Protein AF-0000000085142322 (afdb_homodimer)

Organism: Micrococcus luteus (strain ATCC 4698 / DSM 20030 / JCM 1464 / CCM 169 / CCUG 5858 / IAM 1056 / NBRC 3333 / NCIMB 9278 / NCTC 2665 / VKM Ac-2230) (NCBI:txid465515)

Sequence (1016 aa):
MSEKTAPTETVPVIPHFVHGERREGASGRHSDVYHPATGSVAGRVPLASAEEIDAALASAEEGFAAWSALNPQRRGRILLRWVDLINENMDELATVLAQEHGKTFPDAKGDIQRGIEVVEFAAGAPHLLKGEFTADAGTGIDVHSIRQPLGVAVGITPFNFPAMIPLWKAGIALAAGNAFVLKPSERDPSVPVRLAELALEAGMPAGALNVVHGDKAAVDALIEDPRVKAVGFVGSTPIAQSIYAHAGRMGKRAQCFGGAKNHAVIMPDADLEMTADALVGAAFGSAGERCMAISVAVPVGAETADRLIALLRERVKDLRVGPSLEASSDFGPVVSKDAKERIEGYIAAGVEAGAELVEDGRGVVVEGHEDGFYVGATLFDRVTPEMSIYREEIFGPVLSVVRAKDYEEALTLVNEHEFGNGVAIFTRDGDAARDFSTRVDTGMVGVNVPIPVPIAYYTFGGWKASGFGDLNQHGTDGLKFYTKTKTVTTRWPSGVREGASFVMPAGSMSEKTAPTETVPVIPHFVHGERREGASGRHSDVYHPATGSVAGRVPLASAEEIDAALASAEEGFAAWSALNPQRRGRILLRWVDLINENMDELATVLAQEHGKTFPDAKGDIQRGIEVVEFAAGAPHLLKGEFTADAGTGIDVHSIRQPLGVAVGITPFNFPAMIPLWKAGIALAAGNAFVLKPSERDPSVPVRLAELALEAGMPAGALNVVHGDKAAVDALIEDPRVKAVGFVGSTPIAQSIYAHAGRMGKRAQCFGGAKNHAVIMPDADLEMTADALVGAAFGSAGERCMAISVAVPVGAETADRLIALLRERVKDLRVGPSLEASSDFGPVVSKDAKERIEGYIAAGVEAGAELVEDGRGVVVEGHEDGFYVGATLFDRVTPEMSIYREEIFGPVLSVVRAKDYEEALTLVNEHEFGNGVAIFTRDGDAARDFSTRVDTGMVGVNVPIPVPIAYYTFGGWKASGFGDLNQHGTDGLKFYTKTKTVTTRWPSGVREGASFVMPAGS

Secondary structure (DSSP, 8-state):
----------PPB--EEETTEEE---SS-EEEEEETTTTEEEEEEE---HHHHHHHHHHHHHHHHHHHTS-HHHHHHHHHHHHHHHHHTHHHHHHHHHHHH---HHHHHHHHHHHHHHHHHHTTHHHHT---EEEEEETTEEEEEEEEE-SEEEEE--SS-TTHHHHHHHHHHHHTT-EEEEE--TTS-HHHHHHHHHHHHTTPPTTSEEE---SHHHHHHHHH-TTEEEEEEES-HHHHHHHHHHHHHTT-EEEEE----EEEEE-TTS-HHHHHHHHHHHHHGGGG--TT-EEEEEEBSHHHHHHHHHHHHHHHHT--B--TT-TT-SB---S-HHHHHHHHHHHHHHHHHT-EEEE--TT---TT-TTS-----EEEES--TTSHHHHS---SSEEEE--BSSHHHHHHHHHHSSEESEEEEE-S-HHHHHHHHHH---SEEEES-S--PPPTTS-B--EETTEESSS-BSHHHHHHHTEEEEEEEEE---S-------SPPP--/----------PPB--EEETTEEE---SS-EEEEEETTTTEEEEEEE---HHHHHHHHHHHHHHHHHHHTS-HHHHHHHHHHHHHHHHHTHHHHHHHHHHHH---HHHHHHHHHHHHHHHHHHTTHHHHT---EEEEEETTEEEEEEEEE-SEEEEE--SS-TTHHHHHHHHHHHHTT-EEEEE--TTS-HHHHHHHHHHHHTTPPTTSEEE---SHHHHHHHHH-TTEEEEEEES-HHHHHHHHHHHHHTT-EEEEE----EEEEE-TTS-HHHHHHHHHHHHHGGGG--TT-EEEEEEBSHHHHHHHHHHHHHHHHT--B--TT-TT-SB---S-HHHHHHHHHHHHHHHHHT-EEEE--TT---TT-TTS-----EEEES--TTSHHHHS---SSEEEE--BSSHHHHHHHHHHSSEESEEEEE-S-HHHHHHHHHH---SEEEES-S--PPPTTS-B--EETTEESSS-BSHHHHHHHTEEEEEEEEE---S-------SPPP--

Radius of gyration: 31.16 Å; Cα contacts (8 Å, |Δi|>4): 2697; chains: 2; bounding box: 78×98×85 Å

pLDDT: mean 95.18, std 11.39, range [26.36, 98.94]

Structure (mmCIF, N/CA/C/O backbone):
data_AF-0000000085142322-model_v1
#
loop_
_entity.id
_entity.type
_entity.pdbx_description
1 polymer 'methylmalonate-semialdehyde dehydrogenase (CoA acylating)'
#
loop_
_atom_site.group_PDB
_atom_site.id
_atom_site.type_symbol
_atom_site.label_atom_id
_atom_site.label_alt_id
_atom_site.label_comp_id
_atom_site.label_asym_id
_atom_site.label_entity_id
_atom_site.label_seq_id
_atom_site.pdbx_PDB_ins_code
_atom_site.Cartn_x
_atom_site.Cartn_y
_atom_site.Cartn_z
_atom_site.occupancy
_atom_site.B_iso_or_equiv
_atom_site.auth_seq_id
_atom_site.auth_comp_id
_atom_site.auth_asym_id
_atom_site.auth_atom_id
_atom_site.pdbx_PDB_model_num
ATOM 1 N N . MET A 1 1 ? -35.094 34.594 52.062 1 31.2 1 MET A N 1
ATOM 2 C CA . MET A 1 1 ? -34.406 34.906 50.812 1 31.2 1 MET A CA 1
ATOM 3 C C . MET A 1 1 ? -33.812 33.656 50.188 1 31.2 1 MET A C 1
ATOM 5 O O . MET A 1 1 ? -32.844 33.094 50.75 1 31.2 1 MET A O 1
ATOM 9 N N . SER A 1 2 ? -34.656 32.781 49.594 1 32.38 2 SER A N 1
ATOM 10 C CA . SER A 1 2 ? -34.344 31.438 49.094 1 32.38 2 SER A CA 1
ATOM 11 C C . SER A 1 2 ? -33.312 31.453 48 1 32.38 2 SER A C 1
ATOM 13 O O . SER A 1 2 ? -33.438 32.188 47.031 1 32.38 2 SER A O 1
ATOM 15 N N . GLU A 1 3 ? -32.031 31.328 48.281 1 26.36 3 GLU A N 1
ATOM 16 C CA . GLU A 1 3 ? -30.938 31.219 47.312 1 26.36 3 GLU A CA 1
ATOM 17 C C . GLU A 1 3 ? -31.297 30.234 46.219 1 26.36 3 GLU A C 1
ATOM 19 O O . GLU A 1 3 ? -31.438 29.031 46.469 1 26.36 3 GLU A O 1
ATOM 24 N N . LYS A 1 4 ? -32.125 30.641 45.312 1 39.31 4 LYS A N 1
ATOM 25 C CA . LYS A 1 4 ? -32.344 29.859 44.094 1 39.31 4 LYS A CA 1
ATOM 26 C C . LYS A 1 4 ? -31.047 29.312 43.531 1 39.31 4 LYS A C 1
ATOM 28 O O . LYS A 1 4 ? -30.141 30.094 43.188 1 39.31 4 LYS A O 1
ATOM 33 N N . THR A 1 5 ? -30.562 28.172 43.969 1 36.09 5 THR A N 1
ATOM 34 C CA . THR A 1 5 ? -29.422 27.453 43.406 1 36.09 5 THR A CA 1
ATOM 35 C C . THR A 1 5 ? -29.469 27.5 41.875 1 36.09 5 THR A C 1
ATOM 37 O O . THR A 1 5 ? -30.5 27.219 41.281 1 36.09 5 THR A O 1
ATOM 40 N N . ALA A 1 6 ? -28.641 28.266 41.219 1 42.69 6 ALA A N 1
ATOM 41 C CA . ALA A 1 6 ? -28.5 28.391 39.781 1 42.69 6 ALA A CA 1
ATOM 42 C C . ALA A 1 6 ? -28.547 27.031 39.094 1 42.69 6 ALA A C 1
ATOM 44 O O . ALA A 1 6 ? -27.859 26.094 39.531 1 42.69 6 ALA A O 1
ATOM 45 N N . PRO A 1 7 ? -29.484 26.609 38.312 1 40.47 7 PRO A N 1
ATOM 46 C CA . PRO A 1 7 ? -29.547 25.328 37.594 1 40.47 7 PRO A CA 1
ATOM 47 C C . PRO A 1 7 ? -28.219 24.953 36.938 1 40.47 7 PRO A C 1
ATOM 49 O O . PRO A 1 7 ? -27.547 25.812 36.375 1 40.47 7 PRO A O 1
ATOM 52 N N . THR A 1 8 ? -27.297 24.094 37.438 1 42.53 8 THR A N 1
ATOM 53 C CA . THR A 1 8 ? -26.141 23.484 36.812 1 42.53 8 THR A CA 1
ATOM 54 C C . THR A 1 8 ? -26.438 23.188 35.344 1 42.53 8 THR A C 1
ATOM 56 O O . THR A 1 8 ? -27.297 22.359 35.031 1 42.53 8 THR A O 1
ATOM 59 N N . GLU A 1 9 ? -26.531 24.109 34.469 1 51.41 9 GLU A N 1
ATOM 60 C CA . GLU A 1 9 ? -26.719 23.953 33.031 1 51.41 9 GLU A CA 1
ATOM 61 C C . GLU A 1 9 ? -26 22.719 32.5 1 51.41 9 GLU A C 1
ATOM 63 O O . GLU A 1 9 ? -24.797 22.562 32.688 1 51.41 9 GLU A O 1
ATOM 68 N N . THR A 1 10 ? -26.625 21.547 32.344 1 72.5 10 THR A N 1
ATOM 69 C CA . THR A 1 10 ? -26.156 20.234 31.938 1 72.5 10 THR A CA 1
ATOM 70 C C . THR A 1 10 ? -25.406 20.312 30.609 1 72.5 10 THR A C 1
ATOM 72 O O . THR A 1 10 ? -25.891 20.922 29.656 1 72.5 10 THR A O 1
ATOM 75 N N . VAL A 1 11 ? -24.109 20.188 30.531 1 86.88 11 VAL A N 1
ATOM 76 C CA . VAL A 1 11 ? -23.234 20.172 29.375 1 86.88 11 VAL A CA 1
ATOM 77 C C . VAL A 1 11 ? -23.734 19.188 28.344 1 86.88 11 VAL A C 1
ATOM 79 O O . VAL A 1 11 ? -24.078 18.047 28.688 1 86.88 11 VAL A O 1
ATOM 82 N N . PRO A 1 12 ? -24.031 19.672 27.156 1 93.81 12 PRO A N 1
ATOM 83 C CA . PRO A 1 12 ? -24.562 18.797 26.125 1 93.81 12 PRO A CA 1
ATOM 84 C C . PRO A 1 12 ? -23.625 17.625 25.812 1 93.81 12 PRO A C 1
ATOM 86 O O . PRO A 1 12 ? -22.406 17.75 25.922 1 93.81 12 PRO A O 1
ATOM 89 N N . VAL A 1 13 ? -24.25 16.5 25.469 1 96.62 13 VAL A N 1
ATOM 90 C CA . VAL A 1 13 ? -23.484 15.336 25.047 1 96.62 13 VAL A CA 1
ATOM 91 C C . VAL A 1 13 ? -23.484 15.258 23.516 1 96.62 13 VAL A C 1
ATOM 93 O O . VAL A 1 13 ? -24.531 15.336 22.875 1 96.62 13 VAL A O 1
ATOM 96 N N . ILE A 1 14 ? -22.359 15.203 22.922 1 98.06 14 ILE A N 1
ATOM 97 C CA . ILE A 1 14 ? -22.203 15.008 21.484 1 98.06 14 ILE A CA 1
ATOM 98 C C . ILE A 1 14 ? -22.391 13.531 21.141 1 98.06 14 ILE A C 1
ATOM 100 O O . ILE A 1 14 ? -21.578 12.688 21.516 1 98.06 14 ILE A O 1
ATOM 104 N N . PRO A 1 15 ? -23.422 13.18 20.469 1 98.06 15 PRO A N 1
ATOM 105 C CA . PRO A 1 15 ? -23.766 11.773 20.25 1 98.06 15 PRO A CA 1
ATOM 106 C C . PRO A 1 15 ? -22.906 11.109 19.172 1 98.06 15 PRO A C 1
ATOM 108 O O . PRO A 1 15 ? -22.234 11.797 18.406 1 98.06 15 PRO A O 1
ATOM 111 N N . HIS A 1 16 ? -22.875 9.711 19.219 1 98.62 16 HIS A N 1
ATOM 112 C CA . HIS A 1 16 ? -22.5 9.008 17.984 1 98.62 16 HIS A CA 1
ATOM 113 C C . HIS A 1 16 ? -23.484 9.289 16.875 1 98.62 16 HIS A C 1
ATOM 115 O O . HIS A 1 16 ? -24.562 9.844 17.109 1 98.62 16 HIS A O 1
ATOM 121 N N . PHE A 1 17 ? -23.141 9.055 15.664 1 98.81 17 PHE A N 1
ATOM 122 C CA . PHE A 1 17 ? -24.031 9.039 14.516 1 98.81 17 PHE A CA 1
ATOM 123 C C . PHE A 1 17 ? -23.953 7.703 13.781 1 98.81 17 PHE A C 1
ATOM 125 O O . PHE A 1 17 ? -23 7.449 13.055 1 98.81 17 PHE A O 1
ATOM 132 N N . VAL A 1 18 ? -24.969 6.828 14.008 1 98.75 18 VAL A N 1
ATOM 133 C CA . VAL A 1 18 ? -24.938 5.461 13.5 1 98.75 18 VAL A CA 1
ATOM 134 C C . VAL A 1 18 ? -26.25 5.145 12.797 1 98.75 18 VAL A C 1
ATOM 136 O O . VAL A 1 18 ? -27.328 5.398 13.336 1 98.75 18 VAL A O 1
ATOM 139 N N . HIS A 1 19 ? -26.141 4.641 11.625 1 98.38 19 HIS A N 1
ATOM 140 C CA . HIS A 1 19 ? -27.297 4.25 10.805 1 98.38 19 HIS A CA 1
ATOM 141 C C . HIS A 1 19 ? -28.25 5.422 10.602 1 98.38 19 HIS A C 1
ATOM 143 O O . HIS A 1 19 ? -29.469 5.254 10.688 1 98.38 19 HIS A O 1
ATOM 149 N N . GLY A 1 20 ? -27.672 6.57 10.484 1 98.25 20 GLY A N 1
ATOM 150 C CA . GLY A 1 20 ? -28.438 7.754 10.133 1 98.25 20 GLY A CA 1
ATOM 151 C C . GLY A 1 20 ? -29.125 8.391 11.32 1 98.25 20 GLY A C 1
ATOM 152 O O . GLY A 1 20 ? -30.031 9.203 11.156 1 98.25 20 GLY A O 1
ATOM 153 N N . GLU A 1 21 ? -28.672 7.98 12.531 1 98.25 21 GLU A N 1
ATOM 154 C CA . GLU A 1 21 ? -29.312 8.508 13.727 1 98.25 21 GLU A CA 1
ATOM 155 C C . GLU A 1 21 ? -28.281 8.906 14.781 1 98.25 21 GLU A C 1
ATOM 157 O O . GLU A 1 21 ? -27.266 8.234 14.945 1 98.25 21 GLU A O 1
ATOM 162 N N . ARG A 1 22 ? -28.641 9.984 15.43 1 98.19 22 ARG A N 1
ATOM 163 C CA . ARG A 1 22 ? -27.891 10.312 16.641 1 98.19 22 ARG A CA 1
ATOM 164 C C . ARG A 1 22 ? -28.125 9.258 17.719 1 98.19 22 ARG A C 1
ATOM 166 O O . ARG A 1 22 ? -29.266 8.867 17.984 1 98.19 22 ARG A O 1
ATOM 173 N N . ARG A 1 23 ? -27.047 8.75 18.219 1 97.12 23 ARG A N 1
ATOM 174 C CA . ARG A 1 23 ? -27.125 7.734 19.281 1 97.12 23 ARG A CA 1
ATOM 175 C C . ARG A 1 23 ? -26.375 8.172 20.531 1 97.12 23 ARG A C 1
ATOM 177 O O . ARG A 1 23 ? -25.203 8.555 20.453 1 97.12 23 ARG A O 1
ATOM 184 N N . GLU A 1 24 ? -27.141 7.973 21.562 1 93.81 24 GLU A N 1
ATOM 185 C CA . GLU A 1 24 ? -26.5 8.281 22.844 1 93.81 24 GLU A CA 1
ATOM 186 C C . GLU A 1 24 ? -25.516 7.188 23.25 1 93.81 24 GLU A C 1
ATOM 188 O O . GLU A 1 24 ? -25.781 6.004 23.031 1 93.81 24 GLU A O 1
ATOM 193 N N . GLY A 1 25 ? -24.438 7.484 23.641 1 94.25 25 GLY A N 1
ATOM 194 C CA . GLY A 1 25 ? -23.484 6.508 24.141 1 94.25 25 GLY A CA 1
ATOM 195 C C . GLY A 1 25 ? -24.047 5.629 25.234 1 94.25 25 GLY A C 1
ATOM 196 O O . GLY A 1 25 ? -24.828 6.094 26.062 1 94.25 25 GLY A O 1
ATOM 197 N N . ALA A 1 26 ? -23.688 4.289 25.172 1 94.25 26 ALA A N 1
ATOM 198 C CA . ALA A 1 26 ? -24.234 3.35 26.141 1 94.25 26 ALA A CA 1
ATOM 199 C C . ALA A 1 26 ? -23.156 2.812 27.062 1 94.25 26 ALA A C 1
ATOM 201 O O . ALA A 1 26 ? -23.438 2.051 28 1 94.25 26 ALA A O 1
ATOM 202 N N . SER A 1 27 ? -21.938 3.244 26.875 1 95 27 SER A N 1
ATOM 203 C CA . SER A 1 27 ? -20.828 2.684 27.625 1 95 27 SER A CA 1
ATOM 204 C C . SER A 1 27 ? -20.797 3.229 29.047 1 95 27 SER A C 1
ATOM 206 O O . SER A 1 27 ? -20.172 2.629 29.938 1 95 27 SER A O 1
ATOM 208 N N . GLY A 1 28 ? -21.328 4.41 29.266 1 95.25 28 GLY A N 1
ATOM 209 C CA . GLY A 1 28 ? -21.234 5.109 30.531 1 95.25 28 GLY A CA 1
ATOM 210 C C . GLY A 1 28 ? -19.969 5.926 30.672 1 95.25 28 GLY A C 1
ATOM 211 O O . GLY A 1 28 ? -19.828 6.703 31.625 1 95.25 28 GLY A O 1
ATOM 212 N N . ARG A 1 29 ? -19.047 5.754 29.781 1 97.25 29 ARG A N 1
ATOM 213 C CA . ARG A 1 29 ? -17.797 6.508 29.797 1 97.25 29 ARG A CA 1
ATOM 214 C C . ARG A 1 29 ? -17.891 7.742 28.906 1 97.25 29 ARG A C 1
ATOM 216 O O . ARG A 1 29 ? -18.484 7.691 27.828 1 97.25 29 ARG A O 1
ATOM 223 N N . HIS A 1 30 ? -17.375 8.906 29.391 1 97.31 30 HIS A N 1
ATOM 224 C CA . HIS A 1 30 ? -17.359 10.156 28.641 1 97.31 30 HIS A CA 1
ATOM 225 C C . HIS A 1 30 ? -16.031 10.891 28.812 1 97.31 30 HIS A C 1
ATOM 227 O O . HIS A 1 30 ? -15.281 10.609 29.766 1 97.31 30 HIS A O 1
ATOM 233 N N . SER A 1 31 ? -15.742 11.672 27.922 1 97.19 31 SER A N 1
ATOM 234 C CA . SER A 1 31 ? -14.656 12.641 28.031 1 97.19 31 SER A CA 1
ATOM 235 C C . SER A 1 31 ? -15.172 14.062 27.844 1 97.19 31 SER A C 1
ATOM 237 O O . SER A 1 31 ? -16.219 14.281 27.219 1 97.19 31 SER A O 1
ATOM 239 N N . ASP A 1 32 ? -14.492 14.984 28.422 1 97.56 32 ASP A N 1
ATOM 240 C CA . ASP A 1 32 ? -14.875 16.391 28.312 1 97.56 32 ASP A CA 1
ATOM 241 C C . ASP A 1 32 ? -14.43 16.969 26.969 1 97.56 32 ASP A C 1
ATOM 243 O O . ASP A 1 32 ? -13.359 16.625 26.469 1 97.56 32 ASP A O 1
ATOM 247 N N . VAL A 1 33 ? -15.273 17.812 26.438 1 98 33 VAL A N 1
ATOM 248 C CA . VAL A 1 33 ? -14.938 18.672 25.297 1 98 33 VAL A CA 1
ATOM 249 C C . VAL A 1 33 ? -14.859 20.125 25.75 1 98 33 VAL A C 1
ATOM 251 O O . VAL A 1 33 ? -15.836 20.672 26.266 1 98 33 VAL A O 1
ATOM 254 N N . TYR A 1 34 ? -13.727 20.719 25.547 1 98 34 TYR A N 1
ATOM 255 C CA . TYR A 1 34 ? -13.477 22.047 26.094 1 98 34 TYR A CA 1
ATOM 256 C C . TYR A 1 34 ? -13.734 23.125 25.047 1 98 34 TYR A C 1
ATOM 258 O O . TYR A 1 34 ? -13.695 22.844 23.844 1 98 34 TYR A O 1
ATOM 266 N N . HIS A 1 35 ? -14.117 24.266 25.516 1 98 35 HIS A N 1
ATOM 267 C CA . HIS A 1 35 ? -13.945 25.516 24.766 1 98 35 HIS A CA 1
ATOM 268 C C . HIS A 1 35 ? -12.586 26.141 25.062 1 98 35 HIS A C 1
ATOM 270 O O . HIS A 1 35 ? -12.438 26.875 26.047 1 98 35 HIS A O 1
ATOM 276 N N . PRO A 1 36 ? -11.602 26.016 24.188 1 98.38 36 PRO A N 1
ATOM 277 C CA . PRO A 1 36 ? -10.219 26.391 24.5 1 98.38 36 PRO A CA 1
ATOM 278 C C . PRO A 1 36 ? -10.07 27.875 24.797 1 98.38 36 PRO A C 1
ATOM 280 O O . PRO A 1 36 ? -9.203 28.266 25.594 1 98.38 36 PRO A O 1
ATOM 283 N N . ALA A 1 37 ? -10.883 28.75 24.219 1 97.81 37 ALA A N 1
ATOM 284 C CA . ALA A 1 37 ? -10.766 30.188 24.422 1 97.81 37 ALA A CA 1
ATOM 285 C C . ALA A 1 37 ? -11.133 30.562 25.859 1 97.81 37 ALA A C 1
ATOM 287 O O . ALA A 1 37 ? -10.625 31.562 26.391 1 97.81 37 ALA A O 1
ATOM 288 N N . THR A 1 38 ? -11.984 29.75 26.516 1 97.19 38 THR A N 1
ATOM 289 C CA . THR A 1 38 ? -12.438 30.094 27.859 1 97.19 38 THR A CA 1
ATOM 290 C C . THR A 1 38 ? -11.898 29.094 28.875 1 97.19 38 THR A C 1
ATOM 292 O O . THR A 1 38 ? -11.906 29.359 30.078 1 97.19 38 THR A O 1
ATOM 295 N N . GLY A 1 39 ? -11.555 27.906 28.391 1 97.25 39 GLY A N 1
ATOM 296 C CA . GLY A 1 39 ? -11.094 26.859 29.266 1 97.25 39 GLY A CA 1
ATOM 297 C C . GLY A 1 39 ? -12.227 26.094 29.938 1 97.25 39 GLY A C 1
ATOM 298 O O . GLY A 1 39 ? -11.984 25.188 30.75 1 97.25 39 GLY A O 1
ATOM 299 N N . SER A 1 40 ? -13.43 26.328 29.578 1 97 40 SER A N 1
ATOM 300 C CA . SER A 1 40 ? -14.594 25.703 30.188 1 97 40 SER A CA 1
ATOM 301 C C . SER A 1 40 ? -14.984 24.422 29.438 1 97 40 SER A C 1
ATOM 303 O O . SER A 1 40 ? -14.648 24.25 28.266 1 97 40 SER A O 1
ATOM 305 N N . VAL A 1 41 ? -15.617 23.516 30.141 1 97.12 41 VAL A N 1
ATOM 306 C CA . VAL A 1 41 ? -16.188 22.328 29.516 1 97.12 41 VAL A CA 1
ATOM 307 C C . VAL A 1 41 ? -17.453 22.703 28.75 1 97.12 41 VAL A C 1
ATOM 309 O O . VAL A 1 41 ? -18.438 23.156 29.344 1 97.12 41 VAL A O 1
ATOM 312 N N . ALA A 1 42 ? -17.391 22.578 27.438 1 95.88 42 ALA A N 1
ATOM 313 C CA . ALA A 1 42 ? -18.516 22.984 26.594 1 95.88 42 ALA A CA 1
ATOM 314 C C . ALA A 1 42 ? -19.406 21.797 26.25 1 95.88 42 ALA A C 1
ATOM 316 O O . ALA A 1 42 ? -20.547 21.984 25.828 1 95.88 42 ALA A O 1
ATOM 317 N N . GLY A 1 43 ? -18.922 20.625 26.406 1 96.5 43 GLY A N 1
ATOM 318 C CA . GLY A 1 43 ? -19.672 19.406 26.125 1 96.5 43 GLY A CA 1
ATOM 319 C C . GLY A 1 43 ? -18.969 18.156 26.625 1 96.5 43 GLY A C 1
ATOM 320 O O . GLY A 1 43 ? -17.922 18.234 27.266 1 96.5 43 GLY A O 1
ATOM 321 N N . ARG A 1 44 ? -19.688 17.016 26.406 1 97.38 44 ARG A N 1
ATOM 322 C CA . ARG A 1 44 ? -19.109 15.703 26.688 1 97.38 44 ARG A CA 1
ATOM 323 C C . ARG A 1 44 ? -19.266 14.773 25.484 1 97.38 44 ARG A C 1
ATOM 325 O O . ARG A 1 44 ? -20.188 14.938 24.688 1 97.38 44 ARG A O 1
ATOM 332 N N . VAL A 1 45 ? -18.391 13.883 25.344 1 97.94 45 VAL A N 1
ATOM 333 C CA . VAL A 1 45 ? -18.438 12.945 24.219 1 97.94 45 VAL A CA 1
ATOM 334 C C . VAL A 1 45 ? -18.328 11.516 24.75 1 97.94 45 VAL A C 1
ATOM 336 O O . VAL A 1 45 ? -17.484 11.211 25.594 1 97.94 45 VAL A O 1
ATOM 339 N N . PRO A 1 46 ? -19.266 10.656 24.375 1 98.25 46 PRO A N 1
ATOM 340 C CA . PRO A 1 46 ? -19.188 9.266 24.828 1 98.25 46 PRO A CA 1
ATOM 341 C C . PRO A 1 46 ? -17.969 8.516 24.281 1 98.25 46 PRO A C 1
ATOM 343 O O . PRO A 1 46 ? -17.516 8.805 23.172 1 98.25 46 PRO A O 1
ATOM 346 N N . LEU A 1 47 ? -17.438 7.613 25.062 1 98.56 47 LEU A N 1
ATOM 347 C CA . LEU A 1 47 ? -16.375 6.699 24.641 1 98.56 47 LEU A CA 1
ATOM 348 C C . LEU A 1 47 ? -16.938 5.309 24.359 1 98.56 47 LEU A C 1
ATOM 350 O O . LEU A 1 47 ? -17.312 4.586 25.297 1 98.56 47 LEU A O 1
ATOM 354 N N . ALA A 1 48 ? -16.969 4.934 23.141 1 98.56 48 ALA A N 1
ATOM 355 C CA . ALA A 1 48 ? -17.719 3.777 22.656 1 98.56 48 ALA A CA 1
ATOM 356 C C . ALA A 1 48 ? -17.172 2.48 23.25 1 98.56 48 ALA A C 1
ATOM 358 O O . ALA A 1 48 ? -15.953 2.312 23.375 1 98.56 48 ALA A O 1
ATOM 359 N N . SER A 1 49 ? -18.047 1.585 23.578 1 97.81 49 SER A N 1
ATOM 360 C CA . SER A 1 49 ? -17.703 0.207 23.922 1 97.81 49 SER A CA 1
ATOM 361 C C . SER A 1 49 ? -17.531 -0.643 22.656 1 97.81 49 SER A C 1
ATOM 363 O O . SER A 1 49 ? -17.844 -0.197 21.547 1 97.81 49 SER A O 1
ATOM 365 N N . ALA A 1 50 ? -17.062 -1.893 22.875 1 97.75 50 ALA A N 1
ATOM 366 C CA . ALA A 1 50 ? -16.922 -2.832 21.766 1 97.75 50 ALA A CA 1
ATOM 367 C C . ALA A 1 50 ? -18.281 -3.148 21.141 1 97.75 50 ALA A C 1
ATOM 369 O O . ALA A 1 50 ? -18.375 -3.355 19.922 1 97.75 50 ALA A O 1
ATOM 370 N N . GLU A 1 51 ? -19.297 -3.164 21.969 1 97.56 51 GLU A N 1
ATOM 371 C CA . GLU A 1 51 ? -20.641 -3.445 21.484 1 97.56 51 GLU A CA 1
ATOM 372 C C . GLU A 1 51 ? -21.156 -2.318 20.594 1 97.56 51 GLU A C 1
ATOM 374 O O . GLU A 1 51 ? -21.812 -2.57 19.578 1 97.56 51 GLU A O 1
ATOM 379 N N . GLU A 1 52 ? -20.875 -1.118 21 1 98.19 52 GLU A N 1
ATOM 380 C CA . GLU A 1 52 ? -21.281 0.03 20.188 1 98.19 52 GLU A CA 1
ATOM 381 C C . GLU A 1 52 ? -20.516 0.072 18.859 1 98.19 52 GLU A C 1
ATOM 383 O O . GLU A 1 52 ? -21.078 0.445 17.828 1 98.19 52 GLU A O 1
ATOM 388 N N . ILE A 1 53 ? -19.266 -0.352 18.938 1 98.75 53 ILE A N 1
ATOM 389 C CA . ILE A 1 53 ? -18.484 -0.452 17.719 1 98.75 53 ILE A CA 1
ATOM 390 C C . ILE A 1 53 ? -19.062 -1.528 16.797 1 98.75 53 ILE A C 1
ATOM 392 O O . ILE A 1 53 ? -19.188 -1.325 15.594 1 98.75 53 ILE A O 1
ATOM 396 N N . ASP A 1 54 ? -19.453 -2.646 17.375 1 98.56 54 ASP A N 1
ATOM 397 C CA . ASP A 1 54 ? -20.062 -3.727 16.609 1 98.56 54 ASP A CA 1
ATOM 398 C C . ASP A 1 54 ? -21.328 -3.242 15.898 1 98.56 54 ASP A C 1
ATOM 400 O O . ASP A 1 54 ? -21.562 -3.586 14.734 1 98.56 54 ASP A O 1
ATOM 404 N N . ALA A 1 55 ? -22.109 -2.43 16.578 1 98.38 55 ALA A N 1
ATOM 405 C CA . ALA A 1 55 ? -23.328 -1.896 16 1 98.38 55 ALA A CA 1
ATOM 406 C C . ALA A 1 55 ? -23.031 -0.965 14.828 1 98.38 55 ALA A C 1
ATOM 408 O O . ALA A 1 55 ? -23.734 -0.985 13.812 1 98.38 55 ALA A O 1
ATOM 409 N N . ALA A 1 56 ? -22.062 -0.117 15 1 98.81 56 ALA A N 1
ATOM 410 C CA . ALA A 1 56 ? -21.672 0.793 13.93 1 98.81 56 ALA A CA 1
ATOM 411 C C . ALA A 1 56 ? -21.172 0.021 12.703 1 98.81 56 ALA A C 1
ATOM 413 O O . ALA A 1 56 ? -21.484 0.394 11.57 1 98.81 56 ALA A O 1
ATOM 414 N N . LEU A 1 57 ? -20.438 -1.073 12.945 1 98.88 57 LEU A N 1
ATOM 415 C CA . LEU A 1 57 ? -19.906 -1.87 11.844 1 98.88 57 LEU A CA 1
ATOM 416 C C . LEU A 1 57 ? -21.016 -2.662 11.156 1 98.88 57 LEU A C 1
ATOM 418 O O . LEU A 1 57 ? -20.984 -2.848 9.938 1 98.88 57 LEU A O 1
ATOM 422 N N . ALA A 1 58 ? -21.984 -3.15 11.93 1 98.81 58 ALA A N 1
ATOM 423 C CA . ALA A 1 58 ? -23.156 -3.775 11.32 1 98.81 58 ALA A CA 1
ATOM 424 C C . ALA A 1 58 ? -23.891 -2.791 10.422 1 98.81 58 ALA A C 1
ATOM 426 O O . ALA A 1 58 ? -24.328 -3.146 9.32 1 98.81 58 ALA A O 1
ATOM 427 N N . SER A 1 59 ? -24.047 -1.62 10.945 1 98.81 59 SER A N 1
ATOM 428 C CA . SER A 1 59 ? -24.656 -0.553 10.164 1 98.81 59 SER A CA 1
ATOM 429 C C . SER A 1 59 ? -23.859 -0.287 8.883 1 98.81 59 SER A C 1
ATOM 431 O O . SER A 1 59 ? -24.438 -0.121 7.812 1 98.81 59 SER A O 1
ATOM 433 N N . ALA A 1 60 ? -22.562 -0.211 8.961 1 98.94 60 ALA A N 1
ATOM 434 C CA . ALA A 1 60 ? -21.703 0.052 7.812 1 98.94 60 ALA A CA 1
ATOM 435 C C . ALA A 1 60 ? -21.828 -1.047 6.762 1 98.94 60 ALA A C 1
ATOM 437 O O . ALA A 1 60 ? -21.812 -0.771 5.559 1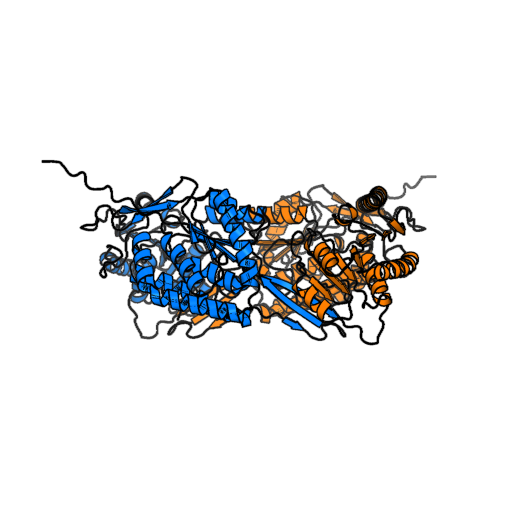 98.94 60 ALA A O 1
ATOM 438 N N . GLU A 1 61 ? -21.922 -2.303 7.184 1 98.69 61 GLU A N 1
ATOM 439 C CA . GLU A 1 61 ? -22.109 -3.404 6.242 1 98.69 61 GLU A CA 1
ATOM 440 C C . GLU A 1 61 ? -23.406 -3.23 5.453 1 98.69 61 GLU A C 1
ATOM 442 O O . GLU A 1 61 ? -23.438 -3.443 4.238 1 98.69 61 GLU A O 1
ATOM 447 N N . GLU A 1 62 ? -24.484 -2.859 6.203 1 98.5 62 GLU A N 1
ATOM 448 C CA . GLU A 1 62 ? -25.75 -2.596 5.539 1 98.5 62 GLU A CA 1
ATOM 449 C C . GLU A 1 62 ? -25.641 -1.412 4.582 1 98.5 62 GLU A C 1
ATOM 451 O O . GLU A 1 62 ? -26.141 -1.464 3.463 1 98.5 62 GLU A O 1
ATOM 456 N N . GLY A 1 63 ? -25.047 -0.381 5.07 1 98.69 63 GLY A N 1
ATOM 457 C CA . GLY A 1 63 ? -24.812 0.782 4.23 1 98.69 63 GLY A CA 1
ATOM 458 C C . GLY A 1 63 ? -24 0.469 2.992 1 98.69 63 GLY A C 1
ATOM 459 O O . GLY A 1 63 ? -24.25 1.011 1.916 1 98.69 63 GLY A O 1
ATOM 460 N N . PHE A 1 64 ? -23.016 -0.406 3.148 1 98.75 64 PHE A N 1
ATOM 461 C CA . PHE A 1 64 ? -22.172 -0.797 2.025 1 98.75 64 PHE A CA 1
ATOM 462 C C . PHE A 1 64 ? -23 -1.45 0.927 1 98.75 64 PHE A C 1
ATOM 464 O O . PHE A 1 64 ? -22.812 -1.146 -0.255 1 98.75 64 PHE A O 1
ATOM 471 N N . ALA A 1 65 ? -23.812 -2.369 1.321 1 97.94 65 ALA A N 1
ATOM 472 C CA . ALA A 1 65 ? -24.641 -3.084 0.354 1 97.94 65 ALA A CA 1
ATOM 473 C C . ALA A 1 65 ? -25.469 -2.113 -0.479 1 97.94 65 ALA A C 1
ATOM 475 O O . ALA A 1 65 ? -25.578 -2.258 -1.699 1 97.94 65 ALA A O 1
ATOM 476 N N . ALA A 1 66 ? -26 -1.114 0.174 1 98.19 66 ALA A N 1
ATOM 477 C CA . ALA A 1 66 ? -26.844 -0.135 -0.505 1 98.19 66 ALA A CA 1
ATOM 478 C C . ALA A 1 66 ? -26 0.845 -1.318 1 98.19 66 ALA A C 1
ATOM 480 O O . ALA A 1 66 ? -26.328 1.145 -2.471 1 98.19 66 ALA A O 1
ATOM 481 N N . TRP A 1 67 ? -24.953 1.327 -0.797 1 98.69 67 TRP A N 1
ATOM 482 C CA . TRP A 1 67 ? -24.125 2.383 -1.382 1 98.69 67 TRP A CA 1
ATOM 483 C C . TRP A 1 67 ? -23.344 1.862 -2.58 1 98.69 67 TRP A C 1
ATOM 485 O O . TRP A 1 67 ? -23.297 2.514 -3.627 1 98.69 67 TRP A O 1
ATOM 495 N N . SER A 1 68 ? -22.75 0.68 -2.439 1 98 68 SER A N 1
ATOM 496 C CA . SER A 1 68 ? -21.922 0.108 -3.49 1 98 68 SER A CA 1
ATOM 497 C C . SER A 1 68 ? -22.75 -0.291 -4.703 1 98 68 SER A C 1
ATOM 499 O O . SER A 1 68 ? -22.219 -0.478 -5.797 1 98 68 SER A O 1
ATOM 501 N N . ALA A 1 69 ? -24.062 -0.434 -4.492 1 96.44 69 ALA A N 1
ATOM 502 C CA . ALA A 1 69 ? -24.953 -0.834 -5.578 1 96.44 69 ALA A CA 1
ATOM 503 C C . ALA A 1 69 ? -25.219 0.33 -6.523 1 96.44 69 ALA A C 1
ATOM 505 O O . ALA A 1 69 ? -25.672 0.127 -7.656 1 96.44 69 ALA A O 1
ATOM 506 N N . LEU A 1 70 ? -24.922 1.536 -6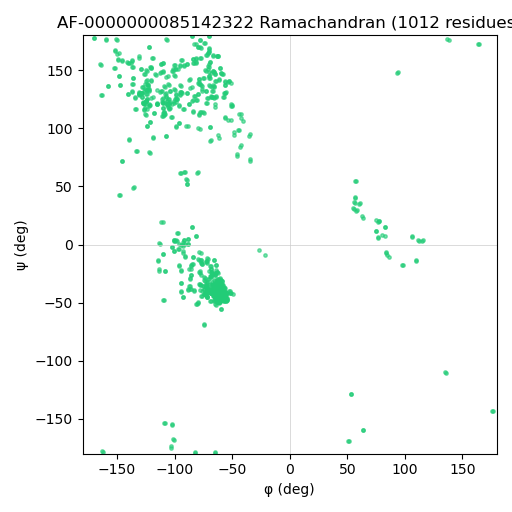.047 1 97.44 70 LEU A N 1
ATOM 507 C CA . LEU A 1 70 ? -25.062 2.705 -6.91 1 97.44 70 LEU A CA 1
ATOM 508 C C . LEU A 1 70 ? -23.891 2.82 -7.867 1 97.44 70 LEU A C 1
ATOM 510 O O . LEU A 1 70 ? -22.734 2.564 -7.48 1 97.44 70 LEU A O 1
ATOM 514 N N . ASN A 1 71 ? -24.156 3.18 -9.094 1 95.94 71 ASN A N 1
ATOM 515 C CA . ASN A 1 71 ? -23.016 3.387 -9.984 1 95.94 71 ASN A CA 1
ATOM 516 C C . ASN A 1 71 ? -22.234 4.641 -9.609 1 95.94 71 ASN A C 1
ATOM 518 O O . ASN A 1 71 ? -22.75 5.52 -8.914 1 95.94 71 ASN A O 1
ATOM 522 N N . PRO A 1 72 ? -21.062 4.785 -10.102 1 97.38 72 PRO A N 1
ATOM 523 C CA . PRO A 1 72 ? -20.188 5.871 -9.664 1 97.38 72 PRO A CA 1
ATOM 524 C C . PRO A 1 72 ? -20.75 7.25 -9.984 1 97.38 72 PRO A C 1
ATOM 526 O O . PRO A 1 72 ? -20.531 8.203 -9.234 1 97.38 72 PRO A O 1
ATOM 529 N N . GLN A 1 73 ? -21.438 7.352 -11.07 1 97.94 73 GLN A N 1
ATOM 530 C CA . GLN A 1 73 ? -22 8.648 -11.438 1 97.94 73 GLN A CA 1
ATOM 531 C C . GLN A 1 73 ? -23.047 9.102 -10.438 1 97.94 73 GLN A C 1
ATOM 533 O O . GLN A 1 73 ? -23.094 10.273 -10.062 1 97.94 73 GLN A O 1
ATOM 538 N N . ARG A 1 74 ? -23.922 8.195 -9.984 1 98.31 74 ARG A N 1
ATOM 539 C CA . ARG A 1 74 ? -24.938 8.508 -8.984 1 98.31 74 ARG A CA 1
ATOM 540 C C . ARG A 1 74 ? -24.281 8.852 -7.645 1 98.31 74 ARG A C 1
ATOM 542 O O . ARG A 1 74 ? -24.703 9.797 -6.969 1 98.31 74 ARG A O 1
ATOM 549 N N . ARG A 1 75 ? -23.297 8.102 -7.266 1 98.69 75 ARG A N 1
ATOM 550 C CA . ARG A 1 75 ? -22.562 8.43 -6.051 1 98.69 75 ARG A CA 1
ATOM 551 C C . ARG A 1 75 ? -21.953 9.828 -6.145 1 98.69 75 ARG A C 1
ATOM 553 O O . ARG A 1 75 ? -22.031 10.609 -5.188 1 98.69 75 ARG A O 1
ATOM 560 N N . GLY A 1 76 ? -21.391 10.156 -7.371 1 98.69 76 GLY A N 1
ATOM 561 C CA . GLY A 1 76 ? -20.812 11.477 -7.586 1 98.69 76 GLY A CA 1
ATOM 562 C C . GLY A 1 76 ? -21.812 12.602 -7.387 1 98.69 76 GLY A C 1
ATOM 563 O O . GLY A 1 76 ? -21.5 13.625 -6.789 1 98.69 76 GLY A O 1
ATOM 564 N N . ARG A 1 77 ? -23.047 12.414 -7.855 1 98.69 77 ARG A N 1
ATOM 565 C CA . ARG A 1 77 ? -24.094 13.422 -7.711 1 98.69 77 ARG A CA 1
ATOM 566 C C . ARG A 1 77 ? -24.453 13.633 -6.246 1 98.69 77 ARG A C 1
ATOM 568 O O . ARG A 1 77 ? -24.656 14.773 -5.809 1 98.69 77 ARG A O 1
ATOM 575 N N . ILE A 1 78 ? -24.5 12.531 -5.492 1 98.81 78 ILE A N 1
ATOM 576 C CA . ILE A 1 78 ? -24.781 12.625 -4.066 1 98.81 78 ILE A CA 1
ATOM 577 C C . ILE A 1 78 ? -23.641 13.344 -3.35 1 98.81 78 ILE A C 1
ATOM 579 O O . ILE A 1 78 ? -23.875 14.172 -2.467 1 98.81 78 ILE A O 1
ATOM 583 N N . LEU A 1 79 ? -22.422 13.078 -3.717 1 98.88 79 LEU A N 1
ATOM 584 C CA . LEU A 1 79 ? -21.266 13.75 -3.139 1 98.88 79 LEU A CA 1
ATOM 585 C C . LEU A 1 79 ? -21.297 15.25 -3.424 1 98.88 79 LEU A C 1
ATOM 587 O O . LEU A 1 79 ? -21 16.062 -2.551 1 98.88 79 LEU A O 1
ATOM 591 N N . LEU A 1 80 ? -21.656 15.633 -4.652 1 98.88 80 LEU A N 1
ATOM 592 C CA . LEU A 1 80 ? -21.734 17.047 -4.996 1 98.88 80 LEU A CA 1
ATOM 593 C C . LEU A 1 80 ? -22.844 17.734 -4.219 1 98.88 80 LEU A C 1
ATOM 595 O O . LEU A 1 80 ? -22.703 18.891 -3.826 1 98.88 80 LEU A O 1
ATOM 599 N N . ARG A 1 81 ? -23.953 17.031 -3.969 1 98.88 81 ARG A N 1
ATOM 600 C CA . ARG A 1 81 ? -25 17.562 -3.104 1 98.88 81 ARG A CA 1
ATOM 601 C C . ARG A 1 81 ? -24.5 17.734 -1.675 1 98.88 81 ARG A C 1
ATOM 603 O O . ARG A 1 81 ? -24.844 18.703 -0.999 1 98.88 81 ARG A O 1
ATOM 610 N N . TRP A 1 82 ? -23.734 16.734 -1.197 1 98.88 82 TRP A N 1
ATOM 611 C CA . TRP A 1 82 ? -23.078 16.859 0.1 1 98.88 82 TRP A CA 1
ATOM 612 C C . TRP A 1 82 ? -22.219 18.109 0.165 1 98.88 82 TRP A C 1
ATOM 614 O O . TRP A 1 82 ? -22.281 18.875 1.139 1 98.88 82 TRP A O 1
ATOM 624 N N . VAL A 1 83 ? -21.453 18.406 -0.899 1 98.88 83 VAL A N 1
ATOM 625 C CA . VAL A 1 83 ? -20.625 19.594 -1.01 1 98.88 83 VAL A CA 1
ATOM 626 C C . VAL A 1 83 ? -21.5 20.844 -0.887 1 98.88 83 VAL A C 1
ATOM 628 O O . VAL A 1 83 ? -21.172 21.766 -0.128 1 98.88 83 VAL A O 1
ATOM 631 N N . ASP A 1 84 ? -22.578 20.891 -1.564 1 98.88 84 ASP A N 1
ATOM 632 C CA . ASP A 1 84 ? -23.5 22.031 -1.529 1 98.88 84 ASP A CA 1
ATOM 633 C C . ASP A 1 84 ? -24.031 22.266 -0.117 1 98.88 84 ASP A C 1
ATOM 635 O O . ASP A 1 84 ? -24.062 23.391 0.36 1 98.88 84 ASP A O 1
ATOM 639 N N . LEU A 1 85 ? -24.438 21.188 0.494 1 98.94 85 LEU A N 1
ATOM 640 C CA . LEU A 1 85 ? -25.016 21.297 1.833 1 98.94 85 LEU A CA 1
ATOM 641 C C . LEU A 1 85 ? -23.969 21.781 2.832 1 98.94 85 LEU A C 1
ATOM 643 O O . LEU A 1 85 ? -24.281 22.562 3.736 1 98.94 85 LEU A O 1
ATOM 647 N N . ILE A 1 86 ? -22.75 21.328 2.709 1 98.94 86 ILE A N 1
ATOM 648 C CA . ILE A 1 86 ? -21.672 21.797 3.588 1 98.94 86 ILE A CA 1
ATOM 649 C C . ILE A 1 86 ? -21.453 23.281 3.381 1 98.94 86 ILE A C 1
ATOM 651 O O . ILE A 1 86 ? -21.328 24.047 4.348 1 98.94 86 ILE A O 1
ATOM 655 N N . ASN A 1 87 ? -21.422 23.703 2.121 1 98.81 87 ASN A N 1
ATOM 656 C CA . ASN A 1 87 ? -21.266 25.125 1.814 1 98.81 87 ASN A CA 1
ATOM 657 C C . ASN A 1 87 ? -22.406 25.953 2.406 1 98.81 87 ASN A C 1
ATOM 659 O O . ASN A 1 87 ? -22.172 27.031 2.957 1 98.81 87 ASN A O 1
ATOM 663 N N . GLU A 1 88 ? -23.578 25.453 2.322 1 98.75 88 GLU A N 1
ATOM 664 C CA . GLU A 1 88 ? -24.766 26.156 2.842 1 98.75 88 GLU A CA 1
ATOM 665 C C . GLU A 1 88 ? -24.688 26.297 4.359 1 98.75 88 GLU A C 1
ATOM 667 O O . GLU A 1 88 ? -25.312 27.188 4.934 1 98.75 88 GLU A O 1
ATOM 672 N N . ASN A 1 89 ? -23.969 25.422 4.973 1 98.81 89 ASN A N 1
ATOM 673 C CA . ASN A 1 89 ? -23.875 25.422 6.43 1 98.81 89 ASN A CA 1
ATOM 674 C C . ASN A 1 89 ? -22.484 25.844 6.902 1 98.81 89 ASN A C 1
ATOM 676 O O . ASN A 1 89 ? -22.094 25.562 8.031 1 98.81 89 ASN A O 1
ATOM 680 N N . MET A 1 90 ? -21.719 26.5 6.086 1 98.75 90 MET A N 1
ATOM 681 C CA . MET A 1 90 ? -20.297 26.828 6.293 1 98.75 90 MET A CA 1
ATOM 682 C C . MET A 1 90 ? -20.109 27.609 7.59 1 98.75 90 MET A C 1
ATOM 684 O O . MET A 1 90 ? -19.266 27.234 8.422 1 98.75 90 MET A O 1
ATOM 688 N N . ASP A 1 91 ? -20.859 28.625 7.84 1 98.69 91 ASP A N 1
ATOM 689 C CA . ASP A 1 91 ? -20.656 29.5 8.992 1 98.69 91 ASP A CA 1
ATOM 690 C C . ASP A 1 91 ? -20.969 28.766 10.297 1 98.69 91 ASP A C 1
ATOM 692 O O . ASP A 1 91 ? -20.25 28.938 11.289 1 98.69 91 ASP A O 1
ATOM 696 N N . GLU A 1 92 ? -22 27.984 10.281 1 98.62 92 GLU A N 1
ATOM 697 C CA . GLU A 1 92 ? -22.328 27.172 11.445 1 98.62 92 GLU A CA 1
ATOM 698 C C . GLU A 1 92 ? -21.219 26.188 11.773 1 98.62 92 GLU A C 1
ATOM 700 O O . GLU A 1 92 ? -20.797 26.078 12.93 1 98.62 92 GLU A O 1
ATOM 705 N N . LEU A 1 93 ? -20.781 25.469 10.75 1 98.81 93 LEU A N 1
ATOM 706 C CA . LEU A 1 93 ? -19.734 24.484 10.922 1 98.81 93 LEU A CA 1
ATOM 707 C C . LEU A 1 93 ? -18.438 25.141 11.414 1 98.81 93 LEU A C 1
ATOM 709 O O . LEU A 1 93 ? -17.812 24.656 12.344 1 98.81 93 LEU A O 1
ATOM 713 N N . ALA A 1 94 ? -18.078 26.281 10.812 1 98.81 94 ALA A N 1
ATOM 714 C CA . ALA A 1 94 ? -16.844 26.969 11.148 1 98.81 94 ALA A CA 1
ATOM 715 C C . ALA A 1 94 ? -16.891 27.5 12.578 1 98.81 94 ALA A C 1
ATOM 717 O O . ALA A 1 94 ? -15.867 27.516 13.273 1 98.81 94 ALA A O 1
ATOM 718 N N . THR A 1 95 ? -18.062 27.984 12.984 1 98.69 95 THR A N 1
ATOM 719 C CA . THR A 1 95 ? -18.219 28.484 14.336 1 98.69 95 THR A CA 1
ATOM 720 C C . THR A 1 95 ? -17.969 27.391 15.359 1 98.69 95 THR A C 1
ATOM 722 O O . THR A 1 95 ? -17.188 27.562 16.297 1 98.69 95 THR A O 1
ATOM 725 N N . VAL A 1 96 ? -18.625 26.25 15.156 1 98.31 96 VAL A N 1
ATOM 726 C CA . VAL A 1 96 ? -18.469 25.109 16.062 1 98.31 96 VAL A CA 1
ATOM 727 C C . VAL A 1 96 ? -17.031 24.625 16.047 1 98.31 96 VAL A C 1
ATOM 729 O O . VAL A 1 96 ? -16.453 24.359 17.109 1 98.31 96 VAL A O 1
ATOM 732 N N . LEU A 1 97 ? -16.438 24.547 14.867 1 98.62 97 LEU A N 1
ATOM 733 C CA . LEU A 1 97 ? -15.055 24.109 14.711 1 98.62 97 LEU A CA 1
ATOM 734 C C . LEU A 1 97 ? -14.102 25.031 15.469 1 98.62 97 LEU A C 1
ATOM 736 O O . LEU A 1 97 ? -13.258 24.562 16.234 1 98.62 97 LEU A O 1
ATOM 740 N N . ALA A 1 98 ? -14.258 26.328 15.312 1 98.5 98 ALA A N 1
ATOM 741 C CA . ALA A 1 98 ? -13.398 27.328 15.961 1 98.5 98 ALA A CA 1
ATOM 742 C C . ALA A 1 98 ? -13.523 27.234 17.484 1 98.5 98 ALA A C 1
ATOM 744 O O . ALA A 1 98 ? -12.531 27.344 18.203 1 98.5 98 ALA A O 1
ATOM 745 N N . GLN A 1 99 ? -14.68 26.969 17.953 1 97.94 99 GLN A N 1
ATOM 746 C CA . GLN A 1 99 ? -14.953 26.969 19.391 1 97.94 99 GLN A CA 1
ATOM 747 C C . GLN A 1 99 ? -14.375 25.719 20.047 1 97.94 99 GLN A C 1
ATOM 749 O O . GLN A 1 99 ? -13.93 25.781 21.203 1 97.94 99 GLN A O 1
ATOM 754 N N . GLU A 1 100 ? -14.414 24.609 19.328 1 98 100 GLU A N 1
ATOM 755 C CA . GLU A 1 100 ? -13.914 23.375 19.922 1 98 100 GLU A CA 1
ATOM 756 C C . GLU A 1 100 ? -12.406 23.234 19.703 1 98 100 GLU A C 1
ATOM 758 O O . GLU A 1 100 ? -11.727 22.594 20.516 1 98 100 GLU A O 1
ATOM 763 N N . HIS A 1 101 ? -11.867 23.781 18.656 1 98.19 101 HIS A N 1
ATOM 764 C CA . HIS A 1 101 ? -10.453 23.656 18.312 1 98.19 101 HIS A CA 1
ATOM 765 C C . HIS A 1 101 ? -9.648 24.812 18.875 1 98.19 101 HIS A C 1
ATOM 767 O O . HIS A 1 101 ? -8.516 24.625 19.344 1 98.19 101 HIS A O 1
ATOM 773 N N . GLY A 1 102 ? -10.102 26 18.75 1 98 102 GLY A N 1
ATOM 774 C CA . GLY A 1 102 ? -9.398 27.203 19.172 1 98 102 GLY A CA 1
ATOM 775 C C . GLY A 1 102 ? -8.914 28.047 18 1 98 102 GLY A C 1
ATOM 776 O O . GLY A 1 102 ? -8.609 29.234 18.172 1 98 102 GLY A O 1
ATOM 777 N N . LYS A 1 103 ? -8.891 27.531 16.75 1 98.19 103 LYS A N 1
ATOM 778 C CA . LYS A 1 103 ? -8.406 28.328 15.617 1 98.19 103 LYS A CA 1
ATOM 779 C C . LYS A 1 103 ? -9.398 29.422 15.25 1 98.19 103 LYS A C 1
ATOM 781 O O . LYS A 1 103 ? -10.57 29.359 15.609 1 98.19 103 LYS A O 1
ATOM 786 N N . THR A 1 104 ? -8.961 30.406 14.492 1 97.94 104 THR A N 1
ATOM 787 C CA . THR A 1 104 ? -9.789 31.547 14.133 1 97.94 104 THR A CA 1
ATOM 788 C C . THR A 1 104 ? -10.906 31.141 13.18 1 97.94 104 THR A C 1
ATOM 790 O O . THR A 1 104 ? -10.805 30.109 12.516 1 97.94 104 THR A O 1
ATOM 793 N N . PHE A 1 105 ? -11.938 31.891 13.133 1 97.88 105 PHE A N 1
ATOM 794 C CA . PHE A 1 105 ? -13.094 31.625 12.289 1 97.88 105 PHE A CA 1
ATOM 795 C C . PHE A 1 105 ? -12.68 31.5 10.828 1 97.88 105 PHE A C 1
ATOM 797 O O . PHE A 1 105 ? -13.055 30.547 10.141 1 97.88 105 PHE A O 1
ATOM 804 N N . PRO A 1 106 ? -11.805 32.406 10.273 1 97.5 106 PRO A N 1
ATOM 805 C CA . PRO A 1 106 ? -11.367 32.219 8.883 1 97.5 106 PRO A CA 1
ATOM 806 C C . PRO A 1 106 ? -10.57 30.953 8.672 1 97.5 106 PRO A C 1
ATOM 808 O O . PRO A 1 106 ? -10.703 30.297 7.633 1 97.5 106 PRO A O 1
ATOM 811 N N . ASP A 1 107 ? -9.734 30.625 9.633 1 97.44 107 ASP A N 1
ATOM 812 C CA . ASP A 1 107 ? -8.961 29.391 9.531 1 97.44 107 ASP A CA 1
ATOM 813 C C . ASP A 1 107 ? -9.875 28.156 9.562 1 97.44 107 ASP A C 1
ATOM 815 O O . ASP A 1 107 ? -9.609 27.172 8.891 1 97.44 107 ASP A O 1
ATOM 819 N N . ALA A 1 108 ? -10.898 28.203 10.398 1 98.44 108 ALA A N 1
ATOM 820 C CA . ALA A 1 108 ? -11.891 27.125 10.438 1 98.44 108 ALA A CA 1
ATOM 821 C C . ALA A 1 108 ? -12.586 26.969 9.094 1 98.44 108 ALA A C 1
ATOM 823 O O . ALA A 1 108 ? -12.805 25.844 8.633 1 98.44 108 ALA A O 1
ATOM 824 N N . LYS A 1 109 ? -12.945 28.078 8.484 1 98.31 109 LYS A N 1
ATOM 825 C CA . LYS A 1 109 ? -13.539 28.016 7.148 1 98.31 109 LYS A CA 1
ATOM 826 C C . LYS A 1 109 ? -12.578 27.375 6.148 1 98.31 109 LYS A C 1
ATOM 828 O O . LYS A 1 109 ? -12.992 26.609 5.289 1 98.31 109 LYS A O 1
ATOM 833 N N . GLY A 1 110 ? -11.273 27.75 6.297 1 97.44 110 GLY A N 1
ATOM 834 C CA . GLY A 1 110 ? -10.258 27.141 5.445 1 97.44 110 GLY A CA 1
ATOM 835 C C . GLY A 1 110 ? -10.172 25.641 5.613 1 97.44 110 GLY A C 1
ATOM 836 O O . GLY A 1 110 ? -10.016 24.906 4.629 1 97.44 110 GLY A O 1
ATOM 837 N N . ASP A 1 111 ? -10.273 25.172 6.84 1 98.06 111 ASP A N 1
ATOM 838 C CA . ASP A 1 111 ? -10.289 23.75 7.164 1 98.06 111 ASP A CA 1
ATOM 839 C C . ASP A 1 111 ? -11.406 23.016 6.414 1 98.06 111 ASP A C 1
ATOM 841 O O . ASP A 1 111 ? -11.156 22.016 5.75 1 98.06 111 ASP A O 1
ATOM 845 N N . ILE A 1 112 ? -12.578 23.578 6.449 1 98.69 112 ILE A N 1
ATOM 846 C CA . ILE A 1 112 ? -13.75 23 5.805 1 98.69 112 ILE A CA 1
ATOM 847 C C . ILE A 1 112 ? -13.586 23.062 4.289 1 98.69 112 ILE A C 1
ATOM 849 O O . ILE A 1 112 ? -13.82 22.062 3.592 1 98.69 112 ILE A O 1
ATOM 853 N N . GLN A 1 113 ? -13.086 24.156 3.787 1 98 113 GLN A N 1
ATOM 854 C CA . GLN A 1 113 ? -12.945 24.359 2.35 1 98 113 GLN A CA 1
ATOM 855 C C . GLN A 1 113 ? -11.969 23.359 1.739 1 98 113 GLN A C 1
ATOM 857 O O . GLN A 1 113 ? -12.234 22.781 0.684 1 98 113 GLN A O 1
ATOM 862 N N . ARG A 1 114 ? -10.852 23.172 2.412 1 96.94 114 ARG A N 1
ATOM 863 C CA . ARG A 1 114 ? -9.852 22.234 1.901 1 96.94 114 ARG A CA 1
ATOM 864 C C . ARG A 1 114 ? -10.383 20.812 1.895 1 96.94 114 ARG A C 1
ATOM 866 O O . ARG A 1 114 ? -10.008 20 1.04 1 96.94 114 ARG A O 1
ATOM 873 N N . GLY A 1 115 ? -11.258 20.5 2.836 1 98.25 115 GLY A N 1
ATOM 874 C CA . GLY A 1 115 ? -11.922 19.203 2.834 1 98.25 115 GLY A CA 1
ATOM 875 C C . GLY A 1 115 ? -12.898 19.031 1.681 1 98.25 115 GLY A C 1
ATOM 876 O O . GLY A 1 115 ? -12.906 17.984 1.017 1 98.25 115 GLY A O 1
ATOM 877 N N . ILE A 1 116 ? -13.633 20.078 1.416 1 98.06 116 ILE A N 1
ATOM 878 C CA . ILE A 1 116 ? -14.664 20.078 0.382 1 98.06 116 ILE A CA 1
ATOM 879 C C . ILE A 1 116 ? -14.016 19.891 -0.988 1 98.06 116 ILE A C 1
ATOM 881 O O . ILE A 1 116 ? -14.578 19.219 -1.855 1 98.06 116 ILE A O 1
ATOM 885 N N . GLU A 1 117 ? -12.898 20.422 -1.201 1 98 117 GLU A N 1
ATOM 886 C CA . GLU A 1 117 ? -12.195 20.312 -2.477 1 98 117 GLU A CA 1
ATOM 887 C C . GLU A 1 117 ? -11.883 18.844 -2.809 1 98 117 GLU A C 1
ATOM 889 O O . GLU A 1 117 ? -11.945 18.453 -3.973 1 98 117 GLU A O 1
ATOM 894 N N . VAL A 1 118 ? -11.57 18.094 -1.803 1 98.5 118 VAL A N 1
ATOM 895 C CA . VAL A 1 118 ? -11.273 16.672 -2.023 1 98.5 118 VAL A CA 1
ATOM 896 C C . VAL A 1 118 ? -12.555 15.93 -2.381 1 98.5 118 VAL A C 1
ATOM 898 O O . VAL A 1 118 ? -12.539 15.031 -3.229 1 98.5 118 VAL A O 1
ATOM 901 N N . VAL A 1 119 ? -13.688 16.281 -1.754 1 98.81 119 VAL A N 1
ATOM 902 C CA . VAL A 1 119 ? -14.961 15.656 -2.086 1 98.81 119 VAL A CA 1
ATOM 903 C C . VAL A 1 119 ? -15.352 16.016 -3.518 1 98.81 119 VAL A C 1
ATOM 905 O O . VAL A 1 119 ? -15.875 15.18 -4.254 1 98.81 119 VAL A O 1
ATOM 908 N N . GLU A 1 120 ? -15.07 17.266 -3.938 1 98.62 120 GLU A N 1
ATOM 909 C CA . GLU A 1 120 ? -15.312 17.688 -5.312 1 98.62 120 GLU A CA 1
ATOM 910 C C . GLU A 1 120 ? -14.508 16.844 -6.297 1 98.62 120 GLU A C 1
ATOM 912 O O . GLU A 1 120 ? -15.039 16.375 -7.305 1 98.62 120 GLU A O 1
ATOM 917 N N . PHE A 1 121 ? -13.242 16.688 -6.008 1 98.44 121 PHE A N 1
ATOM 918 C CA . PHE A 1 121 ? -12.406 15.82 -6.828 1 98.44 121 PHE A CA 1
ATOM 919 C C . PHE A 1 121 ? -12.977 14.406 -6.883 1 98.44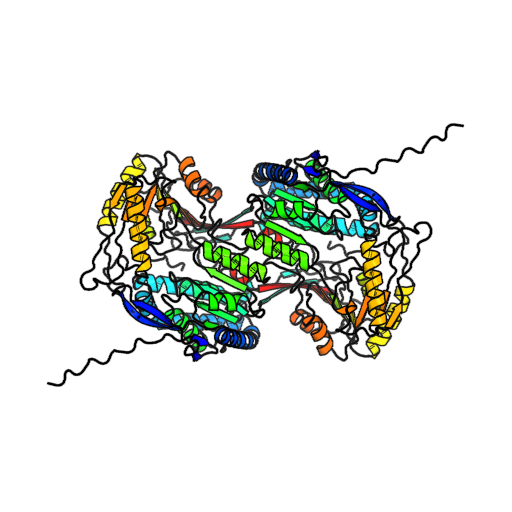 121 PHE A C 1
ATOM 921 O O . PHE A 1 121 ? -13.062 13.812 -7.957 1 98.44 121 PHE A O 1
ATOM 928 N N . ALA A 1 122 ? -13.344 13.898 -5.734 1 98.38 122 ALA A N 1
ATOM 929 C CA . ALA A 1 122 ? -13.828 12.523 -5.602 1 98.38 122 ALA A CA 1
ATOM 930 C C . ALA A 1 122 ? -15.086 12.297 -6.434 1 98.38 122 ALA A C 1
ATOM 932 O O . ALA A 1 122 ? -15.328 11.188 -6.91 1 98.38 122 ALA A O 1
ATOM 933 N N . ALA A 1 123 ? -15.828 13.328 -6.613 1 98.25 123 ALA A N 1
ATOM 934 C CA . ALA A 1 123 ? -17.047 13.227 -7.418 1 98.25 123 ALA A CA 1
ATOM 935 C C . ALA A 1 123 ? -16.719 12.883 -8.867 1 98.25 123 ALA A C 1
ATOM 937 O O . ALA A 1 123 ? -17.578 12.43 -9.617 1 98.25 123 ALA A O 1
ATOM 938 N N . GLY A 1 124 ? -15.453 13.078 -9.281 1 98 124 GLY A N 1
ATOM 939 C CA . GLY A 1 124 ? -14.992 12.688 -10.602 1 98 124 GLY A CA 1
ATOM 940 C C . GLY A 1 124 ? -14.562 11.234 -10.68 1 98 124 GLY A C 1
ATOM 941 O O . GLY A 1 124 ? -14 10.797 -11.688 1 98 124 GLY A O 1
ATOM 942 N N . ALA A 1 125 ? -14.898 10.438 -9.742 1 96.81 125 ALA A N 1
ATOM 943 C CA . ALA A 1 125 ? -14.477 9.047 -9.594 1 96.81 125 ALA A CA 1
ATOM 944 C C . ALA A 1 125 ? -14.891 8.211 -10.805 1 96.81 125 ALA A C 1
ATOM 946 O O . ALA A 1 125 ? -14.18 7.285 -11.195 1 96.81 125 ALA A O 1
ATOM 947 N N . PRO A 1 126 ? -16.078 8.477 -11.469 1 96.31 126 PRO A N 1
ATOM 948 C CA . PRO A 1 126 ? -16.469 7.637 -12.594 1 96.31 126 PRO A CA 1
ATOM 949 C C . PRO A 1 126 ? -15.367 7.5 -13.641 1 96.31 126 PRO A C 1
ATOM 951 O O . PRO A 1 126 ? -15.102 6.398 -14.133 1 96.31 126 PRO A O 1
ATOM 954 N N . HIS A 1 127 ? -14.711 8.586 -13.922 1 96.94 127 HIS A N 1
ATOM 955 C CA . HIS A 1 127 ? -13.609 8.539 -14.875 1 96.94 127 HIS A CA 1
ATOM 956 C C . HIS A 1 127 ? -12.391 7.844 -14.281 1 96.94 127 HIS A C 1
ATOM 958 O O . HIS A 1 127 ? -11.734 7.043 -14.945 1 96.94 127 HIS A O 1
ATOM 964 N N . LEU A 1 128 ? -12.094 8.125 -13.062 1 96.44 128 LEU A N 1
ATOM 965 C CA . LEU A 1 128 ? -10.859 7.695 -12.422 1 96.44 128 LEU A CA 1
ATOM 966 C C . LEU A 1 128 ? -10.93 6.223 -12.023 1 96.44 128 LEU A C 1
ATOM 968 O O . LEU A 1 128 ? -9.898 5.594 -11.758 1 96.44 128 LEU A O 1
ATOM 972 N N . LEU A 1 129 ? -12.117 5.629 -12.008 1 97.19 129 LEU A N 1
ATOM 973 C CA . LEU A 1 129 ? -12.305 4.242 -11.602 1 97.19 129 LEU A CA 1
ATOM 974 C C . LEU A 1 129 ? -12.352 3.32 -12.82 1 97.19 129 LEU A C 1
ATOM 976 O O . LEU A 1 129 ? -12.469 2.102 -12.672 1 97.19 129 LEU A O 1
ATOM 980 N N . LYS A 1 130 ? -12.297 3.881 -14.07 1 96.56 130 LYS A N 1
ATOM 981 C CA . LYS A 1 130 ? -12.266 3.039 -15.266 1 96.56 130 LYS A CA 1
ATOM 982 C C . LYS A 1 130 ? -11.102 2.057 -15.203 1 96.56 130 LYS A C 1
ATOM 984 O O . LYS A 1 130 ? -10.008 2.402 -14.742 1 96.56 130 LYS A O 1
ATOM 989 N N . GLY A 1 131 ? -11.383 0.785 -15.609 1 96.25 131 GLY A N 1
ATOM 990 C CA . GLY A 1 131 ? -10.312 -0.182 -15.789 1 96.25 131 GLY A CA 1
ATOM 991 C C . GLY A 1 131 ? -9.617 -0.058 -17.141 1 96.25 131 GLY A C 1
ATOM 992 O O . GLY A 1 131 ? -9.805 0.934 -17.844 1 96.25 131 GLY A O 1
ATOM 993 N N . GLU A 1 132 ? -8.688 -0.858 -17.391 1 96.81 132 GLU A N 1
ATOM 994 C CA . GLU A 1 132 ? -7.949 -0.938 -18.641 1 96.81 132 GLU A CA 1
ATOM 995 C C . GLU A 1 132 ? -8.461 -2.08 -19.516 1 96.81 132 GLU A C 1
ATOM 997 O O . GLU A 1 132 ? -9.062 -3.033 -19 1 96.81 132 GLU A O 1
ATOM 1002 N N . PHE A 1 133 ? -8.344 -1.932 -20.812 1 97.5 133 PHE A N 1
ATOM 1003 C CA . PHE A 1 133 ? -8.75 -2.977 -21.734 1 97.5 133 PHE A CA 1
ATOM 1004 C C . PHE A 1 133 ? -7.715 -3.146 -22.844 1 97.5 133 PHE A C 1
ATOM 1006 O O . PHE A 1 133 ? -7.195 -2.162 -23.375 1 97.5 133 PHE A O 1
ATOM 1013 N N . THR A 1 134 ? -7.32 -4.336 -23.109 1 96.88 134 THR A N 1
ATOM 1014 C CA . THR A 1 134 ? -6.484 -4.703 -24.25 1 96.88 134 THR A CA 1
ATOM 1015 C C . THR A 1 134 ? -7.164 -5.781 -25.094 1 96.88 134 THR A C 1
ATOM 1017 O O . THR A 1 134 ? -7.402 -6.891 -24.609 1 96.88 134 THR A O 1
ATOM 1020 N N . ALA A 1 135 ? -7.438 -5.395 -26.281 1 95.38 135 ALA A N 1
ATOM 1021 C CA . ALA A 1 135 ? -7.879 -6.395 -27.25 1 95.38 135 ALA A CA 1
ATOM 1022 C C . ALA A 1 135 ? -6.695 -7.195 -27.797 1 95.38 135 ALA A C 1
ATOM 1024 O O . ALA A 1 135 ? -5.621 -6.641 -28.031 1 95.38 135 ALA A O 1
ATOM 1025 N N . ASP A 1 136 ? -6.945 -8.547 -27.922 1 93.81 136 ASP A N 1
ATOM 1026 C CA . ASP A 1 136 ? -5.965 -9.438 -28.531 1 93.81 136 ASP A CA 1
ATOM 1027 C C . ASP A 1 136 ? -4.625 -9.359 -27.797 1 93.81 136 ASP A C 1
ATOM 1029 O O . ASP A 1 136 ? -3.578 -9.172 -28.438 1 93.81 136 ASP A O 1
ATOM 1033 N N . ALA A 1 137 ? -4.785 -9.305 -26.422 1 92.81 137 ALA A N 1
ATOM 1034 C CA . ALA A 1 137 ? -3.561 -9.461 -25.641 1 92.81 137 ALA A CA 1
ATOM 1035 C C . ALA A 1 137 ? -2.807 -10.727 -26.062 1 92.81 137 ALA A C 1
ATOM 1037 O O . ALA A 1 137 ? -1.577 -10.773 -25.969 1 92.81 137 ALA A O 1
ATOM 1038 N N . GLY A 1 138 ? -3.465 -11.805 -26.328 1 90.19 138 GLY A N 1
ATOM 1039 C CA . GLY A 1 138 ? -3.117 -12.984 -27.094 1 90.19 138 GLY A CA 1
ATOM 1040 C C . GLY A 1 138 ? -4.086 -13.258 -28.234 1 90.19 138 GLY A C 1
ATOM 1041 O O . GLY A 1 138 ? -5.121 -12.594 -28.344 1 90.19 138 GLY A O 1
ATOM 1042 N N . THR A 1 139 ? -3.725 -14.148 -29.047 1 89.5 139 THR A N 1
ATOM 1043 C CA . THR A 1 139 ? -4.602 -14.43 -30.172 1 89.5 139 THR A CA 1
ATOM 1044 C C . THR A 1 139 ? -6 -14.812 -29.688 1 89.5 139 THR A C 1
ATOM 1046 O O . THR A 1 139 ? -6.188 -15.875 -29.094 1 89.5 139 THR A O 1
ATOM 1049 N N . GLY A 1 140 ? -6.957 -13.945 -29.906 1 91.69 140 GLY A N 1
ATOM 1050 C CA . GLY A 1 140 ? -8.344 -14.18 -29.547 1 91.69 140 GLY A CA 1
ATOM 1051 C C . GLY A 1 140 ? -8.594 -14.055 -28.047 1 91.69 140 GLY A C 1
ATOM 1052 O O . GLY A 1 140 ? -9.641 -14.477 -27.547 1 91.69 140 GLY A O 1
ATOM 1053 N N . ILE A 1 141 ? -7.617 -13.523 -27.328 1 95.25 141 ILE A N 1
ATOM 1054 C CA . ILE A 1 141 ? -7.73 -13.391 -25.875 1 95.25 141 ILE A CA 1
ATOM 1055 C C . ILE A 1 141 ? -7.738 -11.914 -25.5 1 95.25 141 ILE A C 1
ATOM 1057 O O . ILE A 1 141 ? -6.805 -11.18 -25.812 1 95.25 141 ILE A O 1
ATOM 1061 N N . ASP A 1 142 ? -8.789 -11.453 -24.828 1 96.62 142 ASP A N 1
ATOM 1062 C CA . ASP A 1 142 ? -8.883 -10.094 -24.312 1 96.62 142 ASP A CA 1
ATOM 1063 C C . ASP A 1 142 ? -8.602 -10.055 -22.812 1 96.62 142 ASP A C 1
ATOM 1065 O O . ASP A 1 142 ? -8.82 -11.039 -22.109 1 96.62 142 ASP A O 1
ATOM 1069 N N . VAL A 1 143 ? -8.055 -8.945 -22.375 1 97.94 143 VAL A N 1
ATOM 1070 C CA . VAL A 1 143 ? -7.82 -8.75 -20.938 1 97.94 143 VAL A CA 1
ATOM 1071 C C . VAL A 1 143 ? -8.359 -7.387 -20.516 1 97.94 143 VAL A C 1
ATOM 1073 O O . VAL A 1 143 ? -8.18 -6.387 -21.219 1 97.94 143 VAL A O 1
ATOM 1076 N N . HIS A 1 144 ? -9.125 -7.355 -19.453 1 97.94 144 HIS A N 1
ATOM 1077 C CA . HIS A 1 144 ? -9.5 -6.066 -18.891 1 97.94 144 HIS A CA 1
ATOM 1078 C C . HIS A 1 144 ? -9.406 -6.094 -17.359 1 97.94 144 HIS A C 1
ATOM 1080 O O . HIS A 1 144 ? -9.352 -7.168 -16.766 1 97.94 144 HIS A O 1
ATOM 1086 N N . SER A 1 145 ? -9.281 -4.969 -16.766 1 97.88 145 SER A N 1
ATOM 1087 C CA . SER A 1 145 ? -9.258 -4.836 -15.312 1 97.88 145 SER A CA 1
ATOM 1088 C C . SER A 1 145 ? -10.508 -4.117 -14.805 1 97.88 145 SER A C 1
ATOM 1090 O O . SER A 1 145 ? -11.125 -3.34 -15.531 1 97.88 145 SER A O 1
ATOM 1092 N N . ILE A 1 146 ? -10.938 -4.469 -13.625 1 97.25 146 ILE A N 1
ATOM 1093 C CA . ILE A 1 146 ? -12.039 -3.844 -12.898 1 97.25 146 ILE A CA 1
ATOM 1094 C C . ILE A 1 146 ? -11.547 -3.355 -11.539 1 97.25 146 ILE A C 1
ATOM 1096 O O . ILE A 1 146 ? -10.789 -4.051 -10.859 1 97.25 146 ILE A O 1
ATOM 1100 N N . ARG A 1 147 ? -11.93 -2.158 -11.188 1 96.81 147 ARG A N 1
ATOM 1101 C CA . ARG A 1 147 ? -11.688 -1.654 -9.836 1 96.81 147 ARG A CA 1
ATOM 1102 C C . ARG A 1 147 ? -12.938 -1.792 -8.969 1 96.81 147 ARG A C 1
ATOM 1104 O O . ARG A 1 147 ? -14.016 -1.333 -9.352 1 96.81 147 ARG A O 1
ATOM 1111 N N . GLN A 1 148 ? -12.789 -2.416 -7.852 1 97.81 148 GLN A N 1
ATOM 1112 C CA . GLN A 1 148 ? -13.93 -2.645 -6.973 1 97.81 148 GLN A CA 1
ATOM 1113 C C . GLN A 1 148 ? -13.656 -2.129 -5.562 1 97.81 148 GLN A C 1
ATOM 1115 O O . GLN A 1 148 ? -12.5 -2.109 -5.121 1 97.81 148 GLN A O 1
ATOM 1120 N N . PRO A 1 149 ? -14.719 -1.625 -4.852 1 98.38 149 PRO A N 1
ATOM 1121 C CA . PRO A 1 149 ? -14.516 -1.189 -3.469 1 98.38 149 PRO A CA 1
ATOM 1122 C C . PRO A 1 149 ? -14.094 -2.332 -2.547 1 98.38 149 PRO A C 1
ATOM 1124 O O . PRO A 1 149 ? -14.297 -3.504 -2.879 1 98.38 149 PRO A O 1
ATOM 1127 N N . LEU A 1 150 ? -13.547 -1.995 -1.415 1 98.31 150 LEU A N 1
ATOM 1128 C CA . LEU A 1 150 ? -13.055 -2.969 -0.448 1 98.31 150 LEU A CA 1
ATOM 1129 C C . LEU A 1 150 ? -14.188 -3.492 0.426 1 98.31 150 LEU A C 1
ATOM 1131 O O . LEU A 1 150 ? -14.195 -4.664 0.807 1 98.31 150 LEU A O 1
ATOM 1135 N N . GLY A 1 151 ? -15.109 -2.717 0.846 1 98.44 151 GLY A N 1
ATOM 1136 C CA . GLY A 1 151 ? -16.156 -3.006 1.816 1 98.44 151 GLY A CA 1
ATOM 1137 C C . GLY A 1 151 ? -16.344 -1.9 2.84 1 98.44 151 GLY A C 1
ATOM 1138 O O . GLY A 1 151 ? -16.75 -0.789 2.494 1 98.44 151 GLY A O 1
ATOM 1139 N N . VAL A 1 152 ? -15.938 -2.215 4.105 1 98.88 152 VAL A N 1
ATOM 1140 C CA . VAL A 1 152 ? -16 -1.236 5.188 1 98.88 152 VAL A CA 1
ATOM 1141 C C . VAL A 1 152 ? -14.594 -0.71 5.492 1 98.88 152 VAL A C 1
ATOM 1143 O O . VAL A 1 152 ? -13.68 -1.489 5.754 1 98.88 152 VAL A O 1
ATOM 1146 N N . ALA A 1 153 ? -14.414 0.572 5.383 1 98.88 153 ALA A N 1
ATOM 1147 C CA . ALA A 1 153 ? -13.164 1.235 5.746 1 98.88 153 ALA A CA 1
ATOM 1148 C C . ALA A 1 153 ? -13.352 2.111 6.984 1 98.88 153 ALA A C 1
ATOM 1150 O O . ALA A 1 153 ? -14.469 2.539 7.289 1 98.88 153 ALA A O 1
ATOM 1151 N N . VAL A 1 154 ? -12.25 2.332 7.664 1 98.88 154 VAL A N 1
ATOM 1152 C CA . VAL A 1 154 ? -12.273 3.119 8.891 1 98.88 154 VAL A CA 1
ATOM 1153 C C . VAL A 1 154 ? -11.281 4.277 8.781 1 98.88 154 VAL A C 1
ATOM 1155 O O . VAL A 1 154 ? -10.211 4.133 8.195 1 98.88 154 VAL A O 1
ATOM 1158 N N . GLY A 1 155 ? -11.695 5.398 9.305 1 98.81 155 GLY A N 1
ATOM 1159 C CA . GLY A 1 155 ? -10.812 6.547 9.438 1 98.81 155 GLY A CA 1
ATOM 1160 C C . GLY A 1 155 ? -10.703 7.051 10.867 1 98.81 155 GLY A C 1
ATOM 1161 O O . GLY A 1 155 ? -11.711 7.305 11.523 1 98.81 155 GLY A O 1
ATOM 1162 N N . ILE A 1 156 ? -9.484 7.137 11.352 1 98.88 156 ILE A N 1
ATOM 1163 C CA . ILE A 1 156 ? -9.164 7.715 12.648 1 98.88 156 ILE A CA 1
ATOM 1164 C C . ILE A 1 156 ? -8.438 9.047 12.453 1 98.88 156 ILE A C 1
ATOM 1166 O O . ILE A 1 156 ? -7.32 9.078 11.93 1 98.88 156 ILE A O 1
ATOM 1170 N N . THR A 1 157 ? -9.094 10.133 12.867 1 98.75 157 THR A N 1
ATOM 1171 C CA . THR A 1 157 ? -8.617 11.438 12.422 1 98.75 157 THR A CA 1
ATOM 1172 C C . THR A 1 157 ? -8.242 12.312 13.617 1 98.75 157 THR A C 1
ATOM 1174 O O . THR A 1 157 ? -8.789 12.148 14.711 1 98.75 157 THR A O 1
ATOM 1177 N N . PRO A 1 158 ? -7.328 13.242 13.484 1 98.38 158 PRO A N 1
ATOM 1178 C CA . PRO A 1 158 ? -6.797 14.078 14.562 1 98.38 158 PRO A CA 1
ATOM 1179 C C . PRO A 1 158 ? -7.656 15.312 14.828 1 98.38 158 PRO A C 1
ATOM 1181 O O . PRO A 1 158 ? -8.617 15.57 14.102 1 98.38 158 PRO A O 1
ATOM 1184 N N . PHE A 1 159 ? -7.234 16.094 15.781 1 98.44 159 PHE A N 1
ATOM 1185 C CA . PHE A 1 159 ? -8.047 17.219 16.219 1 98.44 159 PHE A CA 1
ATOM 1186 C C . PHE A 1 159 ? -7.762 18.453 15.375 1 98.44 159 PHE A C 1
ATOM 1188 O O . PHE A 1 159 ? -8.578 19.375 15.312 1 98.44 159 PHE A O 1
ATOM 1195 N N . ASN A 1 160 ? -6.602 18.469 14.742 1 98 160 ASN A N 1
ATOM 1196 C CA . ASN A 1 160 ? -6.148 19.766 14.258 1 98 160 ASN A CA 1
ATOM 1197 C C . ASN A 1 160 ? -6.867 20.172 12.977 1 98 160 ASN A C 1
ATOM 1199 O O . ASN A 1 160 ? -6.922 21.359 12.641 1 98 160 ASN A O 1
ATOM 1203 N N . PHE A 1 161 ? -7.383 19.188 12.258 1 98.44 161 PHE A N 1
ATOM 1204 C CA . PHE A 1 161 ? -8.258 19.469 11.125 1 98.44 161 PHE A CA 1
ATOM 1205 C C . PHE A 1 161 ? -9.5 18.578 11.164 1 98.44 161 PHE A C 1
ATOM 1207 O O . PHE A 1 161 ? -9.617 17.641 10.375 1 98.44 161 PHE A O 1
ATOM 1214 N N . PRO A 1 162 ? -10.477 18.938 11.969 1 98.62 162 PRO A N 1
ATOM 1215 C CA . PRO A 1 162 ? -11.609 18.062 12.266 1 98.62 162 PRO A CA 1
ATOM 1216 C C . PRO A 1 162 ? -12.641 18.016 11.133 1 98.62 162 PRO A C 1
ATOM 1218 O O . PRO A 1 162 ? -13.57 17.219 11.172 1 98.62 162 PRO A O 1
ATOM 1221 N N . ALA A 1 163 ? -12.469 18.859 10.125 1 98.81 163 ALA A N 1
ATOM 1222 C CA . ALA A 1 163 ? -13.312 18.766 8.93 1 98.81 163 ALA A CA 1
ATOM 1223 C C . ALA A 1 163 ? -12.516 18.25 7.734 1 98.81 163 ALA A C 1
ATOM 1225 O O . ALA A 1 163 ? -12.93 17.297 7.078 1 98.81 163 ALA A O 1
ATOM 1226 N N . MET A 1 164 ? -11.344 18.812 7.512 1 98.62 164 MET A N 1
ATOM 1227 C CA . MET A 1 164 ? -10.531 18.531 6.332 1 98.62 164 MET A CA 1
ATOM 1228 C C . MET A 1 164 ? -10.18 17.047 6.25 1 98.62 164 MET A C 1
ATOM 1230 O O . MET A 1 164 ? -10.5 16.391 5.266 1 98.62 164 MET A O 1
ATOM 1234 N N . ILE A 1 165 ? -9.586 16.5 7.285 1 98.69 165 ILE A N 1
ATOM 1235 C CA . ILE A 1 165 ? -9.031 15.148 7.223 1 98.69 165 ILE A CA 1
ATOM 1236 C C . ILE A 1 165 ? -10.164 14.125 7.195 1 98.69 165 ILE A C 1
ATOM 1238 O O . ILE A 1 165 ? -10.117 13.156 6.426 1 98.69 165 ILE A O 1
ATOM 1242 N N . PRO A 1 166 ? -11.273 14.305 7.973 1 98.88 166 PRO A N 1
ATOM 1243 C CA . PRO A 1 166 ? -12.445 13.438 7.801 1 98.88 166 PRO A CA 1
ATOM 1244 C C . PRO A 1 166 ? -12.969 13.438 6.367 1 98.88 166 PRO A C 1
ATOM 1246 O O . PRO A 1 166 ? -13.281 12.375 5.824 1 98.88 166 PRO A O 1
ATOM 1249 N N . LEU A 1 167 ? -13.016 14.578 5.789 1 98.88 167 LEU A N 1
ATOM 1250 C CA . LEU A 1 167 ? -13.539 14.68 4.43 1 98.88 167 LEU A CA 1
ATOM 1251 C C . LEU A 1 167 ? -12.555 14.094 3.424 1 98.88 167 LEU A C 1
ATOM 1253 O O . LEU A 1 167 ? -12.961 13.516 2.41 1 98.88 167 LEU A O 1
ATOM 1257 N N . TRP A 1 168 ? -11.211 14.281 3.701 1 98.69 168 TRP A N 1
ATOM 1258 C CA . TRP A 1 168 ? -10.195 13.664 2.855 1 98.69 168 TRP A CA 1
ATOM 1259 C C . TRP A 1 168 ? -10.406 12.156 2.756 1 98.69 168 TRP A C 1
ATOM 1261 O O . TRP A 1 168 ? -10.398 11.594 1.658 1 98.69 168 TRP A O 1
ATOM 1271 N N . LYS A 1 169 ? -10.648 11.555 3.93 1 98.75 169 LYS A N 1
ATOM 1272 C CA . LYS A 1 169 ? -10.734 10.102 3.992 1 98.75 169 LYS A CA 1
ATOM 1273 C C . LYS A 1 169 ? -12.109 9.609 3.553 1 98.75 169 LYS A C 1
ATOM 1275 O O . LYS A 1 169 ? -12.219 8.789 2.639 1 98.75 169 LYS A O 1
ATOM 1280 N N . ALA A 1 170 ? -13.18 10.156 4.125 1 98.88 170 ALA A N 1
ATOM 1281 C CA . ALA A 1 170 ? -14.539 9.711 3.846 1 98.88 170 ALA A CA 1
ATOM 1282 C C . ALA A 1 170 ? -14.93 9.992 2.396 1 98.88 170 ALA A C 1
ATOM 1284 O O . ALA A 1 170 ? -15.516 9.141 1.725 1 98.88 170 ALA A O 1
ATOM 1285 N N . GLY A 1 171 ? -14.586 11.219 1.941 1 98.81 171 GLY A N 1
ATOM 1286 C CA . GLY A 1 171 ? -14.938 11.586 0.58 1 98.81 171 GLY A CA 1
ATOM 1287 C C . GLY A 1 171 ? -14.43 10.602 -0.456 1 98.81 171 GLY A C 1
ATOM 1288 O O . GLY A 1 171 ? -15.18 10.156 -1.319 1 98.81 171 GLY A O 1
ATOM 1289 N N . ILE A 1 172 ? -13.164 10.234 -0.347 1 98.81 172 ILE A N 1
ATOM 1290 C CA . ILE A 1 172 ? -12.516 9.352 -1.313 1 98.81 172 ILE A CA 1
ATOM 1291 C C . ILE A 1 172 ? -13.055 7.93 -1.156 1 98.81 172 ILE A C 1
ATOM 1293 O O . ILE A 1 172 ? -13.367 7.266 -2.146 1 98.81 172 ILE A O 1
ATOM 1297 N N . ALA A 1 173 ? -13.164 7.449 0.115 1 98.88 173 ALA A N 1
ATOM 1298 C CA . ALA A 1 173 ? -13.648 6.098 0.385 1 98.88 173 ALA A CA 1
ATOM 1299 C C . ALA A 1 173 ? -15.062 5.902 -0.152 1 98.88 173 ALA A C 1
ATOM 1301 O O . ALA A 1 173 ? -15.359 4.891 -0.792 1 98.88 173 ALA A O 1
ATOM 1302 N N . LEU A 1 174 ? -15.898 6.879 0.091 1 98.94 174 LEU A N 1
ATOM 1303 C CA . LEU A 1 174 ? -17.281 6.809 -0.347 1 98.94 174 LEU A CA 1
ATOM 1304 C C . LEU A 1 174 ? -17.375 6.879 -1.867 1 98.94 174 LEU A C 1
ATOM 1306 O O . LEU A 1 174 ? -18.156 6.141 -2.48 1 98.94 174 LEU A O 1
ATOM 1310 N N . ALA A 1 175 ? -16.594 7.738 -2.471 1 98.88 175 ALA A N 1
ATOM 1311 C CA . ALA A 1 175 ? -16.594 7.844 -3.928 1 98.88 175 ALA A CA 1
ATOM 1312 C C . ALA A 1 175 ? -16.219 6.512 -4.574 1 98.88 175 ALA A C 1
ATOM 1314 O O . ALA A 1 175 ? -16.734 6.168 -5.641 1 98.88 175 ALA A O 1
ATOM 1315 N N . ALA A 1 176 ? -15.344 5.762 -3.926 1 98.69 176 ALA A N 1
ATOM 1316 C CA . ALA A 1 176 ? -14.875 4.473 -4.434 1 98.69 176 ALA A CA 1
ATOM 1317 C C . ALA A 1 176 ? -15.93 3.389 -4.223 1 98.69 176 ALA A C 1
ATOM 1319 O O . ALA A 1 176 ? -15.797 2.273 -4.73 1 98.69 176 ALA A O 1
ATOM 1320 N N . GLY A 1 177 ? -16.953 3.697 -3.381 1 98.69 177 GLY A N 1
ATOM 1321 C CA . GLY A 1 177 ? -18.062 2.771 -3.203 1 98.69 177 GLY A CA 1
ATOM 1322 C C . GLY A 1 177 ? -18.031 2.053 -1.867 1 98.69 177 GLY A C 1
ATOM 1323 O O . GLY A 1 177 ? -18.812 1.122 -1.638 1 98.69 177 GLY A O 1
ATOM 1324 N N . ASN A 1 178 ? -17.141 2.414 -0.965 1 98.94 178 ASN A N 1
ATOM 1325 C CA . ASN A 1 178 ? -17.047 1.806 0.358 1 98.94 178 ASN A CA 1
ATOM 1326 C C . ASN A 1 178 ? -18.031 2.451 1.337 1 98.94 178 ASN A C 1
ATOM 1328 O O . ASN A 1 178 ? -18.484 3.578 1.118 1 98.94 178 ASN A O 1
ATOM 1332 N N . ALA A 1 179 ? -18.391 1.723 2.355 1 98.94 179 ALA A N 1
ATOM 1333 C CA . ALA A 1 179 ? -18.906 2.371 3.561 1 98.94 179 ALA A CA 1
ATOM 1334 C C . ALA A 1 179 ? -17.766 2.824 4.465 1 98.94 179 ALA A C 1
ATOM 1336 O O . ALA A 1 179 ? -16.641 2.342 4.336 1 98.94 179 ALA A O 1
ATOM 1337 N N . PHE A 1 180 ? -18.078 3.76 5.348 1 98.94 180 PHE A N 1
ATOM 1338 C CA . PHE A 1 180 ? -17 4.395 6.105 1 98.94 180 PHE A CA 1
ATOM 1339 C C . PHE A 1 180 ? -17.422 4.625 7.551 1 98.94 180 PHE A C 1
ATOM 1341 O O . PHE A 1 180 ? -18.516 5.137 7.812 1 98.94 180 PHE A O 1
ATOM 1348 N N . VAL A 1 181 ? -16.594 4.207 8.484 1 98.94 181 VAL A N 1
ATOM 1349 C CA . VAL A 1 181 ? -16.766 4.516 9.906 1 98.94 181 VAL A CA 1
ATOM 1350 C C . VAL A 1 181 ? -15.672 5.48 10.359 1 98.94 181 VAL A C 1
ATOM 1352 O O . VAL A 1 181 ? -14.492 5.145 10.336 1 98.94 181 VAL A O 1
ATOM 1355 N N . LEU A 1 182 ? -16.094 6.637 10.773 1 98.94 182 LEU A N 1
ATOM 1356 C CA . LEU A 1 182 ? -15.188 7.688 11.219 1 98.94 182 LEU A CA 1
ATOM 1357 C C . LEU A 1 182 ? -15.094 7.727 12.734 1 98.94 182 LEU A C 1
ATOM 1359 O O . LEU A 1 182 ? -16.125 7.75 13.422 1 98.94 182 LEU A O 1
ATOM 1363 N N . LYS A 1 183 ? -13.938 7.602 13.266 1 98.88 183 LYS A N 1
ATOM 1364 C CA . LYS A 1 183 ? -13.633 7.895 14.664 1 98.88 183 LYS A CA 1
ATOM 1365 C C . LYS A 1 183 ? -12.812 9.18 14.789 1 98.88 183 LYS A C 1
ATOM 1367 O O . LYS A 1 183 ? -11.578 9.133 14.797 1 98.88 183 LYS A O 1
ATOM 1372 N N . PRO A 1 184 ? -13.43 10.32 14.992 1 98.75 184 PRO A N 1
ATOM 1373 C CA . PRO A 1 184 ? -12.711 11.594 15.109 1 98.75 184 PRO A CA 1
ATOM 1374 C C . PRO A 1 184 ? -12.094 11.797 16.5 1 98.75 184 PRO A C 1
ATOM 1376 O O . PRO A 1 184 ? -12.297 10.977 17.391 1 98.75 184 PRO A O 1
ATOM 1379 N N . SER A 1 185 ? -11.273 12.805 16.609 1 98.56 185 SER A N 1
ATOM 1380 C CA . SER A 1 185 ? -10.695 13.141 17.906 1 98.56 185 SER A CA 1
ATOM 1381 C C . SER A 1 185 ? -11.781 13.516 18.906 1 98.56 185 SER A C 1
ATOM 1383 O O . SER A 1 185 ? -12.742 14.203 18.562 1 98.56 185 SER A O 1
ATOM 1385 N N . GLU A 1 186 ? -11.594 13.125 20.109 1 97.81 186 GLU A N 1
ATOM 1386 C CA . GLU A 1 186 ? -12.516 13.438 21.203 1 97.81 186 GLU A CA 1
ATOM 1387 C C . GLU A 1 186 ? -12.43 14.914 21.594 1 97.81 186 GLU A C 1
ATOM 1389 O O . GLU A 1 186 ? -13.305 15.422 22.297 1 97.81 186 GLU A O 1
ATOM 1394 N N . ARG A 1 187 ? -11.438 15.602 21.109 1 9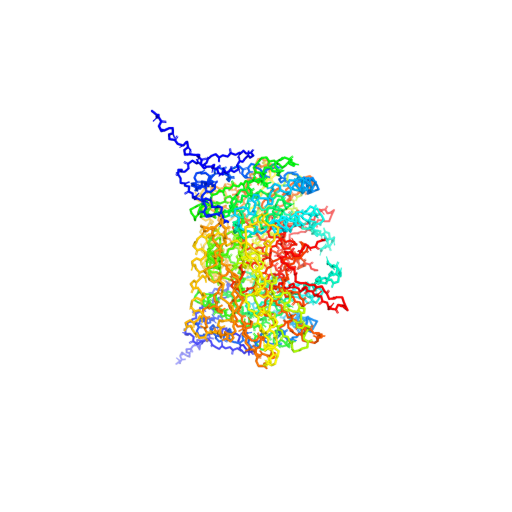7.69 187 ARG A N 1
ATOM 1395 C CA . ARG A 1 187 ? -11.219 16.984 21.516 1 97.69 187 ARG A CA 1
ATOM 1396 C C . ARG A 1 187 ? -12.188 17.922 20.797 1 97.69 187 ARG A C 1
ATOM 1398 O O . ARG A 1 187 ? -12.555 18.969 21.328 1 97.69 187 ARG A O 1
ATOM 1405 N N . ASP A 1 188 ? -12.492 17.562 19.594 1 98.31 188 ASP A N 1
ATOM 1406 C CA . ASP A 1 188 ? -13.375 18.406 18.797 1 98.31 188 ASP A CA 1
ATOM 1407 C C . ASP A 1 188 ? -14.258 17.547 17.875 1 98.31 188 ASP A C 1
ATOM 1409 O O . ASP A 1 188 ? -14.203 17.688 16.656 1 98.31 188 ASP A O 1
ATOM 1413 N N . PRO A 1 189 ? -15.25 16.828 18.391 1 98.38 189 PRO A N 1
ATOM 1414 C CA . PRO A 1 189 ? -15.992 15.773 17.703 1 98.38 189 PRO A CA 1
ATOM 1415 C C . PRO A 1 189 ? -17.25 16.297 17.016 1 98.38 189 PRO A C 1
ATOM 1417 O O . PRO A 1 189 ? -17.891 15.562 16.25 1 98.38 189 PRO A O 1
ATOM 1420 N N . SER A 1 190 ? -17.672 17.5 17.172 1 98.62 190 SER A N 1
ATOM 1421 C CA . SER A 1 190 ? -19 17.953 16.766 1 98.62 190 SER A CA 1
ATOM 1422 C C . SER A 1 190 ? -19.109 18.062 15.258 1 98.62 190 SER A C 1
ATOM 1424 O O . SER A 1 190 ? -20.109 17.625 14.68 1 98.62 190 SER A O 1
ATOM 1426 N N . VAL A 1 191 ? -18.109 18.609 14.625 1 98.81 191 VAL A N 1
ATOM 1427 C CA . VAL A 1 191 ? -18.188 18.875 13.188 1 98.81 191 VAL A CA 1
ATOM 1428 C C . VAL A 1 191 ? -18.281 17.562 12.422 1 98.81 191 VAL A C 1
ATOM 1430 O O . VAL A 1 191 ? -19.094 17.422 11.508 1 98.81 191 VAL A O 1
ATOM 1433 N N . PRO A 1 192 ? -17.531 16.5 12.766 1 98.81 192 PRO A N 1
ATOM 1434 C CA . PRO A 1 192 ? -17.672 15.211 12.07 1 98.81 192 PRO A CA 1
ATOM 1435 C C . PRO A 1 192 ? -19.094 14.656 12.125 1 98.81 192 PRO A C 1
ATOM 1437 O O . PRO A 1 192 ? -19.578 14.109 11.141 1 98.81 192 PRO A O 1
ATOM 1440 N N . VAL A 1 193 ? -19.766 14.828 13.227 1 98.88 193 VAL A N 1
ATOM 1441 C CA . VAL A 1 193 ? -21.141 14.359 13.352 1 98.88 193 VAL A CA 1
ATOM 1442 C C . VAL A 1 193 ? -22.031 15.141 12.391 1 98.88 193 VAL A C 1
ATOM 1444 O O . VAL A 1 193 ? -22.844 14.555 11.664 1 98.88 193 VAL A O 1
ATOM 1447 N N . ARG A 1 194 ? -21.875 16.453 12.422 1 98.81 194 ARG A N 1
ATOM 1448 C CA . ARG A 1 194 ? -22.688 17.312 11.562 1 98.81 194 ARG A CA 1
ATOM 1449 C C . ARG A 1 194 ? -22.438 16.984 10.086 1 98.81 194 ARG A C 1
ATOM 1451 O O . ARG A 1 194 ? -23.375 17.031 9.281 1 98.81 194 ARG A O 1
ATOM 1458 N N . LEU A 1 195 ? -21.188 16.719 9.719 1 98.94 195 LEU A N 1
ATOM 1459 C CA . LEU A 1 195 ? -20.859 16.328 8.352 1 98.94 195 LEU A CA 1
ATOM 1460 C C . LEU A 1 195 ? -21.594 15.055 7.953 1 98.94 195 LEU A C 1
ATOM 1462 O O . LEU A 1 195 ? -22.094 14.945 6.832 1 98.94 195 LEU A O 1
ATOM 1466 N N . ALA A 1 196 ? -21.672 14.102 8.852 1 98.94 196 ALA A N 1
ATOM 1467 C CA . ALA A 1 196 ? -22.375 12.852 8.57 1 98.94 196 ALA A CA 1
ATOM 1468 C C . ALA A 1 196 ? -23.875 13.086 8.406 1 98.94 196 ALA A C 1
ATOM 1470 O O . ALA A 1 196 ? -24.516 12.477 7.547 1 98.94 196 ALA A O 1
ATOM 1471 N N . GLU A 1 197 ? -24.438 13.984 9.227 1 98.88 197 GLU A N 1
ATOM 1472 C CA . GLU A 1 197 ? -25.844 14.352 9.094 1 98.88 197 GLU A CA 1
ATOM 1473 C C . GLU A 1 197 ? -26.125 14.953 7.719 1 98.88 197 GLU A C 1
ATOM 1475 O O . GLU A 1 197 ? -27.141 14.633 7.086 1 98.88 197 GLU A O 1
ATOM 1480 N N . LEU A 1 198 ? -25.234 15.82 7.312 1 98.94 198 LEU A N 1
ATOM 1481 C CA . LEU A 1 198 ? -25.391 16.469 6.016 1 98.94 198 LEU A CA 1
ATOM 1482 C C . LEU A 1 198 ? -25.234 15.461 4.883 1 98.94 198 LEU A C 1
ATOM 1484 O O . LEU A 1 198 ? -25.891 15.594 3.842 1 98.94 198 LEU A O 1
ATOM 1488 N N . ALA A 1 199 ? -24.391 14.43 5.055 1 98.94 199 ALA A N 1
ATOM 1489 C CA . ALA A 1 199 ? -24.266 13.367 4.059 1 98.94 199 ALA A CA 1
ATOM 1490 C C . ALA A 1 199 ? -25.594 12.625 3.887 1 98.94 199 ALA A C 1
ATOM 1492 O O . ALA A 1 199 ? -26 12.328 2.762 1 98.94 199 ALA A O 1
ATOM 1493 N N . LEU A 1 200 ? -26.219 12.305 4.996 1 98.75 200 LEU A N 1
ATOM 1494 C CA . LEU A 1 200 ? -27.516 11.664 4.949 1 98.75 200 LEU A CA 1
ATOM 1495 C C . LEU A 1 200 ? -28.531 12.547 4.227 1 98.75 200 LEU A C 1
ATOM 1497 O O . LEU A 1 200 ? -29.297 12.062 3.391 1 98.75 200 LEU A O 1
ATOM 1501 N N . GLU A 1 201 ? -28.547 13.836 4.586 1 98.75 201 GLU A N 1
ATOM 1502 C CA . GLU A 1 201 ? -29.453 14.789 3.947 1 98.75 201 GLU A CA 1
ATOM 1503 C C . GLU A 1 201 ? -29.203 14.859 2.443 1 98.75 201 GLU A C 1
ATOM 1505 O O . GLU A 1 201 ? -30.125 15.086 1.665 1 98.75 201 GLU A O 1
ATOM 1510 N N . ALA A 1 202 ? -27.969 14.656 2.041 1 98.81 202 ALA A N 1
ATOM 1511 C CA . ALA A 1 202 ? -27.578 14.711 0.635 1 98.81 202 ALA A CA 1
ATOM 1512 C C . ALA A 1 202 ? -28.109 13.508 -0.129 1 98.81 202 ALA A C 1
ATOM 1514 O O . ALA A 1 202 ? -28.094 13.484 -1.361 1 98.81 202 ALA A O 1
ATOM 1515 N N . GLY A 1 203 ? -28.531 12.484 0.593 1 98.62 203 GLY A N 1
ATOM 1516 C CA . GLY A 1 203 ? -29.094 11.312 -0.055 1 98.62 203 GLY A CA 1
ATOM 1517 C C . GLY A 1 203 ? -28.266 10.062 0.146 1 98.62 203 GLY A C 1
ATOM 1518 O O . GLY A 1 203 ? -28.578 9.008 -0.401 1 98.62 203 GLY A O 1
ATOM 1519 N N . MET A 1 204 ? -27.219 10.133 0.886 1 98.62 204 MET A N 1
ATOM 1520 C CA . MET A 1 204 ? -26.422 8.938 1.188 1 98.62 204 MET A CA 1
ATOM 1521 C C . MET A 1 204 ? -27.219 7.957 2.039 1 98.62 204 MET A C 1
ATOM 1523 O O . MET A 1 204 ? -27.922 8.359 2.967 1 98.62 204 MET A O 1
ATOM 1527 N N . PRO A 1 205 ? -27.188 6.68 1.732 1 98.62 205 PRO A N 1
ATOM 1528 C CA . PRO A 1 205 ? -27.922 5.707 2.547 1 98.62 205 PRO A CA 1
ATOM 1529 C C . PRO A 1 205 ? -27.469 5.699 4.004 1 98.62 205 PRO A C 1
ATOM 1531 O O . PRO A 1 205 ? -26.281 5.895 4.285 1 98.62 205 PRO A O 1
ATOM 1534 N N . ALA A 1 206 ? -28.453 5.41 4.895 1 98.62 206 ALA A N 1
ATOM 1535 C CA . ALA A 1 206 ? -28.094 5.223 6.297 1 98.62 206 ALA A CA 1
ATOM 1536 C C . ALA A 1 206 ? -27.047 4.129 6.449 1 98.62 206 ALA A C 1
ATOM 1538 O O . ALA A 1 206 ? -27.109 3.092 5.789 1 98.62 206 ALA A O 1
ATOM 1539 N N . GLY A 1 207 ? -26.062 4.434 7.148 1 98.69 207 GLY A N 1
ATOM 1540 C CA . GLY A 1 207 ? -25.016 3.447 7.426 1 98.69 207 GLY A CA 1
ATOM 1541 C C . GLY A 1 207 ? -23.812 3.572 6.516 1 98.69 207 GLY A C 1
ATOM 1542 O O . GLY A 1 207 ? -22.75 3.01 6.797 1 98.69 207 GLY A O 1
ATOM 1543 N N . ALA A 1 208 ? -23.938 4.277 5.348 1 98.88 208 ALA A N 1
ATOM 1544 C CA . ALA A 1 208 ? -22.781 4.465 4.461 1 98.88 208 ALA A CA 1
ATOM 1545 C C . ALA A 1 208 ? -21.688 5.266 5.152 1 98.88 208 ALA A C 1
ATOM 1547 O O . ALA A 1 208 ? -20.5 5.008 4.938 1 98.88 208 ALA A O 1
ATOM 1548 N N . LEU A 1 209 ? -22.062 6.23 5.934 1 98.94 209 LEU A N 1
ATOM 1549 C CA . LEU A 1 209 ? -21.141 6.996 6.773 1 98.94 209 LEU A CA 1
ATOM 1550 C C . LEU A 1 209 ? -21.609 6.98 8.227 1 98.94 209 LEU A C 1
ATOM 1552 O O . LEU A 1 209 ? -22.719 7.422 8.539 1 98.94 209 LEU A O 1
ATOM 1556 N N . ASN A 1 210 ? -20.797 6.398 9.102 1 98.94 210 ASN A N 1
ATOM 1557 C CA . ASN A 1 210 ? -21.031 6.371 10.547 1 98.94 210 ASN A CA 1
ATOM 1558 C C . ASN A 1 210 ? -19.922 7.113 11.297 1 98.94 210 ASN A C 1
ATOM 1560 O O . ASN A 1 210 ? -18.781 7.137 10.859 1 98.94 210 ASN A O 1
ATOM 1564 N N . VAL A 1 211 ? -20.281 7.754 12.398 1 98.94 211 VAL A N 1
ATOM 1565 C CA . VAL A 1 211 ? -19.328 8.414 13.273 1 98.94 211 VAL A CA 1
ATOM 1566 C C . VAL A 1 211 ? -19.422 7.84 14.688 1 98.94 211 VAL A C 1
ATOM 1568 O O . VAL A 1 211 ? -20.5 7.855 15.289 1 98.94 211 VAL A O 1
ATOM 1571 N N . VAL A 1 212 ? -18.359 7.297 15.18 1 98.88 212 VAL A N 1
ATOM 1572 C CA . VAL A 1 212 ? -18.297 6.789 16.547 1 98.88 212 VAL A CA 1
ATOM 1573 C C . VAL A 1 212 ? -17.156 7.477 17.297 1 98.88 212 VAL A C 1
ATOM 1575 O O . VAL A 1 212 ? -16.094 7.738 16.734 1 98.88 212 VAL A O 1
ATOM 1578 N N . HIS A 1 213 ? -17.453 7.844 18.531 1 98.75 213 HIS A N 1
ATOM 1579 C CA . HIS A 1 213 ? -16.438 8.445 19.406 1 98.75 213 HIS A CA 1
ATOM 1580 C C . HIS A 1 213 ? -15.797 7.395 20.297 1 98.75 213 HIS A C 1
ATOM 1582 O O . HIS A 1 213 ? -16.406 6.355 20.578 1 98.75 213 HIS A O 1
ATOM 1588 N N . GLY A 1 214 ? -14.586 7.676 20.703 1 97.94 214 GLY A N 1
ATOM 1589 C CA . GLY A 1 214 ? -13.984 6.723 21.625 1 97.94 214 GLY A CA 1
ATOM 1590 C C . GLY A 1 214 ? -12.477 6.883 21.75 1 97.94 214 GLY A C 1
ATOM 1591 O O . GLY A 1 214 ? -11.883 7.719 21.062 1 97.94 214 GLY A O 1
ATOM 1592 N N . ASP A 1 215 ? -11.938 6.148 22.672 1 97.5 215 ASP A N 1
ATOM 1593 C CA . ASP A 1 215 ? -10.5 6.137 22.953 1 97.5 215 ASP A CA 1
ATOM 1594 C C . ASP A 1 215 ? -9.836 4.898 22.359 1 97.5 215 ASP A C 1
ATOM 1596 O O . ASP A 1 215 ? -10.258 4.402 21.312 1 97.5 215 ASP A O 1
ATOM 1600 N N . LYS A 1 216 ? -8.727 4.477 22.906 1 97.31 216 LYS A N 1
ATOM 1601 C CA . LYS A 1 216 ? -7.941 3.363 22.391 1 97.31 216 LYS A CA 1
ATOM 1602 C C . LYS A 1 216 ? -8.789 2.098 22.281 1 97.31 216 LYS A C 1
ATOM 1604 O O . LYS A 1 216 ? -8.617 1.312 21.344 1 97.31 216 LYS A O 1
ATOM 1609 N N . ALA A 1 217 ? -9.664 1.887 23.203 1 97.5 217 ALA A N 1
ATOM 1610 C CA . ALA A 1 217 ? -10.516 0.697 23.172 1 97.5 217 ALA A CA 1
ATOM 1611 C C . ALA A 1 217 ? -11.383 0.664 21.922 1 97.5 217 ALA A C 1
ATOM 1613 O O . ALA A 1 217 ? -11.539 -0.386 21.297 1 97.5 217 ALA A O 1
ATOM 1614 N N . ALA A 1 218 ? -11.984 1.773 21.609 1 98.31 218 ALA A N 1
ATOM 1615 C CA . ALA A 1 218 ? -12.789 1.877 20.391 1 98.31 218 ALA A CA 1
ATOM 1616 C C . ALA A 1 218 ? -11.938 1.631 19.156 1 98.31 218 ALA A C 1
ATOM 1618 O O . ALA A 1 218 ? -12.352 0.911 18.234 1 98.31 218 ALA A O 1
ATOM 1619 N N . VAL A 1 219 ? -10.734 2.203 19.125 1 98.56 219 VAL A N 1
ATOM 1620 C CA . VAL A 1 219 ? -9.828 2.076 17.984 1 98.56 219 VAL A CA 1
ATOM 1621 C C . VAL A 1 219 ? -9.43 0.614 17.812 1 98.56 219 VAL A C 1
ATOM 1623 O O . VAL A 1 219 ? -9.469 0.086 16.688 1 98.56 219 VAL A O 1
ATOM 1626 N N . ASP A 1 220 ? -9.07 -0.069 18.891 1 98.44 220 ASP A N 1
ATOM 1627 C CA . ASP A 1 220 ? -8.672 -1.474 18.828 1 98.44 220 ASP A CA 1
ATOM 1628 C C . ASP A 1 220 ? -9.82 -2.344 18.312 1 98.44 220 ASP A C 1
ATOM 1630 O O . ASP A 1 220 ? -9.602 -3.23 17.484 1 98.44 220 ASP A O 1
ATOM 1634 N N . ALA A 1 221 ? -11.047 -2.051 18.812 1 98.69 221 ALA A N 1
ATOM 1635 C CA . ALA A 1 221 ? -12.211 -2.814 18.375 1 98.69 221 ALA A CA 1
ATOM 1636 C C . ALA A 1 221 ? -12.453 -2.65 16.875 1 98.69 221 ALA A C 1
ATOM 1638 O O . ALA A 1 221 ? -12.812 -3.607 16.188 1 98.69 221 ALA A O 1
ATOM 1639 N N . LEU A 1 222 ? -12.281 -1.439 16.391 1 98.81 222 LEU A N 1
ATOM 1640 C CA . LEU A 1 222 ? -12.422 -1.179 14.961 1 98.81 222 LEU A CA 1
ATOM 1641 C C . LEU A 1 222 ? -11.383 -1.956 14.156 1 98.81 222 LEU A C 1
ATOM 1643 O O . LEU A 1 222 ? -11.727 -2.633 13.188 1 98.81 222 LEU A O 1
ATOM 1647 N N . ILE A 1 223 ? -10.086 -1.908 14.547 1 98.62 223 ILE A N 1
ATOM 1648 C CA . ILE A 1 223 ? -8.984 -2.492 13.789 1 98.62 223 ILE A CA 1
ATOM 1649 C C . ILE A 1 223 ? -9.094 -4.016 13.812 1 98.62 223 ILE A C 1
ATOM 1651 O O . ILE A 1 223 ? -8.805 -4.68 12.812 1 98.62 223 ILE A O 1
ATOM 1655 N N . GLU A 1 224 ? -9.547 -4.578 14.891 1 98.31 224 GLU A N 1
ATOM 1656 C CA . GLU A 1 224 ? -9.5 -6.023 15.086 1 98.31 224 GLU A CA 1
ATOM 1657 C C . GLU A 1 224 ? -10.695 -6.711 14.43 1 98.31 224 GLU A C 1
ATOM 1659 O O . GLU A 1 224 ? -10.688 -7.93 14.242 1 98.31 224 GLU A O 1
ATOM 1664 N N . ASP A 1 225 ? -11.742 -5.965 14.102 1 98.69 225 ASP A N 1
ATOM 1665 C CA . ASP A 1 225 ? -12.945 -6.559 13.539 1 98.69 225 ASP A CA 1
ATOM 1666 C C . ASP A 1 225 ? -12.711 -7.004 12.094 1 98.69 225 ASP A C 1
ATOM 1668 O O . ASP A 1 225 ? -12.227 -6.227 11.273 1 98.69 225 ASP A O 1
ATOM 1672 N N . PRO A 1 226 ? -13.109 -8.266 11.703 1 97.06 226 PRO A N 1
ATOM 1673 C CA . PRO A 1 226 ? -12.828 -8.797 10.359 1 97.06 226 PRO A CA 1
ATOM 1674 C C . PRO A 1 226 ? -13.617 -8.078 9.266 1 97.06 226 PRO A C 1
ATOM 1676 O O . PRO A 1 226 ? -13.281 -8.18 8.086 1 97.06 226 PRO A O 1
ATOM 1679 N N . ARG A 1 227 ? -14.703 -7.418 9.555 1 97.81 227 ARG A N 1
ATOM 1680 C CA . ARG A 1 227 ? -15.492 -6.695 8.562 1 97.81 227 ARG A CA 1
ATOM 1681 C C . ARG A 1 227 ? -14.727 -5.492 8.023 1 97.81 227 ARG A C 1
ATOM 1683 O O . ARG A 1 227 ? -15 -5.012 6.926 1 97.81 227 ARG A O 1
ATOM 1690 N N . VAL A 1 228 ? -13.734 -4.902 8.82 1 98.75 228 VAL A N 1
ATOM 1691 C CA . VAL A 1 228 ? -12.953 -3.744 8.406 1 98.75 228 VAL A CA 1
ATOM 1692 C C . VAL A 1 228 ? -11.836 -4.184 7.461 1 98.75 228 VAL A C 1
ATOM 1694 O O . VAL A 1 228 ? -11.047 -5.07 7.789 1 98.75 228 VAL A O 1
ATOM 1697 N N . LYS A 1 229 ? -11.781 -3.465 6.332 1 98.31 229 LYS A N 1
ATOM 1698 C CA . LYS A 1 229 ? -10.836 -3.891 5.305 1 98.31 229 LYS A CA 1
ATOM 1699 C C . LYS A 1 229 ? -9.664 -2.918 5.199 1 98.31 229 LYS A C 1
ATOM 1701 O O . LYS A 1 229 ? -8.594 -3.279 4.707 1 98.31 229 LYS A O 1
ATOM 1706 N N . ALA A 1 230 ? -9.836 -1.704 5.613 1 98.62 230 ALA A N 1
ATOM 1707 C CA . ALA A 1 230 ? -8.797 -0.678 5.508 1 98.62 230 ALA A CA 1
ATOM 1708 C C . ALA A 1 230 ? -8.898 0.32 6.66 1 98.62 230 ALA A C 1
ATOM 1710 O O . ALA A 1 230 ? -9.992 0.652 7.109 1 98.62 230 ALA A O 1
ATOM 1711 N N . VAL A 1 231 ? -7.715 0.774 7.082 1 98.75 231 VAL A N 1
ATOM 1712 C CA . VAL A 1 231 ? -7.641 1.734 8.18 1 98.75 231 VAL A CA 1
ATOM 1713 C C . VAL A 1 231 ? -6.816 2.947 7.75 1 98.75 231 VAL A C 1
ATOM 1715 O O . VAL A 1 231 ? -5.676 2.803 7.305 1 98.75 231 VAL A O 1
ATOM 1718 N N . GLY A 1 232 ? -7.387 4.129 7.785 1 98.62 232 GLY A N 1
ATOM 1719 C CA . GLY A 1 232 ? -6.668 5.387 7.645 1 98.62 232 GLY A CA 1
ATOM 1720 C C . GLY A 1 232 ? -6.477 6.117 8.961 1 98.62 232 GLY A C 1
ATOM 1721 O O . GLY A 1 232 ? -7.414 6.246 9.75 1 98.62 232 GLY A O 1
ATOM 1722 N N . PHE A 1 233 ? -5.215 6.578 9.211 1 98.69 233 PHE A N 1
ATOM 1723 C CA . PHE A 1 233 ? -4.914 7.238 10.477 1 98.69 233 PHE A CA 1
ATOM 1724 C C . PHE A 1 233 ? -4.059 8.477 10.242 1 98.69 233 PHE A C 1
ATOM 1726 O O . PHE A 1 233 ? -3.172 8.484 9.391 1 98.69 233 PHE A O 1
ATOM 1733 N N . VAL A 1 234 ? -4.371 9.508 10.922 1 98.44 234 VAL A N 1
ATOM 1734 C CA . VAL A 1 234 ? -3.5 10.672 11.062 1 98.44 234 VAL A CA 1
ATOM 1735 C C . VAL A 1 234 ? -3.381 11.047 12.539 1 98.44 234 VAL A C 1
ATOM 1737 O O . VAL A 1 234 ? -4.391 11.18 13.234 1 98.44 234 VAL A O 1
ATOM 1740 N N . GLY A 1 235 ? -2.168 11.211 13.062 1 97.5 235 GLY A N 1
ATOM 1741 C CA . GLY A 1 235 ? -1.881 11.594 14.438 1 97.5 235 GLY A CA 1
ATOM 1742 C C . GLY A 1 235 ? -0.397 11.617 14.75 1 97.5 235 GLY A C 1
ATOM 1743 O O . GLY A 1 235 ? 0.407 12.07 13.938 1 97.5 235 GLY A O 1
ATOM 1744 N N . SER A 1 236 ? -0.028 11.211 15.977 1 97.06 236 SER A N 1
ATOM 1745 C CA . SER A 1 236 ? 1.379 11.211 16.359 1 97.06 236 SER A CA 1
ATOM 1746 C C . SER A 1 236 ? 2.098 9.977 15.836 1 97.06 236 SER A C 1
ATOM 1748 O O . SER A 1 236 ? 1.471 8.945 15.586 1 97.06 236 SER A O 1
ATOM 1750 N N . THR A 1 237 ? 3.404 10.055 15.688 1 97.56 237 THR A N 1
ATOM 1751 C CA . THR A 1 237 ? 4.199 9 15.086 1 97.56 237 THR A CA 1
ATOM 1752 C C . THR A 1 237 ? 4.098 7.711 15.898 1 97.56 237 THR A C 1
ATOM 1754 O O . THR A 1 237 ? 3.881 6.633 15.344 1 97.56 237 THR A O 1
ATOM 1757 N N . PRO A 1 238 ? 4.199 7.77 17.219 1 97.5 238 PRO A N 1
ATOM 1758 C CA . PRO A 1 238 ? 4.109 6.5 17.953 1 97.5 238 PRO A CA 1
ATOM 1759 C C . PRO A 1 238 ? 2.77 5.797 17.75 1 97.5 238 PRO A C 1
ATOM 1761 O O . PRO A 1 238 ? 2.727 4.574 17.594 1 97.5 238 PRO A O 1
ATOM 1764 N N . ILE A 1 239 ? 1.714 6.555 17.688 1 97.81 239 ILE A N 1
ATOM 1765 C CA . ILE A 1 239 ? 0.396 5.961 17.484 1 97.81 239 ILE A CA 1
ATOM 1766 C C . ILE A 1 239 ? 0.261 5.484 16.031 1 97.81 239 ILE A C 1
ATOM 1768 O O . ILE A 1 239 ? -0.272 4.402 15.781 1 97.81 239 ILE A O 1
ATOM 1772 N N . ALA A 1 240 ? 0.738 6.32 15.094 1 98.12 240 ALA A N 1
ATOM 1773 C CA . ALA A 1 240 ? 0.71 5.941 13.68 1 98.12 240 ALA A CA 1
ATOM 1774 C C . ALA A 1 240 ? 1.411 4.605 13.461 1 98.12 240 ALA A C 1
ATOM 1776 O O . ALA A 1 240 ? 0.881 3.725 12.781 1 98.12 240 ALA A O 1
ATOM 1777 N N . GLN A 1 241 ? 2.594 4.488 14.023 1 97.62 241 GLN A N 1
ATOM 1778 C CA . GLN A 1 241 ? 3.361 3.252 13.906 1 97.62 241 GLN A CA 1
ATOM 1779 C C . GLN A 1 241 ? 2.619 2.08 14.539 1 97.62 241 GLN A C 1
ATOM 1781 O O . GLN A 1 241 ? 2.6 0.979 13.984 1 97.62 241 GLN A O 1
ATOM 1786 N N . SER A 1 242 ? 2.053 2.332 15.688 1 97.94 242 SER A N 1
ATOM 1787 C CA . SER A 1 242 ? 1.324 1.288 16.406 1 97.94 242 SER A CA 1
ATOM 1788 C C . SER A 1 242 ? 0.121 0.806 15.602 1 97.94 242 SER A C 1
ATOM 1790 O O . SER A 1 242 ? -0.127 -0.398 15.5 1 97.94 242 SER A O 1
ATOM 1792 N N . ILE A 1 243 ? -0.644 1.705 15.078 1 98.38 243 ILE A N 1
ATOM 1793 C CA . ILE A 1 243 ? -1.833 1.365 14.305 1 98.38 243 ILE A CA 1
ATOM 1794 C C . ILE A 1 243 ? -1.427 0.634 13.031 1 98.38 243 ILE A C 1
ATOM 1796 O O . ILE A 1 243 ? -2.053 -0.359 12.648 1 98.38 243 ILE A O 1
ATOM 1800 N N . TYR A 1 244 ? -0.364 1.083 12.352 1 98.31 244 TYR A N 1
ATOM 1801 C CA . TYR A 1 244 ? 0.139 0.43 11.148 1 98.31 244 TYR A CA 1
ATOM 1802 C C . TYR A 1 244 ? 0.524 -1.017 11.43 1 98.31 244 TYR A C 1
ATOM 1804 O O . TYR A 1 244 ? 0.135 -1.927 10.695 1 98.31 244 TYR A O 1
ATOM 1812 N N . ALA A 1 245 ? 1.275 -1.192 12.508 1 98 245 ALA A N 1
ATOM 1813 C CA . ALA A 1 245 ? 1.702 -2.529 12.914 1 98 245 ALA A CA 1
ATOM 1814 C C . ALA A 1 245 ? 0.503 -3.404 13.266 1 98 245 ALA A C 1
ATOM 1816 O O . ALA A 1 245 ? 0.449 -4.574 12.891 1 98 245 ALA A O 1
ATOM 1817 N N . HIS A 1 246 ? -0.459 -2.811 14.008 1 98.06 246 HIS A N 1
ATOM 1818 C CA . HIS A 1 246 ? -1.657 -3.527 14.43 1 98.06 246 HIS A CA 1
ATOM 1819 C C . HIS A 1 246 ? -2.5 -3.949 13.234 1 98.06 246 HIS A C 1
ATOM 1821 O O . HIS A 1 246 ? -2.928 -5.102 13.148 1 98.06 246 HIS A O 1
ATOM 1827 N N . ALA A 1 247 ? -2.748 -3.023 12.336 1 97.75 247 ALA A N 1
ATOM 1828 C CA . ALA A 1 247 ? -3.488 -3.334 11.117 1 97.75 247 ALA A CA 1
ATOM 1829 C C . ALA A 1 247 ? -2.783 -4.422 10.312 1 97.75 247 ALA A C 1
ATOM 1831 O O . ALA A 1 247 ? -3.43 -5.336 9.797 1 97.75 247 ALA A O 1
ATOM 1832 N N . GLY A 1 248 ? -1.436 -4.293 10.172 1 96.38 248 GLY A N 1
ATOM 1833 C CA . GLY A 1 248 ? -0.659 -5.316 9.484 1 96.38 248 GLY A CA 1
ATOM 1834 C C . GLY A 1 248 ? -0.835 -6.699 10.086 1 96.38 248 GLY A C 1
ATOM 1835 O O . GLY A 1 248 ? -0.979 -7.684 9.359 1 96.38 248 GLY A O 1
ATOM 1836 N N . ARG A 1 249 ? -0.864 -6.777 11.391 1 96.81 249 ARG A N 1
ATOM 1837 C CA . ARG A 1 249 ? -1.045 -8.047 12.086 1 96.81 249 ARG A CA 1
ATOM 1838 C C . ARG A 1 249 ? -2.404 -8.656 11.766 1 96.81 249 ARG A C 1
ATOM 1840 O O . ARG A 1 249 ? -2.551 -9.883 11.734 1 96.81 249 ARG A O 1
ATOM 1847 N N . MET A 1 250 ? -3.375 -7.777 11.539 1 96.88 250 MET A N 1
ATOM 1848 C CA . MET A 1 250 ? -4.73 -8.242 11.242 1 96.88 250 MET A CA 1
ATOM 1849 C C . MET A 1 250 ? -4.91 -8.477 9.75 1 96.88 250 MET A C 1
ATOM 1851 O O . MET A 1 250 ? -6 -8.844 9.297 1 96.88 250 MET A O 1
ATOM 1855 N N . GLY A 1 251 ? -3.893 -8.258 8.938 1 94.94 251 GLY A N 1
ATOM 1856 C CA . GLY A 1 251 ? -3.951 -8.492 7.5 1 94.94 251 GLY A CA 1
ATOM 1857 C C . GLY A 1 251 ? -4.68 -7.398 6.746 1 94.94 251 GLY A C 1
ATOM 1858 O O . GLY A 1 251 ? -5.176 -7.621 5.641 1 94.94 251 GLY A O 1
ATOM 1859 N N . LYS A 1 252 ? -4.793 -6.203 7.359 1 95.75 252 LYS A N 1
ATOM 1860 C CA . LYS A 1 252 ? -5.547 -5.105 6.762 1 95.75 252 LYS A CA 1
ATOM 1861 C C . LYS A 1 252 ? -4.617 -4.098 6.09 1 95.75 252 LYS A C 1
ATOM 1863 O O . LYS A 1 252 ? -3.443 -3.996 6.445 1 95.75 252 LYS A O 1
ATOM 1868 N N . ARG A 1 253 ? -5.156 -3.387 5.105 1 96.31 253 ARG A N 1
ATOM 1869 C CA . ARG A 1 253 ? -4.477 -2.217 4.562 1 96.31 253 ARG A CA 1
ATOM 1870 C C . ARG A 1 253 ? -4.469 -1.069 5.566 1 96.31 253 ARG A C 1
ATOM 1872 O O . ARG A 1 253 ? -5.422 -0.901 6.328 1 96.31 253 ARG A O 1
ATOM 1879 N N . ALA A 1 254 ? -3.373 -0.363 5.512 1 97.75 254 ALA A N 1
ATOM 1880 C CA . ALA A 1 254 ? -3.318 0.783 6.414 1 97.75 254 ALA A CA 1
ATOM 1881 C C . ALA A 1 254 ? -2.52 1.928 5.797 1 97.75 254 ALA A C 1
ATOM 1883 O O . ALA A 1 254 ? -1.501 1.699 5.141 1 97.75 254 ALA A O 1
ATOM 1884 N N . GLN A 1 255 ? -2.971 3.074 5.91 1 96.94 255 GLN A N 1
ATOM 1885 C CA . GLN A 1 255 ? -2.334 4.352 5.602 1 96.94 255 GLN A CA 1
ATOM 1886 C C . GLN A 1 255 ? -2.281 5.254 6.832 1 96.94 255 GLN A C 1
ATOM 1888 O O . GLN A 1 255 ? -3.305 5.801 7.25 1 96.94 255 GLN A O 1
ATOM 1893 N N . CYS A 1 256 ? -1.068 5.398 7.438 1 98.31 256 CYS A N 1
ATOM 1894 C CA . CYS A 1 256 ? -0.949 6.074 8.727 1 98.31 256 CYS A CA 1
ATOM 1895 C C . CYS A 1 256 ? 0.054 7.219 8.648 1 98.31 256 CYS A C 1
ATOM 1897 O O . CYS A 1 256 ? 1.227 7.004 8.336 1 98.31 256 CYS A O 1
ATOM 1899 N N . PHE A 1 257 ? -0.363 8.391 8.969 1 98.12 257 PHE A N 1
ATOM 1900 C CA . PHE A 1 257 ? 0.501 9.562 8.922 1 98.12 257 PHE A CA 1
ATOM 1901 C C . PHE A 1 257 ? 0.791 10.086 10.32 1 98.12 257 PHE A C 1
ATOM 1903 O O . PHE A 1 257 ? -0.118 10.195 11.148 1 98.12 257 PHE A O 1
ATOM 1910 N N . GLY A 1 258 ? 2.09 10.336 10.562 1 97.75 258 GLY A N 1
ATOM 1911 C CA . GLY A 1 258 ? 2.566 10.68 11.898 1 97.75 258 GLY A CA 1
ATOM 1912 C C . GLY A 1 258 ? 2.979 12.133 12.023 1 97.75 258 GLY A C 1
ATOM 1913 O O . GLY A 1 258 ? 2.408 13.008 11.375 1 97.75 258 GLY A O 1
ATOM 1914 N N . GLY A 1 259 ? 3.889 12.352 12.961 1 97.44 259 GLY A N 1
ATOM 1915 C CA . GLY A 1 259 ? 4.332 13.695 13.305 1 97.44 259 GLY A CA 1
ATOM 1916 C C . GLY A 1 259 ? 5.176 14.336 12.219 1 97.44 259 GLY A C 1
ATOM 1917 O O . GLY A 1 259 ? 5.367 13.758 11.148 1 97.44 259 GLY A O 1
ATOM 1918 N N . ALA A 1 260 ? 5.562 15.547 12.539 1 97.94 260 ALA A N 1
ATOM 1919 C CA . ALA A 1 260 ? 6.297 16.344 11.562 1 97.94 260 ALA A CA 1
ATOM 1920 C C . ALA A 1 260 ? 7.207 17.359 12.25 1 97.94 260 ALA A C 1
ATOM 1922 O O . ALA A 1 260 ? 6.977 17.719 13.406 1 97.94 260 ALA A O 1
ATOM 1923 N N . LYS A 1 261 ? 8.242 17.75 11.688 1 98.19 261 LYS A N 1
ATOM 1924 C CA . LYS A 1 261 ? 9.133 18.875 11.93 1 98.19 261 LYS A CA 1
ATOM 1925 C C . LYS A 1 261 ? 9.586 19.516 10.625 1 98.19 261 LYS A C 1
ATOM 1927 O O . LYS A 1 261 ? 10.641 19.156 10.086 1 98.19 261 LYS A O 1
ATOM 1932 N N . ASN A 1 262 ? 8.828 20.469 10.172 1 98.69 262 ASN A N 1
ATOM 1933 C CA . ASN A 1 262 ? 9.031 20.984 8.828 1 98.69 262 ASN A CA 1
ATOM 1934 C C . ASN A 1 262 ? 10.039 22.141 8.82 1 98.69 262 ASN A C 1
ATOM 1936 O O . ASN A 1 262 ? 9.922 23.078 9.609 1 98.69 262 ASN A O 1
ATOM 1940 N N . HIS A 1 263 ? 11.016 22.047 7.93 1 98.88 263 HIS A N 1
ATOM 1941 C CA . HIS A 1 263 ? 12.078 23.031 7.777 1 98.88 263 HIS A CA 1
ATOM 1942 C C . HIS A 1 263 ? 11.789 23.969 6.617 1 98.88 263 HIS A C 1
ATOM 1944 O O . HIS A 1 263 ? 11.188 23.578 5.617 1 98.88 263 HIS A O 1
ATOM 1950 N N . ALA A 1 264 ? 12.172 25.188 6.781 1 98.94 264 ALA A N 1
ATOM 1951 C CA . ALA A 1 264 ? 12.305 26.125 5.664 1 98.94 264 ALA A CA 1
ATOM 1952 C C . ALA A 1 264 ? 13.75 26.594 5.512 1 98.94 264 ALA A C 1
ATOM 1954 O O . ALA A 1 264 ? 14.289 27.266 6.387 1 98.94 264 ALA A O 1
ATOM 1955 N N . VAL A 1 265 ? 14.328 26.188 4.414 1 98.94 265 VAL A N 1
ATOM 1956 C CA . VAL A 1 265 ? 15.68 26.641 4.105 1 98.94 265 VAL A CA 1
ATOM 1957 C C . VAL A 1 265 ? 15.625 28 3.412 1 98.94 265 VAL A C 1
ATOM 1959 O O . VAL A 1 265 ? 14.922 28.156 2.41 1 98.94 265 VAL A O 1
ATOM 1962 N N . ILE A 1 266 ? 16.312 29 3.967 1 98.94 266 ILE A N 1
ATOM 1963 C CA . ILE A 1 266 ? 16.312 30.359 3.422 1 98.94 266 ILE A CA 1
ATOM 1964 C C . ILE A 1 266 ? 17.672 30.688 2.836 1 98.94 266 ILE A C 1
ATOM 1966 O O . ILE A 1 266 ? 18.641 30.891 3.578 1 98.94 266 ILE A O 1
ATOM 1970 N N . MET A 1 267 ? 17.719 30.797 1.543 1 98.69 267 MET A N 1
ATOM 1971 C CA . MET A 1 267 ? 18.969 31.062 0.838 1 98.69 267 MET A CA 1
ATOM 1972 C C . MET A 1 267 ? 19.297 32.562 0.868 1 98.69 267 MET A C 1
ATOM 1974 O O . MET A 1 267 ? 18.391 33.375 1.028 1 98.69 267 MET A O 1
ATOM 1978 N N . PRO A 1 268 ? 20.594 32.906 0.634 1 97.94 268 PRO A N 1
ATOM 1979 C CA . PRO A 1 268 ? 21 34.312 0.693 1 97.94 268 PRO A CA 1
ATOM 1980 C C . PRO A 1 268 ? 20.312 35.188 -0.363 1 97.94 268 PRO A C 1
ATOM 1982 O O . PRO A 1 268 ? 20.156 36.375 -0.176 1 97.94 268 PRO A O 1
ATOM 1985 N N . ASP A 1 269 ? 19.875 34.562 -1.409 1 96.75 269 ASP A N 1
ATOM 1986 C CA . ASP A 1 269 ? 19.281 35.312 -2.504 1 96.75 269 ASP A CA 1
ATOM 1987 C C . ASP A 1 269 ? 17.766 35.438 -2.328 1 96.75 269 ASP A C 1
ATOM 1989 O O . ASP A 1 269 ? 17.078 36.031 -3.17 1 96.75 269 ASP A O 1
ATOM 1993 N N . ALA A 1 270 ? 17.203 34.938 -1.198 1 97.12 270 ALA A N 1
ATOM 1994 C CA . ALA A 1 270 ? 15.773 34.969 -0.951 1 97.12 270 ALA A CA 1
ATOM 1995 C C . ALA A 1 270 ? 15.289 36.406 -0.697 1 97.12 270 ALA A C 1
ATOM 1997 O O . ALA A 1 270 ? 16.062 37.25 -0.225 1 97.12 270 ALA A O 1
ATOM 1998 N N . ASP A 1 271 ? 14.055 36.688 -1.097 1 95.56 271 ASP A N 1
ATOM 1999 C CA . ASP A 1 271 ? 13.391 37.875 -0.605 1 95.56 271 ASP A CA 1
ATOM 2000 C C . ASP A 1 271 ? 13.062 37.75 0.88 1 95.56 271 ASP A C 1
ATOM 2002 O O . ASP A 1 271 ? 12.016 37.219 1.247 1 95.56 271 ASP A O 1
ATOM 2006 N N . LEU A 1 272 ? 13.82 38.344 1.68 1 97 272 LEU A N 1
ATOM 2007 C CA . LEU A 1 272 ? 13.75 38.094 3.113 1 97 272 LEU A CA 1
ATOM 2008 C C . LEU A 1 272 ? 12.484 38.688 3.713 1 97 272 LEU A C 1
ATOM 2010 O O . LEU A 1 272 ? 11.93 38.156 4.68 1 97 272 LEU A O 1
ATOM 2014 N N . GLU A 1 273 ? 12.07 39.875 3.172 1 95.88 273 GLU A N 1
ATOM 2015 C CA . GLU A 1 273 ? 10.828 40.469 3.662 1 95.88 273 GLU A CA 1
ATOM 2016 C C . GLU A 1 273 ? 9.641 39.531 3.416 1 95.88 273 GLU A C 1
ATOM 2018 O O . GLU A 1 273 ? 8.867 39.25 4.336 1 95.88 273 GLU A O 1
ATOM 2023 N N . MET A 1 274 ? 9.562 39.094 2.27 1 95.38 274 MET A N 1
ATOM 2024 C CA . MET A 1 274 ? 8.492 38.156 1.912 1 95.38 274 MET A CA 1
ATOM 2025 C C . MET A 1 274 ? 8.617 36.844 2.699 1 95.38 274 MET A C 1
ATOM 2027 O O . MET A 1 274 ? 7.609 36.281 3.145 1 95.38 274 MET A O 1
ATOM 2031 N N . THR A 1 275 ? 9.828 36.406 2.799 1 97.44 275 THR A N 1
ATOM 2032 C CA . THR A 1 275 ? 10.094 35.156 3.529 1 97.44 275 THR A CA 1
ATOM 2033 C C . THR A 1 275 ? 9.656 35.281 4.984 1 97.44 275 THR A C 1
ATOM 2035 O O . THR A 1 275 ? 9.016 34.375 5.527 1 97.44 275 THR A O 1
ATOM 2038 N N . ALA A 1 276 ? 9.977 36.375 5.59 1 97.88 276 ALA A N 1
ATOM 2039 C CA . ALA A 1 276 ? 9.609 36.594 6.984 1 97.88 276 ALA A CA 1
ATOM 2040 C C . ALA A 1 276 ? 8.094 36.594 7.156 1 97.88 276 ALA A C 1
ATOM 2042 O O . ALA A 1 276 ? 7.566 36 8.094 1 97.88 276 ALA A O 1
ATOM 2043 N N . ASP A 1 277 ? 7.434 37.312 6.254 1 96.12 277 ASP A N 1
ATOM 2044 C CA . ASP A 1 277 ? 5.977 37.312 6.293 1 96.12 277 ASP A CA 1
ATOM 2045 C C . ASP A 1 277 ? 5.414 35.906 6.16 1 96.12 277 ASP A C 1
ATOM 2047 O O . ASP A 1 277 ? 4.52 35.5 6.914 1 96.12 277 ASP A O 1
ATOM 2051 N N . ALA A 1 278 ? 5.941 35.125 5.23 1 96.62 278 ALA A N 1
ATOM 2052 C CA . ALA A 1 278 ? 5.492 33.781 4.988 1 96.62 278 ALA A CA 1
ATOM 2053 C C . ALA A 1 278 ? 5.734 32.875 6.211 1 96.62 278 ALA A C 1
ATOM 2055 O O . ALA A 1 278 ? 4.883 32.062 6.578 1 96.62 278 ALA A O 1
ATOM 2056 N N . LEU A 1 279 ? 6.855 33.031 6.82 1 98.06 279 LEU A N 1
ATOM 2057 C CA . LEU A 1 279 ? 7.234 32.188 7.957 1 98.06 279 LEU A CA 1
ATOM 2058 C C . LEU A 1 279 ? 6.324 32.469 9.156 1 98.06 279 LEU A C 1
ATOM 2060 O O . LEU A 1 279 ? 5.957 31.531 9.883 1 98.06 279 LEU A O 1
ATOM 2064 N N . VAL A 1 280 ? 5.992 33.719 9.344 1 97.69 280 VAL A N 1
ATOM 2065 C CA . VAL A 1 280 ? 5.141 34.094 10.477 1 97.69 280 VAL A CA 1
ATOM 2066 C C . VAL A 1 280 ? 3.783 33.406 10.344 1 97.69 280 VAL A C 1
ATOM 2068 O O . VAL A 1 280 ? 3.291 32.812 11.297 1 97.69 280 VAL A O 1
ATOM 2071 N N . GLY A 1 281 ? 3.248 33.469 9.188 1 95.81 281 GLY A N 1
ATOM 2072 C CA . GLY A 1 281 ? 1.985 32.781 8.953 1 95.81 281 GLY A CA 1
ATOM 2073 C C . GLY A 1 281 ? 2.088 31.281 9.094 1 95.81 281 GLY A C 1
ATOM 2074 O O . GLY A 1 281 ? 1.216 30.641 9.688 1 95.81 281 GLY A O 1
ATOM 2075 N N . ALA A 1 282 ? 3.174 30.75 8.578 1 97.88 282 ALA A N 1
ATOM 2076 C CA . ALA A 1 282 ? 3.35 29.297 8.523 1 97.88 282 ALA A CA 1
ATOM 2077 C C . ALA A 1 282 ? 3.656 28.734 9.906 1 97.88 282 ALA A C 1
ATOM 2079 O O . ALA A 1 282 ? 3.289 27.594 10.211 1 97.88 282 ALA A O 1
ATOM 2080 N N . ALA A 1 283 ? 4.285 29.453 10.727 1 98.25 283 ALA A N 1
ATOM 2081 C CA . ALA A 1 283 ? 4.727 28.969 12.031 1 98.25 283 ALA A CA 1
ATOM 2082 C C . ALA A 1 283 ? 3.631 29.141 13.078 1 98.25 283 ALA A C 1
ATOM 2084 O O . ALA A 1 283 ? 3.459 28.281 13.953 1 98.25 283 ALA A O 1
ATOM 2085 N N . PHE A 1 284 ? 2.873 30.219 12.977 1 98.12 284 PHE A N 1
ATOM 2086 C CA . PHE A 1 284 ? 2.055 30.594 14.125 1 98.12 284 PHE A CA 1
ATOM 2087 C C . PHE A 1 284 ? 0.572 30.469 13.797 1 98.12 284 PHE A C 1
ATOM 2089 O O . PHE A 1 284 ? -0.273 30.484 14.695 1 98.12 284 PHE A O 1
ATOM 2096 N N . GLY A 1 285 ? 0.275 30.344 12.445 1 95.81 285 GLY A N 1
ATOM 2097 C CA . GLY A 1 285 ? -1.114 30.062 12.109 1 95.81 285 GLY A CA 1
ATOM 2098 C C . GLY A 1 285 ? -1.675 28.859 12.852 1 95.81 285 GLY A C 1
ATOM 2099 O O . GLY A 1 285 ? -0.976 27.859 13.039 1 95.81 285 GLY A O 1
ATOM 2100 N N . SER A 1 286 ? -2.959 28.984 13.281 1 97.06 286 SER A N 1
ATOM 2101 C CA . SER A 1 286 ? -3.627 27.938 14.055 1 97.06 286 SER A CA 1
ATOM 2102 C C . SER A 1 286 ? -2.834 27.594 15.312 1 97.06 286 SER A C 1
ATOM 2104 O O . SER A 1 286 ? -2.756 26.422 15.703 1 97.06 286 SER A O 1
ATOM 2106 N N . ALA A 1 287 ? -2.15 28.562 15.812 1 97.69 287 ALA A N 1
ATOM 2107 C CA . ALA A 1 287 ? -1.316 28.438 17.016 1 97.69 287 ALA A CA 1
ATOM 2108 C C . ALA A 1 287 ? -0.258 27.344 16.812 1 97.69 287 ALA A C 1
ATOM 2110 O O . ALA A 1 287 ? 0.09 26.641 17.766 1 97.69 287 ALA A O 1
ATOM 2111 N N . GLY A 1 288 ? 0.162 27.125 15.602 1 97.88 288 GLY A N 1
ATOM 2112 C CA . GLY A 1 288 ? 1.208 26.156 15.305 1 97.88 288 GLY A CA 1
ATOM 2113 C C . GLY A 1 288 ? 0.719 24.719 15.336 1 97.88 288 GLY A C 1
ATOM 2114 O O . GLY A 1 288 ? 1.508 23.797 15.172 1 97.88 288 GLY A O 1
ATOM 2115 N N . GLU A 1 289 ? -0.595 24.5 15.5 1 98 289 GLU A N 1
ATOM 2116 C CA . GLU A 1 289 ? -1.143 23.141 15.578 1 98 289 GLU A CA 1
ATOM 2117 C C . GLU A 1 289 ? -1.503 22.609 14.188 1 98 289 GLU A C 1
ATOM 2119 O O . GLU A 1 289 ? -2.619 22.141 13.969 1 98 289 GLU A O 1
ATOM 2124 N N . ARG A 1 290 ? -0.532 22.688 13.297 1 96.75 290 ARG A N 1
ATOM 2125 C CA . ARG A 1 290 ? -0.588 22.141 11.938 1 96.75 290 ARG A CA 1
ATOM 2126 C C . ARG A 1 290 ? 0.569 21.172 11.688 1 96.75 290 ARG A C 1
ATOM 2128 O O . ARG A 1 290 ? 1.724 21.5 11.984 1 96.75 290 ARG A O 1
ATOM 2135 N N . CYS A 1 291 ? 0.241 20.078 11.141 1 95.81 291 CYS A N 1
ATOM 2136 C CA . CYS A 1 291 ? 1.313 19.141 10.836 1 95.81 291 CYS A CA 1
ATOM 2137 C C . CYS A 1 291 ? 2.266 19.719 9.797 1 95.81 291 CYS A C 1
ATOM 2139 O O . CYS A 1 291 ? 3.439 19.344 9.75 1 95.81 291 CYS A O 1
ATOM 2141 N N . MET A 1 292 ? 1.755 20.703 9.039 1 96.5 292 MET A N 1
ATOM 2142 C CA . MET A 1 292 ? 2.572 21.297 7.98 1 96.5 292 MET A CA 1
ATOM 2143 C C . MET A 1 292 ? 3.17 22.625 8.422 1 96.5 292 MET A C 1
ATOM 2145 O O . MET A 1 292 ? 3.818 23.312 7.633 1 96.5 292 MET A O 1
ATOM 2149 N N . ALA A 1 293 ? 2.99 23.047 9.609 1 97.56 293 ALA A N 1
ATOM 2150 C CA . ALA A 1 293 ? 3.578 24.281 10.109 1 97.56 293 ALA A CA 1
ATOM 2151 C C . ALA A 1 293 ? 5.098 24.281 9.953 1 97.56 293 ALA A C 1
ATOM 2153 O O . ALA A 1 293 ? 5.738 23.234 10.156 1 97.56 293 ALA A O 1
ATOM 2154 N N . ILE A 1 294 ? 5.664 25.422 9.57 1 98.5 294 ILE A N 1
ATOM 2155 C CA . ILE A 1 294 ? 7.113 25.562 9.641 1 98.5 294 ILE A CA 1
ATOM 2156 C C . ILE A 1 294 ? 7.539 25.812 11.086 1 98.5 294 ILE A C 1
ATOM 2158 O O . ILE A 1 294 ? 7.223 26.859 11.656 1 98.5 294 ILE A O 1
ATOM 2162 N N . SER A 1 295 ? 8.242 24.875 11.625 1 98.56 295 SER A N 1
ATOM 2163 C CA . SER A 1 295 ? 8.688 25.031 13.008 1 98.56 295 SER A CA 1
ATOM 2164 C C . SER A 1 295 ? 10.188 25.25 13.086 1 98.56 295 SER A C 1
ATOM 2166 O O . SER A 1 295 ? 10.719 25.578 14.148 1 98.56 295 SER A O 1
ATOM 2168 N N . VAL A 1 296 ? 10.859 25.094 11.93 1 98.88 296 VAL A N 1
ATOM 2169 C CA . VAL A 1 296 ? 12.305 25.328 11.898 1 98.88 296 VAL A CA 1
ATOM 2170 C C . VAL A 1 296 ? 12.664 26.172 10.672 1 98.88 296 VAL A C 1
ATOM 2172 O O . VAL A 1 296 ? 12.43 25.766 9.539 1 98.88 296 VAL A O 1
ATOM 2175 N N . ALA A 1 297 ? 13.188 27.359 10.891 1 98.94 297 ALA A N 1
ATOM 2176 C CA . ALA A 1 297 ? 13.797 28.156 9.836 1 98.94 297 ALA A CA 1
ATOM 2177 C C . ALA A 1 297 ? 15.305 27.953 9.789 1 98.94 297 ALA A C 1
ATOM 2179 O O . ALA A 1 297 ? 15.977 27.984 10.82 1 98.94 297 ALA A O 1
ATOM 2180 N N . VAL A 1 298 ? 15.836 27.703 8.594 1 98.94 298 VAL A N 1
ATOM 2181 C CA . VAL A 1 298 ? 17.266 27.438 8.422 1 98.94 298 VAL A CA 1
ATOM 2182 C C . VAL A 1 298 ? 17.875 28.453 7.465 1 98.94 298 VAL A C 1
ATOM 2184 O O . VAL A 1 298 ? 18.125 28.141 6.297 1 98.94 298 VAL A O 1
ATOM 2187 N N . PRO A 1 299 ? 18.156 29.656 7.91 1 98.88 299 PRO A N 1
ATOM 2188 C CA . PRO A 1 299 ? 18.875 30.609 7.07 1 98.88 299 PRO A CA 1
ATOM 2189 C C . PRO A 1 299 ? 20.312 30.188 6.762 1 98.88 299 PRO A C 1
ATOM 2191 O O . PRO A 1 299 ? 21.016 29.703 7.648 1 98.88 299 PRO A O 1
ATOM 2194 N N . VAL A 1 300 ? 20.672 30.359 5.535 1 98.81 300 VAL A N 1
ATOM 2195 C CA . VAL A 1 300 ? 22.016 29.984 5.086 1 98.81 300 VAL A CA 1
ATOM 2196 C C . VAL A 1 300 ? 22.922 31.219 5.102 1 98.81 300 VAL A C 1
ATOM 2198 O O . VAL A 1 300 ? 22.672 32.188 4.398 1 98.81 300 VAL A O 1
ATOM 2201 N N . GLY A 1 301 ? 23.984 31.172 5.875 1 98.19 301 GLY A N 1
ATOM 2202 C CA . GLY A 1 301 ? 24.906 32.281 6.027 1 98.19 301 GLY A CA 1
ATOM 2203 C C . GLY A 1 301 ? 24.562 33.188 7.211 1 98.19 301 GLY A C 1
ATOM 2204 O O . GLY A 1 301 ? 23.391 33.406 7.516 1 98.19 301 GLY A O 1
ATOM 2205 N N . ALA A 1 302 ? 25.531 33.781 7.859 1 97.62 302 ALA A N 1
ATOM 2206 C CA . ALA A 1 302 ? 25.375 34.594 9.078 1 97.62 302 ALA A CA 1
ATOM 2207 C C . ALA A 1 302 ? 24.562 35.844 8.805 1 97.62 302 ALA A C 1
ATOM 2209 O O . ALA A 1 302 ? 23.719 36.25 9.617 1 97.62 302 ALA A O 1
ATOM 2210 N N . GLU A 1 303 ? 24.844 36.469 7.742 1 98.06 303 GLU A N 1
ATOM 2211 C CA . GLU A 1 303 ? 24.141 37.688 7.41 1 98.06 303 GLU A CA 1
ATOM 2212 C C . GLU A 1 303 ? 22.656 37.438 7.176 1 98.06 303 GLU A C 1
ATOM 2214 O O . GLU A 1 303 ? 21.812 38.188 7.66 1 98.06 303 GLU A O 1
ATOM 2219 N N . THR A 1 304 ? 22.375 36.406 6.41 1 98.38 304 THR A N 1
ATOM 2220 C CA . THR A 1 304 ? 20.984 36.031 6.16 1 98.38 304 THR A CA 1
ATOM 2221 C C . THR A 1 304 ? 20.25 35.75 7.473 1 98.38 304 THR A C 1
ATOM 2223 O O . THR A 1 304 ? 19.109 36.156 7.652 1 98.38 304 THR A O 1
ATOM 2226 N N . ALA A 1 305 ? 20.922 35.062 8.383 1 98.69 305 ALA A N 1
ATOM 2227 C CA . ALA A 1 305 ? 20.344 34.688 9.672 1 98.69 305 ALA A CA 1
ATOM 2228 C C . ALA A 1 305 ? 20.016 35.938 10.5 1 98.69 305 ALA A C 1
ATOM 2230 O O . ALA A 1 305 ? 18.922 36.062 11.047 1 98.69 305 ALA A O 1
ATOM 2231 N N . ASP A 1 306 ? 21.016 36.844 10.531 1 98.56 306 ASP A N 1
ATOM 2232 C CA . ASP A 1 306 ? 20.844 38.062 11.336 1 98.56 306 ASP A CA 1
ATOM 2233 C C . ASP A 1 306 ? 19.688 38.906 10.797 1 98.56 306 ASP A C 1
ATOM 2235 O O . ASP A 1 306 ? 18.859 39.375 11.57 1 98.56 306 ASP A O 1
ATOM 2239 N N . ARG A 1 307 ? 19.672 39.031 9.539 1 98.62 307 ARG A N 1
ATOM 2240 C CA . ARG A 1 307 ? 18.625 39.844 8.914 1 98.62 307 ARG A CA 1
ATOM 2241 C C . ARG A 1 307 ? 17.25 39.188 9.094 1 98.62 307 ARG A C 1
ATOM 2243 O O . ARG A 1 307 ? 16.266 39.875 9.367 1 98.62 307 ARG A O 1
ATOM 2250 N N . LEU A 1 308 ? 17.203 37.875 8.945 1 98.69 308 LEU A N 1
ATOM 2251 C CA . LEU A 1 308 ? 15.93 37.188 9.094 1 98.69 308 LEU A CA 1
ATOM 2252 C C . LEU A 1 308 ? 15.406 37.312 10.523 1 98.69 308 LEU A C 1
ATOM 2254 O O . LEU A 1 308 ? 14.219 37.562 10.734 1 98.69 308 LEU A O 1
ATOM 2258 N N . ILE A 1 309 ? 16.266 37.125 11.5 1 98.62 309 ILE A N 1
ATOM 2259 C CA . ILE A 1 309 ? 15.875 37.188 12.906 1 98.62 309 ILE A CA 1
ATOM 2260 C C . ILE A 1 309 ? 15.305 38.562 13.211 1 98.62 309 ILE A C 1
ATOM 2262 O O . ILE A 1 309 ? 14.305 38.688 13.922 1 98.62 309 ILE A O 1
ATOM 2266 N N . ALA A 1 310 ? 15.969 39.594 12.695 1 98.5 310 ALA A N 1
ATOM 2267 C CA . ALA A 1 310 ? 15.492 40.969 12.914 1 98.5 310 ALA A CA 1
ATOM 2268 C C . ALA A 1 310 ? 14.086 41.156 12.344 1 98.5 310 ALA A C 1
ATOM 2270 O O . ALA A 1 310 ? 13.219 41.719 13 1 98.5 310 ALA A O 1
ATOM 2271 N N . LEU A 1 311 ? 13.922 40.688 11.148 1 98.44 311 LEU A N 1
ATOM 2272 C CA . LEU A 1 311 ? 12.633 40.812 10.477 1 98.44 311 LEU A CA 1
ATOM 2273 C C . LEU A 1 311 ? 11.562 40.031 11.211 1 98.44 311 LEU A C 1
ATOM 2275 O O . LEU A 1 311 ? 10.438 40.5 11.383 1 98.44 311 LEU A O 1
ATOM 2279 N N . LEU A 1 312 ? 11.883 38.812 11.68 1 98.62 312 LEU A N 1
ATOM 2280 C CA . LEU A 1 312 ? 10.938 37.969 12.391 1 98.62 312 LEU A CA 1
ATOM 2281 C C . LEU A 1 312 ? 10.555 38.562 13.734 1 98.62 312 LEU A C 1
ATOM 2283 O O . LEU A 1 312 ? 9.383 38.531 14.125 1 98.62 312 LEU A O 1
ATOM 2287 N N . ARG A 1 313 ? 11.555 39.031 14.406 1 98 313 ARG A N 1
ATOM 2288 C CA . ARG A 1 313 ? 11.305 39.656 15.703 1 98 313 ARG A CA 1
ATOM 2289 C C . ARG A 1 313 ? 10.273 40.781 15.602 1 98 313 ARG A C 1
ATOM 2291 O O . ARG A 1 313 ? 9.352 40.844 16.422 1 98 313 ARG A O 1
ATOM 2298 N N . GLU A 1 314 ? 10.445 41.594 14.625 1 97.19 314 GLU A N 1
ATOM 2299 C CA . GLU A 1 314 ? 9.539 42.719 14.383 1 97.19 314 GLU A CA 1
ATOM 2300 C C . GLU A 1 314 ? 8.109 42.219 14.156 1 97.19 314 GLU A C 1
ATOM 2302 O O . GLU A 1 314 ? 7.16 42.781 14.711 1 97.19 314 GLU A O 1
ATOM 2307 N N . ARG A 1 315 ? 7.969 41.219 13.406 1 96.69 315 ARG A N 1
ATOM 2308 C CA . ARG A 1 315 ? 6.66 40.719 13.016 1 96.69 315 ARG A CA 1
ATOM 2309 C C . ARG A 1 315 ? 6.016 39.906 14.148 1 96.69 315 ARG A C 1
ATOM 2311 O O . ARG A 1 315 ? 4.809 40.031 14.375 1 96.69 315 ARG A O 1
ATOM 2318 N N . VAL A 1 316 ? 6.781 39.125 14.844 1 97 316 VAL A N 1
ATOM 2319 C CA . VAL A 1 316 ? 6.277 38.25 15.898 1 97 316 VAL A CA 1
ATOM 2320 C C . VAL A 1 316 ? 5.734 39.094 17.047 1 97 316 VAL A C 1
ATOM 2322 O O . VAL A 1 316 ? 4.715 38.75 17.656 1 97 316 VAL A O 1
ATOM 2325 N N . LYS A 1 317 ? 6.336 40.219 17.297 1 92.56 317 LYS A N 1
ATOM 2326 C CA . LYS A 1 317 ? 5.945 41.094 18.375 1 92.56 317 LYS A CA 1
ATOM 2327 C C . LYS A 1 317 ? 4.551 41.656 18.141 1 92.56 317 LYS A C 1
ATOM 2329 O O . LYS A 1 317 ? 3.83 41.969 19.094 1 92.56 317 LYS A O 1
ATOM 2334 N N . ASP A 1 318 ? 4.16 41.75 16.938 1 92.31 318 ASP A N 1
ATOM 2335 C CA . ASP A 1 318 ? 2.914 42.406 16.562 1 92.31 318 ASP A CA 1
ATOM 2336 C C . ASP A 1 318 ? 1.761 41.406 16.484 1 92.31 318 ASP A C 1
ATOM 2338 O O . ASP A 1 318 ? 0.612 41.812 16.266 1 92.31 318 ASP A O 1
ATOM 2342 N N . LEU A 1 319 ? 2.035 40.156 16.734 1 96.12 319 LEU A N 1
ATOM 2343 C CA . LEU A 1 319 ? 0.989 39.156 16.609 1 96.12 319 LEU A CA 1
ATOM 2344 C C . LEU A 1 319 ? 0.025 39.219 17.797 1 96.12 319 LEU A C 1
ATOM 2346 O O . LEU A 1 319 ? 0.451 39.375 18.938 1 96.12 319 LEU A O 1
ATOM 2350 N N . ARG A 1 320 ? -1.243 39.125 17.5 1 95.62 320 ARG A N 1
ATOM 2351 C CA . ARG A 1 320 ? -2.283 39.156 18.516 1 95.62 320 ARG A CA 1
ATOM 2352 C C . ARG A 1 320 ? -2.873 37.781 18.766 1 95.62 320 ARG A C 1
ATOM 2354 O O . ARG A 1 320 ? -3.457 37.188 17.859 1 95.62 320 ARG A O 1
ATOM 2361 N N . VAL A 1 321 ? -2.771 37.344 19.984 1 96.62 321 VAL A N 1
ATOM 2362 C CA . VAL A 1 321 ? -3.426 36.125 20.422 1 96.62 321 VAL A CA 1
ATOM 2363 C C . VAL A 1 321 ? -4.766 36.469 21.078 1 96.62 321 VAL A C 1
ATOM 2365 O O . VAL A 1 321 ? -4.848 37.375 21.906 1 96.62 321 VAL A O 1
ATOM 2368 N N . GLY A 1 322 ? -5.805 35.781 20.609 1 97.38 322 GLY A N 1
ATOM 2369 C CA . GLY A 1 322 ? -7.117 36.094 21.172 1 97.38 322 GLY A CA 1
ATOM 2370 C C . GLY A 1 322 ? -8.141 35 20.891 1 97.38 322 GLY A C 1
ATOM 2371 O O . GLY A 1 322 ? -7.801 33.938 20.344 1 97.38 322 GLY A O 1
ATOM 2372 N N . PRO A 1 323 ? -9.352 35.281 21.344 1 97.25 323 PRO A N 1
ATOM 2373 C CA . PRO A 1 323 ? -10.398 34.281 21.141 1 97.25 323 PRO A CA 1
ATOM 2374 C C . PRO A 1 323 ? -10.656 33.969 19.672 1 97.25 323 PRO A C 1
ATOM 2376 O O . PRO A 1 323 ? -10.562 34.875 18.828 1 97.25 323 PRO A O 1
ATOM 2379 N N . SER A 1 324 ? -11.078 32.844 19.438 1 95.38 324 SER A N 1
ATOM 2380 C CA . SER A 1 324 ? -11.188 32.281 18.094 1 95.38 324 SER A CA 1
ATOM 2381 C C . SER A 1 324 ? -12.172 33.094 17.234 1 95.38 324 SER A C 1
ATOM 2383 O O . SER A 1 324 ? -11.977 33.219 16.031 1 95.38 324 SER A O 1
ATOM 2385 N N . LEU A 1 325 ? -13.227 33.594 17.844 1 96.56 325 LEU A N 1
ATOM 2386 C CA . LEU A 1 325 ? -14.273 34.25 17.062 1 96.56 325 LEU A CA 1
ATOM 2387 C C . LEU A 1 325 ? -14.055 35.75 17 1 96.56 325 LEU A C 1
ATOM 2389 O O . LEU A 1 325 ? -14.844 36.5 16.391 1 96.56 325 LEU A O 1
ATOM 2393 N N . GLU A 1 326 ? -12.977 36.219 17.656 1 96.44 326 GLU A N 1
ATOM 2394 C CA . GLU A 1 326 ? -12.633 37.656 17.562 1 96.44 326 GLU A CA 1
ATOM 2395 C C . GLU A 1 326 ? -11.859 37.938 16.281 1 96.44 326 GLU A C 1
ATOM 2397 O O . GLU A 1 326 ? -10.797 37.375 16.047 1 96.44 326 GLU A O 1
ATOM 2402 N N . ALA A 1 327 ? -12.281 38.875 15.516 1 94.5 327 ALA A N 1
ATOM 2403 C CA . ALA A 1 327 ? -11.75 39.156 14.188 1 94.5 327 ALA A CA 1
ATOM 2404 C C . ALA A 1 327 ? -10.32 39.688 14.266 1 94.5 327 ALA A C 1
ATOM 2406 O O . ALA A 1 327 ? -9.539 39.5 13.328 1 94.5 327 ALA A O 1
ATOM 2407 N N . SER A 1 328 ? -9.945 40.25 15.352 1 94.12 328 SER A N 1
ATOM 2408 C CA . SER A 1 328 ? -8.625 40.875 15.477 1 94.12 328 SER A CA 1
ATOM 2409 C C . SER A 1 328 ? -7.562 39.844 15.828 1 94.12 328 SER A C 1
ATOM 2411 O O . SER A 1 328 ? -6.367 40.125 15.781 1 94.12 328 SER A O 1
ATOM 2413 N N . SER A 1 329 ? -8.016 38.625 16.188 1 96.12 329 SER A N 1
ATOM 2414 C CA . SER A 1 329 ? -7.07 37.594 16.578 1 96.12 329 SER A CA 1
ATOM 2415 C C . SER A 1 329 ? -6.285 37.062 15.383 1 96.12 329 SER A C 1
ATOM 2417 O O . SER A 1 329 ? -6.875 36.656 14.383 1 96.12 329 SER A O 1
ATOM 2419 N N . ASP A 1 330 ? -4.949 37.062 15.43 1 96.12 330 ASP A N 1
ATOM 2420 C CA . ASP A 1 330 ? -4.121 36.406 14.422 1 96.12 330 ASP A CA 1
ATOM 2421 C C . ASP A 1 330 ? -4.164 34.906 14.57 1 96.12 330 ASP A C 1
ATOM 2423 O O . ASP A 1 330 ? -4.16 34.188 13.57 1 96.12 330 ASP A O 1
ATOM 2427 N N . PHE A 1 331 ? -4.09 34.406 15.758 1 96.69 331 PHE A N 1
ATOM 2428 C CA . PHE A 1 331 ? -4.328 33 16.047 1 96.69 331 PHE A CA 1
ATOM 2429 C C . PHE A 1 331 ? -4.91 32.844 17.453 1 96.69 331 PHE A C 1
ATOM 2431 O O . PHE A 1 331 ? -4.918 33.781 18.25 1 96.69 331 PHE A O 1
ATOM 2438 N N . GLY A 1 332 ? -5.555 31.703 17.688 1 97.81 332 GLY A N 1
ATOM 2439 C CA . GLY A 1 332 ? -6.297 31.453 18.906 1 97.81 332 GLY A CA 1
ATOM 2440 C C . GLY A 1 332 ? -5.543 30.594 19.906 1 97.81 332 GLY A C 1
ATOM 2441 O O . GLY A 1 332 ? -4.312 30.516 19.859 1 97.81 332 GLY A O 1
ATOM 2442 N N . PRO A 1 333 ? -6.246 30.141 20.906 1 98.5 333 PRO A N 1
ATOM 2443 C CA . PRO A 1 333 ? -5.633 29.25 21.906 1 98.5 333 PRO A CA 1
ATOM 2444 C C . PRO A 1 333 ? -5.258 27.891 21.312 1 98.5 333 PRO A C 1
ATOM 2446 O O . PRO A 1 333 ? -5.676 27.547 20.203 1 98.5 333 PRO A O 1
ATOM 2449 N N . VAL A 1 334 ? -4.379 27.172 22.047 1 98.44 334 VAL A N 1
ATOM 2450 C CA . VAL A 1 334 ? -4.137 25.766 21.719 1 98.44 334 VAL A CA 1
ATOM 2451 C C . VAL A 1 334 ? -5.289 24.906 22.219 1 98.44 334 VAL A C 1
ATOM 2453 O O . VAL A 1 334 ? -6.129 25.375 22.984 1 98.44 334 VAL A O 1
ATOM 2456 N N . VAL A 1 335 ? -5.348 23.703 21.844 1 98 335 VAL A N 1
ATOM 2457 C CA . VAL A 1 335 ? -6.555 22.875 21.859 1 98 335 VAL A CA 1
ATOM 2458 C C . VAL A 1 335 ? -6.891 22.484 23.297 1 98 335 VAL A C 1
ATOM 2460 O O . VAL A 1 335 ? -8.062 22.266 23.625 1 98 335 VAL A O 1
ATOM 2463 N N . SER A 1 336 ? -5.898 22.375 24.188 1 97.81 336 SER A N 1
ATOM 2464 C CA . SER A 1 336 ? -6.156 21.859 25.531 1 97.81 336 SER A CA 1
ATOM 2465 C C . SER A 1 336 ? -5.164 22.438 26.547 1 97.81 336 SER A C 1
ATOM 2467 O O . SER A 1 336 ? -4.141 23 26.156 1 97.81 336 SER A O 1
ATOM 2469 N N . LYS A 1 337 ? -5.52 22.219 27.812 1 97.75 337 LYS A N 1
ATOM 2470 C CA . LYS A 1 337 ? -4.625 22.625 28.891 1 97.75 337 LYS A CA 1
ATOM 2471 C C . LYS A 1 337 ? -3.324 21.828 28.859 1 97.75 337 LYS A C 1
ATOM 2473 O O . LYS A 1 337 ? -2.242 22.375 29.062 1 97.75 337 LYS A O 1
ATOM 2478 N N . ASP A 1 338 ? -3.48 20.562 28.578 1 97.62 338 ASP A N 1
ATOM 2479 C CA . ASP A 1 338 ? -2.309 19.703 28.484 1 97.62 338 ASP A CA 1
ATOM 2480 C C . ASP A 1 338 ? -1.366 20.172 27.391 1 97.62 338 ASP A C 1
ATOM 2482 O O . ASP A 1 338 ? -0.144 20.125 27.547 1 97.62 338 ASP A O 1
ATOM 2486 N N . ALA A 1 339 ? -1.924 20.547 26.266 1 98.12 339 ALA A N 1
ATOM 2487 C CA . ALA A 1 339 ? -1.113 21.062 25.172 1 98.12 339 ALA A CA 1
ATOM 2488 C C . ALA A 1 339 ? -0.365 22.328 25.578 1 98.12 339 ALA A C 1
ATOM 2490 O O . ALA A 1 339 ? 0.825 22.469 25.281 1 98.12 339 ALA A O 1
ATOM 2491 N N . LYS A 1 340 ? -1.068 23.219 26.266 1 98.56 340 LYS A N 1
ATOM 2492 C CA . LYS A 1 340 ? -0.446 24.453 26.734 1 98.56 340 LYS A CA 1
ATOM 2493 C C . LYS A 1 340 ? 0.75 24.156 27.641 1 98.56 340 LYS A C 1
ATOM 2495 O O . LYS A 1 340 ? 1.835 24.703 27.438 1 98.56 340 LYS A O 1
ATOM 2500 N N . GLU A 1 341 ? 0.526 23.25 28.562 1 98.38 341 GLU A N 1
ATOM 2501 C CA . GLU A 1 341 ? 1.578 22.906 29.5 1 98.38 341 GLU A CA 1
ATOM 2502 C C . GLU A 1 341 ? 2.762 22.25 28.797 1 98.38 341 GLU A C 1
ATOM 2504 O O . GLU A 1 341 ? 3.918 22.547 29.094 1 98.38 341 GLU A O 1
ATOM 2509 N N . ARG A 1 342 ? 2.469 21.391 27.906 1 98.44 342 ARG A N 1
ATOM 2510 C CA . ARG A 1 342 ? 3.508 20.703 27.141 1 98.44 342 ARG A CA 1
ATOM 2511 C C . ARG A 1 342 ? 4.336 21.703 26.328 1 98.44 342 ARG A C 1
ATOM 2513 O O . ARG A 1 342 ? 5.566 21.641 26.328 1 98.44 342 ARG A O 1
ATOM 2520 N N . ILE A 1 343 ? 3.705 22.609 25.641 1 98.75 343 ILE A N 1
ATOM 2521 C CA . ILE A 1 343 ? 4.371 23.578 24.781 1 98.75 343 ILE A CA 1
ATOM 2522 C C . ILE A 1 343 ? 5.242 24.5 25.641 1 98.75 343 ILE A C 1
ATOM 2524 O O . ILE A 1 343 ? 6.402 24.75 25.312 1 98.75 343 ILE A O 1
ATOM 2528 N N . GLU A 1 344 ? 4.695 24.969 26.734 1 98.69 344 GLU A N 1
ATOM 2529 C CA . GLU A 1 344 ? 5.469 25.812 27.625 1 98.69 344 GLU A CA 1
ATOM 2530 C C . GLU A 1 344 ? 6.66 25.047 28.219 1 98.69 344 GLU A C 1
ATOM 2532 O O . GLU A 1 344 ? 7.719 25.641 28.453 1 98.69 344 GLU A O 1
ATOM 2537 N N . GLY A 1 345 ? 6.438 23.781 28.422 1 98.81 345 GLY A N 1
ATOM 2538 C CA . GLY A 1 345 ? 7.543 22.922 28.844 1 98.81 345 GLY A CA 1
ATOM 2539 C C . GLY A 1 345 ? 8.664 22.859 27.812 1 98.81 345 GLY A C 1
ATOM 2540 O O . GLY A 1 345 ? 9.836 22.891 28.172 1 98.81 345 GLY A O 1
ATOM 2541 N N . TYR A 1 346 ? 8.352 22.766 26.578 1 98.81 346 TYR A N 1
ATOM 2542 C CA . TYR A 1 346 ? 9.344 22.75 25.516 1 98.81 346 TYR A CA 1
ATOM 2543 C C . TYR A 1 346 ? 10.086 24.078 25.453 1 98.81 346 TYR A C 1
ATOM 2545 O O . TYR A 1 346 ? 11.305 24.109 25.234 1 98.81 346 TYR A O 1
ATOM 2553 N N . ILE A 1 347 ? 9.352 25.172 25.594 1 98.81 347 ILE A N 1
ATOM 2554 C CA . ILE A 1 347 ? 9.984 26.5 25.578 1 98.81 347 ILE A CA 1
ATOM 2555 C C . ILE A 1 347 ? 11.008 26.594 26.703 1 98.81 347 ILE A C 1
ATOM 2557 O O . ILE A 1 347 ? 12.148 27.016 26.484 1 98.81 347 ILE A O 1
ATOM 2561 N N . ALA A 1 348 ? 10.617 26.141 27.859 1 98.75 348 ALA A N 1
ATOM 2562 C CA . ALA A 1 348 ? 11.539 26.125 29 1 98.75 348 ALA A CA 1
ATOM 2563 C C . ALA A 1 348 ? 12.758 25.266 28.703 1 98.75 348 ALA A C 1
ATOM 2565 O O . ALA A 1 348 ? 13.883 25.641 29.031 1 98.75 348 ALA A O 1
ATOM 2566 N N . ALA A 1 349 ? 12.539 24.141 28.125 1 98.75 349 ALA A N 1
ATOM 2567 C CA . ALA A 1 349 ? 13.617 23.219 27.781 1 98.75 349 ALA A CA 1
ATOM 2568 C C . ALA A 1 349 ? 14.594 23.859 26.797 1 98.75 349 ALA A C 1
ATOM 2570 O O . ALA A 1 349 ? 15.805 23.625 26.859 1 98.75 349 ALA A O 1
ATOM 2571 N N . GLY A 1 350 ? 14.047 24.609 25.781 1 98.69 350 GLY A N 1
ATOM 2572 C CA . GLY A 1 350 ? 14.906 25.297 24.844 1 98.69 350 GLY A CA 1
ATOM 2573 C C . GLY A 1 350 ? 15.828 26.312 25.5 1 98.69 350 GLY A C 1
ATOM 2574 O O . GLY A 1 350 ? 17.016 26.375 25.188 1 98.69 350 GLY A O 1
ATOM 2575 N N . VAL A 1 351 ? 15.297 27.047 26.438 1 98.62 351 VAL A N 1
ATOM 2576 C CA . VAL A 1 351 ? 16.078 28.031 27.188 1 98.62 351 VAL A CA 1
ATOM 2577 C C . VAL A 1 351 ? 17.156 27.312 28 1 98.62 351 VAL A C 1
ATOM 2579 O O . VAL A 1 351 ? 18.328 27.719 27.984 1 98.62 351 VAL A O 1
ATOM 2582 N N . GLU A 1 352 ? 16.75 26.281 28.672 1 98.56 352 GLU A N 1
ATOM 2583 C CA . GLU A 1 352 ? 17.688 25.516 29.516 1 98.56 352 GLU A CA 1
ATOM 2584 C C . GLU A 1 352 ? 18.812 24.922 28.672 1 98.56 352 GLU A C 1
ATOM 2586 O O . GLU A 1 352 ? 19.953 24.844 29.141 1 98.56 352 GLU A O 1
ATOM 2591 N N . ALA A 1 353 ? 18.484 24.562 27.484 1 98.62 353 ALA A N 1
ATOM 2592 C CA . ALA A 1 353 ? 19.453 23.906 26.609 1 98.62 353 ALA A CA 1
ATOM 2593 C C . ALA A 1 353 ? 20.406 24.922 25.984 1 98.62 353 ALA A C 1
ATOM 2595 O O . ALA A 1 353 ? 21.391 24.562 25.344 1 98.62 353 ALA A O 1
ATOM 2596 N N . GLY A 1 354 ? 20.109 26.188 26.062 1 98.5 354 GLY A N 1
ATOM 2597 C CA . GLY A 1 354 ? 21.047 27.203 25.641 1 98.5 354 GLY A CA 1
ATOM 2598 C C . GLY A 1 354 ? 20.609 27.953 24.391 1 98.5 354 GLY A C 1
ATOM 2599 O O . GLY A 1 354 ? 21.328 28.797 23.875 1 98.5 354 GLY A O 1
ATOM 2600 N N . ALA A 1 355 ? 19.422 27.688 23.844 1 98.69 355 ALA A N 1
ATOM 2601 C CA . ALA A 1 355 ? 18.891 28.469 22.719 1 98.69 355 ALA A CA 1
ATOM 2602 C C . ALA A 1 355 ? 18.609 29.906 23.125 1 98.69 355 ALA A C 1
ATOM 2604 O O . ALA A 1 355 ? 18.281 30.172 24.281 1 98.69 355 ALA A O 1
ATOM 2605 N N . GLU A 1 356 ? 18.75 30.781 22.203 1 98.69 356 GLU A N 1
ATOM 2606 C CA . GLU A 1 356 ? 18.453 32.188 22.484 1 98.69 356 GLU A CA 1
ATOM 2607 C C . GLU A 1 356 ? 16.953 32.469 22.328 1 98.69 356 GLU A C 1
ATOM 2609 O O . GLU A 1 356 ? 16.406 32.344 21.219 1 98.69 356 GLU A O 1
ATOM 2614 N N . LEU A 1 357 ? 16.344 32.781 23.406 1 98.69 357 LEU A N 1
ATOM 2615 C CA . LEU A 1 357 ? 14.93 33.156 23.406 1 98.69 357 LEU A CA 1
ATOM 2616 C C . LEU A 1 357 ? 14.727 34.594 22.922 1 98.69 357 LEU A C 1
ATOM 2618 O O . LEU A 1 357 ? 14.945 35.531 23.688 1 98.69 357 LEU A O 1
ATOM 2622 N N . VAL A 1 358 ? 14.352 34.812 21.688 1 98.5 358 VAL A N 1
ATOM 2623 C CA . VAL A 1 358 ? 14.195 36.094 21.062 1 98.5 358 VAL A CA 1
ATOM 2624 C C . VAL A 1 358 ? 12.859 36.719 21.469 1 98.5 358 VAL A C 1
ATOM 2626 O O . VAL A 1 358 ? 12.781 37.906 21.797 1 98.5 358 VAL A O 1
ATOM 2629 N N . GLU A 1 359 ? 11.812 36 21.359 1 98.06 359 GLU A N 1
ATOM 2630 C CA . GLU A 1 359 ? 10.469 36.344 21.812 1 98.06 359 GLU A CA 1
ATOM 2631 C C . GLU A 1 359 ? 9.883 35.219 22.672 1 98.06 359 GLU A C 1
ATOM 2633 O O . GLU A 1 359 ? 10.023 34.031 22.328 1 98.06 359 GLU A O 1
ATOM 2638 N N . ASP A 1 360 ? 9.273 35.531 23.75 1 98.12 360 ASP A N 1
ATOM 2639 C CA . ASP A 1 360 ? 8.719 34.562 24.703 1 98.12 360 ASP A CA 1
ATOM 2640 C C . ASP A 1 360 ? 7.195 34.594 24.672 1 98.12 360 ASP A C 1
ATOM 2642 O O . ASP A 1 360 ? 6.578 35.562 25.078 1 98.12 360 ASP A O 1
ATOM 2646 N N . GLY A 1 361 ? 6.637 33.469 24.203 1 97.5 361 GLY A N 1
ATOM 2647 C CA . GLY A 1 361 ? 5.188 33.406 24.094 1 97.5 361 GLY A CA 1
ATOM 2648 C C . GLY A 1 361 ? 4.531 32.812 25.328 1 97.5 361 GLY A C 1
ATOM 2649 O O . GLY A 1 361 ? 3.314 32.625 25.359 1 97.5 361 GLY A O 1
ATOM 2650 N N . ARG A 1 362 ? 5.246 32.438 26.422 1 96.5 362 ARG A N 1
ATOM 2651 C CA . ARG A 1 362 ? 4.695 31.844 27.641 1 96.5 362 ARG A CA 1
ATOM 2652 C C . ARG A 1 362 ? 3.951 32.906 28.469 1 96.5 362 ARG A C 1
ATOM 2654 O O . ARG A 1 362 ? 4.262 34.094 28.391 1 96.5 362 ARG A O 1
ATOM 2661 N N . GLY A 1 363 ? 3.031 32.438 29.125 1 93.62 363 GLY A N 1
ATOM 2662 C CA . GLY A 1 363 ? 2.375 33.219 30.141 1 93.62 363 GLY A CA 1
ATOM 2663 C C . GLY A 1 363 ? 1.428 34.281 29.578 1 93.62 363 GLY A C 1
ATOM 2664 O O . GLY A 1 363 ? 1.069 35.25 30.25 1 93.62 363 GLY A O 1
ATOM 2665 N N . VAL A 1 364 ? 0.992 34.125 28.391 1 94.38 364 VAL A N 1
ATOM 2666 C CA . VAL A 1 364 ? 0.058 35.062 27.766 1 94.38 364 VAL A CA 1
ATOM 2667 C C . VAL A 1 364 ? -1.297 35 28.469 1 94.38 364 VAL A C 1
ATOM 2669 O O . VAL A 1 364 ? -1.764 33.906 28.812 1 94.38 364 VAL A O 1
ATOM 2672 N N . VAL A 1 365 ? -1.802 36.094 28.781 1 94 365 VAL A N 1
ATOM 2673 C CA . VAL A 1 365 ? -3.143 36.188 29.359 1 94 365 VAL A CA 1
ATOM 2674 C C . VAL A 1 365 ? -4.027 37.062 28.453 1 94 365 VAL A C 1
ATOM 2676 O O . VAL A 1 365 ? -3.65 38.156 28.078 1 94 365 VAL A O 1
ATOM 2679 N N . VAL A 1 366 ? -5.09 36.562 28.078 1 96.31 366 VAL A N 1
ATOM 2680 C CA . VAL A 1 366 ? -6.047 37.281 27.25 1 96.31 366 VAL A CA 1
ATOM 2681 C C . VAL A 1 366 ? -7.188 37.812 28.125 1 96.31 366 VAL A C 1
ATOM 2683 O O . VAL A 1 366 ? -7.875 37.062 28.797 1 96.31 366 VAL A O 1
ATOM 2686 N N . GLU A 1 367 ? -7.375 39.094 28.094 1 94.94 367 GLU A N 1
ATOM 2687 C CA . GLU A 1 367 ? -8.375 39.75 28.953 1 94.94 367 GLU A CA 1
ATOM 2688 C C . GLU A 1 367 ? -9.758 39.156 28.719 1 94.94 367 GLU A C 1
ATOM 2690 O O . GLU A 1 367 ? -10.203 39.031 27.578 1 94.94 367 GLU A O 1
ATOM 2695 N N . GLY A 1 368 ? -10.406 38.812 29.75 1 95.5 368 GLY A N 1
ATOM 2696 C CA . GLY A 1 368 ? -11.742 38.25 29.672 1 95.5 368 GLY A CA 1
ATOM 2697 C C . GLY A 1 368 ? -11.742 36.75 29.406 1 95.5 368 GLY A C 1
ATOM 2698 O O . GLY A 1 368 ? -12.797 36.094 29.422 1 95.5 368 GLY A O 1
ATOM 2699 N N . HIS A 1 369 ? -10.586 36.25 29.156 1 97.06 369 HIS A N 1
ATOM 2700 C CA . HIS A 1 369 ? -10.414 34.812 28.859 1 97.06 369 HIS A CA 1
ATOM 2701 C C . HIS A 1 369 ? -9.219 34.25 29.625 1 97.06 369 HIS A C 1
ATOM 2703 O O . HIS A 1 369 ? -8.398 33.531 29.031 1 97.06 369 HIS A O 1
ATOM 2709 N N . GLU A 1 370 ? -9.164 34.5 30.859 1 96.31 370 GLU A N 1
ATOM 2710 C CA . GLU A 1 370 ? -7.973 34.25 31.656 1 96.31 370 GLU A CA 1
ATOM 2711 C C . GLU A 1 370 ? -7.75 32.75 31.828 1 96.31 370 GLU A C 1
ATOM 2713 O O . GLU A 1 370 ? -6.621 32.312 32.062 1 96.31 370 GLU A O 1
ATOM 2718 N N . ASP A 1 371 ? -8.797 31.953 31.688 1 96.62 371 ASP A N 1
ATOM 2719 C CA . ASP A 1 371 ? -8.688 30.516 31.906 1 96.62 371 ASP A CA 1
ATOM 2720 C C . ASP A 1 371 ? -8.539 29.766 30.578 1 96.62 371 ASP A C 1
ATOM 2722 O O . ASP A 1 371 ? -8.539 28.531 30.547 1 96.62 371 ASP A O 1
ATOM 2726 N N . GLY A 1 372 ? -8.461 30.562 29.5 1 98.12 372 GLY A N 1
ATOM 2727 C CA . GLY A 1 372 ? -8.266 29.938 28.203 1 98.12 372 GLY A CA 1
ATOM 2728 C C . GLY A 1 372 ? -6.883 29.344 28.031 1 98.12 372 GLY A C 1
ATOM 2729 O O . GLY A 1 372 ? -5.98 29.625 28.812 1 98.12 372 GLY A O 1
ATOM 2730 N N . PHE A 1 373 ? -6.68 28.516 27.016 1 98.56 373 PHE A N 1
ATOM 2731 C CA . PHE A 1 373 ? -5.438 27.781 26.812 1 98.56 373 PHE A CA 1
ATOM 2732 C C . PHE A 1 373 ? -4.523 28.531 25.844 1 98.56 373 PHE A C 1
ATOM 2734 O O . PHE A 1 373 ? -4.164 28 24.797 1 98.56 373 PHE A O 1
ATOM 2741 N N . TYR A 1 374 ? -4.121 29.734 26.203 1 98.56 374 TYR A N 1
ATOM 2742 C CA . TYR A 1 374 ? -3.381 30.609 25.312 1 98.56 374 TYR A CA 1
ATOM 2743 C C . TYR A 1 374 ? -1.878 30.453 25.5 1 98.56 374 TYR A C 1
ATOM 2745 O O . TYR A 1 374 ? -1.396 30.375 26.625 1 98.56 374 TYR A O 1
ATOM 2753 N N . VAL A 1 375 ? -1.149 30.266 24.422 1 98.44 375 VAL A N 1
ATOM 2754 C CA . VAL A 1 375 ? 0.303 30.359 24.328 1 98.44 375 VAL A CA 1
ATOM 2755 C C . VAL A 1 375 ? 0.682 31.359 23.234 1 98.44 375 VAL A C 1
ATOM 2757 O O . VAL A 1 375 ? 0.183 31.281 22.109 1 98.44 375 VAL A O 1
ATOM 2760 N N . GLY A 1 376 ? 1.437 32.375 23.516 1 98 376 GLY A N 1
ATOM 2761 C CA . GLY A 1 376 ? 1.869 33.344 22.531 1 98 376 GLY A CA 1
ATOM 2762 C C . GLY A 1 376 ? 2.943 32.812 21.594 1 98 376 GLY A C 1
ATOM 2763 O O . GLY A 1 376 ? 3.441 31.688 21.781 1 98 376 GLY A O 1
ATOM 2764 N N . ALA A 1 377 ? 3.291 33.625 20.562 1 98.5 377 ALA A N 1
ATOM 2765 C CA . ALA A 1 377 ? 4.332 33.281 19.609 1 98.5 377 ALA A CA 1
ATOM 2766 C C . ALA A 1 377 ? 5.707 33.281 20.266 1 98.5 377 ALA A C 1
ATOM 2768 O O . ALA A 1 377 ? 6.062 34.219 20.969 1 98.5 377 ALA A O 1
ATOM 2769 N N . THR A 1 378 ? 6.398 32.188 20.094 1 98.69 378 THR A N 1
ATOM 2770 C CA . THR A 1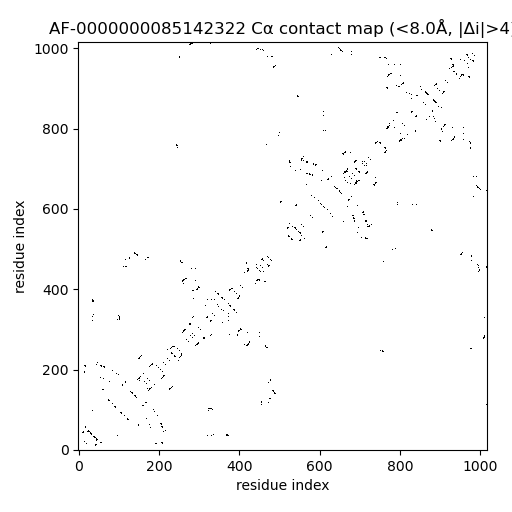 378 ? 7.758 32.094 20.625 1 98.69 378 THR A CA 1
ATOM 2771 C C . THR A 1 378 ? 8.766 31.969 19.469 1 98.69 378 THR A C 1
ATOM 2773 O O . THR A 1 378 ? 8.531 31.234 18.516 1 98.69 378 THR A O 1
ATOM 2776 N N . LEU A 1 379 ? 9.828 32.75 19.531 1 98.88 379 LEU A N 1
ATOM 2777 C CA . LEU A 1 379 ? 10.906 32.719 18.547 1 98.88 379 LEU A CA 1
ATOM 2778 C C . LEU A 1 379 ? 12.242 32.406 19.219 1 98.88 379 LEU A C 1
ATOM 2780 O O . LEU A 1 379 ? 12.648 33.094 20.156 1 98.88 379 LEU A O 1
ATOM 2784 N N . PHE A 1 380 ? 12.867 31.297 18.797 1 98.88 380 PHE A N 1
ATOM 2785 C CA . PHE A 1 380 ? 14.211 30.938 19.25 1 98.88 380 PHE A CA 1
ATOM 2786 C C . PHE A 1 380 ? 15.234 31.188 18.156 1 98.88 380 PHE A C 1
ATOM 2788 O O . PHE A 1 380 ? 14.977 30.906 16.984 1 98.88 380 PHE A O 1
ATOM 2795 N N . ASP A 1 381 ? 16.344 31.719 18.5 1 98.81 381 ASP A N 1
ATOM 2796 C CA . ASP A 1 381 ? 17.531 31.766 17.656 1 98.81 381 ASP A CA 1
ATOM 2797 C C . ASP A 1 381 ? 18.625 30.844 18.188 1 98.81 381 ASP A C 1
ATOM 2799 O O . ASP A 1 381 ? 18.547 30.391 19.328 1 98.81 381 ASP A O 1
ATOM 2803 N N . ARG A 1 382 ? 19.547 30.422 17.266 1 98.56 382 ARG A N 1
ATOM 2804 C CA . ARG A 1 382 ? 20.719 29.625 17.609 1 98.56 382 ARG A CA 1
ATOM 2805 C C . ARG A 1 382 ? 20.328 28.297 18.234 1 98.56 382 ARG A C 1
ATOM 2807 O O . ARG A 1 382 ? 20.906 27.875 19.234 1 98.56 382 ARG A O 1
ATOM 2814 N N . VAL A 1 383 ? 19.266 27.766 17.781 1 98.88 383 VAL A N 1
ATOM 2815 C CA . VAL A 1 383 ? 18.875 26.391 18.125 1 98.88 383 VAL A CA 1
ATOM 2816 C C . VAL A 1 383 ? 19.828 25.406 17.453 1 98.88 383 VAL A C 1
ATOM 2818 O O . VAL A 1 383 ? 20.281 25.641 16.328 1 98.88 383 VAL A O 1
ATOM 2821 N N . THR A 1 384 ? 20.156 24.312 18.125 1 98.5 384 THR A N 1
ATOM 2822 C CA . THR A 1 384 ? 21.047 23.297 17.578 1 98.5 384 THR A CA 1
ATOM 2823 C C . THR A 1 384 ? 20.328 21.953 17.469 1 98.5 384 THR A C 1
ATOM 2825 O O . THR A 1 384 ? 19.312 21.719 18.125 1 98.5 384 THR A O 1
ATOM 2828 N N . PRO A 1 385 ? 20.859 21.031 16.625 1 98.06 385 PRO A N 1
ATOM 2829 C CA . PRO A 1 385 ? 20.188 19.766 16.344 1 98.06 385 PRO A CA 1
ATOM 2830 C C . PRO A 1 385 ? 20.094 18.844 17.562 1 98.06 385 PRO A C 1
ATOM 2832 O O . PRO A 1 385 ? 19.359 17.859 17.547 1 98.06 385 PRO A O 1
ATOM 2835 N N . GLU A 1 386 ? 20.797 19.094 18.609 1 97.69 386 GLU A N 1
ATOM 2836 C CA . GLU A 1 386 ? 20.797 18.234 19.797 1 97.69 386 GLU A CA 1
ATOM 2837 C C . GLU A 1 386 ? 19.656 18.609 20.734 1 97.69 386 GLU A C 1
ATOM 2839 O O . GLU A 1 386 ? 19.312 17.828 21.625 1 97.69 386 GLU A O 1
ATOM 2844 N N . MET A 1 387 ? 19.094 19.812 20.578 1 98.62 387 MET A N 1
ATOM 2845 C CA . MET A 1 387 ? 18.062 20.312 21.484 1 98.62 387 MET A CA 1
ATOM 2846 C C . MET A 1 387 ? 16.719 19.625 21.234 1 98.62 387 MET A C 1
ATOM 2848 O O . MET A 1 387 ? 16.359 19.375 20.078 1 98.62 387 MET A O 1
ATOM 2852 N N . SER A 1 388 ? 15.961 19.359 22.281 1 98.56 388 SER A N 1
ATOM 2853 C CA . SER A 1 388 ? 14.656 18.719 22.156 1 98.56 388 SER A CA 1
ATOM 2854 C C . SER A 1 388 ? 13.695 19.547 21.328 1 98.56 388 SER A C 1
ATOM 2856 O O . SER A 1 388 ? 12.859 19.016 20.594 1 98.56 388 SER A O 1
ATOM 2858 N N . ILE A 1 389 ? 13.852 20.875 21.359 1 98.75 389 ILE A N 1
ATOM 2859 C CA . ILE A 1 389 ? 12.93 21.766 20.641 1 98.75 389 ILE A CA 1
ATOM 2860 C C . ILE A 1 389 ? 13.188 21.672 19.141 1 98.75 389 ILE A C 1
ATOM 2862 O O . ILE A 1 389 ? 12.383 22.141 18.328 1 98.75 389 ILE A O 1
ATOM 2866 N N . TYR A 1 390 ? 14.344 21.078 18.75 1 98.75 390 TYR A N 1
ATOM 2867 C CA . TYR A 1 390 ? 14.609 20.781 17.359 1 98.75 390 TYR A CA 1
ATOM 2868 C C . TYR A 1 390 ? 14.203 19.344 17.016 1 98.75 390 TYR A C 1
ATOM 2870 O O . TYR A 1 390 ? 13.594 19.109 15.969 1 98.75 390 TYR A O 1
ATOM 2878 N N . ARG A 1 391 ? 14.445 18.406 17.844 1 98.25 391 ARG A N 1
ATOM 2879 C CA . ARG A 1 391 ? 14.328 16.984 17.562 1 98.25 391 ARG A CA 1
ATOM 2880 C C . ARG A 1 391 ? 12.867 16.547 17.594 1 98.25 391 ARG A C 1
ATOM 2882 O O . ARG A 1 391 ? 12.469 15.656 16.828 1 98.25 391 ARG A O 1
ATOM 2889 N N . GLU A 1 392 ? 12.094 17.125 18.438 1 98.19 392 GLU A N 1
ATOM 2890 C CA . GLU A 1 392 ? 10.75 16.625 18.719 1 98.19 392 GLU A CA 1
ATOM 2891 C C . GLU A 1 392 ? 9.688 17.578 18.172 1 98.19 392 GLU A C 1
ATOM 2893 O O . GLU A 1 392 ? 9.938 18.781 18.016 1 98.19 392 GLU A O 1
ATOM 2898 N N . GLU A 1 393 ? 8.578 17.062 17.797 1 98.25 393 GLU A N 1
ATOM 2899 C CA . GLU A 1 393 ? 7.445 17.891 17.375 1 98.25 393 GLU A CA 1
ATOM 2900 C C . GLU A 1 393 ? 6.797 18.578 18.578 1 98.25 393 GLU A C 1
ATOM 2902 O O . GLU A 1 393 ? 6.32 17.906 19.5 1 98.25 393 GLU A O 1
ATOM 2907 N N . ILE A 1 394 ? 6.758 19.875 18.531 1 98.38 394 ILE A N 1
ATOM 2908 C CA . ILE A 1 394 ? 6.188 20.656 19.609 1 98.38 394 ILE A CA 1
ATOM 2909 C C . ILE A 1 394 ? 4.688 20.844 19.391 1 98.38 394 ILE A C 1
ATOM 2911 O O . ILE A 1 394 ? 3.895 20.688 20.328 1 98.38 394 ILE A O 1
ATOM 2915 N N . PHE A 1 395 ? 4.312 21.031 18.188 1 98.25 395 PHE A N 1
ATOM 2916 C CA . PHE A 1 395 ? 2.924 21.234 17.797 1 98.25 395 PHE A CA 1
ATOM 2917 C C . PHE A 1 395 ? 2.309 22.406 18.531 1 98.25 395 PHE A C 1
ATOM 2919 O O . PHE A 1 395 ? 1.257 22.281 19.156 1 98.25 395 PHE A O 1
ATOM 2926 N N . GLY A 1 396 ? 2.908 23.562 18.469 1 98.62 396 GLY A N 1
ATOM 2927 C CA . GLY A 1 396 ? 2.576 24.828 19.078 1 98.62 396 GLY A CA 1
ATOM 2928 C C . GLY A 1 396 ? 3.213 26.016 18.391 1 98.62 396 GLY A C 1
ATOM 2929 O O . GLY A 1 396 ? 3.941 25.844 17.406 1 98.62 396 GLY A O 1
ATOM 2930 N N . PRO A 1 397 ? 2.9 27.219 18.828 1 98.62 397 PRO A N 1
ATOM 2931 C CA . PRO A 1 397 ? 3.379 28.422 18.156 1 98.62 397 PRO A CA 1
ATOM 2932 C C . PRO A 1 397 ? 4.82 28.781 18.516 1 98.62 397 PRO A C 1
ATOM 2934 O O . PRO A 1 397 ? 5.082 29.844 19.062 1 98.62 397 PRO A O 1
ATOM 2937 N N . VAL A 1 398 ? 5.73 27.875 18.172 1 98.88 398 VAL A N 1
ATOM 2938 C CA . VAL A 1 398 ? 7.156 28.016 18.453 1 98.88 398 VAL A CA 1
ATOM 2939 C C . VAL A 1 398 ? 7.953 27.859 17.156 1 98.88 398 VAL A C 1
ATOM 2941 O O . VAL A 1 398 ? 7.844 26.844 16.469 1 98.88 398 VAL A O 1
ATOM 2944 N N . LEU A 1 399 ? 8.719 28.844 16.766 1 98.88 399 LEU A N 1
ATOM 2945 C CA . LEU A 1 399 ? 9.617 28.797 15.617 1 98.88 399 LEU A CA 1
ATOM 2946 C C . LEU A 1 399 ? 11.07 28.797 16.062 1 98.88 399 LEU A C 1
ATOM 2948 O O . LEU A 1 399 ? 11.508 29.672 16.812 1 98.88 399 LEU A O 1
ATOM 2952 N N . SER A 1 400 ? 11.766 27.781 15.656 1 98.88 400 SER A N 1
ATOM 2953 C CA . SER A 1 400 ? 13.195 27.656 15.93 1 98.88 400 SER A CA 1
ATOM 2954 C C . SER A 1 400 ? 14.023 28.062 14.719 1 98.88 400 SER A C 1
ATOM 2956 O O . SER A 1 400 ? 13.734 27.656 13.594 1 98.88 400 SER A O 1
ATOM 2958 N N . VAL A 1 401 ? 15.031 28.859 14.961 1 98.88 401 VAL A N 1
ATOM 2959 C CA . VAL A 1 401 ? 15.969 29.203 13.898 1 98.88 401 VAL A CA 1
ATOM 2960 C C . VAL A 1 401 ? 17.281 28.453 14.102 1 98.88 401 VAL A C 1
ATOM 2962 O O . VAL A 1 401 ? 17.906 28.562 15.156 1 98.88 401 VAL A O 1
ATOM 2965 N N . VAL A 1 402 ? 17.625 27.641 13.18 1 98.88 402 VAL A N 1
ATOM 2966 C CA . VAL A 1 402 ? 18.875 26.906 13.133 1 98.88 402 VAL A CA 1
ATOM 2967 C C . VAL A 1 402 ? 19.766 27.484 12.031 1 98.88 402 VAL A C 1
ATOM 2969 O O . VAL A 1 402 ? 19.453 27.359 10.844 1 98.88 402 VAL A O 1
ATOM 2972 N N . ARG A 1 403 ? 20.891 28.125 12.391 1 98.69 403 ARG A N 1
ATOM 2973 C CA . ARG A 1 403 ? 21.75 28.797 11.43 1 98.69 403 ARG A CA 1
ATOM 2974 C C . ARG A 1 403 ? 22.672 27.797 10.734 1 98.69 403 ARG A C 1
ATOM 2976 O O . ARG A 1 403 ? 23.328 26.984 11.383 1 98.69 403 ARG A O 1
ATOM 2983 N N . ALA A 1 404 ? 22.641 27.766 9.43 1 98.75 404 ALA A N 1
ATOM 2984 C CA . ALA A 1 404 ? 23.516 26.906 8.641 1 98.75 404 ALA A CA 1
ATOM 2985 C C . ALA A 1 404 ? 24.625 27.703 7.957 1 98.75 404 ALA A C 1
ATOM 2987 O O . ALA A 1 404 ? 24.375 28.812 7.473 1 98.75 404 ALA A O 1
ATOM 2988 N N . LYS A 1 405 ? 25.797 27.141 7.836 1 98.19 405 LYS A N 1
ATOM 2989 C CA . LYS A 1 405 ? 26.938 27.828 7.23 1 98.19 405 LYS A CA 1
ATOM 2990 C C . LYS A 1 405 ? 26.781 27.906 5.711 1 98.19 405 LYS A C 1
ATOM 2992 O O . LYS A 1 405 ? 27.234 28.875 5.09 1 98.19 405 LYS A O 1
ATOM 2997 N N . ASP A 1 406 ? 26.281 26.844 5.121 1 97.88 406 ASP A N 1
ATOM 2998 C CA . ASP A 1 406 ? 26.094 26.766 3.674 1 97.88 406 ASP A CA 1
ATOM 2999 C C . ASP A 1 406 ? 24.922 25.859 3.314 1 97.88 406 ASP A C 1
ATOM 3001 O O . ASP A 1 406 ? 24.25 25.328 4.199 1 97.88 406 ASP A O 1
ATOM 3005 N N . TYR A 1 407 ? 24.656 25.812 2.016 1 98.38 407 TYR A N 1
ATOM 3006 C CA . TYR A 1 407 ? 23.531 25.062 1.485 1 98.38 407 TYR A CA 1
ATOM 3007 C C . TYR A 1 407 ? 23.625 23.594 1.846 1 98.38 407 TYR A C 1
ATOM 3009 O O . TYR A 1 407 ? 22.641 22.969 2.232 1 98.38 407 TYR A O 1
ATOM 3017 N N . GLU A 1 408 ? 24.766 22.953 1.771 1 98.44 408 GLU A N 1
ATOM 3018 C CA . GLU A 1 408 ? 24.938 21.531 2.035 1 98.44 408 GLU A CA 1
ATOM 3019 C C . GLU A 1 408 ? 24.625 21.203 3.494 1 98.44 408 GLU A C 1
ATOM 3021 O O . GLU A 1 408 ? 24.047 20.156 3.787 1 98.44 408 GLU A O 1
ATOM 3026 N N . GLU A 1 409 ? 25.047 22.078 4.344 1 98.62 409 GLU A N 1
ATOM 3027 C CA . GLU A 1 409 ? 24.719 21.875 5.75 1 98.62 409 GLU A CA 1
ATOM 3028 C C . GLU A 1 409 ? 23.203 21.969 5.988 1 98.62 409 GLU A C 1
ATOM 3030 O O . GLU A 1 409 ? 22.656 21.172 6.742 1 98.62 409 GLU A O 1
ATOM 3035 N N . ALA A 1 410 ? 22.562 22.922 5.379 1 98.81 410 ALA A N 1
ATOM 3036 C CA . ALA A 1 410 ? 21.109 23.078 5.504 1 98.81 410 ALA A CA 1
ATOM 3037 C C . ALA A 1 410 ? 20.391 21.812 5.012 1 98.81 410 ALA A C 1
ATOM 3039 O O . ALA A 1 410 ? 19.5 21.297 5.691 1 98.81 410 ALA A O 1
ATOM 3040 N N . LEU A 1 411 ? 20.797 21.344 3.857 1 98.75 411 LEU A N 1
ATOM 3041 C CA . LEU A 1 411 ? 20.203 20.141 3.279 1 98.75 411 LEU A CA 1
ATOM 3042 C C . LEU A 1 411 ? 20.422 18.938 4.191 1 98.75 411 LEU A C 1
ATOM 3044 O O . LEU A 1 411 ? 19.5 18.125 4.359 1 98.75 411 LEU A O 1
ATOM 3048 N N . THR A 1 412 ? 21.547 18.812 4.754 1 98.56 412 THR A N 1
ATOM 3049 C CA . THR A 1 412 ? 21.891 17.719 5.656 1 98.56 412 THR A CA 1
ATOM 3050 C C . THR A 1 412 ? 20.984 17.75 6.891 1 98.56 412 THR A C 1
ATOM 3052 O O . THR A 1 412 ? 20.531 16.703 7.352 1 98.56 412 THR A O 1
ATOM 3055 N N . LEU A 1 413 ? 20.734 18.953 7.445 1 98.5 413 LEU A N 1
ATOM 3056 C CA . LEU A 1 413 ? 19.859 19.109 8.594 1 98.5 413 LEU A CA 1
ATOM 3057 C C . LEU A 1 413 ? 18.484 18.516 8.305 1 98.5 413 LEU A C 1
ATOM 3059 O O . LEU A 1 413 ? 17.953 17.734 9.102 1 98.5 413 LEU A O 1
ATOM 3063 N N . VAL A 1 414 ? 17.984 18.828 7.156 1 98.44 414 VAL A N 1
ATOM 3064 C CA . VAL A 1 414 ? 16.641 18.375 6.77 1 98.44 414 VAL A CA 1
ATOM 3065 C C . VAL A 1 414 ? 16.672 16.859 6.566 1 98.44 414 VAL A C 1
ATOM 3067 O O . VAL A 1 414 ? 15.812 16.141 7.105 1 98.44 414 VAL A O 1
ATOM 3070 N N . ASN A 1 415 ? 17.641 16.359 5.816 1 98.31 415 ASN A N 1
ATOM 3071 C CA . ASN A 1 415 ? 17.672 14.961 5.398 1 98.31 415 ASN A CA 1
ATOM 3072 C C . ASN A 1 415 ? 17.938 14.031 6.578 1 98.31 415 ASN A C 1
ATOM 3074 O O . ASN A 1 415 ? 17.469 12.891 6.594 1 98.31 415 ASN A O 1
ATOM 3078 N N . GLU A 1 416 ? 18.609 14.523 7.578 1 97.75 416 GLU A N 1
ATOM 3079 C CA . GLU A 1 416 ? 18.984 13.672 8.703 1 97.75 416 GLU A CA 1
ATOM 3080 C C . GLU A 1 416 ? 17.938 13.695 9.797 1 97.75 416 GLU A C 1
ATOM 3082 O O . GLU A 1 416 ? 18 12.914 10.75 1 97.75 416 GLU A O 1
ATOM 3087 N N . HIS A 1 417 ? 17 14.602 9.656 1 98.19 417 HIS A N 1
ATOM 3088 C CA . HIS A 1 417 ? 15.938 14.625 10.648 1 98.19 417 HIS A CA 1
ATOM 3089 C C . HIS A 1 417 ? 15.031 13.406 10.508 1 98.19 417 HIS A C 1
ATOM 3091 O O . HIS A 1 417 ? 14.859 12.883 9.406 1 98.19 417 HIS A O 1
ATOM 3097 N N . GLU A 1 418 ? 14.414 12.984 11.547 1 97.44 418 GLU A N 1
ATOM 3098 C CA . GLU A 1 418 ? 13.633 11.742 11.555 1 97.44 418 GLU A CA 1
ATOM 3099 C C . GLU A 1 418 ? 12.344 11.898 10.75 1 97.44 418 GLU A C 1
ATOM 3101 O O . GLU A 1 418 ? 11.852 10.938 10.164 1 97.44 418 GLU A O 1
ATOM 3106 N N . PHE A 1 419 ? 11.773 13.094 10.75 1 98.19 419 PHE A N 1
ATOM 3107 C CA . PHE A 1 419 ? 10.5 13.344 10.094 1 98.19 419 PHE A CA 1
ATOM 3108 C C . PHE A 1 419 ? 10.711 13.742 8.633 1 98.19 419 PHE A C 1
ATOM 3110 O O . PHE A 1 419 ? 11.797 14.172 8.25 1 98.19 419 PHE A O 1
ATOM 3117 N N . GLY A 1 420 ? 9.734 13.531 7.742 1 98.25 420 GLY A N 1
ATOM 3118 C CA . GLY A 1 420 ? 9.797 13.859 6.328 1 98.25 420 GLY A CA 1
ATOM 3119 C C . GLY A 1 420 ? 8.453 14.25 5.742 1 98.25 420 GLY A C 1
ATOM 3120 O O . GLY A 1 420 ? 8.109 13.828 4.637 1 98.25 420 GLY A O 1
ATOM 3121 N N . ASN A 1 421 ? 7.656 15.047 6.445 1 97.88 421 ASN A N 1
ATOM 3122 C CA . ASN A 1 421 ? 6.332 15.477 6.004 1 97.88 421 ASN A CA 1
ATOM 3123 C C . ASN A 1 421 ? 6.422 16.531 4.91 1 97.88 421 ASN A C 1
ATOM 3125 O O . ASN A 1 421 ? 6.16 16.25 3.738 1 97.88 421 ASN A O 1
ATOM 3129 N N . GLY A 1 422 ? 6.871 17.703 5.273 1 98 422 GLY A N 1
ATOM 3130 C CA . GLY A 1 422 ? 7.008 18.797 4.332 1 98 422 GLY A CA 1
ATOM 3131 C C . GLY A 1 422 ? 8.203 19.688 4.621 1 98 422 GLY A C 1
ATOM 3132 O O . GLY A 1 422 ? 8.727 19.688 5.734 1 98 422 GLY A O 1
ATOM 3133 N N . VAL A 1 423 ? 8.641 20.391 3.562 1 98.69 423 VAL A N 1
ATOM 3134 C CA . VAL A 1 423 ? 9.734 21.359 3.674 1 98.69 423 VAL A CA 1
ATOM 3135 C C . VAL A 1 423 ? 9.523 22.484 2.672 1 98.69 423 VAL A C 1
ATOM 3137 O O . VAL A 1 423 ? 8.695 22.375 1.763 1 98.69 423 VAL A O 1
ATOM 3140 N N . ALA A 1 424 ? 10.273 23.562 2.906 1 98.81 424 ALA A N 1
ATOM 3141 C CA . ALA A 1 424 ? 10.289 24.656 1.937 1 98.81 424 ALA A CA 1
ATOM 3142 C C . ALA A 1 424 ? 11.711 25.172 1.706 1 98.81 424 ALA A C 1
ATOM 3144 O O . ALA A 1 424 ? 12.578 25.016 2.566 1 98.81 424 ALA A O 1
ATOM 3145 N N . ILE A 1 425 ? 11.906 25.703 0.554 1 98.88 425 ILE A N 1
ATOM 3146 C CA . ILE A 1 425 ? 13.094 26.5 0.279 1 98.88 425 ILE A CA 1
ATOM 3147 C C . ILE A 1 425 ? 12.68 27.859 -0.273 1 98.88 425 ILE A C 1
ATOM 3149 O O . ILE A 1 425 ? 11.75 27.953 -1.08 1 98.88 425 ILE A O 1
ATOM 3153 N N . PHE A 1 426 ? 13.25 28.875 0.258 1 98.69 426 PHE A N 1
ATOM 3154 C CA . PHE A 1 426 ? 13.094 30.219 -0.281 1 98.69 426 PHE A CA 1
ATOM 3155 C C . PHE A 1 426 ? 14.344 30.656 -1.025 1 98.69 426 PHE A C 1
ATOM 3157 O O . PHE A 1 426 ? 15.43 30.703 -0.445 1 98.69 426 PHE A O 1
ATOM 3164 N N . THR A 1 427 ? 14.266 30.906 -2.277 1 98.12 427 THR A N 1
ATOM 3165 C CA . THR A 1 427 ? 15.391 31.25 -3.139 1 98.12 427 THR A CA 1
ATOM 3166 C C . THR A 1 427 ? 14.898 31.844 -4.453 1 98.12 427 THR A C 1
ATOM 3168 O O . THR A 1 427 ? 13.742 31.656 -4.836 1 98.12 427 THR A O 1
ATOM 3171 N N . ARG A 1 428 ? 15.719 32.625 -5.082 1 96.25 428 ARG A N 1
ATOM 3172 C CA . ARG A 1 428 ? 15.469 33.125 -6.434 1 96.25 428 ARG A CA 1
ATOM 3173 C C . ARG A 1 428 ? 16.297 32.344 -7.457 1 96.25 428 ARG A C 1
ATOM 3175 O O . ARG A 1 428 ? 16.188 32.594 -8.656 1 96.25 428 ARG A O 1
ATOM 3182 N N . ASP A 1 429 ? 17.109 31.422 -6.98 1 96.38 429 ASP A N 1
ATOM 3183 C CA . ASP A 1 429 ? 18 30.641 -7.836 1 96.38 429 ASP A CA 1
ATOM 3184 C C . ASP A 1 429 ? 17.344 29.328 -8.266 1 96.38 429 ASP A C 1
ATOM 3186 O O . ASP A 1 429 ? 17.062 28.469 -7.43 1 96.38 429 ASP A O 1
ATOM 3190 N N . GLY A 1 430 ? 17.156 29.234 -9.539 1 96.44 430 GLY A N 1
ATOM 3191 C CA . GLY A 1 430 ? 16.516 28.047 -10.062 1 96.44 430 GLY A CA 1
ATOM 3192 C C . GLY A 1 430 ? 17.312 26.781 -9.82 1 96.44 430 GLY A C 1
ATOM 3193 O O . GLY A 1 430 ? 16.75 25.703 -9.648 1 96.44 430 GLY A O 1
ATOM 3194 N N . ASP A 1 431 ? 18.609 26.844 -9.875 1 97.19 431 ASP A N 1
ATOM 3195 C CA . ASP A 1 431 ? 19.453 25.688 -9.648 1 97.19 431 ASP A CA 1
ATOM 3196 C C . ASP A 1 431 ? 19.312 25.172 -8.219 1 97.19 431 ASP A C 1
ATOM 3198 O O . ASP A 1 431 ? 19.219 23.953 -7.996 1 97.19 431 ASP A O 1
ATOM 3202 N N . ALA A 1 432 ? 19.266 26.109 -7.234 1 97.56 432 ALA A N 1
ATOM 3203 C CA . ALA A 1 432 ? 19.078 25.734 -5.836 1 97.56 432 ALA A CA 1
ATOM 3204 C C . ALA A 1 432 ? 17.703 25.094 -5.621 1 97.56 432 ALA A C 1
ATOM 3206 O O . ALA A 1 432 ? 17.578 24.094 -4.91 1 97.56 432 ALA A O 1
ATOM 3207 N N . ALA A 1 433 ? 16.703 25.672 -6.223 1 98.19 433 ALA A N 1
ATOM 3208 C CA . ALA A 1 433 ? 15.336 25.156 -6.105 1 98.19 433 ALA A CA 1
ATOM 3209 C C . ALA A 1 43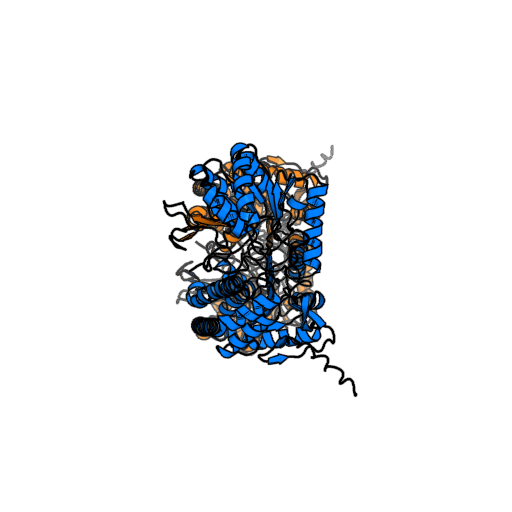3 ? 15.242 23.734 -6.652 1 98.19 433 ALA A C 1
ATOM 3211 O O . ALA A 1 433 ? 14.664 22.844 -6.012 1 98.19 433 ALA A O 1
ATOM 3212 N N . ARG A 1 434 ? 15.766 23.531 -7.781 1 97.81 434 ARG A N 1
ATOM 3213 C CA . ARG A 1 434 ? 15.719 22.219 -8.414 1 97.81 434 ARG A CA 1
ATOM 3214 C C . ARG A 1 434 ? 16.484 21.188 -7.598 1 97.81 434 ARG A C 1
ATOM 3216 O O . ARG A 1 434 ? 15.992 20.078 -7.367 1 97.81 434 ARG A O 1
ATOM 3223 N N . ASP A 1 435 ? 17.75 21.547 -7.285 1 98.25 435 ASP A N 1
ATOM 3224 C CA . ASP A 1 435 ? 18.594 20.625 -6.523 1 98.25 435 ASP A CA 1
ATOM 3225 C C . ASP A 1 435 ? 17.922 20.234 -5.203 1 98.25 435 ASP A C 1
ATOM 3227 O O . ASP A 1 435 ? 17.875 19.062 -4.859 1 98.25 435 ASP A O 1
ATOM 3231 N N . PHE A 1 436 ? 17.375 21.203 -4.496 1 98.69 436 PHE A N 1
ATOM 3232 C CA . PHE A 1 436 ? 16.703 20.953 -3.227 1 98.69 436 PHE A CA 1
ATOM 3233 C C . PHE A 1 436 ? 15.5 20.031 -3.42 1 98.69 436 PHE A C 1
ATOM 3235 O O . PHE A 1 436 ? 15.352 19.031 -2.699 1 98.69 436 PHE A O 1
ATOM 3242 N N . SER A 1 437 ? 14.633 20.312 -4.371 1 98.44 437 SER A N 1
ATOM 3243 C CA . SER A 1 437 ? 13.422 19.531 -4.617 1 98.44 437 SER A CA 1
ATOM 3244 C C . SER A 1 437 ? 13.75 18.078 -4.957 1 98.44 437 SER A C 1
ATOM 3246 O O . SER A 1 437 ? 12.984 17.172 -4.617 1 98.44 437 SER A O 1
ATOM 3248 N N . THR A 1 438 ? 14.891 17.891 -5.57 1 97.25 438 THR A N 1
ATOM 3249 C CA . THR A 1 438 ? 15.258 16.547 -6.004 1 97.25 438 THR A CA 1
ATOM 3250 C C . THR A 1 438 ? 15.953 15.781 -4.879 1 97.25 438 THR A C 1
ATOM 3252 O O . THR A 1 438 ? 15.68 14.602 -4.656 1 97.25 438 THR A O 1
ATOM 3255 N N . ARG A 1 439 ? 16.812 16.484 -4.094 1 97.81 439 ARG A N 1
ATOM 3256 C CA . ARG A 1 439 ? 17.703 15.789 -3.18 1 97.81 439 ARG A CA 1
ATOM 3257 C C . ARG A 1 439 ? 17.109 15.68 -1.785 1 97.81 439 ARG A C 1
ATOM 3259 O O . ARG A 1 439 ? 17.531 14.859 -0.977 1 97.81 439 ARG A O 1
ATOM 3266 N N . VAL A 1 440 ? 16.141 16.578 -1.482 1 98.62 440 VAL A N 1
ATOM 3267 C CA . VAL A 1 440 ? 15.617 16.562 -0.119 1 98.62 440 VAL A CA 1
ATOM 3268 C C . VAL A 1 440 ? 14.797 15.297 0.114 1 98.62 440 VAL A C 1
ATOM 3270 O O . VAL A 1 440 ? 14.047 14.867 -0.764 1 98.62 440 VAL A O 1
ATOM 3273 N N . ASP A 1 441 ? 14.945 14.633 1.249 1 97.88 441 ASP A N 1
ATOM 3274 C CA . ASP A 1 441 ? 14.281 13.375 1.588 1 97.88 441 ASP A CA 1
ATOM 3275 C C . ASP A 1 441 ? 12.969 13.633 2.322 1 97.88 441 ASP A C 1
ATOM 3277 O O . ASP A 1 441 ? 12.805 13.227 3.475 1 97.88 441 ASP A O 1
ATOM 3281 N N . THR A 1 442 ? 12.016 14.297 1.662 1 98.19 442 THR A N 1
ATOM 3282 C CA . THR A 1 442 ? 10.719 14.688 2.203 1 98.19 442 THR A CA 1
ATOM 3283 C C . THR A 1 442 ? 9.617 14.531 1.153 1 98.19 442 THR A C 1
ATOM 3285 O O . THR A 1 442 ? 9.898 14.531 -0.047 1 98.19 442 THR A O 1
ATOM 3288 N N . GLY A 1 443 ? 8.375 14.398 1.629 1 98.06 443 GLY A N 1
ATOM 3289 C CA . GLY A 1 443 ? 7.285 14.047 0.729 1 98.06 443 GLY A CA 1
ATOM 3290 C C . GLY A 1 443 ? 6.664 15.25 0.042 1 98.06 443 GLY A C 1
ATOM 3291 O O . GLY A 1 443 ? 6.082 15.125 -1.037 1 98.06 443 GLY A O 1
ATOM 3292 N N . MET A 1 444 ? 6.723 16.422 0.625 1 98.69 444 MET A N 1
ATOM 3293 C CA . MET A 1 444 ? 6.113 17.641 0.08 1 98.69 444 MET A CA 1
ATOM 3294 C C . MET A 1 444 ? 7.074 18.812 0.168 1 98.69 444 MET A C 1
ATOM 3296 O O . MET A 1 444 ? 7.613 19.109 1.239 1 98.69 444 MET A O 1
ATOM 3300 N N . VAL A 1 445 ? 7.32 19.469 -0.957 1 98.81 445 VAL A N 1
ATOM 3301 C CA . VAL A 1 445 ? 8.328 20.516 -1.036 1 98.81 445 VAL A CA 1
ATOM 3302 C C . VAL A 1 445 ? 7.695 21.812 -1.559 1 98.81 445 VAL A C 1
ATOM 3304 O O . VAL A 1 445 ? 6.98 21.797 -2.564 1 98.81 445 VAL A O 1
ATOM 3307 N N . GLY A 1 446 ? 7.926 22.844 -0.872 1 98.62 446 GLY A N 1
ATOM 3308 C CA . GLY A 1 446 ? 7.551 24.172 -1.35 1 98.62 446 GLY A CA 1
ATOM 3309 C C . GLY A 1 446 ? 8.742 25 -1.805 1 98.62 446 GLY A C 1
ATOM 3310 O O . GLY A 1 446 ? 9.711 25.172 -1.062 1 98.62 446 GLY A O 1
ATOM 3311 N N . VAL A 1 447 ? 8.727 25.453 -3.004 1 98.56 447 VAL A N 1
ATOM 3312 C CA . VAL A 1 447 ? 9.664 26.469 -3.475 1 98.56 447 VAL A CA 1
ATOM 3313 C C . VAL A 1 447 ? 9.016 27.844 -3.383 1 98.56 447 VAL A C 1
ATOM 3315 O O . VAL A 1 447 ? 8.164 28.203 -4.203 1 98.56 447 VAL A O 1
ATOM 3318 N N . ASN A 1 448 ? 9.422 28.594 -2.389 1 97.75 448 ASN A N 1
ATOM 3319 C CA . ASN A 1 448 ? 8.859 29.891 -2.045 1 97.75 448 ASN A CA 1
ATOM 3320 C C . ASN A 1 448 ? 7.395 29.766 -1.627 1 97.75 448 ASN A C 1
ATOM 3322 O O . ASN A 1 448 ? 6.609 30.703 -1.834 1 97.75 448 ASN A O 1
ATOM 3326 N N . VAL A 1 449 ? 7.008 28.656 -1.211 1 96.94 449 VAL A N 1
ATOM 3327 C CA . VAL A 1 449 ? 5.715 28.344 -0.619 1 96.94 449 VAL A CA 1
ATOM 3328 C C . VAL A 1 449 ? 5.918 27.688 0.75 1 96.94 449 VAL A C 1
ATOM 3330 O O . VAL A 1 449 ? 6.406 26.562 0.844 1 96.94 449 VAL A O 1
ATOM 3333 N N . PRO A 1 450 ? 5.559 28.344 1.764 1 96.62 450 PRO A N 1
ATOM 3334 C CA . PRO A 1 450 ? 5.91 27.859 3.1 1 96.62 450 PRO A CA 1
ATOM 3335 C C . PRO A 1 450 ? 5.156 26.594 3.482 1 96.62 450 PRO A C 1
ATOM 3337 O O . PRO A 1 450 ? 5.719 25.719 4.148 1 96.62 450 PRO A O 1
ATOM 3340 N N . ILE A 1 451 ? 3.885 26.438 3.129 1 95.75 451 ILE A N 1
ATOM 3341 C CA . ILE A 1 451 ? 3.043 25.281 3.449 1 95.75 451 ILE A CA 1
ATOM 3342 C C . ILE A 1 451 ? 2.586 24.609 2.162 1 95.75 451 ILE A C 1
ATOM 3344 O O . ILE A 1 451 ? 1.526 24.938 1.622 1 95.75 451 ILE A O 1
ATOM 3348 N N . PRO A 1 452 ? 3.344 23.625 1.728 1 95.69 452 PRO A N 1
ATOM 3349 C CA . PRO A 1 452 ? 3.045 23.031 0.424 1 95.69 452 PRO A CA 1
ATOM 3350 C C . PRO A 1 452 ? 2.076 21.859 0.521 1 95.69 452 PRO A C 1
ATOM 3352 O O . PRO A 1 452 ? 2.354 20.781 -0.014 1 95.69 452 PRO A O 1
ATOM 3355 N N . VAL A 1 453 ? 0.865 22.047 1.104 1 93.38 453 VAL A N 1
ATOM 3356 C CA . VAL A 1 453 ? -0.169 21.016 1.073 1 93.38 453 VAL A CA 1
ATOM 3357 C C . VAL A 1 453 ? -0.669 20.828 -0.358 1 93.38 453 VAL A C 1
ATOM 3359 O O . VAL A 1 453 ? -1.1 21.797 -1.002 1 93.38 453 VAL A O 1
ATOM 3362 N N . PRO A 1 454 ? -0.648 19.672 -0.778 1 93.69 454 PRO A N 1
ATOM 3363 C CA . PRO A 1 454 ? -1.074 19.453 -2.162 1 93.69 454 PRO A CA 1
ATOM 3364 C C . PRO A 1 454 ? -2.559 19.734 -2.375 1 93.69 454 PRO A C 1
ATOM 3366 O O . PRO A 1 454 ? -3.371 19.5 -1.476 1 93.69 454 PRO A O 1
ATOM 3369 N N . ILE A 1 455 ? -2.854 20.172 -3.562 1 95 455 ILE A N 1
ATOM 3370 C CA . ILE A 1 455 ? -4.242 20.344 -3.977 1 95 455 ILE A CA 1
ATOM 3371 C C . ILE A 1 455 ? -4.902 18.984 -4.145 1 95 455 ILE A C 1
ATOM 3373 O O . ILE A 1 455 ? -4.219 17.969 -4.238 1 95 455 ILE A O 1
ATOM 3377 N N . ALA A 1 456 ? -6.203 18.984 -4.289 1 95.75 456 ALA A N 1
ATOM 3378 C CA . ALA A 1 456 ? -7.059 17.812 -4.121 1 95.75 456 ALA A CA 1
ATOM 3379 C C . ALA A 1 456 ? -6.711 16.719 -5.137 1 95.75 456 ALA A C 1
ATOM 3381 O O . ALA A 1 456 ? -6.844 15.531 -4.855 1 95.75 456 ALA A O 1
ATOM 3382 N N . TYR A 1 457 ? -6.375 17.125 -6.348 1 96 457 TYR A N 1
ATOM 3383 C CA . TYR A 1 457 ? -6.164 16.141 -7.414 1 96 457 TYR A CA 1
ATOM 3384 C C . TYR A 1 457 ? -4.715 15.664 -7.438 1 96 457 TYR A C 1
ATOM 3386 O O . TYR A 1 457 ? -4.297 14.984 -8.375 1 96 457 TYR A O 1
ATOM 3394 N N . TYR A 1 458 ? -3.869 16.109 -6.457 1 97 458 TYR A N 1
ATOM 3395 C CA . TYR A 1 458 ? -2.619 15.469 -6.051 1 97 458 TYR A CA 1
ATOM 3396 C C . TYR A 1 458 ? -2.793 14.711 -4.742 1 97 458 TYR A C 1
ATOM 3398 O O . TYR A 1 458 ? -3.916 14.523 -4.266 1 97 458 TYR A O 1
ATOM 3406 N N . THR A 1 459 ? -1.729 14.18 -4.152 1 96.81 459 THR A N 1
ATOM 3407 C CA . THR A 1 459 ? -1.875 13.344 -2.967 1 96.81 459 THR A CA 1
ATOM 3408 C C . THR A 1 459 ? -1.014 13.875 -1.823 1 96.81 459 THR A C 1
ATOM 3410 O O . THR A 1 459 ? 0.098 14.352 -2.047 1 96.81 459 THR A O 1
ATOM 3413 N N . PHE A 1 460 ? -1.583 13.859 -0.665 1 96.81 460 PHE A N 1
ATOM 3414 C CA . PHE A 1 460 ? -0.907 14.25 0.565 1 96.81 460 PHE A CA 1
ATOM 3415 C C . PHE A 1 460 ? -0.173 13.07 1.185 1 96.81 460 PHE A C 1
ATOM 3417 O O . PHE A 1 460 ? -0.778 12.031 1.457 1 96.81 460 PHE A O 1
ATOM 3424 N N . GLY A 1 461 ? 1.188 13.164 1.377 1 94.75 461 GLY A N 1
ATOM 3425 C CA . GLY A 1 461 ? 1.899 12.047 1.974 1 94.75 461 GLY A CA 1
ATOM 3426 C C . GLY A 1 461 ? 3.281 12.414 2.479 1 94.75 461 GLY A C 1
ATOM 3427 O O . GLY A 1 461 ? 4.082 12.992 1.74 1 94.75 461 GLY A O 1
ATOM 3428 N N . GLY A 1 462 ? 3.59 12.102 3.688 1 94.5 462 GLY A N 1
ATOM 3429 C CA . GLY A 1 462 ? 4.906 12.281 4.277 1 94.5 462 GLY A CA 1
ATOM 3430 C C . GLY A 1 462 ? 5.777 11.039 4.184 1 94.5 462 GLY A C 1
ATOM 3431 O O . GLY A 1 462 ? 5.285 9.953 3.867 1 94.5 462 GLY A O 1
ATOM 3432 N N . TRP A 1 463 ? 7.055 11.336 4.305 1 97.31 463 TRP A N 1
ATOM 3433 C CA . TRP A 1 463 ? 8.039 10.258 4.254 1 97.31 463 TRP A CA 1
ATOM 3434 C C . TRP A 1 463 ? 8.625 10 5.633 1 97.31 463 TRP A C 1
ATOM 3436 O O . TRP A 1 463 ? 8.281 10.672 6.605 1 97.31 463 TRP A O 1
ATOM 3446 N N . LYS A 1 464 ? 9.5 8.984 5.773 1 96.94 464 LYS A N 1
ATOM 3447 C CA . LYS A 1 464 ? 10.195 8.617 7.004 1 96.94 464 LYS A CA 1
ATOM 3448 C C . LYS A 1 464 ? 9.219 8.422 8.156 1 96.94 464 LYS A C 1
ATOM 3450 O O . LYS A 1 464 ? 8.219 7.711 8.016 1 96.94 464 LYS A O 1
ATOM 3455 N N . ALA A 1 465 ? 9.414 9.039 9.289 1 97.62 465 ALA A N 1
ATOM 3456 C CA . ALA A 1 465 ? 8.586 8.82 10.469 1 97.62 465 ALA A CA 1
ATOM 3457 C C . ALA A 1 465 ? 7.289 9.625 10.391 1 97.62 465 ALA A C 1
ATOM 3459 O O . ALA A 1 465 ? 6.488 9.625 11.328 1 97.62 465 ALA A O 1
ATOM 3460 N N . SER A 1 466 ? 7.074 10.25 9.227 1 98.25 466 SER A N 1
ATOM 3461 C CA . SER A 1 466 ? 5.855 11.039 9.047 1 98.25 466 SER A CA 1
ATOM 3462 C C . SER A 1 466 ? 4.812 10.258 8.25 1 98.25 466 SER A C 1
ATOM 3464 O O . SER A 1 466 ? 3.688 10.727 8.062 1 98.25 466 SER A O 1
ATOM 3466 N N . GLY A 1 467 ? 5.164 9.102 7.754 1 97.31 467 GLY A N 1
ATOM 3467 C CA . GLY A 1 467 ? 4.199 8.336 6.984 1 97.31 467 GLY A CA 1
ATOM 3468 C C . GLY A 1 467 ? 4.516 6.852 6.93 1 97.31 467 GLY A C 1
ATOM 3469 O O . GLY A 1 467 ? 5.676 6.465 6.766 1 97.31 467 GLY A O 1
ATOM 3470 N N . PHE A 1 468 ? 3.533 6.016 7.105 1 97.19 468 PHE A N 1
ATOM 3471 C CA . PHE A 1 468 ? 3.609 4.562 7.008 1 97.19 468 PHE A CA 1
ATOM 3472 C C . PHE A 1 468 ? 2.547 4.023 6.059 1 97.19 468 PHE A C 1
ATOM 3474 O O . PHE A 1 468 ? 1.354 4.266 6.25 1 97.19 468 PHE A O 1
ATOM 3481 N N . GLY A 1 469 ? 2.943 3.326 5.035 1 95.75 469 GLY A N 1
ATOM 3482 C CA . GLY A 1 469 ? 2.041 2.797 4.027 1 95.75 469 GLY A CA 1
ATOM 3483 C C . GLY A 1 469 ? 2.572 2.947 2.613 1 95.75 469 GLY A C 1
ATOM 3484 O O . GLY A 1 469 ? 3.58 3.621 2.391 1 95.75 469 GLY A O 1
ATOM 3485 N N . ASP A 1 470 ? 1.853 2.426 1.622 1 95.5 470 ASP A N 1
ATOM 3486 C CA . ASP A 1 470 ? 2.301 2.422 0.233 1 95.5 470 ASP A CA 1
ATOM 3487 C C . ASP A 1 470 ? 1.75 3.629 -0.524 1 95.5 470 ASP A C 1
ATOM 3489 O O . ASP A 1 470 ? 2.369 4.105 -1.478 1 95.5 470 ASP A O 1
ATOM 3493 N N . LEU A 1 471 ? 0.508 4.027 -0.114 1 97.38 471 LEU A N 1
ATOM 3494 C CA . LEU A 1 471 ? -0.249 5.012 -0.88 1 97.38 471 LEU A CA 1
ATOM 3495 C C . LEU A 1 471 ? -0.564 6.238 -0.029 1 97.38 471 LEU A C 1
ATOM 3497 O O . LEU A 1 471 ? -0.875 6.113 1.158 1 97.38 471 LEU A O 1
ATOM 3501 N N . ASN A 1 472 ? -0.476 7.348 -0.669 1 97.69 472 ASN A N 1
ATOM 3502 C CA . ASN A 1 472 ? -0.743 8.617 -0.01 1 97.69 472 ASN A CA 1
ATOM 3503 C C . ASN A 1 472 ? -2.24 8.867 0.149 1 97.69 472 ASN A C 1
ATOM 3505 O O . ASN A 1 472 ? -3.057 8.047 -0.282 1 97.69 472 ASN A O 1
ATOM 3509 N N . GLN A 1 473 ? -2.562 10 0.83 1 97.12 473 GLN A N 1
ATOM 3510 C CA . GLN A 1 473 ? -3.955 10.32 1.117 1 97.12 473 GLN A CA 1
ATOM 3511 C C . GLN A 1 473 ? -4.59 11.102 -0.032 1 97.12 473 GLN A C 1
ATOM 3513 O O . GLN A 1 473 ? -3.941 11.953 -0.639 1 97.12 473 GLN A O 1
ATOM 3518 N N . HIS A 1 474 ? -5.812 10.789 -0.287 1 97.25 474 HIS A N 1
ATOM 3519 C CA . HIS A 1 474 ? -6.703 11.367 -1.284 1 97.25 474 HIS A CA 1
ATOM 3520 C C . HIS A 1 474 ? -6.047 11.391 -2.662 1 97.25 474 HIS A C 1
ATOM 3522 O O . HIS A 1 474 ? -5.109 10.633 -2.92 1 97.25 474 HIS A O 1
ATOM 3528 N N . GLY A 1 475 ? -6.672 12.102 -3.648 1 97.44 475 GLY A N 1
ATOM 3529 C CA . GLY A 1 475 ? -6.176 12.016 -5.016 1 97.44 475 GLY A CA 1
ATOM 3530 C C . GLY A 1 475 ? -6.301 10.625 -5.605 1 97.44 475 GLY A C 1
ATOM 3531 O O . GLY A 1 475 ? -7.121 9.828 -5.152 1 97.44 475 GLY A O 1
ATOM 3532 N N . THR A 1 476 ? -5.527 10.422 -6.598 1 96.94 476 THR A N 1
ATOM 3533 C CA . THR A 1 476 ? -5.605 9.125 -7.266 1 96.94 476 THR A CA 1
ATOM 3534 C C . THR A 1 476 ? -5.043 8.023 -6.379 1 96.94 476 THR A C 1
ATOM 3536 O O . THR A 1 476 ? -5.492 6.875 -6.441 1 96.94 476 THR A O 1
ATOM 3539 N N . ASP A 1 477 ? -4.09 8.312 -5.512 1 97.56 477 ASP A N 1
ATOM 3540 C CA . ASP A 1 477 ? -3.604 7.336 -4.547 1 97.56 477 ASP A CA 1
ATOM 3541 C C . ASP A 1 477 ? -4.715 6.914 -3.586 1 97.56 477 ASP A C 1
ATOM 3543 O O . ASP A 1 477 ? -4.816 5.742 -3.223 1 97.56 477 ASP A O 1
ATOM 3547 N N . GLY A 1 478 ? -5.465 7.938 -3.172 1 98.06 478 GLY A N 1
ATOM 3548 C CA . GLY A 1 478 ? -6.582 7.613 -2.301 1 98.06 478 GLY A CA 1
ATOM 3549 C C . GLY A 1 478 ? -7.562 6.641 -2.928 1 98.06 478 GLY A C 1
ATOM 3550 O O . GLY A 1 478 ? -7.984 5.676 -2.289 1 98.06 478 GLY A O 1
ATOM 3551 N N . LEU A 1 479 ? -7.945 6.871 -4.188 1 98.19 479 LEU A N 1
ATOM 3552 C CA . LEU A 1 479 ? -8.867 5.98 -4.883 1 98.19 479 LEU A CA 1
ATOM 3553 C C . LEU A 1 479 ? -8.273 4.586 -5.023 1 98.19 479 LEU A C 1
ATOM 3555 O O . LEU A 1 479 ? -8.984 3.586 -4.871 1 98.19 479 LEU A O 1
ATOM 3559 N N . LYS A 1 480 ? -7.008 4.574 -5.293 1 97.81 480 LYS A N 1
ATOM 3560 C CA . LYS A 1 480 ? -6.328 3.283 -5.387 1 97.81 480 LYS A CA 1
ATOM 3561 C C . LYS A 1 480 ? -6.328 2.566 -4.039 1 97.81 480 LYS A C 1
ATOM 3563 O O . LYS A 1 480 ? -6.523 1.35 -3.975 1 97.81 480 LYS A O 1
ATOM 3568 N N . PHE A 1 481 ? -6.117 3.225 -2.939 1 98.31 481 PHE A N 1
ATOM 3569 C CA . PHE A 1 481 ? -6.082 2.658 -1.596 1 98.31 481 PHE A CA 1
ATOM 3570 C C . PHE A 1 481 ? -7.422 2.025 -1.24 1 98.31 481 PHE A C 1
ATOM 3572 O O . PHE A 1 481 ? -7.465 0.951 -0.638 1 98.31 481 PHE A O 1
ATOM 3579 N N . TYR A 1 482 ? -8.492 2.635 -1.668 1 98.69 482 TYR A N 1
ATOM 3580 C CA . TYR A 1 482 ? -9.812 2.203 -1.234 1 98.69 482 TYR A CA 1
ATOM 3581 C C . TYR A 1 482 ? -10.453 1.284 -2.268 1 98.69 482 TYR A C 1
ATOM 3583 O O . TYR A 1 482 ? -11.656 1.016 -2.209 1 98.69 482 TYR A O 1
ATOM 3591 N N . THR A 1 483 ? -9.695 0.858 -3.262 1 98.19 483 THR A N 1
ATOM 3592 C CA . THR A 1 483 ? -10.188 -0.102 -4.238 1 98.19 483 THR A CA 1
ATOM 3593 C C . THR A 1 483 ? -9.195 -1.245 -4.434 1 98.19 483 THR A C 1
ATOM 3595 O O . THR A 1 483 ? -8.031 -1.131 -4.051 1 98.19 483 THR A O 1
ATOM 3598 N N . LYS A 1 484 ? -9.664 -2.309 -4.949 1 97 484 LYS A N 1
ATOM 3599 C CA . LYS A 1 484 ? -8.844 -3.439 -5.371 1 97 484 LYS A CA 1
ATOM 3600 C C . LYS A 1 484 ? -9.078 -3.773 -6.84 1 97 484 LYS A C 1
ATOM 3602 O O . LYS A 1 484 ? -10.172 -3.555 -7.367 1 97 484 LYS A O 1
ATOM 3607 N N . THR A 1 485 ? -8.039 -4.285 -7.488 1 97.06 485 THR A N 1
ATOM 3608 C CA . THR A 1 485 ? -8.07 -4.547 -8.922 1 97.06 485 THR A CA 1
ATOM 3609 C C . THR A 1 485 ? -8.359 -6.02 -9.195 1 97.06 485 THR A C 1
ATOM 3611 O O . THR A 1 485 ? -7.758 -6.902 -8.586 1 97.06 485 THR A O 1
ATOM 3614 N N . LYS A 1 486 ? -9.289 -6.289 -10 1 97.88 486 LYS A N 1
ATOM 3615 C CA . LYS A 1 486 ? -9.555 -7.598 -10.586 1 97.88 486 LYS A CA 1
ATOM 3616 C C . LYS A 1 486 ? -9.18 -7.629 -12.062 1 97.88 486 LYS A C 1
ATOM 3618 O O . LYS A 1 486 ? -9.516 -6.707 -12.812 1 97.88 486 LYS A O 1
ATOM 3623 N N . THR A 1 487 ? -8.445 -8.594 -12.477 1 98.44 487 THR A N 1
ATOM 3624 C CA . THR A 1 487 ? -8.078 -8.766 -13.883 1 98.44 487 THR A CA 1
ATOM 3625 C C . THR A 1 487 ? -8.836 -9.945 -14.492 1 98.44 487 THR A C 1
ATOM 3627 O O . THR A 1 487 ? -8.812 -11.047 -13.953 1 98.44 487 THR A O 1
ATOM 3630 N N . VAL A 1 488 ? -9.484 -9.695 -15.578 1 98.56 488 VAL A N 1
ATOM 3631 C CA . VAL A 1 488 ? -10.305 -10.695 -16.25 1 98.56 488 VAL A CA 1
ATOM 3632 C C . VAL A 1 488 ? -9.711 -11.016 -17.625 1 98.56 488 VAL A C 1
ATOM 3634 O O . VAL A 1 488 ? -9.484 -10.109 -18.422 1 98.56 488 VAL A O 1
ATOM 3637 N N . THR A 1 489 ? -9.375 -12.188 -17.875 1 98.44 489 THR A N 1
ATOM 3638 C CA . THR A 1 489 ? -8.891 -12.695 -19.156 1 98.44 489 THR A CA 1
ATOM 3639 C C . THR A 1 489 ? -9.977 -13.516 -19.859 1 98.44 489 THR A C 1
ATOM 3641 O O . THR A 1 489 ? -10.5 -14.469 -19.281 1 98.44 489 THR A O 1
ATOM 3644 N N . THR A 1 490 ? -10.32 -13.164 -21.109 1 97.56 490 THR A N 1
ATOM 3645 C CA . THR A 1 490 ? -11.492 -13.727 -21.766 1 97.56 490 THR A CA 1
ATOM 3646 C C . THR A 1 490 ? -11.133 -14.281 -23.141 1 97.56 490 THR A C 1
ATOM 3648 O O . THR A 1 490 ? -10.438 -13.617 -23.922 1 97.56 490 THR A O 1
ATOM 3651 N N . ARG A 1 491 ? -11.547 -15.461 -23.344 1 95.38 491 ARG A N 1
ATOM 3652 C CA . ARG A 1 491 ? -11.516 -16.062 -24.672 1 95.38 491 ARG A CA 1
ATOM 3653 C C . ARG A 1 491 ? -12.867 -16.672 -25.031 1 95.38 491 ARG A C 1
ATOM 3655 O O . ARG A 1 491 ? -13.469 -17.375 -24.219 1 95.38 491 ARG A O 1
ATOM 3662 N N . TRP A 1 492 ? -13.398 -16.359 -26.203 1 91.06 492 TRP A N 1
ATOM 3663 C CA . TRP A 1 492 ? -14.648 -16.969 -26.656 1 91.06 492 TRP A CA 1
ATOM 3664 C C . TRP A 1 492 ? -14.398 -17.984 -27.75 1 91.06 492 TRP A C 1
ATOM 3666 O O . TRP A 1 492 ? -13.578 -17.75 -28.641 1 91.06 492 TRP A O 1
ATOM 3676 N N . PRO A 1 493 ? -14.781 -19.234 -27.516 1 74.69 493 PRO A N 1
ATOM 3677 C CA . PRO A 1 493 ? -14.555 -20.297 -28.5 1 74.69 493 PRO A CA 1
ATOM 3678 C C . PRO A 1 493 ? -15 -19.891 -29.906 1 74.69 493 PRO A C 1
ATOM 3680 O O . PRO A 1 493 ? -16.109 -19.375 -30.078 1 74.69 493 PRO A O 1
ATOM 3683 N N . SER A 1 494 ? -13.914 -19.453 -30.578 1 65.56 494 SER A N 1
ATOM 3684 C CA . SER A 1 494 ? -14.266 -19.375 -31.984 1 65.56 494 SER A CA 1
ATOM 3685 C C . SER A 1 494 ? -14.43 -20.766 -32.594 1 65.56 494 SER A C 1
ATOM 3687 O O . SER A 1 494 ? -14.016 -21.766 -31.984 1 65.56 494 SER A O 1
ATOM 3689 N N . GLY A 1 495 ? -15.141 -21.25 -33.562 1 54.28 495 GLY A N 1
ATOM 3690 C CA . GLY A 1 495 ? -15.148 -22.516 -34.281 1 54.28 495 GLY A CA 1
ATOM 3691 C C . GLY A 1 495 ? -13.828 -23.266 -34.188 1 54.28 495 GLY A C 1
ATOM 3692 O O . GLY A 1 495 ? -13.68 -24.344 -34.75 1 54.28 495 GLY A O 1
ATOM 3693 N N . VAL A 1 496 ? -12.758 -22.688 -33.656 1 43.62 496 VAL A N 1
ATOM 3694 C CA . VAL A 1 496 ? -11.461 -23.344 -33.719 1 43.62 496 VAL A CA 1
ATOM 3695 C C . VAL A 1 496 ? -11.164 -24.047 -32.406 1 43.62 496 VAL A C 1
ATOM 3697 O O . VAL A 1 496 ? -11.156 -23.406 -31.344 1 43.62 496 VAL A O 1
ATOM 3700 N N . ARG A 1 497 ? -11.289 -25.281 -32.25 1 48.09 497 ARG A N 1
ATOM 3701 C CA . ARG A 1 497 ? -11.078 -26.234 -31.172 1 48.09 497 ARG A CA 1
ATOM 3702 C C . ARG A 1 497 ? -9.594 -26.375 -30.844 1 48.09 497 ARG A C 1
ATOM 3704 O O . ARG A 1 497 ? -8.797 -26.766 -31.703 1 48.09 497 ARG A O 1
ATOM 3711 N N . GLU A 1 498 ? -8.953 -25.625 -29.953 1 49.19 498 GLU A N 1
ATOM 3712 C CA . GLU A 1 498 ? -7.578 -25.953 -29.578 1 49.19 498 GLU A CA 1
ATOM 3713 C C . GLU A 1 498 ? -7.531 -27 -28.469 1 49.19 498 GLU A C 1
ATOM 3715 O O . GLU A 1 498 ? -8.43 -27.047 -27.625 1 49.19 498 GLU A O 1
ATOM 3720 N N . GLY A 1 499 ? -6.66 -28.094 -28.5 1 47.66 499 GLY A N 1
ATOM 3721 C CA . GLY A 1 499 ? -6.453 -29.188 -27.578 1 47.66 499 GLY A CA 1
ATOM 3722 C C . GLY A 1 499 ? -5.902 -28.75 -26.234 1 47.66 499 GLY A C 1
ATOM 3723 O O . GLY A 1 499 ? -5.777 -27.562 -25.969 1 47.66 499 GLY A O 1
ATOM 3724 N N . ALA A 1 500 ? -5.598 -29.578 -25.188 1 51.72 500 ALA A N 1
ATOM 3725 C CA . ALA A 1 500 ? -5.062 -29.359 -23.844 1 51.72 500 ALA A CA 1
ATOM 3726 C C . ALA A 1 500 ? -3.648 -28.797 -23.906 1 51.72 500 ALA A C 1
ATOM 3728 O O . ALA A 1 500 ? -2.803 -29.281 -24.656 1 51.72 500 ALA A O 1
ATOM 3729 N N . SER A 1 501 ? -3.303 -27.703 -23.25 1 55.66 501 SER A N 1
ATOM 3730 C CA . SER A 1 501 ? -1.961 -27.141 -23.141 1 55.66 501 SER A CA 1
ATOM 3731 C C . SER A 1 501 ? -1.42 -27.266 -21.719 1 55.66 501 SER A C 1
ATOM 3733 O O . SER A 1 501 ? -2.098 -26.906 -20.766 1 55.66 501 SER A O 1
ATOM 3735 N N . PHE A 1 502 ? -0.248 -27.859 -21.531 1 52.5 502 PHE A N 1
ATOM 3736 C CA . PHE A 1 502 ? 0.363 -28.125 -20.234 1 52.5 502 PHE A CA 1
ATOM 3737 C C . PHE A 1 502 ? 1.435 -27.078 -19.922 1 52.5 502 PHE A C 1
ATOM 3739 O O . PHE A 1 502 ? 2.098 -27.156 -18.891 1 52.5 502 PHE A O 1
ATOM 3746 N N . VAL A 1 503 ? 1.568 -26.078 -20.875 1 49.38 503 VAL A N 1
ATOM 3747 C CA . VAL A 1 503 ? 2.615 -25.062 -20.734 1 49.38 503 VAL A CA 1
ATOM 3748 C C . VAL A 1 503 ? 1.996 -23.719 -20.359 1 49.38 503 VAL A C 1
ATOM 3750 O O . VAL A 1 503 ? 0.896 -23.391 -20.797 1 49.38 503 VAL A O 1
ATOM 3753 N N . MET A 1 504 ? 2.58 -23.062 -19.422 1 53.47 504 MET A N 1
ATOM 3754 C CA . MET A 1 504 ? 2.125 -21.719 -19.094 1 53.47 504 MET A CA 1
ATOM 3755 C C . MET A 1 504 ? 2.014 -20.844 -20.344 1 53.47 504 MET A C 1
ATOM 3757 O O . MET A 1 504 ? 2.943 -20.797 -21.156 1 53.47 504 MET A O 1
ATOM 3761 N N . PRO A 1 505 ? 0.82 -20.375 -20.625 1 48.62 505 PRO A N 1
ATOM 3762 C CA . PRO A 1 505 ? 0.662 -19.578 -21.844 1 48.62 505 PRO A CA 1
ATOM 3763 C C . PRO A 1 505 ? 1.582 -18.359 -21.859 1 48.62 505 PRO A C 1
ATOM 3765 O O . PRO A 1 505 ? 1.76 -17.688 -20.844 1 48.62 505 PRO A O 1
ATOM 3768 N N . ALA A 1 506 ? 2.352 -18.234 -22.938 1 49.78 506 ALA A N 1
ATOM 3769 C CA . ALA A 1 506 ? 3.193 -17.062 -23.141 1 49.78 506 ALA A CA 1
ATOM 3770 C C . ALA A 1 506 ? 2.346 -15.805 -23.328 1 49.78 506 ALA A C 1
ATOM 3772 O O . ALA A 1 506 ? 1.23 -15.875 -23.844 1 49.78 506 ALA A O 1
ATOM 3773 N N . GLY A 1 507 ? 2.398 -14.734 -22.578 1 41.91 507 GLY A N 1
ATOM 3774 C CA . GLY A 1 507 ? 1.667 -13.492 -22.766 1 41.91 507 GLY A CA 1
ATOM 3775 C C . GLY A 1 507 ? 1.803 -12.93 -24.172 1 41.91 507 GLY A C 1
ATOM 3776 O O . GLY A 1 507 ? 0.947 -12.172 -24.625 1 41.91 507 GLY A O 1
ATOM 3777 N N . SER A 1 508 ? 3.035 -12.898 -24.938 1 43.59 508 SER A N 1
ATOM 3778 C CA . SER A 1 508 ? 3.23 -12.344 -26.266 1 43.59 508 SER A CA 1
ATOM 3779 C C . SER A 1 508 ? 3.34 -13.445 -27.328 1 43.59 508 SER A C 1
ATOM 3781 O O . SER A 1 508 ? 3.795 -14.555 -27.016 1 43.59 508 SER A O 1
ATOM 3783 N N . MET B 1 1 ? 45.031 -56.188 -5.059 1 31.03 1 MET B N 1
ATOM 3784 C CA . MET B 1 1 ? 43.938 -55.688 -5.871 1 31.03 1 MET B CA 1
ATOM 3785 C C . MET B 1 1 ? 43.219 -54.531 -5.156 1 31.03 1 MET B C 1
ATOM 3787 O O . MET B 1 1 ? 42.562 -54.75 -4.129 1 31.03 1 MET B O 1
ATOM 3791 N N . SER B 1 2 ? 43.844 -53.344 -5.121 1 32.84 2 SER B N 1
ATOM 3792 C CA . SER B 1 2 ? 43.531 -52.156 -4.316 1 32.84 2 SER B CA 1
ATOM 3793 C C . SER B 1 2 ? 42.156 -51.594 -4.645 1 32.84 2 SER B C 1
ATOM 3795 O O . SER B 1 2 ? 41.844 -51.344 -5.816 1 32.84 2 SER B O 1
ATOM 3797 N N . GLU B 1 3 ? 41.094 -51.938 -3.932 1 26.48 3 GLU B N 1
ATOM 3798 C CA . GLU B 1 3 ? 39.781 -51.375 -4.074 1 26.48 3 GLU B CA 1
ATOM 3799 C C . GLU B 1 3 ? 39.812 -49.844 -4.172 1 26.48 3 GLU B C 1
ATOM 3801 O O . GLU B 1 3 ? 40.219 -49.156 -3.215 1 26.48 3 GLU B O 1
ATOM 3806 N N . LYS B 1 4 ? 40.156 -49.375 -5.32 1 39.19 4 LYS B N 1
ATOM 3807 C CA . LYS B 1 4 ? 40.031 -47.938 -5.59 1 39.19 4 LYS B CA 1
ATOM 3808 C C . LYS B 1 4 ? 38.719 -47.406 -5.074 1 39.19 4 LYS B C 1
ATOM 3810 O O . LYS B 1 4 ? 37.656 -47.812 -5.535 1 39.19 4 LYS B O 1
ATOM 3815 N N . THR B 1 5 ? 38.625 -47.062 -3.777 1 36.88 5 THR B N 1
ATOM 3816 C CA . THR B 1 5 ? 37.438 -46.375 -3.25 1 36.88 5 THR B CA 1
ATOM 3817 C C . THR B 1 5 ? 36.969 -45.281 -4.215 1 36.88 5 THR B C 1
ATOM 3819 O O . THR B 1 5 ? 37.781 -44.5 -4.691 1 36.88 5 THR B O 1
ATOM 3822 N N . ALA B 1 6 ? 35.875 -45.469 -4.879 1 43.03 6 ALA B N 1
ATOM 3823 C CA . ALA B 1 6 ? 35.25 -44.531 -5.809 1 43.03 6 ALA B CA 1
ATOM 3824 C C . ALA B 1 6 ? 35.25 -43.094 -5.246 1 43.03 6 ALA B C 1
ATOM 3826 O O . ALA B 1 6 ? 34.906 -42.875 -4.082 1 43.03 6 ALA B O 1
ATOM 3827 N N . PRO B 1 7 ? 35.938 -42.094 -5.73 1 40.53 7 PRO B N 1
ATOM 3828 C CA . PRO B 1 7 ? 35.938 -40.719 -5.246 1 40.53 7 PRO B CA 1
ATOM 3829 C C . PRO B 1 7 ? 34.562 -40.188 -4.949 1 40.53 7 PRO B C 1
ATOM 3831 O O . PRO B 1 7 ? 33.625 -40.406 -5.711 1 40.53 7 PRO B O 1
ATOM 3834 N N . THR B 1 8 ? 33.969 -40.125 -3.693 1 42.75 8 THR B N 1
ATOM 3835 C CA . THR B 1 8 ? 32.75 -39.406 -3.271 1 42.75 8 THR B CA 1
ATOM 3836 C C . THR B 1 8 ? 32.625 -38.094 -4.039 1 42.75 8 THR B C 1
ATOM 3838 O O . THR B 1 8 ? 33.438 -37.188 -3.902 1 42.75 8 THR B O 1
ATOM 3841 N N . GLU B 1 9 ? 32.281 -38.062 -5.266 1 51.59 9 GLU B N 1
ATOM 3842 C CA . GLU B 1 9 ? 32.031 -36.906 -6.094 1 51.59 9 GLU B CA 1
ATOM 3843 C C . GLU B 1 9 ? 31.391 -35.781 -5.285 1 51.59 9 GLU B C 1
ATOM 3845 O O . GLU B 1 9 ? 30.344 -35.969 -4.668 1 51.59 9 GLU B O 1
ATOM 3850 N N . THR B 1 10 ? 32.125 -34.812 -4.703 1 72.56 10 THR B N 1
ATOM 3851 C CA . THR B 1 10 ? 31.75 -33.688 -3.855 1 72.56 10 THR B CA 1
ATOM 3852 C C . THR B 1 10 ? 30.625 -32.875 -4.488 1 72.56 10 THR B C 1
ATOM 3854 O O . THR B 1 10 ? 30.703 -32.5 -5.664 1 72.56 10 THR B O 1
ATOM 3857 N N . VAL B 1 11 ? 29.406 -32.906 -4.035 1 87.12 11 VAL B N 1
ATOM 3858 C CA . VAL B 1 11 ? 28.219 -32.156 -4.449 1 87.12 11 VAL B CA 1
ATOM 3859 C C . VAL B 1 11 ? 28.531 -30.672 -4.5 1 87.12 11 VAL B C 1
ATOM 3861 O O . VAL B 1 11 ? 29.141 -30.141 -3.572 1 87.12 11 VAL B O 1
ATOM 3864 N N . PRO B 1 12 ? 28.359 -30.094 -5.664 1 93.81 12 PRO B N 1
ATOM 3865 C CA . PRO B 1 12 ? 28.672 -28.672 -5.801 1 93.81 12 PRO B CA 1
ATOM 3866 C C . PRO B 1 12 ? 27.859 -27.797 -4.844 1 93.81 12 PRO B C 1
ATOM 3868 O O . PRO B 1 12 ? 26.734 -28.141 -4.496 1 93.81 12 PRO B O 1
ATOM 3871 N N . VAL B 1 13 ? 28.5 -26.734 -4.406 1 96.62 13 VAL B N 1
ATOM 3872 C CA . VAL B 1 13 ? 27.812 -25.75 -3.574 1 96.62 13 VAL B CA 1
ATOM 3873 C C . VAL B 1 13 ? 27.344 -24.578 -4.434 1 96.62 13 VAL B C 1
ATOM 3875 O O . VAL B 1 13 ? 28.141 -24.016 -5.203 1 96.62 13 VAL B O 1
ATOM 3878 N N . ILE B 1 14 ? 26.125 -24.25 -4.41 1 98 14 ILE B N 1
ATOM 3879 C CA . ILE B 1 14 ? 25.562 -23.078 -5.09 1 98 14 ILE B CA 1
ATOM 3880 C C . ILE B 1 14 ? 25.844 -21.828 -4.273 1 98 14 ILE B C 1
ATOM 3882 O O . ILE B 1 14 ? 25.312 -21.656 -3.176 1 98 14 ILE B O 1
ATOM 3886 N N . PRO B 1 15 ? 26.656 -20.938 -4.73 1 98 15 PRO B N 1
ATOM 3887 C CA . PRO B 1 15 ? 27.109 -19.812 -3.934 1 98 15 PRO B CA 1
ATOM 3888 C C . PRO B 1 15 ? 26.062 -18.688 -3.834 1 98 15 PRO B C 1
ATOM 3890 O O . PRO B 1 15 ? 25.109 -18.672 -4.602 1 98 15 PRO B O 1
ATOM 3893 N N . HIS B 1 16 ? 26.25 -17.797 -2.764 1 98.62 16 HIS B N 1
ATOM 3894 C CA . HIS B 1 16 ? 25.625 -16.484 -2.873 1 98.62 16 HIS B CA 1
ATOM 3895 C C . HIS B 1 16 ? 26.172 -15.711 -4.062 1 98.62 16 HIS B C 1
ATOM 3897 O O . HIS B 1 16 ? 27.172 -16.109 -4.656 1 98.62 16 HIS B O 1
ATOM 3903 N N . PHE B 1 17 ? 25.516 -14.711 -4.504 1 98.81 17 PHE B N 1
ATOM 3904 C CA . PHE B 1 17 ? 26.016 -13.727 -5.457 1 98.81 17 PHE B CA 1
ATOM 3905 C C . PHE B 1 17 ? 25.906 -12.32 -4.895 1 98.81 17 PHE B C 1
ATOM 3907 O O . PHE B 1 17 ? 24.812 -11.742 -4.859 1 98.81 17 PHE B O 1
ATOM 3914 N N . VAL B 1 18 ? 27.047 -11.766 -4.422 1 98.75 18 VAL B N 1
ATOM 3915 C CA . VAL B 1 18 ? 27.047 -10.492 -3.715 1 98.75 18 VAL B CA 1
ATOM 3916 C C . VAL B 1 18 ? 28.125 -9.578 -4.309 1 98.75 18 VAL B C 1
ATOM 3918 O O . VAL B 1 18 ? 29.266 -9.992 -4.492 1 98.75 18 VAL B O 1
ATOM 3921 N N . HIS B 1 19 ? 27.734 -8.398 -4.605 1 98.38 19 HIS B N 1
ATOM 3922 C CA . HIS B 1 19 ? 28.609 -7.375 -5.156 1 98.38 19 HIS B CA 1
ATOM 3923 C C . HIS B 1 19 ? 29.297 -7.863 -6.43 1 98.38 19 HIS B C 1
ATOM 3925 O O . HIS B 1 19 ? 30.484 -7.633 -6.629 1 98.38 19 HIS B O 1
ATOM 3931 N N . GLY B 1 20 ? 28.547 -8.617 -7.184 1 98.25 20 GLY B N 1
ATOM 3932 C CA . GLY B 1 20 ? 29 -9.031 -8.5 1 98.25 20 GLY B CA 1
ATOM 3933 C C . GLY B 1 20 ? 29.922 -10.234 -8.461 1 98.25 20 GLY B C 1
ATOM 3934 O O . GLY B 1 20 ? 30.625 -10.523 -9.438 1 98.25 20 GLY B O 1
ATOM 3935 N N . GLU B 1 21 ? 29.922 -10.914 -7.301 1 98.25 21 GLU B N 1
ATOM 3936 C CA . GLU B 1 21 ? 30.828 -12.062 -7.16 1 98.25 21 GLU B CA 1
ATOM 3937 C C . GLU B 1 21 ? 30.125 -13.242 -6.508 1 98.25 21 GLU B C 1
ATOM 3939 O O . GLU B 1 21 ? 29.297 -13.062 -5.602 1 98.25 21 GLU B O 1
ATOM 3944 N N . ARG B 1 22 ? 30.5 -14.391 -7.008 1 98.19 22 ARG B N 1
ATOM 3945 C CA . ARG B 1 22 ? 30.125 -15.602 -6.289 1 98.19 22 ARG B CA 1
ATOM 3946 C C . ARG B 1 22 ? 30.812 -15.672 -4.93 1 98.19 22 ARG B C 1
ATOM 3948 O O . ARG B 1 22 ? 32.031 -15.445 -4.828 1 98.19 22 ARG B O 1
ATOM 3955 N N . ARG B 1 23 ? 30.016 -15.844 -3.922 1 97.19 23 ARG B N 1
ATOM 3956 C CA . ARG B 1 23 ? 30.562 -15.938 -2.572 1 97.19 23 ARG B CA 1
ATOM 3957 C C . ARG B 1 23 ? 30.172 -17.25 -1.914 1 97.19 23 ARG B C 1
ATOM 3959 O O . ARG B 1 23 ? 29 -17.609 -1.881 1 97.19 23 ARG B O 1
ATOM 3966 N N . GLU B 1 24 ? 31.234 -17.781 -1.364 1 93.75 24 GLU B N 1
ATOM 3967 C CA . GLU B 1 24 ? 30.984 -19.031 -0.632 1 93.75 24 GLU B CA 1
ATOM 3968 C C . GLU B 1 24 ? 30.328 -18.75 0.719 1 93.75 24 GLU B C 1
ATOM 3970 O O . GLU B 1 24 ? 30.672 -17.766 1.386 1 93.75 24 GLU B O 1
ATOM 3975 N N . GLY B 1 25 ? 29.359 -19.375 1.057 1 94.38 25 GLY B N 1
ATOM 3976 C CA . GLY B 1 25 ? 28.75 -19.25 2.369 1 94.38 25 GLY B CA 1
ATOM 3977 C C . GLY B 1 25 ? 29.75 -19.391 3.508 1 94.38 25 GLY B C 1
ATOM 3978 O O . GLY B 1 25 ? 30.672 -20.203 3.428 1 94.38 25 GLY B O 1
ATOM 3979 N N . ALA B 1 26 ? 29.578 -18.5 4.57 1 94.38 26 ALA B N 1
ATOM 3980 C CA . ALA B 1 26 ? 30.531 -18.516 5.68 1 94.38 26 ALA B CA 1
ATOM 3981 C C . ALA B 1 26 ? 29.859 -18.984 6.969 1 94.38 26 ALA B C 1
ATOM 3983 O O . ALA B 1 26 ? 30.516 -19.125 8.008 1 94.38 26 ALA B O 1
ATOM 3984 N N . SER B 1 27 ? 28.594 -19.312 6.906 1 95.12 27 SER B N 1
ATOM 3985 C CA . SER B 1 27 ? 27.859 -19.641 8.117 1 95.12 27 SER B CA 1
ATOM 3986 C C . SER B 1 27 ? 28.172 -21.047 8.594 1 95.12 27 SER B C 1
ATOM 3988 O O . SER B 1 27 ? 27.953 -21.391 9.758 1 95.12 27 SER B O 1
ATOM 3990 N N . GLY B 1 28 ? 28.594 -21.906 7.691 1 95.31 28 GLY B N 1
ATOM 3991 C CA . GLY B 1 28 ? 28.797 -23.328 7.977 1 95.31 28 GLY B CA 1
ATOM 3992 C C . GLY B 1 28 ? 27.516 -24.141 7.844 1 95.31 28 GLY B C 1
ATOM 3993 O O . GLY B 1 28 ? 27.562 -25.375 7.887 1 95.31 28 GLY B O 1
ATOM 3994 N N . ARG B 1 29 ? 26.422 -23.5 7.691 1 97.25 29 ARG B N 1
ATOM 3995 C CA . ARG B 1 29 ? 25.141 -24.188 7.531 1 97.25 29 ARG B CA 1
ATOM 3996 C C . ARG B 1 29 ? 24.781 -24.344 6.059 1 97.25 29 ARG B C 1
ATOM 3998 O O . ARG B 1 29 ? 25.016 -23.422 5.262 1 97.25 29 ARG B O 1
ATOM 4005 N N . HIS B 1 30 ? 24.266 -25.531 5.652 1 97.38 30 HIS B N 1
ATOM 4006 C CA . HIS B 1 30 ? 23.859 -25.812 4.281 1 97.38 30 HIS B CA 1
ATOM 4007 C C . HIS B 1 30 ? 22.562 -26.609 4.254 1 97.38 30 HIS B C 1
ATOM 4009 O O . HIS B 1 30 ? 22.188 -27.234 5.254 1 97.38 30 HIS B O 1
ATOM 4015 N N . SER B 1 31 ? 21.891 -26.516 3.229 1 97.19 31 SER B N 1
ATOM 4016 C CA . SER B 1 31 ? 20.766 -27.391 2.904 1 97.19 31 SER B CA 1
ATOM 4017 C C . SER B 1 31 ? 21 -28.125 1.589 1 97.19 31 SER B C 1
ATOM 4019 O O . SER B 1 31 ? 21.766 -27.656 0.737 1 97.19 31 SER B O 1
ATOM 4021 N N . ASP B 1 32 ? 20.422 -29.234 1.473 1 97.56 32 ASP B N 1
ATOM 4022 C CA . ASP B 1 32 ? 20.547 -30.031 0.252 1 97.56 32 ASP B CA 1
ATOM 4023 C C . ASP B 1 32 ? 19.641 -29.5 -0.85 1 97.56 32 ASP B C 1
ATOM 4025 O O . ASP B 1 32 ? 18.516 -29.047 -0.578 1 97.56 32 ASP B O 1
ATOM 4029 N N . VAL B 1 33 ? 20.156 -29.547 -2.047 1 98 33 VAL B N 1
ATOM 4030 C CA . VAL B 1 33 ? 19.375 -29.328 -3.26 1 98 33 VAL B CA 1
ATOM 4031 C C . VAL B 1 33 ? 19.219 -30.625 -4.027 1 98 33 VAL B C 1
ATOM 4033 O O . VAL B 1 33 ? 20.219 -31.234 -4.426 1 98 33 VAL B O 1
ATOM 4036 N N . TYR B 1 34 ? 18.016 -31.016 -4.262 1 98 34 TYR B N 1
ATOM 4037 C CA . TYR B 1 34 ? 17.766 -32.344 -4.832 1 98 34 TYR B CA 1
ATOM 4038 C C . TYR B 1 34 ? 17.531 -32.25 -6.336 1 98 34 TYR B C 1
ATOM 4040 O O . TYR B 1 34 ? 17.172 -31.188 -6.852 1 98 34 TYR B O 1
ATOM 4048 N N . HIS B 1 35 ? 17.875 -33.312 -7.012 1 98 35 HIS B N 1
ATOM 4049 C CA . HIS B 1 35 ? 17.312 -33.594 -8.328 1 98 35 HIS B CA 1
ATOM 4050 C C . HIS B 1 35 ? 16.031 -34.438 -8.203 1 98 35 HIS B C 1
ATOM 4052 O O . HIS B 1 35 ? 16.094 -35.656 -8.102 1 98 35 HIS B O 1
ATOM 4058 N N . PRO B 1 36 ? 14.852 -33.812 -8.336 1 98.31 36 PRO B N 1
ATOM 4059 C CA . PRO B 1 36 ? 13.594 -34.5 -8 1 98.31 36 PRO B CA 1
ATOM 4060 C C . PRO B 1 36 ? 13.336 -35.719 -8.867 1 98.31 36 PRO B C 1
ATOM 4062 O O . PRO B 1 36 ? 12.695 -36.688 -8.414 1 98.31 36 PRO B O 1
ATOM 4065 N N . ALA B 1 37 ? 13.805 -35.75 -10.102 1 97.81 37 ALA B N 1
ATOM 4066 C CA . ALA B 1 37 ? 13.555 -36.875 -11.008 1 97.81 37 ALA B CA 1
ATOM 4067 C C . ALA B 1 37 ? 14.281 -38.125 -10.539 1 97.81 37 ALA B C 1
ATOM 4069 O O . ALA B 1 37 ? 13.82 -39.25 -10.797 1 97.81 37 ALA B O 1
ATOM 4070 N N . THR B 1 38 ? 15.406 -37.969 -9.805 1 97.25 38 THR B N 1
ATOM 4071 C CA . THR B 1 38 ? 16.188 -39.125 -9.375 1 97.25 38 THR B CA 1
ATOM 4072 C C . THR B 1 38 ? 16.141 -39.281 -7.863 1 97.25 38 THR B C 1
ATOM 4074 O O . THR B 1 38 ? 16.469 -40.344 -7.332 1 97.25 38 THR B O 1
ATOM 4077 N N . GLY B 1 39 ? 15.812 -38.188 -7.184 1 97.25 39 GLY B N 1
ATOM 4078 C CA . GLY B 1 39 ? 15.797 -38.188 -5.73 1 97.25 39 GLY B CA 1
ATOM 4079 C C . GLY B 1 39 ? 17.172 -38.031 -5.113 1 97.25 39 GLY B C 1
ATOM 4080 O O . GLY B 1 39 ? 17.312 -38.062 -3.891 1 97.25 39 GLY B O 1
ATOM 4081 N N . SER B 1 40 ? 18.172 -37.75 -5.875 1 97 40 SER B N 1
ATOM 4082 C CA . SER B 1 40 ? 19.547 -37.625 -5.395 1 97 40 SER B CA 1
ATOM 4083 C C . SER B 1 40 ? 19.859 -36.188 -5.02 1 97 40 SER B C 1
ATOM 4085 O O . SER B 1 40 ? 19.203 -35.25 -5.496 1 97 40 SER B O 1
ATOM 4087 N N . VAL B 1 41 ? 20.812 -36 -4.125 1 97.12 41 VAL B N 1
ATOM 4088 C CA . VAL B 1 41 ? 21.312 -34.688 -3.809 1 97.12 41 VAL B CA 1
ATOM 4089 C C . VAL B 1 41 ? 22.219 -34.188 -4.938 1 97.12 41 VAL B C 1
ATOM 4091 O O . VAL B 1 41 ? 23.266 -34.781 -5.211 1 97.12 41 VAL B O 1
ATOM 4094 N N . ALA B 1 42 ? 21.797 -33.156 -5.605 1 95.88 42 ALA B N 1
ATOM 4095 C CA . ALA B 1 42 ? 22.531 -32.625 -6.758 1 95.88 42 ALA B CA 1
ATOM 4096 C C . ALA B 1 42 ? 23.438 -31.469 -6.359 1 95.88 42 ALA B C 1
ATOM 4098 O O . ALA B 1 42 ? 24.359 -31.125 -7.102 1 95.88 42 ALA B O 1
ATOM 4099 N N . GLY B 1 43 ? 23.203 -30.875 -5.254 1 96.5 43 GLY B N 1
ATOM 4100 C CA . GLY B 1 43 ? 23.984 -29.75 -4.754 1 96.5 43 GLY B CA 1
ATOM 4101 C C . GLY B 1 43 ? 23.656 -29.391 -3.316 1 96.5 43 GLY B C 1
ATOM 4102 O O . GLY B 1 43 ? 22.844 -30.078 -2.67 1 96.5 43 GLY B O 1
ATOM 4103 N N . ARG B 1 44 ? 24.406 -28.391 -2.834 1 97.44 44 ARG B N 1
ATOM 4104 C CA . ARG B 1 44 ? 24.141 -27.812 -1.524 1 97.44 44 ARG B CA 1
ATOM 4105 C C . ARG B 1 44 ? 24.047 -26.281 -1.612 1 97.44 44 ARG B C 1
ATOM 4107 O O . ARG B 1 44 ? 24.641 -25.672 -2.496 1 97.44 44 ARG B O 1
ATOM 4114 N N . VAL B 1 45 ? 23.312 -25.703 -0.778 1 98 45 VAL B N 1
ATOM 4115 C CA . VAL B 1 45 ? 23.141 -24.25 -0.773 1 98 45 VAL B CA 1
ATOM 4116 C C . VAL B 1 45 ? 23.406 -23.703 0.626 1 98 45 VAL B C 1
ATOM 4118 O O . VAL B 1 45 ? 22.906 -24.234 1.617 1 98 45 VAL B O 1
ATOM 4121 N N . PRO B 1 46 ? 24.281 -22.734 0.754 1 98.25 46 PRO B N 1
ATOM 4122 C CA . PRO B 1 46 ? 24.562 -22.156 2.074 1 98.25 46 PRO B CA 1
ATOM 4123 C C . PRO B 1 46 ? 23.344 -21.438 2.668 1 98.25 46 PRO B C 1
ATOM 4125 O O . PRO B 1 46 ? 22.547 -20.859 1.929 1 98.25 46 PRO B O 1
ATOM 4128 N N . LEU B 1 47 ? 23.203 -21.484 3.967 1 98.56 47 LEU B N 1
ATOM 4129 C CA . LEU B 1 47 ? 22.219 -20.719 4.715 1 98.56 47 LEU B CA 1
ATOM 4130 C C . LEU B 1 47 ? 22.859 -19.516 5.395 1 98.56 47 LEU B C 1
ATOM 4132 O O . LEU B 1 47 ? 23.594 -19.656 6.371 1 98.56 47 LEU B O 1
ATOM 4136 N N . ALA B 1 48 ? 22.562 -18.344 4.926 1 98.56 48 ALA B N 1
ATOM 4137 C CA . ALA B 1 48 ? 23.281 -17.125 5.254 1 98.56 48 ALA B CA 1
ATOM 4138 C C . ALA B 1 48 ? 23.141 -16.781 6.734 1 98.56 48 ALA B C 1
ATOM 4140 O O . ALA B 1 48 ? 22.062 -16.938 7.309 1 98.56 48 ALA B O 1
ATOM 4141 N N . SER B 1 49 ? 24.188 -16.312 7.328 1 97.81 49 SER B N 1
ATOM 4142 C CA . SER B 1 49 ? 24.172 -15.695 8.648 1 97.81 49 SER B CA 1
ATOM 4143 C C . SER B 1 49 ? 23.734 -14.234 8.57 1 97.81 49 SER B C 1
ATOM 4145 O O . SER B 1 49 ? 23.625 -13.664 7.484 1 97.81 49 SER B O 1
ATOM 4147 N N . ALA B 1 50 ? 23.531 -13.633 9.766 1 97.75 50 ALA B N 1
ATOM 4148 C CA . ALA B 1 50 ? 23.203 -12.211 9.828 1 97.75 50 ALA B CA 1
ATOM 4149 C C . ALA B 1 50 ? 24.328 -11.352 9.273 1 97.75 50 ALA B C 1
ATOM 4151 O O . ALA B 1 50 ? 24.094 -10.312 8.664 1 97.75 50 ALA B O 1
ATOM 4152 N N . GLU B 1 51 ? 25.547 -11.812 9.477 1 97.56 51 GLU B N 1
ATOM 4153 C CA . GLU B 1 51 ? 26.703 -11.078 8.977 1 97.56 51 GLU B CA 1
ATOM 4154 C C . GLU B 1 51 ? 26.75 -11.094 7.453 1 97.56 51 GLU B C 1
ATOM 4156 O O . GLU B 1 51 ? 27.109 -10.086 6.828 1 97.56 51 GLU B O 1
ATOM 4161 N N . GLU B 1 52 ? 26.438 -12.219 6.895 1 98.19 52 GLU B N 1
ATOM 4162 C CA . GLU B 1 52 ? 26.422 -12.328 5.438 1 98.19 52 GLU B CA 1
ATOM 4163 C C . GLU B 1 52 ? 25.297 -11.492 4.84 1 98.19 52 GLU B C 1
ATOM 4165 O O . GLU B 1 52 ? 25.453 -10.898 3.771 1 98.19 52 GLU B O 1
ATOM 4170 N N . ILE B 1 53 ? 24.203 -11.43 5.582 1 98.75 53 ILE B N 1
ATOM 4171 C CA . ILE B 1 53 ? 23.094 -10.578 5.164 1 98.75 53 ILE B CA 1
ATOM 4172 C C . ILE B 1 53 ? 23.516 -9.109 5.227 1 98.75 53 ILE B C 1
ATOM 4174 O O . ILE B 1 53 ? 23.234 -8.336 4.312 1 98.75 53 ILE B O 1
ATOM 4178 N N . ASP B 1 54 ? 24.203 -8.734 6.285 1 98.56 54 ASP B N 1
ATOM 4179 C CA . ASP B 1 54 ? 24.703 -7.375 6.43 1 98.56 54 ASP B CA 1
ATOM 4180 C C . ASP B 1 54 ? 25.609 -6.992 5.258 1 98.56 54 ASP B C 1
ATOM 4182 O O . ASP B 1 54 ? 25.531 -5.879 4.738 1 98.56 54 ASP B O 1
ATOM 4186 N N . ALA B 1 55 ? 26.438 -7.93 4.824 1 98.38 55 ALA B N 1
ATOM 4187 C CA . ALA B 1 55 ? 27.344 -7.684 3.707 1 98.38 55 ALA B CA 1
ATOM 4188 C C . ALA B 1 55 ? 26.562 -7.477 2.408 1 98.38 55 ALA B C 1
ATOM 4190 O O . ALA B 1 55 ? 26.922 -6.617 1.6 1 98.38 55 ALA B O 1
ATOM 4191 N N . ALA B 1 56 ? 25.578 -8.297 2.182 1 98.81 56 ALA B N 1
ATOM 4192 C CA . ALA B 1 56 ? 24.75 -8.156 0.986 1 98.81 56 ALA B CA 1
ATOM 4193 C C . ALA B 1 56 ? 24.031 -6.812 0.969 1 98.81 56 ALA B C 1
ATOM 4195 O O . ALA B 1 56 ? 23.922 -6.176 -0.082 1 98.81 56 ALA B O 1
ATOM 4196 N N . LEU B 1 57 ? 23.562 -6.367 2.146 1 98.88 57 LEU B N 1
ATOM 4197 C CA . LEU B 1 57 ? 22.844 -5.105 2.236 1 98.88 57 LEU B CA 1
ATOM 4198 C C . LEU B 1 57 ? 23.797 -3.92 2.066 1 98.88 57 LEU B C 1
ATOM 4200 O O . LEU B 1 57 ? 23.422 -2.9 1.48 1 98.88 57 LEU B O 1
ATOM 4204 N N . ALA B 1 58 ? 25 -4.031 2.59 1 98.81 58 ALA B N 1
ATOM 4205 C CA . ALA B 1 58 ? 26 -3.008 2.328 1 98.81 58 ALA B CA 1
ATOM 4206 C C . ALA B 1 58 ? 26.297 -2.891 0.833 1 98.81 58 ALA B C 1
ATOM 4208 O O . ALA B 1 58 ? 26.406 -1.784 0.302 1 98.81 58 ALA B O 1
ATOM 4209 N N . SER B 1 59 ? 26.422 -4.035 0.242 1 98.81 59 SER B N 1
ATOM 4210 C CA . SER B 1 59 ? 26.609 -4.074 -1.205 1 98.81 59 SER B CA 1
ATOM 4211 C C . SER B 1 59 ? 25.438 -3.422 -1.929 1 98.81 59 SER B C 1
ATOM 4213 O O . SER B 1 59 ? 25.641 -2.658 -2.877 1 98.81 59 SER B O 1
ATOM 4215 N N . ALA B 1 60 ? 24.234 -3.705 -1.538 1 98.94 60 ALA B N 1
ATOM 4216 C CA . ALA B 1 60 ? 23.031 -3.154 -2.158 1 98.94 60 ALA B CA 1
ATOM 4217 C C . ALA B 1 60 ? 22.984 -1.636 -2.021 1 98.94 60 ALA B C 1
ATOM 4219 O O . ALA B 1 60 ? 22.562 -0.935 -2.941 1 98.94 60 ALA B O 1
ATOM 4220 N N . GLU B 1 61 ? 23.375 -1.1 -0.87 1 98.69 61 GLU B N 1
ATOM 4221 C CA . GLU B 1 61 ? 23.422 0.347 -0.683 1 98.69 61 GLU B CA 1
ATOM 4222 C C . GLU B 1 61 ? 24.375 0.998 -1.683 1 98.69 61 GLU B C 1
ATOM 4224 O O . GLU B 1 61 ? 24.062 2.035 -2.266 1 98.69 61 GLU B O 1
ATOM 4229 N N . GLU B 1 62 ? 25.562 0.344 -1.837 1 98.5 62 GLU B N 1
ATOM 4230 C CA . GLU B 1 62 ? 26.531 0.837 -2.82 1 98.5 62 GLU B CA 1
ATOM 4231 C C . GLU B 1 62 ? 25.953 0.742 -4.234 1 98.5 62 GLU B C 1
ATOM 4233 O O . GLU B 1 62 ? 26.109 1.671 -5.031 1 98.5 62 GLU B O 1
ATOM 4238 N N . GLY B 1 63 ? 25.406 -0.379 -4.512 1 98.69 63 GLY B N 1
ATOM 4239 C CA . GLY B 1 63 ? 24.75 -0.562 -5.805 1 98.69 63 GLY B CA 1
ATOM 4240 C C . GLY B 1 63 ? 23.656 0.444 -6.07 1 98.69 63 GLY B C 1
ATOM 4241 O O . GLY B 1 63 ? 23.5 0.917 -7.199 1 98.69 63 GLY B O 1
ATOM 4242 N N . PHE B 1 64 ? 22.906 0.773 -5.039 1 98.75 64 PHE B N 1
ATOM 4243 C CA . PHE B 1 64 ? 21.812 1.743 -5.172 1 98.75 64 PHE B CA 1
ATOM 4244 C C . PHE B 1 64 ? 22.359 3.1 -5.605 1 98.75 64 PHE B C 1
ATOM 4246 O O . PHE B 1 64 ? 21.797 3.746 -6.488 1 98.75 64 PHE B O 1
ATOM 4253 N N . ALA B 1 65 ? 23.375 3.531 -4.938 1 97.94 65 ALA B N 1
ATOM 4254 C CA . ALA B 1 65 ? 23.969 4.832 -5.242 1 97.94 65 ALA B CA 1
ATOM 4255 C C . ALA B 1 65 ? 24.359 4.922 -6.715 1 97.94 65 ALA B C 1
ATOM 4257 O O . ALA B 1 65 ? 24.094 5.934 -7.375 1 97.94 65 ALA B O 1
ATOM 4258 N N . ALA B 1 66 ? 24.906 3.852 -7.223 1 98.25 66 ALA B N 1
ATOM 4259 C CA . ALA B 1 66 ? 25.359 3.824 -8.609 1 98.25 66 ALA B CA 1
ATOM 4260 C C . ALA B 1 66 ? 24.172 3.656 -9.57 1 98.25 66 ALA B C 1
ATOM 4262 O O . ALA B 1 66 ? 24.078 4.355 -10.578 1 98.25 66 ALA B O 1
ATOM 4263 N N . TRP B 1 67 ? 23.281 2.805 -9.281 1 98.69 67 TRP B N 1
ATOM 4264 C CA . TRP B 1 67 ? 22.188 2.422 -10.156 1 98.69 67 TRP B CA 1
ATOM 4265 C C . TRP B 1 67 ? 21.156 3.539 -10.258 1 98.69 67 TRP B C 1
ATOM 4267 O O . TRP B 1 67 ? 20.688 3.869 -11.352 1 98.69 67 TRP B O 1
ATOM 4277 N N . SER B 1 68 ? 20.812 4.133 -9.125 1 97.94 68 SER B N 1
ATOM 4278 C CA . SER B 1 68 ? 19.781 5.172 -9.086 1 97.94 68 SER B CA 1
ATOM 4279 C C . SER B 1 68 ? 20.25 6.445 -9.781 1 97.94 68 SER B C 1
ATOM 4281 O O . SER B 1 68 ? 19.438 7.297 -10.133 1 97.94 68 SER B O 1
ATOM 4283 N N . ALA B 1 69 ? 21.562 6.566 -9.945 1 96.44 69 ALA B N 1
ATOM 4284 C CA . ALA B 1 69 ? 22.141 7.758 -10.57 1 96.44 69 ALA B CA 1
ATOM 4285 C C . ALA B 1 69 ? 21.938 7.719 -12.086 1 96.44 69 ALA B C 1
ATOM 4287 O O . ALA B 1 69 ? 22.047 8.75 -12.758 1 96.44 69 ALA B O 1
ATOM 4288 N N . LEU B 1 70 ? 21.625 6.527 -12.594 1 97.44 70 LEU B N 1
ATOM 4289 C CA . LEU B 1 70 ? 21.328 6.406 -14.023 1 97.44 70 LEU B CA 1
ATOM 4290 C C . LEU B 1 70 ? 19.906 6.863 -14.32 1 97.44 70 LEU B C 1
ATOM 4292 O O . LEU B 1 70 ? 18.984 6.59 -13.555 1 97.44 70 LEU B O 1
ATOM 4296 N N . ASN B 1 71 ? 19.734 7.57 -15.406 1 95.94 71 ASN B N 1
ATOM 4297 C CA . ASN B 1 71 ? 18.359 7.934 -15.75 1 95.94 71 ASN B CA 1
ATOM 4298 C C . ASN B 1 71 ? 17.562 6.719 -16.219 1 95.94 71 ASN B C 1
ATOM 4300 O O . ASN B 1 71 ? 18.141 5.699 -16.594 1 95.94 71 ASN B O 1
ATOM 4304 N N . PRO B 1 72 ? 16.297 6.824 -16.266 1 97.38 72 PRO B N 1
ATOM 4305 C CA . PRO B 1 72 ? 15.445 5.664 -16.531 1 97.38 72 PRO B CA 1
ATOM 4306 C C . PRO B 1 72 ? 15.688 5.07 -17.922 1 97.38 72 PRO B C 1
ATOM 4308 O O . PRO B 1 72 ? 15.578 3.854 -18.094 1 97.38 72 PRO B O 1
ATOM 4311 N N . GLN B 1 73 ? 16 5.902 -18.844 1 98 73 GLN B N 1
ATOM 4312 C CA . GLN B 1 73 ? 16.234 5.398 -20.203 1 98 73 GLN B CA 1
ATOM 4313 C C . GLN B 1 73 ? 17.469 4.5 -20.25 1 98 73 GLN B C 1
ATOM 4315 O O . GLN B 1 73 ? 17.469 3.459 -20.906 1 98 73 GLN B O 1
ATOM 4320 N N . ARG B 1 74 ? 18.547 4.895 -19.594 1 98.31 74 ARG B N 1
ATOM 4321 C CA . ARG B 1 74 ? 19.766 4.082 -19.516 1 98.31 74 ARG B CA 1
ATOM 4322 C C . ARG B 1 74 ? 19.516 2.781 -18.766 1 98.31 74 ARG B C 1
ATOM 4324 O O . ARG B 1 74 ? 19.969 1.717 -19.188 1 98.31 74 ARG B O 1
ATOM 4331 N N . ARG B 1 75 ? 18.797 2.854 -17.672 1 98.69 75 ARG B N 1
ATOM 4332 C CA . ARG B 1 75 ? 18.422 1.635 -16.969 1 98.69 75 ARG B CA 1
ATOM 4333 C C . ARG B 1 75 ? 17.641 0.695 -17.875 1 98.69 75 ARG B C 1
ATOM 4335 O O . ARG B 1 75 ? 17.891 -0.513 -17.891 1 98.69 75 ARG B O 1
ATOM 4342 N N . GLY B 1 76 ? 16.688 1.309 -18.672 1 98.62 76 GLY B N 1
ATOM 4343 C CA . GLY B 1 76 ? 15.898 0.512 -19.609 1 98.62 76 GLY B CA 1
ATOM 4344 C C . GLY B 1 76 ? 16.75 -0.237 -20.609 1 98.62 76 GLY B C 1
ATOM 4345 O O . GLY B 1 76 ? 16.484 -1.403 -20.906 1 98.62 76 GLY B O 1
ATOM 4346 N N . ARG B 1 77 ? 17.781 0.408 -21.141 1 98.69 77 ARG B N 1
ATOM 4347 C CA . ARG B 1 77 ? 18.672 -0.217 -22.109 1 98.69 77 ARG B CA 1
ATOM 4348 C C . ARG B 1 77 ? 19.422 -1.39 -21.5 1 98.69 77 ARG B C 1
ATOM 4350 O O . ARG B 1 77 ? 19.594 -2.432 -22.125 1 98.69 77 ARG B O 1
ATOM 4357 N N . ILE B 1 78 ? 19.859 -1.212 -20.234 1 98.81 78 ILE B N 1
ATOM 4358 C CA . ILE B 1 78 ? 20.547 -2.283 -19.547 1 98.81 78 ILE B CA 1
ATOM 4359 C C . ILE B 1 78 ? 19.594 -3.445 -19.281 1 98.81 78 ILE B C 1
ATOM 4361 O O . ILE B 1 78 ? 19.969 -4.609 -19.438 1 98.81 78 ILE B O 1
ATOM 4365 N N . LEU B 1 79 ? 18.359 -3.18 -18.938 1 98.88 79 LEU B N 1
ATOM 4366 C CA . LEU B 1 79 ? 17.344 -4.215 -18.734 1 98.88 79 LEU B CA 1
ATOM 4367 C C . LEU B 1 79 ? 17.094 -4.988 -20.031 1 98.88 79 LEU B C 1
ATOM 4369 O O . LEU B 1 79 ? 16.953 -6.215 -20 1 98.88 79 LEU B O 1
ATOM 4373 N N . LEU B 1 80 ? 17.016 -4.281 -21.156 1 98.88 80 LEU B N 1
ATOM 4374 C CA . LEU B 1 80 ? 16.781 -4.953 -22.422 1 98.88 80 LEU B CA 1
ATOM 4375 C C . LEU B 1 80 ? 17.969 -5.824 -22.797 1 98.88 80 LEU B C 1
ATOM 4377 O O . LEU B 1 80 ? 17.797 -6.902 -23.375 1 98.88 80 LEU B O 1
ATOM 4381 N N . ARG B 1 81 ? 19.188 -5.383 -22.484 1 98.88 81 ARG B N 1
ATOM 4382 C CA . ARG B 1 81 ? 20.359 -6.23 -22.672 1 98.88 81 ARG B CA 1
ATOM 4383 C C . ARG B 1 81 ? 20.297 -7.469 -21.781 1 98.88 81 ARG B C 1
ATOM 4385 O O . ARG B 1 81 ? 20.703 -8.555 -22.203 1 98.88 81 ARG B O 1
ATOM 4392 N N . TRP B 1 82 ? 19.859 -7.27 -20.516 1 98.88 82 TRP B N 1
ATOM 4393 C CA . TRP B 1 82 ? 19.625 -8.398 -19.625 1 98.88 82 TRP B CA 1
ATOM 4394 C C . TRP B 1 82 ? 18.656 -9.398 -20.25 1 98.88 82 TRP B C 1
ATOM 4396 O O . TRP B 1 82 ? 18.922 -10.602 -20.234 1 98.88 82 TRP B O 1
ATOM 4406 N N . VAL B 1 83 ? 17.578 -8.914 -20.875 1 98.88 83 VAL B N 1
ATOM 4407 C CA . VAL B 1 83 ? 16.594 -9.734 -21.562 1 98.88 83 VAL B CA 1
ATOM 4408 C C . VAL B 1 83 ? 17.281 -10.531 -22.672 1 98.88 83 VAL B C 1
ATOM 4410 O O . VAL B 1 83 ? 17.078 -11.742 -22.797 1 98.88 83 VAL B O 1
ATOM 4413 N N . ASP B 1 84 ? 18.094 -9.906 -23.453 1 98.88 84 ASP B N 1
ATOM 4414 C CA . ASP B 1 84 ? 18.812 -10.555 -24.547 1 98.88 84 ASP B CA 1
ATOM 4415 C C . ASP B 1 84 ? 19.703 -11.68 -24.031 1 98.88 84 ASP B C 1
ATOM 4417 O O . ASP B 1 84 ? 19.703 -12.781 -24.594 1 98.88 84 ASP B O 1
ATOM 4421 N N . LEU B 1 85 ? 20.422 -11.367 -23 1 98.94 85 LEU B N 1
ATOM 4422 C CA . LEU B 1 85 ? 21.359 -12.344 -22.438 1 98.94 85 LEU B CA 1
ATOM 4423 C C . LEU B 1 85 ? 20.609 -13.547 -21.875 1 98.94 85 LEU B C 1
ATOM 4425 O O . LEU B 1 85 ? 21.062 -14.68 -22 1 98.94 85 LEU B O 1
ATOM 4429 N N . ILE B 1 86 ? 19.484 -13.336 -21.25 1 98.94 86 ILE B N 1
ATOM 4430 C CA . ILE B 1 86 ? 18.672 -14.438 -20.734 1 98.94 86 ILE B CA 1
ATOM 4431 C C . ILE B 1 86 ? 18.188 -15.305 -21.891 1 98.94 86 ILE B C 1
ATOM 4433 O O . ILE B 1 86 ? 18.266 -16.531 -21.828 1 98.94 86 ILE B O 1
ATOM 4437 N N . ASN B 1 87 ? 17.734 -14.656 -22.953 1 98.81 87 ASN B N 1
ATOM 4438 C CA . ASN B 1 87 ? 17.297 -15.391 -24.141 1 98.81 87 ASN B CA 1
ATOM 4439 C C . ASN B 1 87 ? 18.422 -16.219 -24.734 1 98.81 87 ASN B C 1
ATOM 4441 O O . ASN B 1 87 ? 18.219 -17.375 -25.125 1 98.81 87 ASN B O 1
ATOM 4445 N N . GLU B 1 88 ? 19.578 -15.656 -24.781 1 98.75 88 GLU B N 1
ATOM 4446 C CA . GLU B 1 88 ? 20.75 -16.328 -25.344 1 98.75 88 GLU B CA 1
ATOM 4447 C C . GLU B 1 88 ? 21.125 -17.547 -24.5 1 98.75 88 GLU B C 1
ATOM 4449 O O . GLU B 1 88 ? 21.766 -18.484 -25 1 98.75 88 GLU B O 1
ATOM 4454 N N . ASN B 1 89 ? 20.75 -17.547 -23.266 1 98.81 89 ASN B N 1
ATOM 4455 C CA . ASN B 1 89 ? 21.109 -18.641 -22.359 1 98.81 89 ASN B CA 1
ATOM 4456 C C . ASN B 1 89 ? 19.875 -19.453 -21.969 1 98.81 89 ASN B C 1
ATOM 4458 O O . ASN B 1 89 ? 19.906 -20.156 -20.953 1 98.81 89 ASN B O 1
ATOM 4462 N N . MET B 1 90 ? 18.812 -19.391 -22.703 1 98.75 90 MET B N 1
ATOM 4463 C CA . MET B 1 90 ? 17.5 -19.953 -22.375 1 98.75 90 MET B CA 1
ATOM 4464 C C . MET B 1 90 ? 17.594 -21.453 -22.109 1 98.75 90 MET B C 1
ATOM 4466 O O . MET B 1 90 ? 17.109 -21.938 -21.094 1 98.75 90 MET B O 1
ATOM 4470 N N . ASP B 1 91 ? 18.234 -22.203 -22.953 1 98.69 91 ASP B N 1
ATOM 4471 C CA . ASP B 1 91 ? 18.281 -23.656 -22.844 1 98.69 91 ASP B CA 1
ATOM 4472 C C . ASP B 1 91 ? 19.062 -24.094 -21.609 1 98.69 91 ASP B C 1
ATOM 4474 O O . ASP B 1 91 ? 18.672 -25.031 -20.922 1 98.69 91 ASP B O 1
ATOM 4478 N N . GLU B 1 92 ? 20.141 -23.422 -21.344 1 98.62 92 GLU B N 1
ATOM 4479 C CA . GLU B 1 92 ? 20.938 -23.703 -20.156 1 98.62 92 GLU B CA 1
ATOM 4480 C C . GLU B 1 92 ? 20.125 -23.438 -18.891 1 98.62 92 GLU B C 1
ATOM 4482 O O . GLU B 1 92 ? 20.078 -24.281 -17.984 1 98.62 92 GLU B O 1
ATOM 4487 N N . LEU B 1 93 ? 19.516 -22.281 -18.844 1 98.81 93 LEU B N 1
ATOM 4488 C CA . LEU B 1 93 ? 18.703 -21.906 -17.688 1 98.81 93 LEU B CA 1
ATOM 4489 C C . LEU B 1 93 ? 17.547 -22.875 -17.5 1 98.81 93 LEU B C 1
ATOM 4491 O O . LEU B 1 93 ? 17.297 -23.328 -16.375 1 98.81 93 LEU B O 1
ATOM 4495 N N . ALA B 1 94 ? 16.859 -23.219 -18.578 1 98.81 94 ALA B N 1
ATOM 4496 C CA . ALA B 1 94 ? 15.695 -24.109 -18.5 1 98.81 94 ALA B CA 1
ATOM 4497 C C . ALA B 1 94 ? 16.094 -25.516 -18.047 1 98.81 94 ALA B C 1
ATOM 4499 O O . ALA B 1 94 ? 15.352 -26.172 -17.328 1 98.81 94 ALA B O 1
ATOM 4500 N N . THR B 1 95 ? 17.25 -25.953 -18.516 1 98.69 95 THR B N 1
ATOM 4501 C CA . THR B 1 95 ? 17.734 -27.281 -18.125 1 98.69 95 THR B CA 1
ATOM 4502 C C . THR B 1 95 ? 17.984 -27.328 -16.625 1 98.69 95 THR B C 1
ATOM 4504 O O . THR B 1 95 ? 17.5 -28.25 -15.945 1 98.69 95 THR B O 1
ATOM 4507 N N . VAL B 1 96 ? 18.688 -26.344 -16.109 1 98.31 96 VAL B N 1
ATOM 4508 C CA . VAL B 1 96 ? 18.984 -26.281 -14.672 1 98.31 96 VAL B CA 1
ATOM 4509 C C . VAL B 1 96 ? 17.688 -26.156 -13.883 1 98.31 96 VAL B C 1
ATOM 4511 O O . VAL B 1 96 ? 17.5 -26.828 -12.867 1 98.31 96 VAL B O 1
ATOM 4514 N N . LEU B 1 97 ? 16.781 -25.312 -14.359 1 98.62 97 LEU B N 1
ATOM 4515 C CA . LEU B 1 97 ? 15.492 -25.094 -13.711 1 98.62 97 LEU B CA 1
ATOM 4516 C C . LEU B 1 97 ? 14.695 -26.391 -13.641 1 98.62 97 LEU B C 1
ATOM 4518 O O . LEU B 1 97 ? 14.203 -26.766 -12.57 1 98.62 97 LEU B O 1
ATOM 4522 N N . ALA B 1 98 ? 14.617 -27.125 -14.742 1 98.5 98 ALA B N 1
ATOM 4523 C CA . ALA B 1 98 ? 13.867 -28.375 -14.812 1 98.5 98 ALA B CA 1
ATOM 4524 C C . ALA B 1 98 ? 14.461 -29.422 -13.867 1 98.5 98 ALA B C 1
ATOM 4526 O O . ALA B 1 98 ? 13.727 -30.156 -13.211 1 98.5 98 ALA B O 1
ATOM 4527 N N . GLN B 1 99 ? 15.727 -29.438 -13.75 1 97.94 99 GLN B N 1
ATOM 4528 C CA . GLN B 1 99 ? 16.422 -30.453 -12.961 1 97.94 99 GLN B CA 1
ATOM 4529 C C . GLN B 1 99 ? 16.25 -30.203 -11.461 1 97.94 99 GLN B C 1
ATOM 4531 O O . GLN B 1 99 ? 16.156 -31.141 -10.68 1 97.94 99 GLN B O 1
ATOM 4536 N N . GLU B 1 100 ? 16.219 -28.922 -11.094 1 98 100 GLU B N 1
ATOM 4537 C CA . GLU B 1 100 ? 16.109 -28.609 -9.672 1 98 100 GLU B CA 1
ATOM 4538 C C . GLU B 1 100 ? 14.641 -28.578 -9.234 1 98 100 GLU B C 1
ATOM 4540 O O . GLU B 1 100 ? 14.328 -28.844 -8.07 1 98 100 GLU B O 1
ATOM 4545 N N . HIS B 1 101 ? 13.734 -28.234 -10.117 1 98.19 101 HIS B N 1
ATOM 4546 C CA . HIS B 1 101 ? 12.32 -28.094 -9.797 1 98.19 101 HIS B CA 1
ATOM 4547 C C . HIS B 1 101 ? 11.562 -29.391 -10.062 1 98.19 101 HIS B C 1
ATOM 4549 O O . HIS B 1 101 ? 10.664 -29.75 -9.305 1 98.19 101 HIS B O 1
ATOM 4555 N N . GLY B 1 102 ? 11.797 -30.016 -11.156 1 98 102 GLY B N 1
ATOM 4556 C CA . GLY B 1 102 ? 11.094 -31.219 -11.57 1 98 102 GLY B CA 1
ATOM 4557 C C . GLY B 1 102 ? 10.156 -30.984 -12.742 1 98 102 GLY B C 1
ATOM 4558 O O . GLY B 1 102 ? 9.75 -31.938 -13.414 1 98 102 GLY B O 1
ATOM 4559 N N . LYS B 1 103 ? 9.828 -29.719 -13.133 1 98.19 103 LYS B N 1
ATOM 4560 C CA . LYS B 1 103 ? 8.922 -29.484 -14.25 1 98.19 103 LYS B CA 1
ATOM 4561 C C . LYS B 1 103 ? 9.578 -29.797 -15.586 1 98.19 103 LYS B C 1
ATOM 4563 O O . LYS B 1 103 ? 10.805 -29.859 -15.672 1 98.19 103 LYS B O 1
ATOM 4568 N N . THR B 1 104 ? 8.797 -29.953 -16.625 1 97.94 104 THR B N 1
ATOM 4569 C CA . THR B 1 104 ? 9.312 -30.328 -17.938 1 97.94 104 THR B CA 1
ATOM 4570 C C . THR B 1 104 ? 10.125 -29.188 -18.547 1 97.94 104 THR B C 1
ATOM 4572 O O . THR B 1 104 ? 9.977 -28.031 -18.156 1 97.94 104 THR B O 1
ATOM 4575 N N . PHE B 1 105 ? 10.984 -29.516 -19.438 1 97.88 105 PHE B N 1
ATOM 4576 C CA . PHE B 1 105 ? 11.852 -28.562 -20.109 1 97.88 105 PHE B CA 1
ATOM 4577 C C . PHE B 1 105 ? 11.031 -27.469 -20.781 1 97.88 105 PHE B C 1
ATOM 4579 O O . PHE B 1 105 ? 11.305 -26.281 -20.594 1 97.88 105 PHE B O 1
ATOM 4586 N N . PRO B 1 106 ? 9.914 -27.766 -21.5 1 97.5 106 PRO B N 1
ATOM 4587 C CA . PRO B 1 106 ? 9.102 -26.688 -22.078 1 97.5 106 PRO B CA 1
ATOM 4588 C C . PRO B 1 106 ? 8.469 -25.797 -21.016 1 97.5 106 PRO B C 1
ATOM 4590 O O . PRO B 1 106 ? 8.375 -24.578 -21.219 1 97.5 106 PRO B O 1
ATOM 4593 N N . ASP B 1 107 ? 8.016 -26.406 -19.953 1 97.44 107 ASP B N 1
ATOM 4594 C CA . ASP B 1 107 ? 7.43 -25.625 -18.875 1 97.44 107 ASP B CA 1
ATOM 4595 C C . ASP B 1 107 ? 8.469 -24.703 -18.219 1 97.44 107 ASP B C 1
ATOM 4597 O O . ASP B 1 107 ? 8.156 -23.594 -17.828 1 97.44 107 ASP B O 1
ATOM 4601 N N . ALA B 1 108 ? 9.688 -25.203 -18.062 1 98.44 108 ALA B N 1
ATOM 4602 C CA . ALA B 1 108 ? 10.789 -24.391 -17.531 1 98.44 108 ALA B CA 1
ATOM 4603 C C . ALA B 1 108 ? 11.062 -23.188 -18.453 1 98.44 108 ALA B C 1
ATOM 4605 O O . ALA B 1 108 ? 11.289 -22.078 -17.969 1 98.44 108 ALA B O 1
ATOM 4606 N N . LYS B 1 109 ? 11.047 -23.422 -19.75 1 98.31 109 LYS B N 1
ATOM 4607 C CA . LYS B 1 109 ? 11.203 -22.312 -20.688 1 98.31 109 LYS B CA 1
ATOM 4608 C C . LYS B 1 109 ? 10.086 -21.297 -20.531 1 98.31 109 LYS B C 1
ATOM 4610 O O . LYS B 1 109 ? 10.328 -20.078 -20.609 1 98.31 109 LYS B O 1
ATOM 4615 N N . GLY B 1 110 ? 8.859 -21.828 -20.312 1 97.44 110 GLY B N 1
ATOM 4616 C CA . GLY B 1 110 ? 7.73 -20.938 -20.062 1 97.44 110 GLY B CA 1
ATOM 4617 C C . GLY B 1 110 ? 7.906 -20.078 -18.828 1 97.44 110 GLY B C 1
ATOM 4618 O O . GLY B 1 110 ? 7.566 -18.891 -18.844 1 97.44 110 GLY B O 1
ATOM 4619 N N . ASP B 1 111 ? 8.445 -20.656 -17.781 1 98 111 ASP B N 1
ATOM 4620 C CA . ASP B 1 111 ? 8.758 -19.953 -16.531 1 98 111 ASP B CA 1
ATOM 4621 C C . ASP B 1 111 ? 9.68 -18.766 -16.797 1 98 111 ASP B C 1
ATOM 4623 O O . ASP B 1 111 ? 9.391 -17.656 -16.375 1 98 111 ASP B O 1
ATOM 4627 N N . ILE B 1 112 ? 10.719 -19 -17.547 1 98.69 112 ILE B N 1
ATOM 4628 C CA . ILE B 1 112 ? 11.703 -17.969 -17.859 1 98.69 112 ILE B CA 1
ATOM 4629 C C . ILE B 1 112 ? 11.086 -16.922 -18.766 1 98.69 112 ILE B C 1
ATOM 4631 O O . ILE B 1 112 ? 11.227 -15.719 -18.531 1 98.69 112 ILE B O 1
ATOM 4635 N N . GLN B 1 113 ? 10.297 -17.344 -19.734 1 97.94 113 GLN B N 1
ATOM 4636 C CA . GLN B 1 113 ? 9.703 -16.438 -20.703 1 97.94 113 GLN B CA 1
ATOM 4637 C C . GLN B 1 113 ? 8.734 -15.469 -20.047 1 97.94 113 GLN B C 1
ATOM 4639 O O . GLN B 1 113 ? 8.75 -14.273 -20.344 1 97.94 113 GLN B O 1
ATOM 4644 N N . ARG B 1 114 ? 7.93 -15.992 -19.156 1 96.88 114 ARG B N 1
ATOM 4645 C CA . ARG B 1 114 ? 6.957 -15.141 -18.469 1 96.88 114 ARG B CA 1
ATOM 4646 C C . ARG B 1 114 ? 7.656 -14.117 -17.578 1 96.88 114 ARG B C 1
ATOM 4648 O O . ARG B 1 114 ? 7.152 -13.008 -17.391 1 96.88 114 ARG B O 1
ATOM 4655 N N . GLY B 1 115 ? 8.82 -14.477 -17.047 1 98.25 115 GLY B N 1
ATOM 4656 C CA . GLY B 1 115 ? 9.633 -13.523 -16.297 1 98.25 115 GLY B CA 1
ATOM 4657 C C . GLY B 1 115 ? 10.219 -12.43 -17.172 1 98.25 115 GLY B C 1
ATOM 4658 O O . GLY B 1 115 ? 10.164 -11.25 -16.812 1 98.25 115 GLY B O 1
ATOM 4659 N N . ILE B 1 116 ? 10.68 -12.82 -18.328 1 98 116 ILE B N 1
ATOM 4660 C CA . ILE B 1 116 ? 11.336 -11.914 -19.266 1 98 116 ILE B CA 1
ATOM 4661 C C . ILE B 1 116 ? 10.336 -10.867 -19.75 1 98 116 ILE B C 1
ATOM 4663 O O . ILE B 1 116 ? 10.688 -9.703 -19.953 1 98 116 ILE B O 1
ATOM 4667 N N . GLU B 1 117 ? 9.141 -11.234 -19.922 1 97.94 117 GLU B N 1
ATOM 4668 C CA . GLU B 1 117 ? 8.109 -10.32 -20.406 1 97.94 117 GLU B CA 1
ATOM 4669 C C . GLU B 1 117 ? 7.914 -9.156 -19.438 1 97.94 117 GLU B C 1
ATOM 4671 O O . GLU B 1 117 ? 7.672 -8.023 -19.859 1 97.94 117 GLU B O 1
ATOM 4676 N N . VAL B 1 118 ? 8.039 -9.43 -18.172 1 98.5 118 VAL B N 1
ATOM 4677 C CA . VAL B 1 118 ? 7.891 -8.383 -17.172 1 98.5 118 VAL B CA 1
ATOM 4678 C C . VAL B 1 118 ? 9.094 -7.438 -17.234 1 98.5 118 VAL B C 1
ATOM 4680 O O . VAL B 1 118 ? 8.945 -6.223 -17.078 1 98.5 118 VAL B O 1
ATOM 4683 N N . VAL B 1 119 ? 10.297 -7.969 -17.469 1 98.81 119 VAL B N 1
ATOM 4684 C CA . VAL B 1 119 ? 11.484 -7.129 -17.594 1 98.81 119 VAL B CA 1
ATOM 4685 C C . VAL B 1 119 ? 11.367 -6.258 -18.844 1 98.81 119 VAL B C 1
ATOM 4687 O O . VAL B 1 119 ? 11.758 -5.086 -18.828 1 98.81 119 VAL B O 1
ATOM 4690 N N . GLU B 1 120 ? 10.797 -6.816 -19.922 1 98.62 120 GLU B N 1
ATOM 4691 C CA . GLU B 1 120 ? 10.539 -6.043 -21.141 1 98.62 120 GLU B CA 1
ATOM 4692 C C . GLU B 1 120 ? 9.602 -4.871 -20.859 1 98.62 120 GLU B C 1
ATOM 4694 O O . GLU B 1 120 ? 9.867 -3.744 -21.281 1 98.62 120 GLU B O 1
ATOM 4699 N N . PHE B 1 121 ? 8.523 -5.164 -20.188 1 98.38 121 PHE B N 1
ATOM 4700 C CA . PHE B 1 121 ? 7.605 -4.102 -19.781 1 98.38 121 PHE B CA 1
ATOM 4701 C C . PHE B 1 121 ? 8.328 -3.047 -18.953 1 98.38 121 PHE B C 1
ATOM 4703 O O . PHE B 1 121 ? 8.164 -1.849 -19.188 1 98.38 121 PHE B O 1
ATOM 4710 N N . ALA B 1 122 ? 9.094 -3.504 -18 1 98.38 122 ALA B N 1
ATOM 4711 C CA . ALA B 1 122 ? 9.781 -2.627 -17.047 1 98.38 122 ALA B CA 1
ATOM 4712 C C . ALA B 1 122 ? 10.742 -1.685 -17.766 1 98.38 122 ALA B C 1
ATOM 4714 O O . ALA B 1 122 ? 10.977 -0.564 -17.312 1 98.38 122 ALA B O 1
ATOM 4715 N N . ALA B 1 123 ? 11.242 -2.131 -18.859 1 98.25 123 ALA B N 1
ATOM 4716 C CA . ALA B 1 123 ? 12.156 -1.298 -19.641 1 98.25 123 ALA B CA 1
ATOM 4717 C C . ALA B 1 123 ? 11.453 -0.049 -20.156 1 98.25 123 ALA B C 1
ATOM 4719 O O . ALA B 1 123 ? 12.102 0.924 -20.547 1 98.25 123 ALA B O 1
ATOM 4720 N N . GLY B 1 124 ? 10.117 -0.048 -20.172 1 98 124 GLY B N 1
ATOM 4721 C CA . GLY B 1 124 ? 9.328 1.117 -20.547 1 98 124 GLY B CA 1
ATOM 4722 C C . GLY B 1 124 ? 9.094 2.072 -19.391 1 98 124 GLY B C 1
ATOM 4723 O O . GLY B 1 124 ? 8.312 3.018 -19.516 1 98 124 GLY B O 1
ATOM 4724 N N . ALA B 1 125 ? 9.805 1.955 -18.344 1 96.88 125 ALA B N 1
ATOM 4725 C CA . ALA B 1 125 ? 9.633 2.701 -17.094 1 96.88 125 ALA B CA 1
ATOM 4726 C C . ALA B 1 125 ? 9.773 4.203 -17.328 1 96.88 125 ALA B C 1
ATOM 4728 O O . ALA B 1 125 ? 9.117 5.004 -16.656 1 96.88 125 ALA B O 1
ATOM 4729 N N . PRO B 1 126 ? 10.656 4.68 -18.297 1 96.38 126 PRO B N 1
ATOM 4730 C CA . PRO B 1 126 ? 10.805 6.129 -18.469 1 96.38 126 PRO B CA 1
ATOM 4731 C C . PRO B 1 126 ? 9.469 6.836 -18.656 1 96.38 126 PRO B C 1
ATOM 4733 O O . PRO B 1 126 ? 9.234 7.895 -18.078 1 96.38 126 PRO B O 1
ATOM 4736 N N . HIS B 1 127 ? 8.617 6.234 -19.438 1 96.94 127 HIS B N 1
ATOM 4737 C CA . HIS B 1 127 ? 7.297 6.824 -19.641 1 96.94 127 HIS B CA 1
ATOM 4738 C C . HIS B 1 127 ? 6.426 6.676 -18.391 1 96.94 127 HIS B C 1
ATOM 4740 O O . HIS B 1 127 ? 5.727 7.613 -18 1 96.94 127 HIS B O 1
ATOM 4746 N N . LEU B 1 128 ? 6.465 5.547 -17.766 1 96.44 128 LEU B N 1
ATOM 4747 C CA . LEU B 1 128 ? 5.559 5.191 -16.688 1 96.44 128 LEU B CA 1
ATOM 4748 C C . LEU B 1 128 ? 5.961 5.891 -15.383 1 96.44 128 LEU B C 1
ATOM 4750 O O . LEU B 1 128 ? 5.164 5.977 -14.453 1 96.44 128 LEU B O 1
ATOM 4754 N N . LEU B 1 129 ? 7.172 6.422 -15.297 1 97.12 129 LEU B N 1
ATOM 4755 C CA . LEU B 1 129 ? 7.676 7.066 -14.094 1 97.12 129 LEU B CA 1
ATOM 4756 C C . LEU B 1 129 ? 7.488 8.578 -14.164 1 97.12 129 LEU B C 1
ATOM 4758 O O . LEU B 1 129 ? 7.816 9.289 -13.211 1 97.12 129 LEU B O 1
ATOM 4762 N N . LYS B 1 130 ? 6.969 9.125 -15.312 1 96.44 130 LYS B N 1
ATOM 4763 C CA . LYS B 1 130 ? 6.695 10.555 -15.398 1 96.44 130 LYS B CA 1
ATOM 4764 C C . LYS B 1 130 ? 5.758 11.008 -14.289 1 96.44 130 LYS B C 1
ATOM 4766 O O . LYS B 1 130 ? 4.82 10.289 -13.93 1 96.44 130 LYS B O 1
ATOM 4771 N N . GLY B 1 131 ? 6.078 12.18 -13.688 1 96.25 131 GLY B N 1
ATOM 4772 C CA . GLY B 1 131 ? 5.152 12.805 -12.758 1 96.25 131 GLY B CA 1
ATOM 4773 C C . GLY B 1 131 ? 4.074 13.617 -13.453 1 96.25 131 GLY B C 1
ATOM 4774 O O . GLY B 1 131 ? 3.881 13.492 -14.664 1 96.25 131 GLY B O 1
ATOM 4775 N N . GLU B 1 132 ? 3.242 14.219 -12.727 1 96.81 132 GLU B N 1
ATOM 4776 C CA . GLU B 1 132 ? 2.174 15.094 -13.203 1 96.81 132 GLU B CA 1
ATOM 4777 C C . GLU B 1 132 ? 2.549 16.562 -13.031 1 96.81 132 GLU B C 1
ATOM 4779 O O . GLU B 1 132 ? 3.395 16.906 -12.203 1 96.81 132 GLU B O 1
ATOM 4784 N N . PHE B 1 133 ? 2.02 17.391 -13.891 1 97.5 133 PHE B N 1
ATOM 4785 C CA . PHE B 1 133 ? 2.262 18.828 -13.805 1 97.5 133 PHE B CA 1
ATOM 4786 C C . PHE B 1 133 ? 0.972 19.609 -14.031 1 97.5 133 PHE B C 1
ATOM 4788 O O . PHE B 1 133 ? 0.185 19.281 -14.922 1 97.5 133 PHE B O 1
ATOM 4795 N N . THR B 1 134 ? 0.69 20.547 -13.203 1 96.94 134 THR B N 1
ATOM 4796 C CA . THR B 1 134 ? -0.394 21.5 -13.367 1 96.94 134 THR B CA 1
ATOM 4797 C C . THR B 1 134 ? 0.135 22.938 -13.281 1 96.94 134 THR B C 1
ATOM 4799 O O . THR B 1 134 ? 0.664 23.344 -12.25 1 96.94 134 THR B O 1
ATOM 4802 N N . ALA B 1 135 ? -0.036 23.594 -14.367 1 95.5 135 ALA B N 1
ATOM 4803 C CA . ALA B 1 135 ? 0.219 25.031 -14.359 1 95.5 135 ALA B CA 1
ATOM 4804 C C . ALA B 1 135 ? -0.945 25.781 -13.727 1 95.5 135 ALA B C 1
ATOM 4806 O O . ALA B 1 135 ? -2.109 25.453 -13.945 1 95.5 135 ALA B O 1
ATOM 4807 N N . ASP B 1 136 ? -0.551 26.812 -12.875 1 93.94 136 ASP B N 1
ATOM 4808 C CA . ASP B 1 136 ? -1.539 27.703 -12.289 1 93.94 136 ASP B CA 1
ATOM 4809 C C . ASP B 1 136 ? -2.59 26.938 -11.5 1 93.94 136 ASP B C 1
ATOM 4811 O O . ASP B 1 136 ? -3.791 27.125 -11.695 1 93.94 136 ASP B O 1
ATOM 4815 N N . ALA B 1 137 ? -2.037 25.891 -10.758 1 93 137 ALA B N 1
ATOM 4816 C CA . ALA B 1 137 ? -2.934 25.25 -9.797 1 93 137 ALA B CA 1
ATOM 4817 C C . ALA B 1 137 ? -3.594 26.281 -8.891 1 93 137 ALA B C 1
ATOM 4819 O O . ALA B 1 137 ? -4.719 26.094 -8.43 1 93 137 ALA B O 1
ATOM 4820 N N . GLY B 1 138 ? -2.893 27.297 -8.445 1 90.44 138 GLY B N 1
ATOM 4821 C CA . GLY B 1 138 ? -3.291 28.594 -7.941 1 90.44 138 GLY B CA 1
ATOM 4822 C C . GLY B 1 138 ? -2.688 29.75 -8.727 1 90.44 138 GLY B C 1
ATOM 4823 O O . GLY B 1 138 ? -1.83 29.531 -9.586 1 90.44 138 GLY B O 1
ATOM 4824 N N . THR B 1 139 ? -3.152 30.875 -8.461 1 89.81 139 THR B N 1
ATOM 4825 C CA . THR B 1 139 ? -2.631 32.031 -9.203 1 89.81 139 THR B CA 1
ATOM 4826 C C . THR B 1 139 ? -1.115 32.125 -9.055 1 89.81 139 THR B C 1
ATOM 4828 O O . THR B 1 139 ? -0.614 32.406 -7.965 1 89.81 139 THR B O 1
ATOM 4831 N N . GLY B 1 140 ? -0.39 31.844 -10.117 1 91.88 140 GLY B N 1
ATOM 4832 C CA . GLY B 1 140 ? 1.062 31.922 -10.133 1 91.88 140 GLY B CA 1
ATOM 4833 C C . GLY B 1 140 ? 1.729 30.781 -9.398 1 91.88 140 GLY B C 1
ATOM 4834 O O . GLY B 1 140 ? 2.928 30.828 -9.117 1 91.88 140 GLY B O 1
ATOM 4835 N N . ILE B 1 141 ? 0.96 29.75 -9.055 1 95.44 141 ILE B N 1
ATOM 4836 C CA . ILE B 1 141 ? 1.488 28.609 -8.312 1 95.44 141 ILE B CA 1
ATOM 4837 C C . ILE B 1 141 ? 1.405 27.359 -9.172 1 95.44 141 ILE B C 1
ATOM 4839 O O . ILE B 1 141 ? 0.322 26.969 -9.625 1 95.44 141 ILE B O 1
ATOM 4843 N N . ASP B 1 142 ? 2.523 26.719 -9.438 1 96.75 142 ASP B N 1
ATOM 4844 C CA . ASP B 1 142 ? 2.58 25.453 -10.156 1 96.75 142 ASP B CA 1
ATOM 4845 C C . ASP B 1 142 ? 2.768 24.281 -9.195 1 96.75 142 ASP B C 1
ATOM 4847 O O . ASP B 1 142 ? 3.328 24.438 -8.109 1 96.75 142 ASP B O 1
ATOM 4851 N N . VAL B 1 143 ? 2.232 23.141 -9.578 1 98 143 VAL B N 1
ATOM 4852 C CA . VAL B 1 143 ? 2.418 21.922 -8.797 1 98 143 VAL B CA 1
ATOM 4853 C C . VAL B 1 143 ? 2.871 20.781 -9.711 1 98 143 VAL B C 1
ATOM 4855 O O . VAL B 1 143 ? 2.346 20.625 -10.812 1 98 143 VAL B O 1
ATOM 4858 N N . HIS B 1 144 ? 3.908 20.094 -9.32 1 97.94 144 HIS B N 1
ATOM 4859 C CA . HIS B 1 144 ? 4.262 18.875 -10.039 1 97.94 144 HIS B CA 1
ATOM 4860 C C . HIS B 1 144 ? 4.629 17.75 -9.07 1 97.94 144 HIS B C 1
ATOM 4862 O O . HIS B 1 144 ? 4.906 18.016 -7.895 1 97.94 144 HIS B O 1
ATOM 4868 N N . SER B 1 145 ? 4.547 16.547 -9.516 1 97.88 145 SER B N 1
ATOM 4869 C CA . SER B 1 145 ? 4.945 15.383 -8.727 1 97.88 145 SER B CA 1
ATOM 4870 C C . SER B 1 145 ? 6.176 14.703 -9.328 1 97.88 145 SER B C 1
ATOM 4872 O O . SER B 1 145 ? 6.43 14.812 -10.523 1 97.88 145 SER B O 1
ATOM 4874 N N . ILE B 1 146 ? 6.992 14.141 -8.477 1 97.31 146 ILE B N 1
ATOM 4875 C CA . ILE B 1 146 ? 8.164 13.352 -8.836 1 97.31 146 ILE B CA 1
ATOM 4876 C C . ILE B 1 146 ? 8.055 11.953 -8.227 1 97.31 146 ILE B C 1
ATOM 4878 O O . ILE B 1 146 ? 7.641 11.805 -7.074 1 97.31 146 ILE B O 1
ATOM 4882 N N . ARG B 1 147 ? 8.336 10.945 -9.016 1 96.81 147 ARG B N 1
ATOM 4883 C CA . ARG B 1 147 ? 8.453 9.586 -8.508 1 96.81 147 ARG B CA 1
ATOM 4884 C C . ARG B 1 147 ? 9.914 9.211 -8.266 1 96.81 147 ARG B C 1
ATOM 4886 O O . ARG B 1 147 ? 10.75 9.344 -9.156 1 96.81 147 ARG B O 1
ATOM 4893 N N . GLN B 1 148 ? 10.211 8.781 -7.078 1 97.81 148 GLN B N 1
ATOM 4894 C CA . GLN B 1 148 ? 11.586 8.445 -6.727 1 97.81 148 GLN B CA 1
ATOM 4895 C C . GLN B 1 148 ? 11.672 7.027 -6.172 1 97.81 148 GLN B C 1
ATOM 4897 O O . GLN B 1 148 ? 10.719 6.527 -5.57 1 97.81 148 GLN B O 1
ATOM 4902 N N . PRO B 1 149 ? 12.828 6.312 -6.445 1 98.38 149 PRO B N 1
ATOM 4903 C CA . PRO B 1 149 ? 12.992 4.977 -5.863 1 98.38 149 PRO B CA 1
ATOM 4904 C C . PRO B 1 149 ? 13.047 5 -4.34 1 98.38 149 PRO B C 1
ATOM 4906 O O . PRO B 1 149 ? 13.305 6.047 -3.74 1 98.38 149 PRO B O 1
ATOM 4909 N N . LEU B 1 150 ? 12.828 3.871 -3.736 1 98.31 150 LEU B N 1
ATOM 4910 C CA . LEU B 1 150 ? 12.789 3.736 -2.285 1 98.31 150 LEU B CA 1
ATOM 4911 C C . LEU B 1 150 ? 14.203 3.596 -1.72 1 98.31 150 LEU B C 1
ATOM 4913 O O . LEU B 1 150 ? 14.492 4.098 -0.63 1 98.31 150 LEU B O 1
ATOM 4917 N N . GLY B 1 151 ? 15.086 2.898 -2.316 1 98.44 151 GLY B N 1
ATOM 4918 C CA . GLY B 1 151 ? 16.406 2.52 -1.839 1 98.44 151 GLY B CA 1
ATOM 4919 C C . GLY B 1 151 ? 16.734 1.062 -2.094 1 98.44 151 GLY B C 1
ATOM 4920 O O . GLY B 1 151 ? 16.844 0.635 -3.246 1 98.44 151 GLY B O 1
ATOM 4921 N N . VAL B 1 152 ? 16.797 0.276 -0.974 1 98.88 152 VAL B N 1
ATOM 4922 C CA . VAL B 1 152 ? 17.047 -1.158 -1.062 1 98.88 152 VAL B CA 1
ATOM 4923 C C . VAL B 1 152 ? 15.742 -1.926 -0.839 1 98.88 152 VAL B C 1
ATOM 4925 O O . VAL B 1 152 ? 15.07 -1.731 0.173 1 98.88 152 VAL B O 1
ATOM 4928 N N . ALA B 1 153 ? 15.367 -2.727 -1.794 1 98.88 153 ALA B N 1
ATOM 4929 C CA . ALA B 1 153 ? 14.203 -3.607 -1.682 1 98.88 153 ALA B CA 1
ATOM 4930 C C . ALA B 1 153 ? 14.633 -5.074 -1.637 1 98.88 153 ALA B C 1
ATOM 4932 O O . ALA B 1 153 ? 15.719 -5.426 -2.105 1 98.88 153 ALA B O 1
ATOM 4933 N N . VAL B 1 154 ? 13.773 -5.871 -1.046 1 98.88 154 VAL B N 1
ATOM 4934 C CA . VAL B 1 154 ? 14.055 -7.293 -0.891 1 98.88 154 VAL B CA 1
ATOM 4935 C C . VAL B 1 154 ? 12.93 -8.117 -1.51 1 98.88 154 VAL B C 1
ATOM 4937 O O . VAL B 1 154 ? 11.758 -7.734 -1.434 1 98.88 154 VAL B O 1
ATOM 4940 N N . GLY B 1 155 ? 13.312 -9.195 -2.146 1 98.81 155 GLY B N 1
ATOM 4941 C CA . GLY B 1 155 ? 12.359 -10.172 -2.646 1 98.81 155 GLY B CA 1
ATOM 4942 C C . GLY B 1 155 ? 12.617 -11.578 -2.123 1 98.81 155 GLY B C 1
ATOM 4943 O O . GLY B 1 155 ? 13.734 -12.086 -2.219 1 98.81 155 GLY B O 1
ATOM 4944 N N . ILE B 1 156 ? 11.609 -12.156 -1.522 1 98.88 156 ILE B N 1
ATOM 4945 C CA . ILE B 1 156 ? 11.617 -13.547 -1.067 1 98.88 156 ILE B CA 1
ATOM 4946 C C . ILE B 1 156 ? 10.688 -14.383 -1.944 1 98.88 156 ILE B C 1
ATOM 4948 O O . ILE B 1 156 ? 9.477 -14.18 -1.945 1 98.88 156 ILE B O 1
ATOM 4952 N N . THR B 1 157 ? 11.281 -15.312 -2.699 1 98.75 157 THR B N 1
ATOM 4953 C CA . THR B 1 157 ? 10.516 -15.922 -3.783 1 98.75 157 THR B CA 1
ATOM 4954 C C . THR B 1 157 ? 10.406 -17.438 -3.59 1 98.75 157 THR B C 1
ATOM 4956 O O . THR B 1 157 ? 11.281 -18.047 -2.982 1 98.75 157 THR B O 1
ATOM 4959 N N . PRO B 1 158 ? 9.367 -18.062 -4.078 1 98.38 158 PRO B N 1
ATOM 4960 C CA . PRO B 1 158 ? 9.086 -19.484 -3.881 1 98.38 158 PRO B CA 1
ATOM 4961 C C . PRO B 1 158 ? 9.797 -20.391 -4.895 1 98.38 158 PRO B C 1
ATOM 4963 O O . PRO B 1 158 ? 10.438 -19.875 -5.82 1 98.38 158 PRO B O 1
ATOM 4966 N N . PHE B 1 159 ? 9.594 -21.672 -4.75 1 98.44 159 PHE B N 1
ATOM 4967 C CA . PHE B 1 159 ? 10.328 -22.625 -5.562 1 98.44 159 PHE B CA 1
ATOM 4968 C C . PHE B 1 159 ? 9.625 -22.859 -6.898 1 98.44 159 PHE B C 1
ATOM 4970 O O . PHE B 1 159 ? 10.25 -23.297 -7.863 1 98.44 159 PHE B O 1
ATOM 4977 N N . ASN B 1 160 ? 8.336 -22.562 -6.949 1 98 160 ASN B N 1
ATOM 4978 C CA . ASN B 1 160 ? 7.578 -23.141 -8.055 1 98 160 ASN B CA 1
ATOM 4979 C C . ASN B 1 160 ? 7.812 -22.359 -9.352 1 98 160 ASN B C 1
ATOM 4981 O O . ASN B 1 160 ? 7.594 -22.891 -10.445 1 98 160 ASN B O 1
ATOM 4985 N N . PHE B 1 161 ? 8.211 -21.094 -9.219 1 98.44 161 PHE B N 1
ATOM 4986 C CA . PHE B 1 161 ? 8.648 -20.328 -10.375 1 98.44 161 PHE B CA 1
ATOM 4987 C C . PHE B 1 161 ? 9.953 -19.609 -10.078 1 98.44 161 PHE B C 1
ATOM 4989 O O . PHE B 1 161 ? 9.961 -18.391 -9.898 1 98.44 161 PHE B O 1
ATOM 4996 N N . PRO B 1 162 ? 11.078 -20.297 -10.164 1 98.62 162 PRO B N 1
ATOM 4997 C CA . PRO B 1 162 ? 12.359 -19.766 -9.68 1 98.62 162 PRO B CA 1
ATOM 4998 C C . PRO B 1 162 ? 12.984 -18.766 -10.648 1 98.62 162 PRO B C 1
ATOM 5000 O O . PRO B 1 162 ? 13.984 -18.125 -10.312 1 98.62 162 PRO B O 1
ATOM 5003 N N . ALA B 1 163 ? 12.398 -18.594 -11.82 1 98.81 163 ALA B N 1
ATOM 5004 C CA . ALA B 1 163 ? 12.844 -17.547 -12.734 1 98.81 163 ALA B CA 1
ATOM 5005 C C . ALA B 1 163 ? 11.805 -16.438 -12.828 1 98.81 163 ALA B C 1
ATOM 5007 O O . ALA B 1 163 ? 12.133 -15.258 -12.648 1 98.81 163 ALA B O 1
ATOM 5008 N N . MET B 1 164 ? 10.555 -16.797 -13.016 1 98.62 164 MET B N 1
ATOM 5009 C CA . MET B 1 164 ? 9.469 -15.867 -13.273 1 98.62 164 MET B CA 1
ATOM 5010 C C . MET B 1 164 ? 9.32 -14.875 -12.125 1 98.62 164 MET B C 1
ATOM 5012 O O . MET B 1 164 ? 9.422 -13.664 -12.328 1 98.62 164 MET B O 1
ATOM 5016 N N . ILE B 1 165 ? 9.156 -15.336 -10.914 1 98.69 165 ILE B N 1
ATOM 5017 C CA . ILE B 1 165 ? 8.805 -14.484 -9.789 1 98.69 165 ILE B CA 1
ATOM 5018 C C . ILE B 1 165 ? 10.008 -13.625 -9.391 1 98.69 165 ILE B C 1
ATOM 5020 O O . ILE B 1 165 ? 9.867 -12.43 -9.133 1 98.69 165 ILE B O 1
ATOM 5024 N N . PRO B 1 166 ? 11.266 -14.164 -9.398 1 98.88 166 PRO B N 1
ATOM 5025 C CA . PRO B 1 166 ? 12.438 -13.305 -9.219 1 98.88 166 PRO B CA 1
ATOM 5026 C C . PRO B 1 166 ? 12.5 -12.172 -10.242 1 98.88 166 PRO B C 1
ATOM 5028 O O . PRO B 1 166 ? 12.773 -11.023 -9.883 1 98.88 166 PRO B O 1
ATOM 5031 N N . LEU B 1 167 ? 12.203 -12.484 -11.445 1 98.88 167 LEU B N 1
ATOM 5032 C CA . LEU B 1 167 ? 12.273 -11.484 -12.5 1 98.88 167 LEU B CA 1
ATOM 5033 C C . LEU B 1 167 ? 11.117 -10.492 -12.375 1 98.88 167 LEU B C 1
ATOM 5035 O O . LEU B 1 167 ? 11.273 -9.305 -12.688 1 98.88 167 LEU B O 1
ATOM 5039 N N . TRP B 1 168 ? 9.906 -11.008 -11.93 1 98.69 168 TRP B N 1
ATOM 5040 C CA . TRP B 1 168 ? 8.781 -10.117 -11.672 1 98.69 168 TRP B CA 1
ATOM 5041 C C . TRP B 1 168 ? 9.172 -9.016 -10.695 1 98.69 168 TRP B C 1
ATOM 5043 O O . TRP B 1 168 ? 8.914 -7.836 -10.945 1 98.69 168 TRP B O 1
ATOM 5053 N N . LYS B 1 169 ? 9.828 -9.453 -9.617 1 98.75 169 LYS B N 1
ATOM 5054 C CA . LYS B 1 169 ? 10.133 -8.523 -8.539 1 98.75 169 LYS B CA 1
ATOM 5055 C C . LYS B 1 169 ? 11.367 -7.68 -8.859 1 98.75 169 LYS B C 1
ATOM 5057 O O . LYS B 1 169 ? 11.305 -6.449 -8.836 1 98.75 169 LYS B O 1
ATOM 5062 N N . ALA B 1 170 ? 12.469 -8.312 -9.242 1 98.88 170 ALA B N 1
ATOM 5063 C CA . ALA B 1 170 ? 13.727 -7.621 -9.5 1 98.88 170 ALA B CA 1
ATOM 5064 C C . ALA B 1 170 ? 13.609 -6.688 -10.695 1 98.88 170 ALA B C 1
ATOM 5066 O O . ALA B 1 170 ? 14.078 -5.547 -10.656 1 98.88 170 ALA B O 1
ATOM 5067 N N . GLY B 1 171 ? 12.969 -7.211 -11.766 1 98.81 171 GLY B N 1
ATOM 5068 C CA . GLY B 1 171 ? 12.836 -6.398 -12.969 1 98.81 171 GLY B CA 1
ATOM 5069 C C . GLY B 1 171 ? 12.18 -5.055 -12.711 1 98.81 171 GLY B C 1
ATOM 5070 O O . GLY B 1 171 ? 12.688 -4.016 -13.133 1 98.81 171 GLY B O 1
ATOM 5071 N N . ILE B 1 172 ? 11.078 -5.07 -11.977 1 98.81 172 ILE B N 1
ATOM 5072 C CA . ILE B 1 172 ? 10.297 -3.867 -11.719 1 98.81 172 ILE B CA 1
ATOM 5073 C C . ILE B 1 172 ? 11.055 -2.967 -10.742 1 98.81 172 ILE B C 1
ATOM 5075 O O . ILE B 1 172 ? 11.141 -1.754 -10.945 1 98.81 172 ILE B O 1
ATOM 5079 N N . ALA B 1 173 ? 11.617 -3.568 -9.656 1 98.88 173 ALA B N 1
ATOM 5080 C CA . ALA B 1 173 ? 12.344 -2.805 -8.648 1 98.88 173 ALA B CA 1
ATOM 5081 C C . ALA B 1 173 ? 13.539 -2.082 -9.258 1 98.88 173 ALA B C 1
ATOM 5083 O O . ALA B 1 173 ? 13.766 -0.901 -8.984 1 98.88 173 ALA B O 1
ATOM 5084 N N . LEU B 1 174 ? 14.258 -2.789 -10.086 1 98.94 174 LEU B N 1
ATOM 5085 C CA . LEU B 1 174 ? 15.445 -2.225 -10.727 1 98.94 174 LEU B CA 1
ATOM 5086 C C . LEU B 1 174 ? 15.055 -1.137 -11.719 1 98.94 174 LEU B C 1
ATOM 5088 O O . LEU B 1 174 ? 15.703 -0.09 -11.781 1 98.94 174 LEU B O 1
ATOM 5092 N N . ALA B 1 175 ? 14.016 -1.37 -12.477 1 98.88 175 ALA B N 1
ATOM 5093 C CA . ALA B 1 175 ? 13.539 -0.37 -13.43 1 98.88 175 ALA B CA 1
ATOM 5094 C C . ALA B 1 175 ? 13.18 0.935 -12.719 1 98.88 175 ALA B C 1
ATOM 5096 O O . ALA B 1 175 ? 13.383 2.02 -13.273 1 98.88 175 ALA B O 1
ATOM 5097 N N . ALA B 1 176 ? 12.672 0.832 -11.516 1 98.69 176 ALA B N 1
ATOM 5098 C CA . ALA B 1 176 ? 12.258 1.992 -10.727 1 98.69 176 ALA B CA 1
ATOM 5099 C C . ALA B 1 176 ? 13.469 2.701 -10.125 1 98.69 176 ALA B C 1
ATOM 5101 O O . ALA B 1 176 ? 13.344 3.793 -9.562 1 98.69 176 ALA B O 1
ATOM 5102 N N . GLY B 1 177 ? 14.648 2.023 -10.164 1 98.69 177 GLY B N 1
ATOM 5103 C CA . GLY B 1 177 ? 15.875 2.658 -9.711 1 98.69 177 GLY B CA 1
ATOM 5104 C C . GLY B 1 177 ? 16.359 2.145 -8.367 1 98.69 177 GLY B C 1
ATOM 5105 O O . GLY B 1 177 ? 17.281 2.701 -7.773 1 98.69 177 GLY B O 1
ATOM 5106 N N . ASN B 1 178 ? 15.727 1.114 -7.812 1 98.94 178 ASN B N 1
ATOM 5107 C CA . ASN B 1 178 ? 16.141 0.528 -6.543 1 98.94 178 ASN B CA 1
ATOM 5108 C C . ASN B 1 178 ? 17.266 -0.483 -6.727 1 98.94 178 ASN B C 1
ATOM 5110 O O . ASN B 1 178 ? 17.469 -0.999 -7.828 1 98.94 178 ASN B O 1
ATOM 5114 N N . ALA B 1 179 ? 18.016 -0.698 -5.684 1 98.94 179 ALA B N 1
ATOM 5115 C CA . ALA B 1 179 ? 18.781 -1.944 -5.59 1 98.94 179 ALA B CA 1
ATOM 5116 C C . ALA B 1 179 ? 17.906 -3.07 -5.031 1 98.94 179 ALA B C 1
ATOM 5118 O O . ALA B 1 179 ? 16.875 -2.816 -4.402 1 98.94 179 ALA B O 1
ATOM 5119 N N . PHE B 1 180 ? 18.344 -4.301 -5.293 1 98.94 180 PHE B N 1
ATOM 5120 C CA . PHE B 1 180 ? 17.469 -5.426 -4.973 1 98.94 180 PHE B CA 1
ATOM 5121 C C . PHE B 1 180 ? 18.281 -6.586 -4.398 1 98.94 180 PHE B C 1
ATOM 5123 O O . PHE B 1 180 ? 19.312 -6.969 -4.953 1 98.94 180 PHE B O 1
ATOM 5130 N N . VAL B 1 181 ? 17.844 -7.109 -3.27 1 98.94 181 VAL B N 1
ATOM 5131 C CA . VAL B 1 181 ? 18.391 -8.328 -2.691 1 98.94 181 VAL B CA 1
ATOM 5132 C C . VAL B 1 181 ? 17.375 -9.461 -2.795 1 98.94 181 VAL B C 1
ATOM 5134 O O . VAL B 1 181 ? 16.297 -9.383 -2.201 1 98.94 181 VAL B O 1
ATOM 5137 N N . LEU B 1 182 ? 17.734 -10.477 -3.516 1 98.94 182 LEU B N 1
ATOM 5138 C CA . LEU B 1 182 ? 16.859 -11.625 -3.748 1 98.94 182 LEU B CA 1
ATOM 5139 C C . LEU B 1 182 ? 17.234 -12.789 -2.828 1 98.94 182 LEU B C 1
ATOM 5141 O O . LEU B 1 182 ? 18.406 -13.164 -2.742 1 98.94 182 LEU B O 1
ATOM 5145 N N . LYS B 1 183 ? 16.328 -13.258 -2.068 1 98.88 183 LYS B N 1
ATOM 5146 C CA . LYS B 1 183 ? 16.422 -14.523 -1.352 1 98.88 183 LYS B CA 1
ATOM 5147 C C . LYS B 1 183 ? 15.508 -15.578 -1.968 1 98.88 183 LYS B C 1
ATOM 5149 O O . LYS B 1 183 ? 14.359 -15.734 -1.549 1 98.88 183 LYS B O 1
ATOM 5154 N N . PRO B 1 184 ? 15.992 -16.406 -2.879 1 98.75 184 PRO B N 1
ATOM 5155 C CA . PRO B 1 184 ? 15.172 -17.438 -3.525 1 98.75 184 PRO B CA 1
ATOM 5156 C C . PRO B 1 184 ? 14.984 -18.672 -2.652 1 98.75 184 PRO B C 1
ATOM 5158 O O . PRO B 1 184 ? 15.57 -18.766 -1.57 1 98.75 184 PRO B O 1
ATOM 5161 N N . SER B 1 185 ? 14.109 -19.531 -3.076 1 98.56 185 SER B N 1
ATOM 5162 C CA . SER B 1 185 ? 13.914 -20.797 -2.367 1 98.56 185 SER B CA 1
ATOM 5163 C C . SER B 1 185 ? 15.188 -21.641 -2.361 1 98.56 185 SER B C 1
ATOM 5165 O O . SER B 1 185 ? 15.898 -21.703 -3.367 1 98.56 185 SER B O 1
ATOM 5167 N N . GLU B 1 186 ? 15.422 -22.281 -1.286 1 97.81 186 GLU B N 1
ATOM 5168 C CA . GLU B 1 186 ? 16.578 -23.172 -1.137 1 97.81 186 GLU B CA 1
ATOM 5169 C C . GLU B 1 186 ? 16.422 -24.438 -1.963 1 97.81 186 GLU B C 1
ATOM 5171 O O . GLU B 1 186 ? 17.375 -25.172 -2.18 1 97.81 186 GLU B O 1
ATOM 5176 N N . ARG B 1 187 ? 15.234 -24.688 -2.459 1 97.69 187 ARG B N 1
ATOM 5177 C CA . ARG B 1 187 ? 14.953 -25.922 -3.176 1 97.69 187 ARG B CA 1
ATOM 5178 C C . ARG B 1 187 ? 15.523 -25.875 -4.59 1 97.69 187 ARG B C 1
ATOM 5180 O O . ARG B 1 187 ? 15.883 -26.922 -5.156 1 97.69 187 ARG B O 1
ATOM 5187 N N . ASP B 1 188 ? 15.492 -24.719 -5.145 1 98.31 188 ASP B N 1
ATOM 5188 C CA . ASP B 1 188 ? 15.969 -24.562 -6.516 1 98.31 188 ASP B CA 1
ATOM 5189 C C . ASP B 1 188 ? 16.641 -23.203 -6.711 1 98.31 188 ASP B C 1
ATOM 5191 O O . ASP B 1 188 ? 16.203 -22.406 -7.527 1 98.31 188 ASP B O 1
ATOM 5195 N N . PRO B 1 189 ? 17.828 -22.969 -6.172 1 98.38 189 PRO B N 1
ATOM 5196 C CA . PRO B 1 189 ? 18.469 -21.656 -6.035 1 98.38 189 PRO B CA 1
ATOM 5197 C C . PRO B 1 189 ? 19.375 -21.328 -7.211 1 98.38 189 PRO B C 1
ATOM 5199 O O . PRO B 1 189 ? 19.859 -20.188 -7.328 1 98.38 189 PRO B O 1
ATOM 5202 N N . SER B 1 190 ? 19.625 -22.172 -8.148 1 98.62 190 SER B N 1
ATOM 5203 C CA . SER B 1 190 ? 20.703 -22 -9.125 1 98.62 190 SER B CA 1
ATOM 5204 C C . SER B 1 190 ? 20.344 -20.938 -10.156 1 98.62 190 SER B C 1
ATOM 5206 O O . SER B 1 190 ? 21.172 -20.078 -10.492 1 98.62 190 SER B O 1
ATOM 5208 N N . VAL B 1 191 ? 19.109 -20.969 -10.625 1 98.81 191 VAL B N 1
ATOM 5209 C CA . VAL B 1 191 ? 18.719 -20.078 -11.719 1 98.81 191 VAL B CA 1
ATOM 5210 C C . VAL B 1 191 ? 18.75 -18.625 -11.234 1 98.81 191 VAL B C 1
ATOM 5212 O O . VAL B 1 191 ? 19.266 -17.75 -11.938 1 98.81 191 VAL B O 1
ATOM 5215 N N . PRO B 1 192 ? 18.312 -18.281 -10.031 1 98.81 192 PRO B N 1
ATOM 5216 C CA . PRO B 1 192 ? 18.406 -16.906 -9.539 1 98.81 192 PRO B CA 1
ATOM 5217 C C . PRO B 1 192 ? 19.844 -16.375 -9.531 1 98.81 192 PRO B C 1
ATOM 5219 O O . PRO B 1 192 ? 20.078 -15.211 -9.867 1 98.81 192 PRO B O 1
ATOM 5222 N N . VAL B 1 193 ? 20.781 -17.203 -9.203 1 98.88 193 VAL B N 1
ATOM 5223 C CA . VAL B 1 193 ? 22.188 -16.797 -9.203 1 98.88 193 VAL B CA 1
ATOM 5224 C C . VAL B 1 193 ? 22.625 -16.484 -10.633 1 98.88 193 VAL B C 1
ATOM 5226 O O . VAL B 1 193 ? 23.25 -15.438 -10.883 1 98.88 193 VAL B O 1
ATOM 5229 N N . ARG B 1 194 ? 22.297 -17.391 -11.531 1 98.81 194 ARG B N 1
ATOM 5230 C CA . ARG B 1 194 ? 22.672 -17.203 -12.93 1 98.81 194 ARG B CA 1
ATOM 5231 C C . ARG B 1 194 ? 22.047 -15.945 -13.508 1 98.81 194 ARG B C 1
ATOM 5233 O O . ARG B 1 194 ? 22.672 -15.242 -14.297 1 98.81 194 ARG B O 1
ATOM 5240 N N . LEU B 1 195 ? 20.781 -15.672 -13.141 1 98.94 195 LEU B N 1
ATOM 5241 C CA . LEU B 1 195 ? 20.109 -14.453 -13.578 1 98.94 195 LEU B CA 1
ATOM 5242 C C . LEU B 1 195 ? 20.875 -13.211 -13.109 1 98.94 195 LEU B C 1
ATOM 5244 O O . LEU B 1 195 ? 21.016 -12.242 -13.859 1 98.94 195 LEU B O 1
ATOM 5248 N N . ALA B 1 196 ? 21.359 -13.227 -11.891 1 98.94 196 ALA B N 1
ATOM 5249 C CA . ALA B 1 196 ? 22.109 -12.094 -11.352 1 98.94 196 ALA B CA 1
ATOM 5250 C C . ALA B 1 196 ? 23.438 -11.922 -12.078 1 98.94 196 ALA B C 1
ATOM 5252 O O . ALA B 1 196 ? 23.859 -10.797 -12.344 1 98.94 196 ALA B O 1
ATOM 5253 N N . GLU B 1 197 ? 24.078 -13.039 -12.414 1 98.88 197 GLU B N 1
ATOM 5254 C CA . GLU B 1 197 ? 25.312 -12.977 -13.195 1 98.88 197 GLU B CA 1
ATOM 5255 C C . GLU B 1 197 ? 25.078 -12.328 -14.555 1 98.88 197 GLU B C 1
ATOM 5257 O O . GLU B 1 197 ? 25.875 -11.508 -15.008 1 98.88 197 GLU B O 1
ATOM 5262 N N . LEU B 1 198 ? 23.984 -12.734 -15.164 1 98.94 198 LEU B N 1
ATOM 5263 C CA . LEU B 1 198 ? 23.641 -12.18 -16.469 1 98.94 198 LEU B CA 1
ATOM 5264 C C . LEU B 1 198 ? 23.312 -10.703 -16.359 1 98.94 198 LEU B C 1
ATOM 5266 O O . LEU B 1 198 ? 23.578 -9.93 -17.297 1 98.94 198 LEU B O 1
ATOM 5270 N N . ALA B 1 199 ? 22.703 -10.266 -15.242 1 98.94 199 ALA B N 1
ATOM 5271 C CA . ALA B 1 199 ? 22.438 -8.852 -15.031 1 98.94 199 ALA B CA 1
ATOM 5272 C C . ALA B 1 199 ? 23.734 -8.047 -14.984 1 98.94 199 ALA B C 1
ATOM 5274 O O . ALA B 1 199 ? 23.828 -6.965 -15.57 1 98.94 199 ALA B O 1
ATOM 5275 N N . LEU B 1 200 ? 24.703 -8.562 -14.273 1 98.75 200 LEU B N 1
ATOM 5276 C CA . LEU B 1 200 ? 26.016 -7.922 -14.227 1 98.75 200 LEU B CA 1
ATOM 5277 C C . LEU B 1 200 ? 26.625 -7.828 -15.625 1 98.75 200 LEU B C 1
ATOM 5279 O O . LEU B 1 200 ? 27.156 -6.785 -16 1 98.75 200 LEU B O 1
ATOM 5283 N N . GLU B 1 201 ? 26.562 -8.945 -16.359 1 98.75 201 GLU B N 1
ATOM 5284 C CA . GLU B 1 201 ? 27.078 -8.977 -17.734 1 98.75 201 GLU B CA 1
ATOM 5285 C C . GLU B 1 201 ? 26.375 -7.953 -18.609 1 98.75 201 GLU B C 1
ATOM 5287 O O . GLU B 1 201 ? 26.969 -7.398 -19.531 1 98.75 201 GLU B O 1
ATOM 5292 N N . ALA B 1 202 ? 25.125 -7.695 -18.312 1 98.81 202 ALA B N 1
ATOM 5293 C CA . ALA B 1 202 ? 24.328 -6.746 -19.094 1 98.81 202 ALA B CA 1
ATOM 5294 C C . ALA B 1 202 ? 24.766 -5.309 -18.828 1 98.81 202 ALA B C 1
ATOM 5296 O O . ALA B 1 202 ? 24.375 -4.391 -19.547 1 98.81 202 ALA B O 1
ATOM 5297 N N . GLY B 1 203 ? 25.516 -5.102 -17.766 1 98.56 203 GLY B N 1
ATOM 5298 C CA . GLY B 1 203 ? 26.016 -3.771 -17.469 1 98.56 203 GLY B CA 1
ATOM 5299 C C . GLY B 1 203 ? 25.469 -3.205 -16.172 1 98.56 203 GLY B C 1
ATOM 5300 O O . GLY B 1 203 ? 25.75 -2.057 -15.82 1 98.56 203 GLY B O 1
ATOM 5301 N N . MET B 1 204 ? 24.719 -3.947 -15.453 1 98.62 204 MET B N 1
ATOM 5302 C CA . MET B 1 204 ? 24.219 -3.492 -14.148 1 98.62 204 MET B CA 1
ATOM 5303 C C . MET B 1 204 ? 25.375 -3.359 -13.156 1 98.62 204 MET B C 1
ATOM 5305 O O . MET B 1 204 ? 26.266 -4.211 -13.109 1 98.62 204 MET B O 1
ATOM 5309 N N . PRO B 1 205 ? 25.422 -2.283 -12.391 1 98.62 205 PRO B N 1
ATOM 5310 C CA . PRO B 1 205 ? 26.5 -2.143 -11.406 1 98.62 205 PRO B CA 1
ATOM 5311 C C . PRO B 1 205 ? 26.516 -3.275 -10.383 1 98.62 205 PRO B C 1
ATOM 5313 O O . PRO B 1 205 ? 25.453 -3.779 -10 1 98.62 205 PRO B O 1
ATOM 5316 N N . ALA B 1 206 ? 27.75 -3.605 -9.93 1 98.62 206 ALA B N 1
ATOM 5317 C CA . ALA B 1 206 ? 27.875 -4.566 -8.836 1 98.62 206 ALA B CA 1
ATOM 5318 C C . ALA B 1 206 ? 27.062 -4.105 -7.621 1 98.62 206 ALA B C 1
ATOM 5320 O O . ALA B 1 206 ? 27.078 -2.922 -7.273 1 98.62 206 ALA B O 1
ATOM 5321 N N . GLY B 1 207 ? 26.312 -4.957 -7.113 1 98.69 207 GLY B N 1
ATOM 5322 C CA . GLY B 1 207 ? 25.562 -4.652 -5.906 1 98.69 207 GLY B CA 1
ATOM 5323 C C . GLY B 1 207 ? 24.125 -4.23 -6.188 1 98.69 207 GLY B C 1
ATOM 5324 O O . GLY B 1 207 ? 23.297 -4.211 -5.281 1 98.69 207 GLY B O 1
ATOM 5325 N N . ALA B 1 208 ? 23.781 -3.828 -7.449 1 98.88 208 ALA B N 1
ATOM 5326 C CA . ALA B 1 208 ? 22.406 -3.459 -7.777 1 98.88 208 ALA B CA 1
ATOM 5327 C C . ALA B 1 208 ? 21.469 -4.648 -7.613 1 98.88 208 ALA B C 1
ATOM 5329 O O . ALA B 1 208 ? 20.328 -4.484 -7.188 1 98.88 208 ALA B O 1
ATOM 5330 N N . LEU B 1 209 ? 21.938 -5.812 -7.969 1 98.94 209 LEU B N 1
ATOM 5331 C CA . LEU B 1 209 ? 21.219 -7.066 -7.75 1 98.94 209 LEU B CA 1
ATOM 5332 C C . LEU B 1 209 ? 22.094 -8.062 -7 1 98.94 209 LEU B C 1
ATOM 5334 O O . LEU B 1 209 ? 23.172 -8.438 -7.477 1 98.94 209 LEU B O 1
ATOM 5338 N N . ASN B 1 210 ? 21.688 -8.43 -5.797 1 98.94 210 ASN B N 1
ATOM 5339 C CA . ASN B 1 210 ? 22.344 -9.445 -4.977 1 98.94 210 ASN B CA 1
ATOM 5340 C C . ASN B 1 210 ? 21.438 -10.641 -4.73 1 98.94 210 ASN B C 1
ATOM 5342 O O . ASN B 1 210 ? 20.219 -10.492 -4.652 1 98.94 210 ASN B O 1
ATOM 5346 N N . VAL B 1 211 ? 22.016 -11.828 -4.648 1 98.94 211 VAL B N 1
ATOM 5347 C CA . VAL B 1 211 ? 21.281 -13.047 -4.316 1 98.94 211 VAL B CA 1
ATOM 5348 C C . VAL B 1 211 ? 21.891 -13.688 -3.072 1 98.94 211 VAL B C 1
ATOM 5350 O O . VAL B 1 211 ? 23.094 -14 -3.047 1 98.94 211 VAL B O 1
ATOM 5353 N N . VAL B 1 212 ? 21.109 -13.836 -2.049 1 98.88 212 VAL B N 1
ATOM 5354 C CA . VAL B 1 212 ? 21.547 -14.516 -0.832 1 98.88 212 VAL B CA 1
ATOM 5355 C C . VAL B 1 212 ? 20.609 -15.688 -0.533 1 98.88 212 VAL B C 1
ATOM 5357 O O . VAL B 1 212 ? 19.406 -15.586 -0.736 1 98.88 212 VAL B O 1
ATOM 5360 N N . HIS B 1 213 ? 21.203 -16.812 -0.146 1 98.75 213 HIS B N 1
ATOM 5361 C CA . HIS B 1 213 ? 20.438 -17.984 0.246 1 98.75 213 HIS B CA 1
ATOM 5362 C C . HIS B 1 213 ? 20.25 -18.047 1.759 1 98.75 213 HIS B C 1
ATOM 5364 O O . HIS B 1 213 ? 21.062 -17.484 2.508 1 98.75 213 HIS B O 1
ATOM 5370 N N . GLY B 1 214 ? 19.188 -18.703 2.16 1 98 214 GLY B N 1
ATOM 5371 C CA . GLY B 1 214 ? 19.047 -18.828 3.602 1 98 214 GLY B CA 1
ATOM 5372 C C . GLY B 1 214 ? 17.641 -19.25 4.02 1 98 214 GLY B C 1
ATOM 5373 O O . GLY B 1 214 ? 16.75 -19.391 3.176 1 98 214 GLY B O 1
ATOM 5374 N N . ASP B 1 215 ? 17.516 -19.516 5.293 1 97.5 215 ASP B N 1
ATOM 5375 C CA . ASP B 1 215 ? 16.25 -19.906 5.906 1 97.5 215 ASP B CA 1
ATOM 5376 C C . ASP B 1 215 ? 15.609 -18.75 6.656 1 97.5 215 ASP B C 1
ATOM 5378 O O . ASP B 1 215 ? 15.766 -17.594 6.266 1 97.5 215 ASP B O 1
ATOM 5382 N N . LYS B 1 216 ? 14.797 -19.031 7.641 1 97.31 216 LYS B N 1
ATOM 5383 C CA . LYS B 1 216 ? 14.055 -18.016 8.383 1 97.31 216 LYS B CA 1
ATOM 5384 C C . LYS B 1 216 ? 14.992 -16.984 8.992 1 97.31 216 LYS B C 1
ATOM 5386 O O . LYS B 1 216 ? 14.656 -15.797 9.062 1 97.31 216 LYS B O 1
ATOM 5391 N N . ALA B 1 217 ? 16.125 -17.391 9.43 1 97.5 217 ALA B N 1
ATOM 5392 C CA . ALA B 1 217 ? 17.094 -16.484 10.039 1 97.5 217 ALA B CA 1
ATOM 5393 C C . ALA B 1 217 ? 17.531 -15.406 9.039 1 97.5 217 ALA B C 1
ATOM 5395 O O . ALA B 1 217 ? 17.625 -14.227 9.391 1 97.5 217 ALA B O 1
ATOM 5396 N N . ALA B 1 218 ? 17.844 -15.82 7.844 1 98.31 218 ALA B N 1
ATOM 5397 C CA . ALA B 1 218 ? 18.219 -14.883 6.793 1 98.31 218 ALA B CA 1
ATOM 5398 C C . ALA B 1 218 ? 17.078 -13.922 6.48 1 98.31 218 ALA B C 1
ATOM 5400 O O . ALA B 1 218 ? 17.281 -12.719 6.34 1 98.31 218 ALA B O 1
ATOM 5401 N N . VAL B 1 219 ? 15.844 -14.453 6.418 1 98.56 219 VAL B N 1
ATOM 5402 C CA . VAL B 1 219 ? 14.664 -13.656 6.098 1 98.56 219 VAL B CA 1
ATOM 5403 C C . VAL B 1 219 ? 14.438 -12.617 7.188 1 98.56 219 VAL B C 1
ATOM 5405 O O . VAL B 1 219 ? 14.211 -11.438 6.891 1 98.56 219 VAL B O 1
ATOM 5408 N N . ASP B 1 220 ? 14.523 -13 8.445 1 98.44 220 ASP B N 1
ATOM 5409 C CA . ASP B 1 220 ? 14.328 -12.078 9.562 1 98.44 220 ASP B CA 1
ATOM 5410 C C . ASP B 1 220 ? 15.367 -10.969 9.547 1 98.44 220 ASP B C 1
ATOM 5412 O O . ASP B 1 220 ? 15.039 -9.797 9.766 1 98.44 220 ASP B O 1
ATOM 5416 N N . ALA B 1 221 ? 16.641 -11.352 9.266 1 98.69 221 ALA B N 1
ATOM 5417 C CA . ALA B 1 221 ? 17.719 -10.367 9.211 1 98.69 221 ALA B CA 1
ATOM 5418 C C . ALA B 1 221 ? 17.469 -9.336 8.109 1 98.69 221 ALA B C 1
ATOM 5420 O O . ALA B 1 221 ? 17.734 -8.148 8.297 1 98.69 221 ALA B O 1
ATOM 5421 N N . LEU B 1 222 ? 16.969 -9.805 6.98 1 98.81 222 LEU B N 1
ATOM 5422 C CA . LEU B 1 222 ? 16.641 -8.906 5.883 1 98.81 222 LEU B CA 1
ATOM 5423 C C . LEU B 1 222 ? 15.523 -7.945 6.285 1 98.81 222 LEU B C 1
ATOM 5425 O O . LEU B 1 222 ? 15.648 -6.73 6.094 1 98.81 222 LEU B O 1
ATOM 5429 N N . ILE B 1 223 ? 14.414 -8.445 6.891 1 98.62 223 ILE B N 1
ATOM 5430 C CA . ILE B 1 223 ? 13.227 -7.652 7.199 1 98.62 223 ILE B CA 1
ATOM 5431 C C . ILE B 1 223 ? 13.547 -6.648 8.305 1 98.62 223 ILE B C 1
ATOM 5433 O O . ILE B 1 223 ? 13.07 -5.512 8.273 1 98.62 223 ILE B O 1
ATOM 5437 N N . GLU B 1 224 ? 14.391 -7.004 9.219 1 98.31 224 GLU B N 1
ATOM 5438 C CA . GLU B 1 224 ? 14.602 -6.199 10.422 1 98.31 224 GLU B CA 1
ATOM 5439 C C . GLU B 1 224 ? 15.625 -5.094 10.172 1 98.31 224 GLU B C 1
ATOM 5441 O O . GLU B 1 224 ? 15.727 -4.148 10.953 1 98.31 224 GLU B O 1
ATOM 5446 N N . ASP B 1 225 ? 16.406 -5.195 9.102 1 98.69 225 ASP B N 1
ATOM 5447 C CA . ASP B 1 225 ? 17.453 -4.211 8.828 1 98.69 225 ASP B CA 1
ATOM 5448 C C . ASP B 1 225 ? 16.859 -2.889 8.359 1 98.69 225 ASP B C 1
ATOM 5450 O O . ASP B 1 225 ? 16.031 -2.863 7.434 1 98.69 225 ASP B O 1
ATOM 5454 N N . PRO B 1 226 ? 17.281 -1.709 8.93 1 97.06 226 PRO B N 1
ATOM 5455 C CA . PRO B 1 226 ? 16.688 -0.414 8.594 1 97.06 226 PRO B CA 1
ATOM 5456 C C . PRO B 1 226 ? 17 0.025 7.168 1 97.06 226 PRO B C 1
ATOM 5458 O O . PRO B 1 226 ? 16.328 0.913 6.629 1 97.06 226 PRO B O 1
ATOM 5461 N N . ARG B 1 227 ? 18.016 -0.464 6.523 1 97.88 227 ARG B N 1
ATOM 5462 C CA . ARG B 1 227 ? 18.359 -0.106 5.152 1 97.88 227 ARG B CA 1
ATOM 5463 C C . ARG B 1 227 ? 17.312 -0.614 4.172 1 97.88 227 ARG B C 1
ATOM 5465 O O . ARG B 1 227 ? 17.172 -0.086 3.066 1 97.88 227 ARG B O 1
ATOM 5472 N N . VAL B 1 228 ? 16.531 -1.719 4.52 1 98.75 228 VAL B N 1
ATOM 5473 C CA . VAL B 1 228 ? 15.508 -2.295 3.66 1 98.75 228 VAL B CA 1
ATOM 5474 C C . VAL B 1 228 ? 14.227 -1.464 3.75 1 98.75 228 VAL B C 1
ATOM 5476 O O . VAL B 1 228 ? 13.711 -1.229 4.844 1 98.75 228 VAL B O 1
ATOM 5479 N N . LYS B 1 229 ? 13.734 -1.117 2.551 1 98.31 229 LYS B N 1
ATOM 5480 C CA . LYS B 1 229 ? 12.586 -0.211 2.535 1 98.31 229 LYS B CA 1
ATOM 5481 C C . LYS B 1 229 ? 11.32 -0.941 2.111 1 98.31 229 LYS B C 1
ATOM 5483 O O . LYS B 1 229 ? 10.211 -0.492 2.412 1 98.31 229 LYS B O 1
ATOM 5488 N N . ALA B 1 230 ? 11.438 -2.023 1.421 1 98.62 230 ALA B N 1
ATOM 5489 C CA . ALA B 1 230 ? 10.289 -2.768 0.916 1 98.62 230 ALA B CA 1
ATOM 5490 C C . ALA B 1 230 ? 10.586 -4.262 0.846 1 98.62 230 ALA B C 1
ATOM 5492 O O . ALA B 1 230 ? 11.711 -4.66 0.535 1 98.62 230 ALA B O 1
ATOM 5493 N N . VAL B 1 231 ? 9.539 -5.039 1.125 1 98.75 231 VAL B N 1
ATOM 5494 C CA . VAL B 1 231 ? 9.672 -6.492 1.104 1 98.75 231 VAL B CA 1
ATOM 5495 C C . VAL B 1 231 ? 8.594 -7.098 0.204 1 98.75 231 VAL B C 1
ATOM 5497 O O . VAL B 1 231 ? 7.402 -6.832 0.386 1 98.75 231 VAL B O 1
ATOM 5500 N N . GLY B 1 232 ? 8.977 -7.832 -0.814 1 98.62 232 GLY B N 1
ATOM 5501 C CA . GLY B 1 232 ? 8.086 -8.656 -1.608 1 98.62 232 GLY B CA 1
ATOM 5502 C C . GLY B 1 232 ? 8.195 -10.141 -1.291 1 98.62 232 GLY B C 1
ATOM 5503 O O . GLY B 1 232 ? 9.305 -10.672 -1.182 1 98.62 232 GLY B O 1
ATOM 5504 N N . PHE B 1 233 ? 7.02 -10.797 -1.098 1 98.69 233 PHE B N 1
ATOM 5505 C CA . PHE B 1 233 ? 7.027 -12.211 -0.732 1 98.69 233 PHE B CA 1
ATOM 5506 C C . PHE B 1 233 ? 5.984 -12.984 -1.53 1 98.69 233 PHE B C 1
ATOM 5508 O O . PHE B 1 233 ? 4.887 -12.477 -1.775 1 98.69 233 PHE B O 1
ATOM 5515 N N . VAL B 1 234 ? 6.336 -14.117 -1.974 1 98.5 234 VAL B N 1
ATOM 5516 C CA . VAL B 1 234 ? 5.395 -15.109 -2.48 1 98.5 234 VAL B CA 1
ATOM 5517 C C . VAL B 1 234 ? 5.676 -16.469 -1.837 1 98.5 234 VAL B C 1
ATOM 5519 O O . VAL B 1 234 ? 6.82 -16.922 -1.821 1 98.5 234 VAL B O 1
ATOM 5522 N N . GLY B 1 235 ? 4.668 -17.141 -1.283 1 97.5 235 GLY B N 1
ATOM 5523 C CA . GLY B 1 235 ? 4.762 -18.438 -0.647 1 97.5 235 GLY B CA 1
ATOM 5524 C C . GLY B 1 235 ? 3.455 -18.891 -0.026 1 97.5 235 GLY B C 1
ATOM 5525 O O . GLY B 1 235 ? 2.387 -18.719 -0.613 1 97.5 235 GLY B O 1
ATOM 5526 N N . SER B 1 236 ? 3.535 -19.578 1.133 1 97 236 SER B N 1
ATOM 5527 C CA . SER B 1 236 ? 2.33 -20.062 1.797 1 97 236 SER B CA 1
ATOM 5528 C C . SER B 1 236 ? 1.664 -18.953 2.607 1 97 236 SER B C 1
ATOM 5530 O O . SER B 1 236 ? 2.326 -18 3.029 1 97 236 SER B O 1
ATOM 5532 N N . THR B 1 237 ? 0.373 -19.078 2.854 1 97.5 237 THR B N 1
ATOM 5533 C CA . THR B 1 237 ? -0.413 -18.047 3.512 1 97.5 237 THR B CA 1
ATOM 5534 C C . THR B 1 237 ? 0.11 -17.781 4.922 1 97.5 237 THR B C 1
ATOM 5536 O O . THR B 1 237 ? 0.295 -16.625 5.316 1 97.5 237 THR B O 1
ATOM 5539 N N . PRO B 1 238 ? 0.408 -18.812 5.703 1 97.5 238 PRO B N 1
ATOM 5540 C CA . PRO B 1 238 ? 0.894 -18.5 7.051 1 97.5 238 PRO B CA 1
ATOM 5541 C C . PRO B 1 238 ? 2.191 -17.688 7.043 1 97.5 238 PRO B C 1
ATOM 5543 O O . PRO B 1 238 ? 2.357 -16.781 7.848 1 97.5 238 PRO B O 1
ATOM 5546 N N . ILE B 1 239 ? 3.064 -18 6.129 1 97.81 239 ILE B N 1
ATOM 5547 C CA . ILE B 1 239 ? 4.328 -17.281 6.047 1 97.81 239 ILE B CA 1
ATOM 5548 C C . ILE B 1 239 ? 4.082 -15.883 5.484 1 97.81 239 ILE B C 1
ATOM 5550 O O . ILE B 1 239 ? 4.656 -14.898 5.965 1 97.81 239 ILE B O 1
ATOM 5554 N N . ALA B 1 240 ? 3.227 -15.805 4.441 1 98.12 240 ALA B N 1
ATOM 5555 C CA . ALA B 1 240 ? 2.877 -14.508 3.859 1 98.12 240 ALA B CA 1
ATOM 5556 C C . ALA B 1 240 ? 2.334 -13.562 4.926 1 98.12 240 ALA B C 1
ATOM 5558 O O . ALA B 1 240 ? 2.75 -12.398 5 1 98.12 240 ALA B O 1
ATOM 5559 N N . GLN B 1 241 ? 1.408 -14.062 5.707 1 97.56 241 GLN B N 1
ATOM 5560 C CA . GLN B 1 241 ? 0.818 -13.266 6.777 1 97.56 241 GLN B CA 1
ATOM 5561 C C . GLN B 1 241 ? 1.872 -12.852 7.801 1 97.56 241 GLN B C 1
ATOM 5563 O O . GLN B 1 241 ? 1.875 -11.711 8.273 1 97.56 241 GLN B O 1
ATOM 5568 N N . SER B 1 242 ? 2.725 -13.789 8.133 1 97.94 242 SER B N 1
ATOM 5569 C CA . SER B 1 242 ? 3.771 -13.523 9.117 1 97.94 242 SER B CA 1
ATOM 5570 C C . SER B 1 242 ? 4.73 -12.445 8.625 1 97.94 242 SER B C 1
ATOM 5572 O O . SER B 1 242 ? 5.102 -11.547 9.383 1 97.94 242 SER B O 1
ATOM 5574 N N . ILE B 1 243 ? 5.164 -12.547 7.414 1 98.38 243 ILE B N 1
ATOM 5575 C CA . ILE B 1 243 ? 6.098 -11.586 6.844 1 98.38 243 ILE B CA 1
ATOM 5576 C C . ILE B 1 243 ? 5.43 -10.219 6.73 1 98.38 243 ILE B C 1
ATOM 5578 O O . ILE B 1 243 ? 6.043 -9.195 7.035 1 98.38 243 ILE B O 1
ATOM 5582 N N . TYR B 1 244 ? 4.16 -10.172 6.324 1 98.31 244 TYR B N 1
ATOM 5583 C CA . TYR B 1 244 ? 3.41 -8.922 6.23 1 98.31 244 TYR B CA 1
ATOM 5584 C C . TYR B 1 244 ? 3.334 -8.227 7.586 1 98.31 244 TYR B C 1
ATOM 5586 O O . TYR B 1 244 ? 3.604 -7.031 7.695 1 98.31 244 TYR B O 1
ATOM 5594 N N . ALA B 1 245 ? 2.984 -9 8.594 1 97.94 245 ALA B N 1
ATOM 5595 C CA . ALA B 1 245 ? 2.893 -8.477 9.953 1 97.94 245 ALA B CA 1
ATOM 5596 C C . ALA B 1 245 ? 4.254 -7.992 10.445 1 97.94 245 ALA B C 1
ATOM 5598 O O . ALA B 1 245 ? 4.352 -6.934 11.07 1 97.94 245 ALA B O 1
ATOM 5599 N N . HIS B 1 246 ? 5.297 -8.797 10.164 1 98.06 246 HIS B N 1
ATOM 5600 C CA . HIS B 1 246 ? 6.656 -8.469 10.578 1 98.06 246 HIS B CA 1
ATOM 5601 C C . HIS B 1 246 ? 7.145 -7.191 9.914 1 98.06 246 HIS B C 1
ATOM 5603 O O . HIS B 1 246 ? 7.684 -6.305 10.578 1 98.06 246 HIS B O 1
ATOM 5609 N N . ALA B 1 247 ? 6.98 -7.113 8.609 1 97.81 247 ALA B N 1
ATOM 5610 C CA . ALA B 1 247 ? 7.352 -5.906 7.875 1 97.81 247 ALA B CA 1
ATOM 5611 C C . ALA B 1 247 ? 6.594 -4.688 8.406 1 97.81 247 ALA B C 1
ATOM 5613 O O . ALA B 1 247 ? 7.172 -3.613 8.57 1 97.81 247 ALA B O 1
ATOM 5614 N N . GLY B 1 248 ? 5.266 -4.855 8.648 1 96.38 248 GLY B N 1
ATOM 5615 C CA . GLY B 1 248 ? 4.469 -3.783 9.227 1 96.38 248 GLY B CA 1
ATOM 5616 C C . GLY B 1 248 ? 5.008 -3.285 10.555 1 96.38 248 GLY B C 1
ATOM 5617 O O . GLY B 1 248 ? 5.062 -2.076 10.789 1 96.38 248 GLY B O 1
ATOM 5618 N N . ARG B 1 249 ? 5.441 -4.188 11.383 1 96.88 249 ARG B N 1
ATOM 5619 C CA . ARG B 1 249 ? 6 -3.832 12.688 1 96.88 249 ARG B CA 1
ATOM 5620 C C . ARG B 1 249 ? 7.27 -3.004 12.531 1 96.88 249 ARG B C 1
ATOM 5622 O O . ARG B 1 249 ? 7.57 -2.15 13.367 1 96.88 249 ARG B O 1
ATOM 5629 N N . MET B 1 250 ? 7.988 -3.281 11.438 1 96.88 250 MET B N 1
ATOM 5630 C CA . MET B 1 250 ? 9.242 -2.57 11.188 1 96.88 250 MET B CA 1
ATOM 5631 C C . MET B 1 250 ? 8.984 -1.285 10.406 1 96.88 250 MET B C 1
ATOM 5633 O O . MET B 1 250 ? 9.93 -0.564 10.07 1 96.88 250 MET B O 1
ATOM 5637 N N . GLY B 1 251 ? 7.75 -0.974 10.078 1 95 251 GLY B N 1
ATOM 5638 C CA . GLY B 1 251 ? 7.398 0.246 9.367 1 95 251 GLY B CA 1
ATOM 5639 C C . GLY B 1 251 ? 7.695 0.178 7.883 1 95 251 GLY B C 1
ATOM 5640 O O . GLY B 1 251 ? 7.852 1.211 7.227 1 95 251 GLY B O 1
ATOM 5641 N N . LYS B 1 252 ? 7.832 -1.047 7.336 1 95.75 252 LYS B N 1
ATOM 5642 C CA . LYS B 1 252 ? 8.203 -1.228 5.938 1 95.75 252 LYS B CA 1
ATOM 5643 C C . LYS B 1 252 ? 6.98 -1.523 5.074 1 95.75 252 LYS B C 1
ATOM 5645 O O . LYS B 1 252 ? 5.969 -2.023 5.574 1 95.75 252 LYS B O 1
ATOM 5650 N N . ARG B 1 253 ? 7.086 -1.189 3.791 1 96.25 253 ARG B N 1
ATOM 5651 C CA . ARG B 1 253 ? 6.113 -1.659 2.809 1 96.25 253 ARG B CA 1
ATOM 5652 C C . ARG B 1 253 ? 6.258 -3.158 2.566 1 96.25 253 ARG B C 1
ATOM 5654 O O . ARG B 1 253 ? 7.367 -3.693 2.611 1 96.25 253 ARG B O 1
ATOM 5661 N N . ALA B 1 254 ? 5.121 -3.736 2.34 1 97.75 254 ALA B N 1
ATOM 5662 C CA . ALA B 1 254 ? 5.188 -5.168 2.055 1 97.75 254 ALA B CA 1
ATOM 5663 C C . ALA B 1 254 ? 4.086 -5.586 1.084 1 97.75 254 ALA B C 1
ATOM 5665 O O . ALA B 1 254 ? 2.959 -5.094 1.167 1 97.75 254 ALA B O 1
ATOM 5666 N N . GLN B 1 255 ? 4.391 -6.367 0.167 1 96.94 255 GLN B N 1
ATOM 5667 C CA . GLN B 1 255 ? 3.52 -7.07 -0.769 1 96.94 255 GLN B CA 1
ATOM 5668 C C . GLN B 1 255 ? 3.717 -8.578 -0.676 1 96.94 255 GLN B C 1
ATOM 5670 O O . GLN B 1 255 ? 4.727 -9.109 -1.144 1 96.94 255 GLN B O 1
ATOM 5675 N N . CYS B 1 256 ? 2.738 -9.297 -0.047 1 98.31 256 CYS B N 1
ATOM 5676 C CA . CYS B 1 256 ? 2.924 -10.703 0.266 1 98.31 256 CYS B CA 1
ATOM 5677 C C . CYS B 1 256 ? 1.794 -11.547 -0.32 1 98.31 256 CYS B C 1
ATOM 5679 O O . CYS B 1 256 ? 0.625 -11.336 0.003 1 98.31 256 CYS B O 1
ATOM 5681 N N . PHE B 1 257 ? 2.119 -12.5 -1.114 1 98.12 257 PHE B N 1
ATOM 5682 C CA . PHE B 1 257 ? 1.128 -13.367 -1.748 1 98.12 257 PHE B CA 1
ATOM 5683 C C . PHE B 1 257 ? 1.207 -14.781 -1.192 1 98.12 257 PHE B C 1
ATOM 5685 O O . PHE B 1 257 ? 2.297 -15.336 -1.048 1 98.12 257 PHE B O 1
ATOM 5692 N N . GLY B 1 258 ? 0.02 -15.305 -0.838 1 97.75 258 GLY B N 1
ATOM 5693 C CA . GLY B 1 258 ? -0.075 -16.578 -0.141 1 97.75 258 GLY B CA 1
ATOM 5694 C C . GLY B 1 258 ? -0.631 -17.688 -1.007 1 97.75 258 GLY B C 1
ATOM 5695 O O . GLY B 1 258 ? -0.418 -17.703 -2.221 1 97.75 258 GLY B O 1
ATOM 5696 N N . GLY B 1 259 ? -1.237 -18.656 -0.324 1 97.38 259 GLY B N 1
ATOM 5697 C CA . GLY B 1 259 ? -1.739 -19.859 -0.967 1 97.38 259 GLY B CA 1
ATOM 5698 C C . GLY B 1 259 ? -2.953 -19.594 -1.84 1 97.38 259 GLY B C 1
ATOM 5699 O O . GLY B 1 259 ? -3.391 -18.453 -1.991 1 97.38 259 GLY B O 1
ATOM 5700 N N . ALA B 1 260 ? -3.389 -20.688 -2.432 1 97.88 260 ALA B N 1
ATOM 5701 C CA . ALA B 1 260 ? -4.492 -20.609 -3.385 1 97.88 260 ALA B CA 1
ATOM 5702 C C . ALA B 1 260 ? -5.281 -21.906 -3.434 1 97.88 260 ALA B C 1
ATOM 5704 O O . ALA B 1 260 ? -4.762 -22.969 -3.074 1 97.88 260 ALA B O 1
ATOM 5705 N N . LYS B 1 261 ? -6.477 -21.891 -3.734 1 98.19 261 LYS B N 1
ATOM 5706 C CA . LYS B 1 261 ? -7.402 -22.938 -4.148 1 98.19 261 LYS B CA 1
ATOM 5707 C C . LYS B 1 261 ? -8.32 -22.453 -5.27 1 98.19 261 LYS B C 1
ATOM 5709 O O . LYS B 1 261 ? -9.414 -21.953 -5.008 1 98.19 261 LYS B O 1
ATOM 5714 N N . ASN B 1 262 ? -7.883 -22.656 -6.484 1 98.62 262 ASN B N 1
ATOM 5715 C CA . ASN B 1 262 ? -8.562 -22.047 -7.617 1 98.62 262 ASN B CA 1
ATOM 5716 C C . ASN B 1 262 ? -9.672 -22.938 -8.164 1 98.62 262 ASN B C 1
ATOM 5718 O O . ASN B 1 262 ? -9.453 -24.125 -8.414 1 98.62 262 ASN B O 1
ATOM 5722 N N . HIS B 1 263 ? -10.836 -22.344 -8.328 1 98.88 263 HIS B N 1
ATOM 5723 C CA . HIS B 1 263 ? -12.023 -23.047 -8.82 1 98.88 263 HIS B CA 1
ATOM 5724 C C . HIS B 1 263 ? -12.242 -22.766 -10.305 1 98.88 263 HIS B C 1
ATOM 5726 O O . HIS B 1 263 ? -11.914 -21.688 -10.797 1 98.88 263 HIS B O 1
ATOM 5732 N N . ALA B 1 264 ? -12.734 -23.75 -10.992 1 98.94 264 ALA B N 1
ATOM 5733 C CA . ALA B 1 264 ? -13.328 -23.562 -12.312 1 98.94 264 ALA B CA 1
ATOM 5734 C C . ALA B 1 264 ? -14.805 -23.953 -12.305 1 98.94 264 ALA B C 1
ATOM 5736 O O . ALA B 1 264 ? -15.141 -25.125 -12.109 1 98.94 264 ALA B O 1
ATOM 5737 N N . VAL B 1 265 ? -15.617 -22.953 -12.484 1 98.94 265 VAL B N 1
ATOM 5738 C CA . VAL B 1 265 ? -17.047 -23.219 -12.594 1 98.94 265 VAL B CA 1
ATOM 5739 C C . VAL B 1 265 ? -17.406 -23.594 -14.031 1 98.94 265 VAL B C 1
ATOM 5741 O O . VAL B 1 265 ? -17.062 -22.875 -14.969 1 98.94 265 VAL B O 1
ATOM 5744 N N . ILE B 1 266 ? -18.031 -24.766 -14.227 1 98.94 266 ILE B N 1
ATOM 5745 C CA . ILE B 1 266 ? -18.375 -25.266 -15.555 1 98.94 266 ILE B CA 1
ATOM 5746 C C . ILE B 1 266 ? -19.891 -25.234 -15.727 1 98.94 266 ILE B C 1
ATOM 5748 O O . ILE B 1 266 ? -20.609 -26.062 -15.141 1 98.94 266 ILE B O 1
ATOM 5752 N N . MET B 1 267 ? -20.344 -24.359 -16.578 1 98.69 267 MET B N 1
ATOM 5753 C CA . MET B 1 267 ? -21.766 -24.203 -16.828 1 98.69 267 MET B CA 1
ATOM 5754 C C . MET B 1 267 ? -22.266 -25.25 -17.812 1 98.69 267 MET B C 1
ATOM 5756 O O . MET B 1 267 ? -21.5 -25.797 -18.594 1 98.69 267 MET B O 1
ATOM 5760 N N . PRO B 1 268 ? -23.609 -25.5 -17.812 1 97.88 268 PRO B N 1
ATOM 5761 C CA . PRO B 1 268 ? -24.188 -26.531 -18.688 1 97.88 268 PRO B CA 1
ATOM 5762 C C . PRO B 1 268 ? -23.969 -26.219 -20.172 1 97.88 268 PRO B C 1
ATOM 5764 O O . PRO B 1 268 ? -23.938 -27.141 -20.984 1 97.88 268 PRO B O 1
ATOM 5767 N N . ASP B 1 269 ? -23.797 -24.984 -20.484 1 96.62 269 ASP B N 1
ATOM 5768 C CA . ASP B 1 269 ? -23.672 -24.609 -21.891 1 96.62 269 ASP B CA 1
ATOM 5769 C C . ASP B 1 269 ? -22.203 -24.609 -22.328 1 96.62 269 ASP B C 1
ATOM 5771 O O . ASP B 1 269 ? -21.906 -24.266 -23.484 1 96.62 269 ASP B O 1
ATOM 5775 N N . ALA B 1 270 ? -21.266 -25.016 -21.453 1 97.06 270 ALA B N 1
ATOM 5776 C CA . ALA B 1 270 ? -19.844 -25.031 -21.766 1 97.06 270 ALA B CA 1
ATOM 5777 C C . ALA B 1 270 ? -19.516 -26.094 -22.812 1 97.06 270 ALA B C 1
ATOM 5779 O O . ALA B 1 270 ? -20.219 -27.109 -22.906 1 97.06 270 ALA B O 1
ATOM 5780 N N . ASP B 1 271 ? -18.516 -25.812 -23.641 1 95.44 271 ASP B N 1
ATOM 5781 C CA . ASP B 1 271 ? -17.906 -26.875 -24.438 1 95.44 271 ASP B CA 1
ATOM 5782 C C . ASP B 1 271 ? -17.125 -27.844 -23.547 1 95.44 271 ASP B C 1
ATOM 5784 O O . ASP B 1 271 ? -15.961 -27.594 -23.234 1 95.44 271 ASP B O 1
ATOM 5788 N N . LEU B 1 272 ? -17.688 -28.938 -23.266 1 96.94 272 LEU B N 1
ATOM 5789 C CA . LEU B 1 272 ? -17.141 -29.797 -22.219 1 96.94 272 LEU B CA 1
ATOM 5790 C C . LEU B 1 272 ? -15.859 -30.469 -22.688 1 96.94 272 LEU B C 1
ATOM 5792 O O . LEU B 1 272 ? -14.969 -30.75 -21.891 1 96.94 272 LEU B O 1
ATOM 5796 N N . GLU B 1 273 ? -15.797 -30.781 -24 1 95.75 273 GLU B N 1
ATOM 5797 C CA . GLU B 1 273 ? -14.562 -31.359 -24.531 1 95.75 273 GLU B CA 1
ATOM 5798 C C . GLU B 1 273 ? -13.383 -30.391 -24.359 1 95.75 273 GLU B C 1
ATOM 5800 O O . GLU B 1 273 ? -12.344 -30.781 -23.828 1 95.75 273 GLU B O 1
ATOM 5805 N N . MET B 1 274 ? -13.602 -29.25 -24.734 1 95.25 274 MET B N 1
ATOM 5806 C CA . MET B 1 274 ? -12.578 -28.219 -24.594 1 95.25 274 MET B CA 1
ATOM 5807 C C . MET B 1 274 ? -12.266 -27.953 -23.125 1 95.25 274 MET B C 1
ATOM 5809 O O . MET B 1 274 ? -11.109 -27.766 -22.75 1 95.25 274 MET B O 1
ATOM 5813 N N . THR B 1 275 ? -13.312 -27.906 -22.359 1 97.31 275 THR B N 1
ATOM 5814 C CA . THR B 1 275 ? -13.172 -27.656 -20.938 1 97.31 275 THR B CA 1
ATOM 5815 C C . THR B 1 275 ? -12.328 -28.75 -20.281 1 97.31 275 THR B C 1
ATOM 5817 O O . THR B 1 275 ? -11.43 -28.469 -19.484 1 97.31 275 THR B O 1
ATOM 5820 N N . ALA B 1 276 ? -12.602 -29.969 -20.625 1 97.88 276 ALA B N 1
ATOM 5821 C CA . ALA B 1 276 ? -11.859 -31.094 -20.062 1 97.88 276 ALA B CA 1
ATOM 5822 C C . ALA B 1 276 ? -10.375 -31 -20.422 1 97.88 276 ALA B C 1
ATOM 5824 O O . ALA B 1 276 ? -9.508 -31.219 -19.562 1 97.88 276 ALA B O 1
ATOM 5825 N N . ASP B 1 277 ? -10.133 -30.703 -21.688 1 96 277 ASP B N 1
ATOM 5826 C CA . ASP B 1 277 ? -8.75 -30.531 -22.109 1 96 277 ASP B CA 1
ATOM 5827 C C . ASP B 1 277 ? -8.062 -29.422 -21.312 1 96 277 ASP B C 1
ATOM 5829 O O . ASP B 1 277 ? -6.938 -29.594 -20.844 1 96 277 ASP B O 1
ATOM 5833 N N . ALA B 1 278 ? -8.734 -28.312 -21.156 1 96.5 278 ALA B N 1
ATOM 5834 C CA . ALA B 1 278 ? -8.195 -27.172 -20.438 1 96.5 278 ALA B CA 1
ATOM 5835 C C . ALA B 1 278 ? -7.926 -27.531 -18.969 1 96.5 278 ALA B C 1
ATOM 5837 O O . ALA B 1 278 ? -6.895 -27.141 -18.406 1 96.5 278 ALA B O 1
ATOM 5838 N N . LEU B 1 279 ? -8.812 -28.219 -18.359 1 98 279 LEU B N 1
ATOM 5839 C CA . LEU B 1 279 ? -8.703 -28.562 -16.953 1 98 279 LEU B CA 1
ATOM 5840 C C . LEU B 1 279 ? -7.52 -29.484 -16.703 1 98 279 LEU B C 1
ATOM 5842 O O . LEU B 1 279 ? -6.824 -29.359 -15.695 1 98 279 LEU B O 1
ATOM 5846 N N . VAL B 1 280 ? -7.32 -30.422 -17.625 1 97.62 280 VAL B N 1
ATOM 5847 C CA . VAL B 1 280 ? -6.227 -31.375 -17.453 1 97.62 280 VAL B CA 1
ATOM 5848 C C . VAL B 1 280 ? -4.891 -30.641 -17.453 1 97.62 280 VAL B C 1
ATOM 5850 O O . VAL B 1 280 ? -4.055 -30.875 -16.578 1 97.62 280 VAL B O 1
ATOM 5853 N N . GLY B 1 281 ? -4.75 -29.75 -18.344 1 95.75 281 GLY B N 1
ATOM 5854 C CA . GLY B 1 281 ? -3.535 -28.953 -18.375 1 95.75 281 GLY B CA 1
ATOM 5855 C C . GLY B 1 281 ? -3.381 -28.062 -17.156 1 95.75 281 GLY B C 1
ATOM 5856 O O . GLY B 1 281 ? -2.289 -27.969 -16.594 1 95.75 281 GLY B O 1
ATOM 5857 N N . ALA B 1 282 ? -4.488 -27.5 -16.75 1 97.81 282 ALA B N 1
ATOM 5858 C CA . ALA B 1 282 ? -4.469 -26.516 -15.664 1 97.81 282 ALA B CA 1
ATOM 5859 C C . ALA B 1 282 ? -4.262 -27.203 -14.32 1 97.81 282 ALA B C 1
ATOM 5861 O O . ALA B 1 282 ? -3.662 -26.625 -13.406 1 97.81 282 ALA B O 1
ATOM 5862 N N . ALA B 1 283 ? -4.699 -28.375 -14.156 1 98.25 283 ALA B N 1
ATOM 5863 C CA . ALA B 1 283 ? -4.652 -29.078 -12.875 1 98.25 283 ALA B CA 1
ATOM 5864 C C . ALA B 1 283 ? -3.326 -29.812 -12.703 1 98.25 283 ALA B C 1
ATOM 5866 O O . ALA B 1 283 ? -2.777 -29.859 -11.602 1 98.25 283 ALA B O 1
ATOM 5867 N N . PHE B 1 284 ? -2.795 -30.344 -13.797 1 98.06 284 PHE B N 1
ATOM 5868 C CA . PHE B 1 284 ? -1.725 -31.312 -13.617 1 98.06 284 PHE B CA 1
ATOM 5869 C C . PHE B 1 284 ? -0.411 -30.781 -14.18 1 98.06 284 PHE B C 1
ATOM 5871 O O . PHE B 1 284 ? 0.656 -31.344 -13.906 1 98.06 284 PHE B O 1
ATOM 5878 N N . GLY B 1 285 ? -0.522 -29.672 -14.984 1 95.75 285 GLY B N 1
ATOM 5879 C CA . GLY B 1 285 ? 0.725 -29.047 -15.406 1 95.75 285 GLY B CA 1
ATOM 5880 C C . GLY B 1 285 ? 1.646 -28.719 -14.242 1 95.75 285 GLY B C 1
ATOM 5881 O O . GLY B 1 285 ? 1.188 -28.297 -13.18 1 95.75 285 GLY B O 1
ATOM 5882 N N . SER B 1 286 ? 2.969 -28.938 -14.469 1 97.06 286 SER B N 1
ATOM 5883 C CA . SER B 1 286 ? 3.98 -28.734 -13.438 1 97.06 286 SER B CA 1
ATOM 5884 C C . SER B 1 286 ? 3.662 -29.531 -12.18 1 97.06 286 SER B C 1
ATOM 5886 O O . SER B 1 286 ? 3.871 -29.062 -11.062 1 97.06 286 SER B O 1
ATOM 5888 N N . ALA B 1 287 ? 3.033 -30.641 -12.391 1 97.69 287 ALA B N 1
ATOM 5889 C CA . ALA B 1 287 ? 2.627 -31.547 -11.32 1 97.69 287 ALA B CA 1
ATOM 5890 C C . ALA B 1 287 ? 1.728 -30.844 -10.312 1 97.69 287 ALA B C 1
ATOM 5892 O O . ALA B 1 287 ? 1.787 -31.125 -9.109 1 97.69 287 ALA B O 1
ATOM 5893 N N . GLY B 1 288 ? 0.991 -29.859 -10.75 1 97.81 288 GLY B N 1
ATOM 5894 C CA . GLY B 1 288 ? 0.052 -29.141 -9.898 1 97.81 288 GLY B CA 1
ATOM 5895 C C . GLY B 1 288 ? 0.726 -28.156 -8.969 1 97.81 288 GLY B C 1
ATOM 5896 O O . GLY B 1 288 ? 0.064 -27.516 -8.148 1 97.81 288 GLY B O 1
ATOM 5897 N N . GLU B 1 289 ? 2.049 -27.938 -9.102 1 97.94 289 GLU B N 1
ATOM 5898 C CA . GLU B 1 289 ? 2.779 -27.031 -8.234 1 97.94 289 GLU B CA 1
ATOM 5899 C C . GLU B 1 289 ? 2.771 -25.609 -8.789 1 97.94 289 GLU B C 1
ATOM 5901 O O . GLU B 1 289 ? 3.822 -24.969 -8.914 1 97.94 289 GLU B O 1
ATOM 5906 N N . ARG B 1 290 ? 1.569 -25.125 -9.086 1 96.69 290 ARG B N 1
ATOM 5907 C CA . ARG B 1 290 ? 1.287 -23.75 -9.523 1 96.69 290 ARG B CA 1
ATOM 5908 C C . ARG B 1 290 ? 0.255 -23.094 -8.617 1 96.69 290 ARG B C 1
ATOM 5910 O O . ARG B 1 290 ? -0.788 -23.688 -8.32 1 96.69 290 ARG B O 1
ATOM 5917 N N . CYS B 1 291 ? 0.562 -21.922 -8.242 1 95.88 291 CYS B N 1
ATOM 5918 C CA . CYS B 1 291 ? -0.407 -21.219 -7.406 1 95.88 291 CYS B CA 1
ATOM 5919 C C . CYS B 1 291 ? -1.705 -20.984 -8.164 1 95.88 291 CYS B C 1
ATOM 5921 O O . CYS B 1 291 ? -2.773 -20.875 -7.559 1 95.88 291 CYS B O 1
ATOM 5923 N N . MET B 1 292 ? -1.598 -20.984 -9.5 1 96.5 292 MET B N 1
ATOM 5924 C CA . MET B 1 292 ? -2.773 -20.703 -10.32 1 96.5 292 MET B CA 1
ATOM 5925 C C . MET B 1 292 ? -3.393 -22 -10.844 1 96.5 292 MET B C 1
ATOM 5927 O O . MET B 1 292 ? -4.348 -21.969 -11.625 1 96.5 292 MET B O 1
ATOM 5931 N N . ALA B 1 293 ? -2.914 -23.125 -10.492 1 97.62 293 ALA B N 1
ATOM 5932 C CA . ALA B 1 293 ? -3.488 -24.391 -10.93 1 97.62 293 ALA B CA 1
ATOM 5933 C C . ALA B 1 293 ? -4.965 -24.484 -10.547 1 97.62 293 ALA B C 1
ATOM 5935 O O . ALA B 1 293 ? -5.363 -24.047 -9.469 1 97.62 293 ALA B O 1
ATOM 5936 N N . ILE B 1 294 ? -5.781 -25.047 -11.453 1 98.5 294 ILE B N 1
ATOM 5937 C CA . ILE B 1 294 ? -7.148 -25.391 -11.086 1 98.5 294 ILE B CA 1
ATOM 5938 C C . ILE B 1 294 ? -7.145 -26.688 -10.273 1 98.5 294 ILE B C 1
ATOM 5940 O O . ILE B 1 294 ? -6.816 -27.75 -10.789 1 98.5 294 ILE B O 1
ATOM 5944 N N . SER B 1 295 ? -7.516 -26.562 -9.023 1 98.56 295 SER B N 1
ATOM 5945 C CA . SER B 1 295 ? -7.531 -27.75 -8.18 1 98.56 295 SER B CA 1
ATOM 5946 C C . SER B 1 295 ? -8.953 -28.172 -7.832 1 98.56 295 SER B C 1
ATOM 5948 O O . SER B 1 295 ? -9.18 -29.234 -7.262 1 98.56 295 SER B O 1
ATOM 5950 N N . VAL B 1 296 ? -9.922 -27.297 -8.211 1 98.88 296 VAL B N 1
ATOM 5951 C CA . VAL B 1 296 ? -11.32 -27.625 -7.957 1 98.88 296 VAL B CA 1
ATOM 5952 C C . VAL B 1 296 ? -12.148 -27.344 -9.203 1 98.88 296 VAL B C 1
ATOM 5954 O O . VAL B 1 296 ? -12.219 -26.203 -9.664 1 98.88 296 VAL B O 1
ATOM 5957 N N . ALA B 1 297 ? -12.742 -28.344 -9.789 1 98.94 297 ALA B N 1
ATOM 5958 C CA . ALA B 1 297 ? -13.75 -28.188 -10.836 1 98.94 297 ALA B CA 1
ATOM 5959 C C . ALA B 1 297 ? -15.164 -28.219 -10.25 1 98.94 297 ALA B C 1
ATOM 5961 O O . ALA B 1 297 ? -15.484 -29.109 -9.445 1 98.94 297 ALA B O 1
ATOM 5962 N N . VAL B 1 298 ? -15.984 -27.266 -10.625 1 98.94 298 VAL B N 1
ATOM 5963 C CA . VAL B 1 298 ? -17.344 -27.156 -10.094 1 98.94 298 VAL B CA 1
ATOM 5964 C C . VAL B 1 298 ? -18.344 -27.203 -11.242 1 98.94 298 VAL B C 1
ATOM 5966 O O . VAL B 1 298 ? -18.891 -26.172 -11.648 1 98.94 298 VAL B O 1
ATOM 5969 N N . PRO B 1 299 ? -18.656 -28.375 -11.766 1 98.88 299 PRO B N 1
ATOM 5970 C CA . PRO B 1 299 ? -19.719 -28.484 -12.766 1 98.88 299 PRO B CA 1
ATOM 5971 C C . PRO B 1 299 ? -21.109 -28.172 -12.203 1 98.88 299 PRO B C 1
ATOM 5973 O O . PRO B 1 299 ? -21.438 -28.609 -11.094 1 98.88 299 PRO B O 1
ATOM 5976 N N . VAL B 1 300 ? -21.844 -27.438 -12.953 1 98.81 300 VAL B N 1
ATOM 5977 C CA . VAL B 1 300 ? -23.203 -27.047 -12.547 1 98.81 300 VAL B CA 1
ATOM 5978 C C . VAL B 1 300 ? -24.219 -28 -13.164 1 98.81 300 VAL B C 1
ATOM 5980 O O . VAL B 1 300 ? -24.328 -28.094 -14.391 1 98.81 300 VAL B O 1
ATOM 5983 N N . GLY B 1 301 ? -24.969 -28.688 -12.336 1 98.19 301 GLY B N 1
ATOM 5984 C CA . GLY B 1 301 ? -25.953 -29.672 -12.789 1 98.19 301 GLY B CA 1
ATOM 5985 C C . GLY B 1 301 ? -25.406 -31.094 -12.836 1 98.19 301 GLY B C 1
ATOM 5986 O O . GLY B 1 301 ? -24.234 -31.297 -13.18 1 98.19 301 GLY B O 1
ATOM 5987 N N . ALA B 1 302 ? -26.203 -32.125 -12.609 1 97.56 302 ALA B N 1
ATOM 5988 C CA . ALA B 1 302 ? -25.781 -33.5 -12.5 1 97.56 302 ALA B CA 1
ATOM 5989 C C . ALA B 1 302 ? -25.281 -34.031 -13.844 1 97.56 302 ALA B C 1
ATOM 5991 O O . ALA B 1 302 ? -24.297 -34.75 -13.898 1 97.56 302 ALA B O 1
ATOM 5992 N N . GLU B 1 303 ? -25.953 -33.688 -14.852 1 98.06 303 GLU B N 1
ATOM 5993 C CA . GLU B 1 303 ? -25.562 -34.156 -16.172 1 98.06 303 GLU B CA 1
ATOM 5994 C C . GLU B 1 303 ? -24.203 -33.625 -16.578 1 98.06 303 GLU B C 1
ATOM 5996 O O . GLU B 1 303 ? -23.359 -34.344 -17.109 1 98.06 303 GLU B O 1
ATOM 6001 N N . THR B 1 304 ? -24.031 -32.312 -16.375 1 98.38 304 THR B N 1
ATOM 6002 C CA . THR B 1 304 ? -22.75 -31.688 -16.656 1 98.38 304 THR B CA 1
ATOM 6003 C C . THR B 1 304 ? -21.625 -32.375 -15.883 1 98.38 304 THR B C 1
ATOM 6005 O O . THR B 1 304 ? -20.547 -32.625 -16.438 1 98.38 304 THR B O 1
ATOM 6008 N N . ALA B 1 305 ? -21.875 -32.688 -14.633 1 98.69 305 ALA B N 1
ATOM 6009 C CA . ALA B 1 305 ? -20.875 -33.312 -13.766 1 98.69 305 ALA B CA 1
ATOM 6010 C C . ALA B 1 305 ? -20.5 -34.719 -14.273 1 98.69 305 ALA B C 1
ATOM 6012 O O . ALA B 1 305 ? -19.312 -35.031 -14.383 1 98.69 305 ALA B O 1
ATOM 6013 N N . ASP B 1 306 ? -21.562 -35.469 -14.617 1 98.56 306 ASP B N 1
ATOM 6014 C CA . ASP B 1 306 ? -21.312 -36.812 -15.078 1 98.56 306 ASP B CA 1
ATOM 6015 C C . ASP B 1 306 ? -20.516 -36.844 -16.375 1 98.56 306 ASP B C 1
ATOM 6017 O O . ASP B 1 306 ? -19.562 -37.594 -16.516 1 98.56 306 ASP B O 1
ATOM 6021 N N . ARG B 1 307 ? -20.891 -36 -17.25 1 98.56 307 ARG B N 1
ATOM 6022 C CA . ARG B 1 307 ? -20.203 -35.906 -18.531 1 98.56 307 ARG B CA 1
ATOM 6023 C C . ARG B 1 307 ? -18.766 -35.438 -18.359 1 98.56 307 ARG B C 1
ATOM 6025 O O . ARG B 1 307 ? -17.859 -35.938 -19 1 98.56 307 ARG B O 1
ATOM 6032 N N . LEU B 1 308 ? -18.594 -34.438 -17.516 1 98.69 308 LEU B N 1
ATOM 6033 C CA . LEU B 1 308 ? -17.25 -33.906 -17.281 1 98.69 308 LEU B CA 1
ATOM 6034 C C . LEU B 1 308 ? -16.344 -34.969 -16.672 1 98.69 308 LEU B C 1
ATOM 6036 O O . LEU B 1 308 ? -15.195 -35.125 -17.109 1 98.69 308 LEU B O 1
ATOM 6040 N N . ILE B 1 309 ? -16.828 -35.688 -15.695 1 98.62 309 ILE B N 1
ATOM 6041 C CA . ILE B 1 309 ? -16.031 -36.719 -15.016 1 98.62 309 ILE B CA 1
ATOM 6042 C C . ILE B 1 309 ? -15.594 -37.781 -16.016 1 98.62 309 ILE B C 1
ATOM 6044 O O . ILE B 1 309 ? -14.453 -38.25 -15.992 1 98.62 309 ILE B O 1
ATOM 6048 N N . ALA B 1 310 ? -16.516 -38.156 -16.875 1 98.5 310 ALA B N 1
ATOM 6049 C CA . ALA B 1 310 ? -16.203 -39.156 -17.891 1 98.5 310 ALA B CA 1
ATOM 6050 C C . ALA B 1 310 ? -15.078 -38.656 -18.812 1 98.5 310 ALA B C 1
ATOM 6052 O O . ALA B 1 310 ? -14.133 -39.406 -19.094 1 98.5 310 ALA B O 1
ATOM 6053 N N . LEU B 1 311 ? -15.227 -37.469 -19.25 1 98.44 311 LEU B N 1
ATOM 6054 C CA . LEU B 1 311 ? -14.234 -36.875 -20.141 1 98.44 311 LEU B CA 1
ATOM 6055 C C . LEU B 1 311 ? -12.883 -36.75 -19.438 1 98.44 311 LEU B C 1
ATOM 6057 O O . LEU B 1 311 ? -11.844 -37.031 -20.016 1 98.44 311 LEU B O 1
ATOM 6061 N N . LEU B 1 312 ? -12.875 -36.312 -18.156 1 98.62 312 LEU B N 1
ATOM 6062 C CA . LEU B 1 312 ? -11.641 -36.156 -17.391 1 98.62 312 LEU B CA 1
ATOM 6063 C C . LEU B 1 312 ? -10.961 -37.5 -17.156 1 98.62 312 LEU B C 1
ATOM 6065 O O . LEU B 1 312 ? -9.734 -37.594 -17.25 1 98.62 312 LEU B O 1
ATOM 6069 N N . ARG B 1 313 ? -11.773 -38.438 -16.781 1 98 313 ARG B N 1
ATOM 6070 C CA . ARG B 1 313 ? -11.227 -39.781 -16.516 1 98 313 ARG B CA 1
ATOM 6071 C C . ARG B 1 313 ? -10.445 -40.281 -17.719 1 98 313 ARG B C 1
ATOM 6073 O O . ARG B 1 313 ? -9.344 -40.812 -17.578 1 98 313 ARG B O 1
ATOM 6080 N N . GLU B 1 314 ? -11.023 -40.156 -18.875 1 97.12 314 GLU B N 1
ATOM 6081 C CA . GLU B 1 314 ? -10.391 -40.594 -20.125 1 97.12 314 GLU B CA 1
ATOM 6082 C C . GLU B 1 314 ? -9.047 -39.875 -20.328 1 97.12 314 GLU B C 1
ATOM 6084 O O . GLU B 1 314 ? -8.062 -40.531 -20.703 1 97.12 314 GLU B O 1
ATOM 6089 N N . ARG B 1 315 ? -9.016 -38.625 -20.094 1 96.62 315 ARG B N 1
ATOM 6090 C CA . ARG B 1 315 ? -7.824 -37.844 -20.344 1 96.62 315 ARG B CA 1
ATOM 6091 C C . ARG B 1 315 ? -6.762 -38.062 -19.281 1 96.62 315 ARG B C 1
ATOM 6093 O O . ARG B 1 315 ? -5.57 -38.125 -19.594 1 96.62 315 ARG B O 1
ATOM 6100 N N . VAL B 1 316 ? -7.152 -38.156 -18.062 1 96.94 316 VAL B N 1
ATOM 6101 C CA . VAL B 1 316 ? -6.238 -38.281 -16.922 1 96.94 316 VAL B CA 1
ATOM 6102 C C . VAL B 1 316 ? -5.492 -39.625 -17.016 1 96.94 316 VAL B C 1
ATOM 6104 O O . VAL B 1 316 ? -4.301 -39.688 -16.703 1 96.94 316 VAL B O 1
ATOM 6107 N N . LYS B 1 317 ? -6.141 -40.625 -17.5 1 92.5 317 LYS B N 1
ATOM 6108 C CA . LYS B 1 317 ? -5.562 -41.938 -17.625 1 92.5 317 LYS B CA 1
ATOM 6109 C C . LYS B 1 317 ? -4.402 -41.969 -18.609 1 92.5 317 LYS B C 1
ATOM 6111 O O . LYS B 1 317 ? -3.477 -42.75 -18.484 1 92.5 317 LYS B O 1
ATOM 6116 N N . ASP B 1 318 ? -4.426 -41.062 -19.531 1 92.25 318 ASP B N 1
ATOM 6117 C CA . ASP B 1 318 ? -3.457 -41.062 -20.609 1 92.25 318 ASP B CA 1
ATOM 6118 C C . ASP B 1 318 ? -2.252 -40.188 -20.281 1 92.25 318 ASP B C 1
ATOM 6120 O O . ASP B 1 318 ? -1.291 -40.125 -21.047 1 92.25 318 ASP B O 1
ATOM 6124 N N . LEU B 1 319 ? -2.252 -39.594 -19.109 1 96.12 319 LEU B N 1
ATOM 6125 C CA . LEU B 1 319 ? -1.164 -38.688 -18.766 1 96.12 319 LEU B CA 1
ATOM 6126 C C . LEU B 1 319 ? 0.092 -39.469 -18.391 1 96.12 319 LEU B C 1
ATOM 6128 O O . LEU B 1 319 ? 0.017 -40.469 -17.688 1 96.12 319 LEU B O 1
ATOM 6132 N N . ARG B 1 320 ? 1.212 -39 -18.875 1 95.56 320 ARG B N 1
ATOM 6133 C CA . ARG B 1 320 ? 2.494 -39.625 -18.609 1 95.56 320 ARG B CA 1
ATOM 6134 C C . ARG B 1 320 ? 3.32 -38.812 -17.625 1 95.56 320 ARG B C 1
ATOM 6136 O O . ARG B 1 320 ? 3.674 -37.656 -17.891 1 95.56 320 ARG B O 1
ATOM 6143 N N . VAL B 1 321 ? 3.656 -39.438 -16.531 1 96.62 321 VAL B N 1
ATOM 6144 C CA . VAL B 1 321 ? 4.582 -38.875 -15.562 1 96.62 321 VAL B CA 1
ATOM 6145 C C . VAL B 1 321 ? 5.992 -39.406 -15.828 1 96.62 321 VAL B C 1
ATOM 6147 O O . VAL B 1 321 ? 6.191 -40.594 -16.031 1 96.62 321 VAL B O 1
ATOM 6150 N N . GLY B 1 322 ? 6.926 -38.469 -15.93 1 97.38 322 GLY B N 1
ATOM 6151 C CA . GLY B 1 322 ? 8.289 -38.875 -16.219 1 97.38 322 GLY B CA 1
ATOM 6152 C C . GLY B 1 322 ? 9.32 -37.812 -15.898 1 97.38 322 GLY B C 1
ATOM 6153 O O . GLY B 1 322 ? 8.984 -36.781 -15.344 1 97.38 322 GLY B O 1
ATOM 6154 N N . PRO B 1 323 ? 10.562 -38.188 -16.203 1 97.31 323 PRO B N 1
ATOM 6155 C CA . PRO B 1 323 ? 11.633 -37.219 -15.898 1 97.31 323 PRO B CA 1
ATOM 6156 C C . PRO B 1 323 ? 11.469 -35.906 -16.641 1 97.31 323 PRO B C 1
ATOM 6158 O O . PRO B 1 323 ? 10.992 -35.875 -17.781 1 97.31 323 PRO B O 1
ATOM 6161 N N . SER B 1 324 ? 11.953 -34.906 -16.078 1 95.38 324 SER B N 1
ATOM 6162 C CA . SER B 1 324 ? 11.727 -33.531 -16.516 1 95.38 32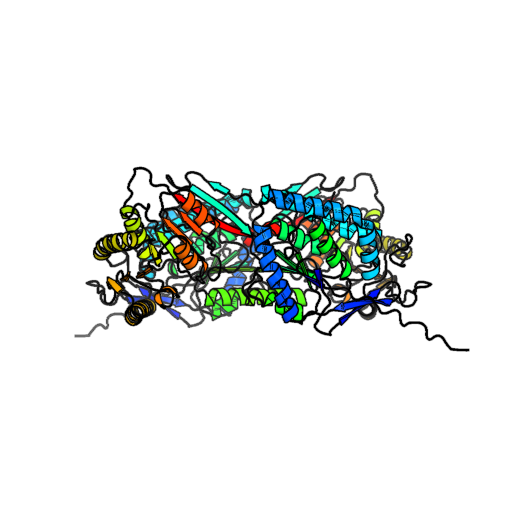4 SER B CA 1
ATOM 6163 C C . SER B 1 324 ? 12.281 -33.281 -17.906 1 95.38 324 SER B C 1
ATOM 6165 O O . SER B 1 324 ? 11.711 -32.531 -18.688 1 95.38 324 SER B O 1
ATOM 6167 N N . LEU B 1 325 ? 13.383 -33.938 -18.25 1 96.62 325 LEU B N 1
ATOM 6168 C CA . LEU B 1 325 ? 14.047 -33.656 -19.516 1 96.62 325 LEU B CA 1
ATOM 6169 C C . LEU B 1 325 ? 13.609 -34.656 -20.609 1 96.62 325 LEU B C 1
ATOM 6171 O O . LEU B 1 325 ? 14.07 -34.562 -21.75 1 96.62 325 LEU B O 1
ATOM 6175 N N . GLU B 1 326 ? 12.719 -35.562 -20.234 1 96.44 326 GLU B N 1
ATOM 6176 C CA . GLU B 1 326 ? 12.172 -36.5 -21.219 1 96.44 326 GLU B CA 1
ATOM 6177 C C . GLU B 1 326 ? 11.016 -35.844 -21.984 1 96.44 326 GLU B C 1
ATOM 6179 O O . GLU B 1 326 ? 10.016 -35.438 -21.391 1 96.44 326 GLU B O 1
ATOM 6184 N N . ALA B 1 327 ? 11.039 -35.844 -23.25 1 94.5 327 ALA B N 1
ATOM 6185 C CA . ALA B 1 327 ? 10.094 -35.125 -24.125 1 94.5 327 ALA B CA 1
ATOM 6186 C C . ALA B 1 327 ? 8.695 -35.75 -24.016 1 94.5 327 ALA B C 1
ATOM 6188 O O . ALA B 1 327 ? 7.699 -35.031 -24.219 1 94.5 327 ALA B O 1
ATOM 6189 N N . SER B 1 328 ? 8.594 -36.969 -23.656 1 94.06 328 SER B N 1
ATOM 6190 C CA . SER B 1 328 ? 7.301 -37.656 -23.641 1 94.06 328 SER B CA 1
ATOM 6191 C C . SER B 1 328 ? 6.555 -37.375 -22.328 1 94.06 328 SER B C 1
ATOM 6193 O O . SER B 1 328 ? 5.375 -37.688 -22.203 1 94.06 328 SER B O 1
ATOM 6195 N N . SER B 1 329 ? 7.258 -36.781 -21.375 1 96.12 329 SER B N 1
ATOM 6196 C CA . SER B 1 329 ? 6.633 -36.5 -20.078 1 96.12 329 SER B CA 1
ATOM 6197 C C . SER B 1 329 ? 5.605 -35.375 -20.188 1 96.12 329 SER B C 1
ATOM 6199 O O . SER B 1 329 ? 5.918 -34.281 -20.672 1 96.12 329 SER B O 1
ATOM 6201 N N . ASP B 1 330 ? 4.363 -35.594 -19.75 1 96.06 330 ASP B N 1
ATOM 6202 C CA . ASP B 1 330 ? 3.369 -34.531 -19.625 1 96.06 330 ASP B CA 1
ATOM 6203 C C . ASP B 1 330 ? 3.672 -33.656 -18.422 1 96.06 330 ASP B C 1
ATOM 6205 O O . ASP B 1 330 ? 3.475 -32.438 -18.5 1 96.06 330 ASP B O 1
ATOM 6209 N N . PHE B 1 331 ? 4.027 -34.219 -17.328 1 96.69 331 PHE B N 1
ATOM 6210 C CA . PHE B 1 331 ? 4.535 -33.469 -16.188 1 96.69 331 PHE B CA 1
ATOM 6211 C C . PHE B 1 331 ? 5.535 -34.312 -15.391 1 96.69 331 PHE B C 1
ATOM 6213 O O . PHE B 1 331 ? 5.645 -35.5 -15.602 1 96.69 331 PHE B O 1
ATOM 6220 N N . GLY B 1 332 ? 6.375 -33.625 -14.617 1 97.75 332 GLY B N 1
ATOM 6221 C CA . GLY B 1 332 ? 7.48 -34.281 -13.922 1 97.75 332 GLY B CA 1
ATOM 6222 C C . GLY B 1 332 ? 7.195 -34.531 -12.453 1 97.75 332 GLY B C 1
ATOM 6223 O O . GLY B 1 332 ? 6.035 -34.625 -12.047 1 97.75 332 GLY B O 1
ATOM 6224 N N . PRO B 1 333 ? 8.227 -34.875 -11.719 1 98.5 333 PRO B N 1
ATOM 6225 C CA . PRO B 1 333 ? 8.078 -35.094 -10.281 1 98.5 333 PRO B CA 1
ATOM 6226 C C . PRO B 1 333 ? 7.738 -33.812 -9.516 1 98.5 333 PRO B C 1
ATOM 6228 O O . PRO B 1 333 ? 7.84 -32.719 -10.07 1 98.5 333 PRO B O 1
ATOM 6231 N N . VAL B 1 334 ? 7.234 -34.031 -8.273 1 98.44 334 VAL B N 1
ATOM 6232 C CA . VAL B 1 334 ? 7.098 -32.875 -7.375 1 98.44 334 VAL B CA 1
ATOM 6233 C C . VAL B 1 334 ? 8.461 -32.5 -6.785 1 98.44 334 VAL B C 1
ATOM 6235 O O . VAL B 1 334 ? 9.422 -33.281 -6.922 1 98.44 334 VAL B O 1
ATOM 6238 N N . VAL B 1 335 ? 8.578 -31.438 -6.145 1 97.94 335 VAL B N 1
ATOM 6239 C CA . VAL B 1 335 ? 9.836 -30.734 -5.902 1 97.94 335 VAL B CA 1
ATOM 6240 C C . VAL B 1 335 ? 10.648 -31.484 -4.848 1 97.94 335 VAL B C 1
ATOM 6242 O O . VAL B 1 335 ? 11.883 -31.422 -4.844 1 97.94 335 VAL B O 1
ATOM 6245 N N . SER B 1 336 ? 10 -32.219 -3.92 1 97.81 336 SER B N 1
ATOM 6246 C CA . SER B 1 336 ? 10.719 -32.812 -2.814 1 97.81 336 SER B CA 1
ATOM 6247 C C . SER B 1 336 ? 10.008 -34.094 -2.32 1 97.81 336 SER B C 1
ATOM 6249 O O . SER B 1 336 ? 8.852 -34.312 -2.66 1 97.81 336 SER B O 1
ATOM 6251 N N . LYS B 1 337 ? 10.766 -34.844 -1.506 1 97.75 337 LYS B N 1
ATOM 6252 C CA . LYS B 1 337 ? 10.195 -36.031 -0.873 1 97.75 337 LYS B CA 1
ATOM 6253 C C . LYS B 1 337 ? 9.062 -35.656 0.084 1 97.75 337 LYS B C 1
ATOM 6255 O O . LYS B 1 337 ? 8.031 -36.312 0.126 1 97.75 337 LYS B O 1
ATOM 6260 N N . ASP B 1 338 ? 9.305 -34.594 0.806 1 97.62 338 ASP B N 1
ATOM 6261 C CA . ASP B 1 338 ? 8.297 -34.125 1.745 1 97.62 338 ASP B CA 1
ATOM 6262 C C . ASP B 1 338 ? 7.008 -33.75 1.021 1 97.62 338 ASP B C 1
ATOM 6264 O O . ASP B 1 338 ? 5.91 -34 1.517 1 97.62 338 ASP B O 1
ATOM 6268 N N . ALA B 1 339 ? 7.137 -33.094 -0.106 1 98.12 339 ALA B N 1
ATOM 6269 C CA . ALA B 1 339 ? 5.969 -32.719 -0.899 1 98.12 339 ALA B CA 1
ATOM 6270 C C . ALA B 1 339 ? 5.207 -33.969 -1.358 1 98.12 339 ALA B C 1
ATOM 6272 O O . ALA B 1 339 ? 3.977 -34 -1.277 1 98.12 339 ALA B O 1
ATOM 6273 N N . LYS B 1 340 ? 5.961 -34.969 -1.824 1 98.56 340 LYS B N 1
ATOM 6274 C CA . LYS B 1 340 ? 5.344 -36.219 -2.254 1 98.56 340 LYS B CA 1
ATOM 6275 C C . LYS B 1 340 ? 4.531 -36.844 -1.125 1 98.56 340 LYS B C 1
ATOM 6277 O O . LYS B 1 340 ? 3.371 -37.219 -1.318 1 98.56 340 LYS B O 1
ATOM 6282 N N . GLU B 1 341 ? 5.141 -36.906 0.024 1 98.38 341 GLU B N 1
ATOM 6283 C CA . GLU B 1 341 ? 4.488 -37.5 1.178 1 98.38 341 GLU B CA 1
ATOM 6284 C C . GLU B 1 341 ? 3.254 -36.719 1.596 1 98.38 341 GLU B C 1
ATOM 6286 O O . GLU B 1 341 ? 2.213 -37.312 1.906 1 98.38 341 GLU B O 1
ATOM 6291 N N . ARG B 1 342 ? 3.375 -35.438 1.595 1 98.38 342 ARG B N 1
ATOM 6292 C CA . ARG B 1 342 ? 2.26 -34.594 1.953 1 98.38 342 ARG B CA 1
ATOM 6293 C C . ARG B 1 342 ? 1.095 -34.75 0.986 1 98.38 342 ARG B C 1
ATOM 6295 O O . ARG B 1 342 ? -0.055 -34.906 1.41 1 98.38 342 ARG B O 1
ATOM 6302 N N . ILE B 1 343 ? 1.346 -34.75 -0.291 1 98.75 343 ILE B N 1
ATOM 6303 C CA . ILE B 1 343 ? 0.322 -34.875 -1.323 1 98.75 343 ILE B CA 1
ATOM 6304 C C . ILE B 1 343 ? -0.368 -36.219 -1.214 1 98.75 343 ILE B C 1
ATOM 6306 O O . ILE B 1 343 ? -1.599 -36.312 -1.246 1 98.75 343 ILE B O 1
ATOM 6310 N N . GLU B 1 344 ? 0.416 -37.25 -1.06 1 98.69 344 GLU B N 1
ATOM 6311 C CA . GLU B 1 344 ? -0.164 -38.594 -0.905 1 98.69 344 GLU B CA 1
ATOM 6312 C C . GLU B 1 344 ? -0.999 -38.688 0.369 1 98.69 344 GLU B C 1
ATOM 6314 O O . GLU B 1 344 ? -2.006 -39.375 0.406 1 98.69 344 GLU B O 1
ATOM 6319 N N . GLY B 1 345 ? -0.546 -37.969 1.365 1 98.81 345 GLY B N 1
ATOM 6320 C CA . GLY B 1 345 ? -1.339 -37.844 2.58 1 98.81 345 GLY B CA 1
ATOM 6321 C C . GLY B 1 345 ? -2.695 -37.219 2.355 1 98.81 345 GLY B C 1
ATOM 6322 O O . GLY B 1 345 ? -3.701 -37.656 2.898 1 98.81 345 GLY B O 1
ATOM 6323 N N . TYR B 1 346 ? -2.762 -36.188 1.578 1 98.81 346 TYR B N 1
ATOM 6324 C CA . TYR B 1 346 ? -4.023 -35.562 1.244 1 98.81 346 TYR B CA 1
ATOM 6325 C C . TYR B 1 346 ? -4.93 -36.5 0.454 1 98.81 346 TYR B C 1
ATOM 6327 O O . TYR B 1 346 ? -6.141 -36.531 0.675 1 98.81 346 TYR B O 1
ATOM 6335 N N . ILE B 1 347 ? -4.348 -37.219 -0.491 1 98.81 347 ILE B N 1
ATOM 6336 C CA . ILE B 1 347 ? -5.133 -38.156 -1.278 1 98.81 347 ILE B CA 1
ATOM 6337 C C . ILE B 1 347 ? -5.773 -39.188 -0.355 1 98.81 347 ILE B C 1
ATOM 6339 O O . ILE B 1 347 ? -6.969 -39.469 -0.454 1 98.81 347 ILE B O 1
ATOM 6343 N N . ALA B 1 348 ? -4.984 -39.688 0.556 1 98.75 348 ALA B N 1
ATOM 6344 C CA . ALA B 1 348 ? -5.504 -40.6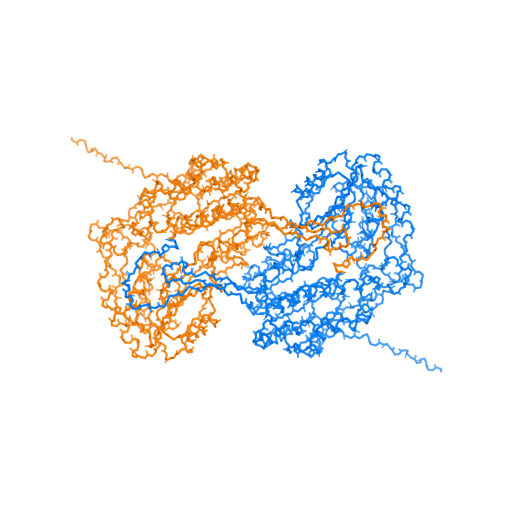56 1.525 1 98.75 348 ALA B CA 1
ATOM 6345 C C . ALA B 1 348 ? -6.621 -40.031 2.361 1 98.75 348 ALA B C 1
ATOM 6347 O O . ALA B 1 348 ? -7.641 -40.688 2.621 1 98.75 348 ALA B O 1
ATOM 6348 N N . ALA B 1 349 ? -6.43 -38.844 2.764 1 98.75 349 ALA B N 1
ATOM 6349 C CA . ALA B 1 349 ? -7.422 -38.125 3.572 1 98.75 349 ALA B CA 1
ATOM 6350 C C . ALA B 1 349 ? -8.727 -37.969 2.807 1 98.75 349 ALA B C 1
ATOM 6352 O O . ALA B 1 349 ? -9.812 -38.031 3.391 1 98.75 349 ALA B O 1
ATOM 6353 N N . GLY B 1 350 ? -8.641 -37.625 1.483 1 98.69 350 GLY B N 1
ATOM 6354 C CA . GLY B 1 350 ? -9.836 -37.531 0.661 1 98.69 350 GLY B CA 1
ATOM 6355 C C . GLY B 1 350 ? -10.641 -38.812 0.601 1 98.69 350 GLY B C 1
ATOM 6356 O O . GLY B 1 350 ? -11.867 -38.781 0.729 1 98.69 350 GLY B O 1
ATOM 6357 N N . VAL B 1 351 ? -9.953 -39.906 0.454 1 98.62 351 VAL B N 1
ATOM 6358 C CA . VAL B 1 351 ? -10.609 -41.219 0.418 1 98.62 351 VAL B CA 1
ATOM 6359 C C . VAL B 1 351 ? -11.273 -41.5 1.763 1 98.62 351 VAL B C 1
ATOM 6361 O O . VAL B 1 351 ? -12.43 -41.906 1.812 1 98.62 351 VAL B O 1
ATOM 6364 N N . GLU B 1 352 ? -10.539 -41.25 2.818 1 98.56 352 GLU B N 1
ATOM 6365 C CA . GLU B 1 352 ? -11.047 -41.5 4.164 1 98.56 352 GLU B CA 1
ATOM 6366 C C . GLU B 1 352 ? -12.281 -40.656 4.449 1 98.56 352 GLU B C 1
ATOM 6368 O O . GLU B 1 352 ? -13.203 -41.094 5.133 1 98.56 352 GLU B O 1
ATOM 6373 N N . ALA B 1 353 ? -12.289 -39.469 3.887 1 98.62 353 ALA B N 1
ATOM 6374 C CA . ALA B 1 353 ? -13.383 -38.531 4.145 1 98.62 353 ALA B CA 1
ATOM 6375 C C . ALA B 1 353 ? -14.602 -38.875 3.299 1 98.62 353 ALA B C 1
ATOM 6377 O O . ALA B 1 353 ? -15.68 -38.312 3.49 1 98.62 353 ALA B O 1
ATOM 6378 N N . GLY B 1 354 ? -14.477 -39.719 2.334 1 98.5 354 GLY B N 1
ATOM 6379 C CA . GLY B 1 354 ? -15.633 -40.219 1.613 1 98.5 354 GLY B CA 1
ATOM 6380 C C . GLY B 1 354 ? -15.703 -39.75 0.179 1 98.5 354 GLY B C 1
ATOM 6381 O O . GLY B 1 354 ? -16.672 -40.031 -0.531 1 98.5 354 GLY B O 1
ATOM 6382 N N . ALA B 1 355 ? -14.727 -39 -0.325 1 98.69 355 ALA B N 1
ATOM 6383 C CA . ALA B 1 355 ? -14.68 -38.594 -1.733 1 98.69 355 ALA B CA 1
ATOM 6384 C C . ALA B 1 355 ? -14.484 -39.812 -2.631 1 98.69 355 ALA B C 1
ATOM 6386 O O . ALA B 1 355 ? -13.859 -40.812 -2.229 1 98.69 355 ALA B O 1
ATOM 6387 N N . GLU B 1 356 ? -15.016 -39.75 -3.797 1 98.69 356 GLU B N 1
ATOM 6388 C CA . GLU B 1 356 ? -14.844 -40.844 -4.754 1 98.69 356 GLU B CA 1
ATOM 6389 C C . GLU B 1 356 ? -13.531 -40.688 -5.512 1 98.69 356 GLU B C 1
ATOM 6391 O O . GLU B 1 356 ? -13.328 -39.719 -6.25 1 98.69 356 GLU B O 1
ATOM 6396 N N . LEU B 1 357 ? -12.672 -41.625 -5.285 1 98.69 357 LEU B N 1
ATOM 6397 C CA . LEU B 1 357 ? -11.391 -41.656 -5.98 1 98.69 357 LEU B CA 1
ATOM 6398 C C . LEU B 1 357 ? -11.547 -42.219 -7.387 1 98.69 357 LEU B C 1
ATOM 6400 O O . LEU B 1 357 ? -11.656 -43.438 -7.559 1 98.69 357 LEU B O 1
ATOM 6404 N N . VAL B 1 358 ? -11.594 -41.406 -8.406 1 98.5 358 VAL B N 1
ATOM 6405 C CA . VAL B 1 358 ? -11.82 -41.781 -9.797 1 98.5 358 VAL B CA 1
ATOM 6406 C C . VAL B 1 358 ? -10.523 -42.312 -10.406 1 98.5 358 VAL B C 1
ATOM 6408 O O . VAL B 1 358 ? -10.516 -43.312 -11.109 1 98.5 358 VAL B O 1
ATOM 6411 N N . GLU B 1 359 ? -9.477 -41.594 -10.266 1 98 359 GLU B N 1
ATOM 6412 C CA . GLU B 1 359 ? -8.117 -41.969 -10.641 1 98 359 GLU B CA 1
ATOM 6413 C C . GLU B 1 359 ? -7.145 -41.781 -9.484 1 98 359 GLU B C 1
ATOM 6415 O O . GLU B 1 359 ? -7.211 -40.781 -8.781 1 98 359 GLU B O 1
ATOM 6420 N N . ASP B 1 360 ? -6.289 -42.688 -9.234 1 98.12 360 ASP B N 1
ATOM 6421 C CA . ASP B 1 360 ? -5.344 -42.688 -8.125 1 98.12 360 ASP B CA 1
ATOM 6422 C C . ASP B 1 360 ? -3.914 -42.469 -8.617 1 98.12 360 ASP B C 1
ATOM 6424 O O . ASP B 1 360 ? -3.355 -43.312 -9.305 1 98.12 360 ASP B O 1
ATOM 6428 N N . GLY B 1 361 ? -3.375 -41.312 -8.266 1 97.44 361 GLY B N 1
ATOM 6429 C CA . GLY B 1 361 ? -2.031 -40.969 -8.703 1 97.44 361 GLY B CA 1
ATOM 6430 C C . GLY B 1 361 ? -0.956 -41.406 -7.727 1 97.44 361 GLY B C 1
ATOM 6431 O O . GLY B 1 361 ? 0.229 -41.125 -7.938 1 97.44 361 GLY B O 1
ATOM 6432 N N . ARG B 1 362 ? -1.223 -42.062 -6.574 1 96.31 362 ARG B N 1
ATOM 6433 C CA . ARG B 1 362 ? -0.253 -42.5 -5.574 1 96.31 362 ARG B CA 1
ATOM 6434 C C . ARG B 1 362 ? 0.55 -43.688 -6.074 1 96.31 362 ARG B C 1
ATOM 6436 O O . ARG B 1 362 ? 0.062 -44.469 -6.895 1 96.31 362 ARG B O 1
ATOM 6443 N N . GLY B 1 363 ? 1.677 -43.719 -5.625 1 93.69 363 GLY B N 1
ATOM 6444 C CA . GLY B 1 363 ? 2.492 -44.906 -5.797 1 93.69 363 GLY B CA 1
ATOM 6445 C C . GLY B 1 363 ? 3.059 -45.031 -7.199 1 93.69 363 GLY B C 1
ATOM 6446 O O . GLY B 1 363 ? 3.459 -46.125 -7.609 1 93.69 363 GLY B O 1
ATOM 6447 N N . VAL B 1 364 ? 3.129 -44.031 -7.941 1 94.31 364 VAL B N 1
ATOM 6448 C CA . VAL B 1 364 ? 3.686 -44.062 -9.289 1 94.31 364 VAL B CA 1
ATOM 6449 C C . VAL B 1 364 ? 5.188 -44.344 -9.227 1 94.31 364 VAL B C 1
ATOM 6451 O O . VAL B 1 364 ? 5.883 -43.812 -8.367 1 94.31 364 VAL B O 1
ATOM 6454 N N . VAL B 1 365 ? 5.598 -45.25 -10.016 1 94 365 VAL B N 1
ATOM 6455 C CA . VAL B 1 365 ? 7.02 -45.562 -10.148 1 94 365 VAL B CA 1
ATOM 6456 C C . VAL B 1 365 ? 7.457 -45.312 -11.594 1 94 365 VAL B C 1
ATOM 6458 O O . VAL B 1 365 ? 6.824 -45.844 -12.523 1 94 365 VAL B O 1
ATOM 6461 N N . VAL B 1 366 ? 8.414 -44.594 -11.781 1 96.31 366 VAL B N 1
ATOM 6462 C CA . VAL B 1 366 ? 8.961 -44.312 -13.102 1 96.31 366 VAL B CA 1
ATOM 6463 C C . VAL B 1 366 ? 10.227 -45.156 -13.32 1 96.31 366 VAL B C 1
ATOM 6465 O O . VAL B 1 366 ? 11.188 -45.031 -12.555 1 96.31 366 VAL B O 1
ATOM 6468 N N . GLU B 1 367 ? 10.227 -45.969 -14.336 1 94.88 367 GLU B N 1
ATOM 6469 C CA . GLU B 1 367 ? 11.336 -46.875 -14.602 1 94.88 367 GLU B CA 1
ATOM 6470 C C . GLU B 1 367 ? 12.656 -46.125 -14.727 1 94.88 367 GLU B C 1
ATOM 6472 O O . GLU B 1 367 ? 12.742 -45.125 -15.461 1 94.88 367 GLU B O 1
ATOM 6477 N N . GLY B 1 368 ? 13.625 -46.562 -14.055 1 95.44 368 GLY B N 1
ATOM 6478 C CA . GLY B 1 368 ? 14.938 -45.938 -14.086 1 95.44 368 GLY B CA 1
ATOM 6479 C C . GLY B 1 368 ? 15.062 -44.75 -13.141 1 95.44 368 GLY B C 1
ATOM 6480 O O . GLY B 1 368 ? 16.141 -44.188 -12.984 1 95.44 368 GLY B O 1
ATOM 6481 N N . HIS B 1 369 ? 13.969 -44.406 -12.57 1 97.06 369 HIS B N 1
ATOM 6482 C CA . HIS B 1 369 ? 13.914 -43.281 -11.648 1 97.06 369 HIS B CA 1
ATOM 6483 C C . HIS B 1 369 ? 13.094 -43.594 -10.406 1 97.06 369 HIS B C 1
ATOM 6485 O O . HIS B 1 369 ? 12.25 -42.812 -9.984 1 97.06 369 HIS B O 1
ATOM 6491 N N . GLU B 1 370 ? 13.391 -44.719 -9.844 1 96.31 370 GLU B N 1
ATOM 6492 C CA . GLU B 1 370 ? 12.539 -45.281 -8.797 1 96.31 370 GLU B CA 1
ATOM 6493 C C . GLU B 1 370 ? 12.594 -44.438 -7.523 1 96.31 370 GLU B C 1
ATOM 6495 O O . GLU B 1 370 ? 11.656 -44.469 -6.723 1 96.31 370 GLU B O 1
ATOM 6500 N N . ASP B 1 371 ? 13.641 -43.688 -7.332 1 96.62 371 ASP B N 1
ATOM 6501 C CA . ASP B 1 371 ? 13.805 -42.906 -6.105 1 96.62 371 ASP B CA 1
ATOM 6502 C C . ASP B 1 371 ? 13.367 -41.469 -6.309 1 96.62 371 ASP B C 1
ATOM 6504 O O . ASP B 1 371 ? 13.523 -40.625 -5.414 1 96.62 371 ASP B O 1
ATOM 6508 N N . GLY B 1 372 ? 12.859 -41.188 -7.531 1 98.12 372 GLY B N 1
ATOM 6509 C CA . GLY B 1 372 ? 12.375 -39.844 -7.793 1 98.12 372 GLY B CA 1
ATOM 6510 C C . GLY B 1 372 ? 11.102 -39.5 -7.043 1 98.12 372 GLY B C 1
ATOM 6511 O O . GLY B 1 372 ? 10.445 -40.406 -6.492 1 98.12 372 GLY B O 1
ATOM 6512 N N . PHE B 1 373 ? 10.727 -38.25 -6.965 1 98.56 373 PHE B N 1
ATOM 6513 C CA . PHE B 1 373 ? 9.594 -37.781 -6.172 1 98.56 373 PHE B CA 1
ATOM 6514 C C . PHE B 1 373 ? 8.336 -37.688 -7.027 1 98.56 373 PHE B C 1
ATOM 6516 O O . PHE B 1 373 ? 7.75 -36.625 -7.164 1 98.56 373 PHE B O 1
ATOM 6523 N N . TYR B 1 374 ? 7.891 -38.812 -7.578 1 98.56 374 TYR B N 1
ATOM 6524 C CA . TYR B 1 374 ? 6.797 -38.812 -8.547 1 98.56 374 TYR B CA 1
ATOM 6525 C C . TYR B 1 374 ? 5.461 -39.062 -7.848 1 98.56 374 TYR B C 1
ATOM 6527 O O . TYR B 1 374 ? 5.363 -39.906 -6.957 1 98.56 374 TYR B O 1
ATOM 6535 N N . VAL B 1 375 ? 4.477 -38.25 -8.148 1 98.44 375 VAL B N 1
ATOM 6536 C CA . VAL B 1 375 ? 3.062 -38.438 -7.836 1 98.44 375 VAL B CA 1
ATOM 6537 C C . VAL B 1 375 ? 2.236 -38.344 -9.117 1 98.44 375 VAL B C 1
ATOM 6539 O O . VAL B 1 375 ? 2.379 -37.406 -9.891 1 98.44 375 VAL B O 1
ATOM 6542 N N . GLY B 1 376 ? 1.47 -39.344 -9.445 1 97.94 376 GLY B N 1
ATOM 6543 C CA . GLY B 1 376 ? 0.625 -39.312 -10.633 1 97.94 376 GLY B CA 1
ATOM 6544 C C . GLY B 1 376 ? -0.597 -38.438 -10.477 1 97.94 376 GLY B C 1
ATOM 6545 O O . GLY B 1 376 ? -0.857 -37.906 -9.391 1 97.94 376 GLY B O 1
ATOM 6546 N N . ALA B 1 377 ? -1.358 -38.25 -11.602 1 98.5 377 ALA B N 1
ATOM 6547 C CA . ALA B 1 377 ? -2.58 -37.438 -11.602 1 98.5 377 ALA B CA 1
ATOM 6548 C C . ALA B 1 377 ? -3.678 -38.125 -10.789 1 98.5 377 ALA B C 1
ATOM 6550 O O . ALA B 1 377 ? -3.926 -39.312 -10.938 1 98.5 377 ALA B O 1
ATOM 6551 N N . THR B 1 378 ? -4.23 -37.406 -9.875 1 98.69 378 THR B N 1
ATOM 6552 C CA . THR B 1 378 ? -5.336 -37.875 -9.062 1 98.69 378 THR B CA 1
ATOM 6553 C C . THR B 1 378 ? -6.613 -37.125 -9.359 1 98.69 378 THR B C 1
ATOM 6555 O O . THR B 1 378 ? -6.59 -35.875 -9.469 1 98.69 378 THR B O 1
ATOM 6558 N N . LEU B 1 379 ? -7.707 -37.812 -9.578 1 98.88 379 LEU B N 1
ATOM 6559 C CA . LEU B 1 379 ? -9.016 -37.219 -9.82 1 98.88 379 LEU B CA 1
ATOM 6560 C C . LEU B 1 379 ? -10.031 -37.719 -8.789 1 98.88 379 LEU B C 1
ATOM 6562 O O . LEU B 1 379 ? -10.227 -38.906 -8.617 1 98.88 379 LEU B O 1
ATOM 6566 N N . PHE B 1 380 ? -10.586 -36.75 -8.023 1 98.88 380 PHE B N 1
ATOM 6567 C CA . PHE B 1 380 ? -11.664 -37.031 -7.082 1 98.88 380 PHE B CA 1
ATOM 6568 C C . PHE B 1 380 ? -13 -36.531 -7.613 1 98.88 380 PHE B C 1
ATOM 6570 O O . PHE B 1 380 ? -13.078 -35.438 -8.188 1 98.88 380 PHE B O 1
ATOM 6577 N N . ASP B 1 381 ? -14.016 -37.312 -7.457 1 98.81 381 ASP B N 1
ATOM 6578 C CA . ASP B 1 381 ? -15.398 -36.875 -7.641 1 98.81 381 ASP B CA 1
ATOM 6579 C C . ASP B 1 381 ? -16.141 -36.812 -6.305 1 98.81 381 ASP B C 1
ATOM 6581 O O . ASP B 1 381 ? -15.656 -37.344 -5.301 1 98.81 381 ASP B O 1
ATOM 6585 N N . ARG B 1 382 ? -17.219 -35.969 -6.258 1 98.56 382 ARG B N 1
ATOM 6586 C CA . ARG B 1 382 ? -18.125 -35.844 -5.109 1 98.56 382 ARG B CA 1
ATOM 6587 C C . ARG B 1 382 ? -17.359 -35.375 -3.877 1 98.56 382 ARG B C 1
ATOM 6589 O O . ARG B 1 382 ? -17.547 -35.906 -2.783 1 98.56 382 ARG B O 1
ATOM 6596 N N . VAL B 1 383 ? -16.422 -34.562 -4.074 1 98.88 383 VAL B N 1
ATOM 6597 C CA . VAL B 1 383 ? -15.766 -33.844 -2.98 1 98.88 383 VAL B CA 1
ATOM 6598 C C . VAL B 1 383 ? -16.719 -32.812 -2.373 1 98.88 383 VAL B C 1
ATOM 6600 O O . VAL B 1 383 ? -17.516 -32.219 -3.086 1 98.88 383 VAL B O 1
ATOM 6603 N N . THR B 1 384 ? -16.672 -32.625 -1.054 1 98.5 384 THR B N 1
ATOM 6604 C CA . THR B 1 384 ? -17.547 -31.688 -0.367 1 98.5 384 THR B CA 1
ATOM 6605 C C . THR B 1 384 ? -16.719 -30.609 0.342 1 98.5 384 THR B C 1
ATOM 6607 O O . THR B 1 384 ? -15.523 -30.812 0.593 1 98.5 384 THR B O 1
ATOM 6610 N N . PRO B 1 385 ? -17.328 -29.469 0.671 1 98 385 PRO B N 1
ATOM 6611 C CA . PRO B 1 385 ? -16.594 -28.312 1.23 1 98 385 PRO B CA 1
ATOM 6612 C C . PRO B 1 385 ? -16.016 -28.609 2.611 1 98 385 PRO B C 1
ATOM 6614 O O . PRO B 1 385 ? -15.18 -27.844 3.105 1 98 385 PRO B O 1
ATOM 6617 N N . GLU B 1 386 ? -16.391 -29.641 3.271 1 97.69 386 GLU B N 1
ATOM 6618 C CA . GLU B 1 386 ? -15.906 -29.953 4.617 1 97.69 386 GLU B CA 1
ATOM 6619 C C . GLU B 1 386 ? -14.594 -30.734 4.566 1 97.69 386 GLU B C 1
ATOM 6621 O O . GLU B 1 386 ? -13.898 -30.828 5.578 1 97.69 386 GLU B O 1
ATOM 6626 N N . MET B 1 387 ? -14.281 -31.328 3.41 1 98.62 387 MET B N 1
ATOM 6627 C CA . MET B 1 387 ? -13.109 -32.188 3.275 1 98.62 387 MET B CA 1
ATOM 6628 C C . MET B 1 387 ? -11.828 -31.359 3.221 1 98.62 387 MET B C 1
ATOM 6630 O O . MET B 1 387 ? -11.805 -30.297 2.6 1 98.62 387 MET B O 1
ATOM 6634 N N . SER B 1 388 ? -10.758 -31.844 3.805 1 98.56 388 SER B N 1
ATOM 6635 C CA . SER B 1 388 ? -9.477 -31.141 3.814 1 98.56 388 SER B CA 1
ATOM 6636 C C . SER B 1 388 ? -8.945 -30.953 2.4 1 98.56 388 SER B C 1
ATOM 6638 O O . SER B 1 388 ? -8.297 -29.938 2.105 1 98.56 388 SER B O 1
ATOM 6640 N N . ILE B 1 389 ? -9.258 -31.891 1.488 1 98.75 389 ILE B N 1
ATOM 6641 C CA . ILE B 1 389 ? -8.742 -31.812 0.126 1 98.75 389 ILE B CA 1
ATOM 6642 C C . ILE B 1 389 ? -9.43 -30.688 -0.63 1 98.75 389 ILE B C 1
ATOM 6644 O O . ILE B 1 389 ? -8.984 -30.281 -1.71 1 98.75 389 ILE B O 1
ATOM 6648 N N . TYR B 1 390 ? -10.555 -30.156 -0.077 1 98.75 390 TYR B N 1
ATOM 6649 C CA . TYR B 1 390 ? -11.195 -28.969 -0.616 1 98.75 390 TYR B CA 1
ATOM 6650 C C . TYR B 1 390 ? -10.711 -27.719 0.106 1 98.75 390 TYR B C 1
ATOM 6652 O O . TYR B 1 390 ? -10.414 -26.703 -0.529 1 98.75 390 TYR B O 1
ATOM 6660 N N . ARG B 1 391 ? -10.539 -27.734 1.366 1 98.25 391 ARG B N 1
ATOM 6661 C CA . ARG B 1 391 ? -10.32 -26.562 2.207 1 98.25 391 ARG B CA 1
ATOM 6662 C C . ARG B 1 391 ? -8.867 -26.094 2.111 1 98.25 391 ARG B C 1
ATOM 6664 O O . ARG B 1 391 ? -8.602 -24.891 2.186 1 98.25 391 ARG B O 1
ATOM 6671 N N . GLU B 1 392 ? -7.965 -27 1.955 1 98.12 392 GLU B N 1
ATOM 6672 C CA . GLU B 1 392 ? -6.543 -26.688 2.08 1 98.12 392 GLU B CA 1
ATOM 6673 C C . GLU B 1 392 ? -5.84 -26.766 0.729 1 98.12 392 GLU B C 1
ATOM 6675 O O . GLU B 1 392 ? -6.289 -27.484 -0.172 1 98.12 392 GLU B O 1
ATOM 6680 N N . GLU B 1 393 ? -4.852 -25.984 0.534 1 98.25 393 GLU B N 1
ATOM 6681 C CA . GLU B 1 393 ? -4.027 -26.062 -0.667 1 98.25 393 GLU B CA 1
ATOM 6682 C C . GLU B 1 393 ? -3.145 -27.312 -0.646 1 98.25 393 GLU B C 1
ATOM 6684 O O . GLU B 1 393 ? -2.32 -27.484 0.255 1 98.25 393 GLU B O 1
ATOM 6689 N N . ILE B 1 394 ? -3.303 -28.125 -1.646 1 98.38 394 ILE B N 1
ATOM 6690 C CA . ILE B 1 394 ? -2.547 -29.375 -1.735 1 98.38 394 ILE B CA 1
ATOM 6691 C C . ILE B 1 394 ? -1.225 -29.125 -2.455 1 98.38 394 ILE B C 1
ATOM 6693 O O . ILE B 1 394 ? -0.176 -29.625 -2.031 1 98.38 394 ILE B O 1
ATOM 6697 N N . PHE B 1 395 ? -1.271 -28.312 -3.449 1 98.25 395 PHE B N 1
ATOM 6698 C CA . PHE B 1 395 ? -0.106 -27.953 -4.25 1 98.25 395 PHE B CA 1
ATOM 6699 C C . PHE B 1 395 ? 0.529 -29.203 -4.863 1 98.25 395 PHE B C 1
ATOM 6701 O O . PHE B 1 395 ? 1.729 -29.422 -4.707 1 98.25 395 PHE B O 1
ATOM 6708 N N . GLY B 1 396 ? -0.217 -29.984 -5.559 1 98.62 396 GLY B N 1
ATOM 6709 C CA . GLY B 1 396 ? 0.106 -31.234 -6.223 1 98.62 396 GLY B CA 1
ATOM 6710 C C . GLY B 1 396 ? -0.875 -31.594 -7.324 1 98.62 396 GLY B C 1
ATOM 6711 O O . GLY B 1 396 ? -1.839 -30.875 -7.566 1 98.62 396 GLY B O 1
ATOM 6712 N N . PRO B 1 397 ? -0.619 -32.688 -8.031 1 98.62 397 PRO B N 1
ATOM 6713 C CA . PRO B 1 397 ? -1.446 -33.062 -9.188 1 98.62 397 PRO B CA 1
ATOM 6714 C C . PRO B 1 397 ? -2.742 -33.75 -8.789 1 98.62 397 PRO B C 1
ATOM 6716 O O . PRO B 1 397 ? -2.971 -34.906 -9.164 1 98.62 397 PRO B O 1
ATOM 6719 N N . VAL B 1 398 ? -3.576 -33.031 -8.055 1 98.88 398 VAL B N 1
ATOM 6720 C CA . VAL B 1 398 ? -4.855 -33.531 -7.551 1 98.88 398 VAL B CA 1
ATOM 6721 C C . VAL B 1 398 ? -5.977 -32.562 -7.977 1 98.88 398 VAL B C 1
ATOM 6723 O O . VAL B 1 398 ? -5.938 -31.375 -7.676 1 98.88 398 VAL B O 1
ATOM 6726 N N . LEU B 1 399 ? -6.957 -33.062 -8.703 1 98.88 399 LEU B N 1
ATOM 6727 C CA . LEU B 1 399 ? -8.141 -32.281 -9.094 1 98.88 399 LEU B CA 1
ATOM 6728 C C . LEU B 1 399 ? -9.383 -32.812 -8.367 1 98.88 399 LEU B C 1
ATOM 6730 O O . LEU B 1 399 ? -9.68 -34 -8.438 1 98.88 399 LEU B O 1
ATOM 6734 N N . SER B 1 400 ? -10.016 -31.953 -7.664 1 98.88 400 SER B N 1
ATOM 6735 C CA . SER B 1 400 ? -11.266 -32.25 -6.969 1 98.88 400 SER B CA 1
ATOM 6736 C C . SER B 1 400 ? -12.469 -31.75 -7.746 1 98.88 400 SER B C 1
ATOM 6738 O O . SER B 1 400 ? -12.484 -30.609 -8.219 1 98.88 400 SER B O 1
ATOM 6740 N N . VAL B 1 401 ? -13.453 -32.594 -7.883 1 98.88 401 VAL B N 1
ATOM 6741 C CA . VAL B 1 401 ? -14.711 -32.188 -8.484 1 98.88 401 VAL B CA 1
ATOM 6742 C C . VAL B 1 401 ? -15.773 -32 -7.406 1 98.88 401 VAL B C 1
ATOM 6744 O O . VAL B 1 401 ? -16.062 -32.969 -6.656 1 98.88 401 VAL B O 1
ATOM 6747 N N . VAL B 1 402 ? -16.266 -30.844 -7.266 1 98.88 402 VAL B N 1
ATOM 6748 C CA . VAL B 1 402 ? -17.359 -30.5 -6.371 1 98.88 402 VAL B CA 1
ATOM 6749 C C . VAL B 1 402 ? -18.609 -30.188 -7.188 1 98.88 402 VAL B C 1
ATOM 6751 O O . VAL B 1 402 ? -18.672 -29.188 -7.895 1 98.88 402 VAL B O 1
ATOM 6754 N N . ARG B 1 403 ? -19.656 -31.047 -7.098 1 98.69 403 ARG B N 1
ATOM 6755 C CA . ARG B 1 403 ? -20.859 -30.906 -7.91 1 98.69 403 ARG B CA 1
ATOM 6756 C C . ARG B 1 403 ? -21.797 -29.844 -7.32 1 98.69 403 ARG B C 1
ATOM 6758 O O . ARG B 1 403 ? -22.094 -29.891 -6.125 1 98.69 403 ARG B O 1
ATOM 6765 N N . ALA B 1 404 ? -22.156 -28.875 -8.094 1 98.75 404 ALA B N 1
ATOM 6766 C CA . ALA B 1 404 ? -23.094 -27.844 -7.672 1 98.75 404 ALA B CA 1
ATOM 6767 C C . ALA B 1 404 ? -24.453 -28.016 -8.344 1 98.75 404 ALA B C 1
ATOM 6769 O O . ALA B 1 404 ? -24.531 -28.359 -9.523 1 98.75 404 ALA B O 1
ATOM 6770 N N . LYS B 1 405 ? -25.531 -27.719 -7.633 1 98.12 405 LYS B N 1
ATOM 6771 C CA . LYS B 1 405 ? -26.891 -27.891 -8.164 1 98.12 405 LYS B CA 1
ATOM 6772 C C . LYS B 1 405 ? -27.219 -26.812 -9.18 1 98.12 405 LYS B C 1
ATOM 6774 O O . LYS B 1 405 ? -27.984 -27.047 -10.117 1 98.12 405 LYS B O 1
ATOM 6779 N N . ASP B 1 406 ? -26.766 -25.594 -8.906 1 97.81 406 ASP B N 1
ATOM 6780 C CA . ASP B 1 406 ? -27.031 -24.453 -9.773 1 97.81 406 ASP B CA 1
ATOM 6781 C C . ASP B 1 406 ? -25.906 -23.422 -9.688 1 97.81 406 ASP B C 1
ATOM 6783 O O . ASP B 1 406 ? -24.938 -23.625 -8.953 1 97.81 406 ASP B O 1
ATOM 6787 N N . TYR B 1 407 ? -26.047 -22.391 -10.508 1 98.38 407 TYR B N 1
ATOM 6788 C CA . TYR B 1 407 ? -25.031 -21.359 -10.625 1 98.38 407 TYR B CA 1
ATOM 6789 C C . TYR B 1 407 ? -24.812 -20.656 -9.289 1 98.38 407 TYR B C 1
ATOM 6791 O O . TYR B 1 407 ? -23.672 -20.391 -8.898 1 98.38 407 TYR B O 1
ATOM 6799 N N . GLU B 1 408 ? -25.812 -20.328 -8.516 1 98.44 408 GLU B N 1
ATOM 6800 C CA . GLU B 1 408 ? -25.703 -19.609 -7.25 1 98.44 408 GLU B CA 1
ATOM 6801 C C . GLU B 1 408 ? -24.922 -20.422 -6.219 1 98.44 408 GLU B C 1
ATOM 6803 O O . GLU B 1 408 ? -24.125 -19.875 -5.457 1 98.44 408 GLU B O 1
ATOM 6808 N N . GLU B 1 409 ? -25.172 -21.703 -6.238 1 98.62 409 GLU B N 1
ATOM 6809 C CA . GLU B 1 409 ? -24.406 -22.562 -5.34 1 98.62 409 GLU B CA 1
ATOM 6810 C C . GLU B 1 409 ? -22.922 -22.578 -5.719 1 98.62 409 GLU B C 1
ATOM 6812 O O . GLU B 1 409 ? -22.047 -22.516 -4.848 1 98.62 409 GLU B O 1
ATOM 6817 N N . ALA B 1 410 ? -22.625 -22.672 -6.996 1 98.81 410 ALA B N 1
ATOM 6818 C CA . ALA B 1 410 ? -21.25 -22.656 -7.473 1 98.81 410 ALA B CA 1
ATOM 6819 C C . ALA B 1 410 ? -20.547 -21.359 -7.07 1 98.81 410 ALA B C 1
ATOM 6821 O O . ALA B 1 410 ? -19.422 -21.406 -6.551 1 98.81 410 ALA B O 1
ATOM 6822 N N . LEU B 1 411 ? -21.219 -20.266 -7.281 1 98.75 411 LEU B N 1
ATOM 6823 C CA . LEU B 1 411 ? -20.672 -18.953 -6.93 1 98.75 411 LEU B CA 1
ATOM 6824 C C . LEU B 1 411 ? -20.422 -18.859 -5.43 1 98.75 411 LEU B C 1
ATOM 6826 O O . LEU B 1 411 ? -19.391 -18.312 -5.004 1 98.75 411 LEU B O 1
ATOM 6830 N N . THR B 1 412 ? -21.297 -19.344 -4.652 1 98.56 412 THR B N 1
ATOM 6831 C CA . THR B 1 412 ? -21.188 -19.328 -3.199 1 98.56 412 THR B CA 1
ATOM 6832 C C . THR B 1 412 ? -19.969 -20.141 -2.744 1 98.56 412 THR B C 1
ATOM 6834 O O . THR B 1 412 ? -19.234 -19.719 -1.842 1 98.56 412 THR B O 1
ATOM 6837 N N . LEU B 1 413 ? -19.734 -21.312 -3.381 1 98.5 413 LEU B N 1
ATOM 6838 C CA . LEU B 1 413 ? -18.562 -22.125 -3.064 1 98.5 413 LEU B CA 1
ATOM 6839 C C . LEU B 1 413 ? -17.281 -21.344 -3.23 1 98.5 413 LEU B C 1
ATOM 6841 O O . LEU B 1 413 ? -16.422 -21.344 -2.338 1 98.5 413 LEU B O 1
ATOM 6845 N N . VAL B 1 414 ? -17.203 -20.625 -4.309 1 98.44 414 VAL B N 1
ATOM 6846 C CA . VAL B 1 414 ? -15.992 -19.859 -4.605 1 98.44 414 VAL B CA 1
ATOM 6847 C C . VAL B 1 414 ? -15.859 -18.719 -3.609 1 98.44 414 VAL B C 1
ATOM 6849 O O . VAL B 1 414 ? -14.797 -18.516 -3.01 1 98.44 414 VAL B O 1
ATOM 6852 N N . ASN B 1 415 ? -16.938 -17.953 -3.391 1 98.31 415 ASN B N 1
ATOM 6853 C CA . ASN B 1 415 ? -16.906 -16.734 -2.6 1 98.31 415 ASN B CA 1
ATOM 6854 C C . ASN B 1 415 ? -16.656 -17.031 -1.121 1 98.31 415 ASN B C 1
ATOM 6856 O O . ASN B 1 415 ? -16.062 -16.219 -0.414 1 98.31 415 ASN B O 1
ATOM 6860 N N . GLU B 1 416 ? -17.047 -18.172 -0.682 1 97.75 416 GLU B N 1
ATOM 6861 C CA . GLU B 1 416 ? -16.953 -18.5 0.74 1 97.75 416 GLU B CA 1
ATOM 6862 C C . GLU B 1 416 ? -15.625 -19.172 1.062 1 97.75 416 GLU B C 1
ATOM 6864 O O . GLU B 1 416 ? -15.281 -19.359 2.232 1 97.75 416 GLU B O 1
ATOM 6869 N N . HIS B 1 417 ? -14.914 -19.531 0.022 1 98.19 417 HIS B N 1
ATOM 6870 C CA . HIS B 1 417 ? -13.609 -20.141 0.283 1 98.19 417 HIS B CA 1
ATOM 6871 C C . HIS B 1 417 ? -12.625 -19.094 0.812 1 98.19 417 HIS B C 1
ATOM 6873 O O . HIS B 1 417 ? -12.727 -17.922 0.476 1 98.19 417 HIS B O 1
ATOM 6879 N N . GLU B 1 418 ? -11.656 -19.484 1.564 1 97.44 418 GLU B N 1
ATOM 6880 C CA . GLU B 1 418 ? -10.75 -18.562 2.238 1 97.44 418 GLU B CA 1
ATOM 6881 C C . GLU B 1 418 ? -9.805 -17.891 1.246 1 97.44 418 GLU B C 1
ATOM 6883 O O . GLU B 1 418 ? -9.383 -16.75 1.447 1 97.44 418 GLU B O 1
ATOM 6888 N N . PHE B 1 419 ? -9.445 -18.609 0.193 1 98.19 419 PHE B N 1
ATOM 6889 C CA . PHE B 1 419 ? -8.477 -18.109 -0.775 1 98.19 419 PHE B CA 1
ATOM 6890 C C . PHE B 1 419 ? -9.172 -17.328 -1.888 1 98.19 419 PHE B C 1
ATOM 6892 O O . PHE B 1 419 ? -10.375 -17.5 -2.109 1 98.19 419 PHE B O 1
ATOM 6899 N N . GLY B 1 420 ? -8.492 -16.406 -2.568 1 98.19 420 GLY B N 1
ATOM 6900 C CA . GLY B 1 420 ? -9.031 -15.586 -3.646 1 98.19 420 GLY B CA 1
ATOM 6901 C C . GLY B 1 420 ? -7.992 -15.219 -4.691 1 98.19 420 GLY B C 1
ATOM 6902 O O . GLY B 1 420 ? -7.945 -14.078 -5.156 1 98.19 420 GLY B O 1
ATOM 6903 N N . ASN B 1 421 ? -7.141 -16.156 -5.094 1 97.88 421 ASN B N 1
ATOM 6904 C CA . ASN B 1 421 ? -6.086 -15.938 -6.078 1 97.88 421 ASN B CA 1
ATOM 6905 C C . ASN B 1 421 ? -6.648 -15.836 -7.492 1 97.88 421 ASN B C 1
ATOM 6907 O O . ASN B 1 421 ? -6.699 -14.75 -8.07 1 97.88 421 ASN B O 1
ATOM 6911 N N . GLY B 1 422 ? -7.141 -16.938 -7.984 1 98 422 GLY B N 1
ATOM 6912 C CA . GLY B 1 422 ? -7.711 -17 -9.32 1 98 422 GLY B CA 1
ATOM 6913 C C . GLY B 1 422 ? -8.883 -17.953 -9.43 1 98 422 GLY B C 1
ATOM 6914 O O . GLY B 1 422 ? -9.055 -18.828 -8.578 1 98 422 GLY B O 1
ATOM 6915 N N . VAL B 1 423 ? -9.703 -17.719 -10.461 1 98.69 423 VAL B N 1
ATOM 6916 C CA . VAL B 1 423 ? -10.844 -18.578 -10.773 1 98.69 423 VAL B CA 1
ATOM 6917 C C . VAL B 1 423 ? -11.109 -18.562 -12.273 1 98.69 423 VAL B C 1
ATOM 6919 O O . VAL B 1 423 ? -10.586 -17.703 -13 1 98.69 423 VAL B O 1
ATOM 6922 N N . ALA B 1 424 ? -11.898 -19.547 -12.703 1 98.81 424 ALA B N 1
ATOM 6923 C CA . ALA B 1 424 ? -12.352 -19.562 -14.086 1 98.81 424 ALA B CA 1
ATOM 6924 C C . ALA B 1 424 ? -13.836 -19.922 -14.172 1 98.81 424 ALA B C 1
ATOM 6926 O O . ALA B 1 424 ? -14.367 -20.578 -13.273 1 98.81 424 ALA B O 1
ATOM 6927 N N . ILE B 1 425 ? -14.453 -19.453 -15.188 1 98.88 425 ILE B N 1
ATOM 6928 C CA . ILE B 1 425 ? -15.766 -19.953 -15.586 1 98.88 425 ILE B CA 1
ATOM 6929 C C . ILE B 1 425 ? -15.727 -20.391 -17.047 1 98.88 425 ILE B C 1
ATOM 6931 O O . ILE B 1 425 ? -15.117 -19.719 -17.891 1 98.88 425 ILE B O 1
ATOM 6935 N N . PHE B 1 426 ? -16.25 -21.516 -17.297 1 98.62 426 PHE B N 1
ATOM 6936 C CA . PHE B 1 426 ? -16.453 -22 -18.672 1 98.62 426 PHE B CA 1
ATOM 6937 C C . PHE B 1 426 ? -17.922 -21.906 -19.062 1 98.62 426 PHE B C 1
ATOM 6939 O O . PHE B 1 426 ? -18.781 -22.531 -18.422 1 98.62 426 PHE B O 1
ATOM 6946 N N . THR B 1 427 ? -18.25 -21.141 -20.016 1 98.06 427 THR B N 1
ATOM 6947 C CA . THR B 1 427 ? -19.625 -20.891 -20.438 1 98.06 427 THR B CA 1
ATOM 6948 C C . THR B 1 427 ? -19.656 -20.25 -21.828 1 98.06 427 THR B C 1
ATOM 6950 O O . THR B 1 427 ? -18.656 -19.688 -22.266 1 98.06 427 THR B O 1
ATOM 6953 N N . ARG B 1 428 ? -20.719 -20.422 -22.531 1 96.25 428 ARG B N 1
ATOM 6954 C CA . ARG B 1 428 ? -20.953 -19.719 -23.797 1 96.25 428 ARG B CA 1
ATOM 6955 C C . ARG B 1 428 ? -21.938 -18.562 -23.594 1 96.25 428 ARG B C 1
ATOM 6957 O O . ARG B 1 428 ? -22.25 -17.844 -24.547 1 96.25 428 ARG B O 1
ATOM 6964 N N . ASP B 1 429 ? -22.438 -18.422 -22.375 1 96.38 429 ASP B N 1
ATOM 6965 C CA . ASP B 1 429 ? -23.422 -17.391 -22.047 1 96.38 429 ASP B CA 1
ATOM 6966 C C . ASP B 1 429 ? -22.75 -16.125 -21.547 1 96.38 429 ASP B C 1
ATOM 6968 O O . ASP B 1 429 ? -22.109 -16.125 -20.5 1 96.38 429 ASP B O 1
ATOM 6972 N N . GLY B 1 430 ? -22.953 -15.094 -22.312 1 96.38 430 GLY B N 1
ATOM 6973 C CA . GLY B 1 430 ? -22.344 -13.828 -21.938 1 96.38 430 GLY B CA 1
ATOM 6974 C C . GLY B 1 430 ? -22.844 -13.281 -20.625 1 96.38 430 GLY B C 1
ATOM 6975 O O . GLY B 1 430 ? -22.094 -12.609 -19.906 1 96.38 430 GLY B O 1
ATOM 6976 N N . ASP B 1 431 ? -24.078 -13.469 -20.297 1 97.06 431 ASP B N 1
ATOM 6977 C CA . ASP B 1 431 ? -24.656 -12.992 -19.047 1 97.06 431 ASP B CA 1
ATOM 6978 C C . ASP B 1 431 ? -24.016 -13.68 -17.844 1 97.06 431 ASP B C 1
ATOM 6980 O O . ASP B 1 431 ? -23.672 -13.031 -16.859 1 97.06 431 ASP B O 1
ATOM 6984 N N . ALA B 1 432 ? -23.797 -15.023 -17.969 1 97.5 432 ALA B N 1
ATOM 6985 C CA . ALA B 1 432 ? -23.141 -15.781 -16.906 1 97.5 432 ALA B CA 1
ATOM 6986 C C . ALA B 1 432 ? -21.703 -15.32 -16.719 1 97.5 432 ALA B C 1
ATOM 6988 O O . ALA B 1 432 ? -21.234 -15.164 -15.594 1 97.5 432 ALA B O 1
ATOM 6989 N N . ALA B 1 433 ? -21.016 -15.117 -17.812 1 98.19 433 ALA B N 1
ATOM 6990 C CA . ALA B 1 433 ? -19.625 -14.672 -17.766 1 98.19 433 ALA B CA 1
ATOM 6991 C C . ALA B 1 433 ? -19.5 -13.312 -17.078 1 98.19 433 ALA B C 1
ATOM 6993 O O . ALA B 1 433 ? -18.641 -13.125 -16.219 1 98.19 433 ALA B O 1
ATOM 6994 N N . ARG B 1 434 ? -20.312 -12.414 -17.453 1 97.81 434 ARG B N 1
ATOM 6995 C CA . ARG B 1 434 ? -20.266 -11.07 -16.891 1 97.81 434 ARG B CA 1
ATOM 6996 C C . ARG B 1 434 ? -20.609 -11.102 -15.398 1 97.81 434 ARG B C 1
ATOM 6998 O O . ARG B 1 434 ? -19.922 -10.469 -14.594 1 97.81 434 ARG B O 1
ATOM 7005 N N . ASP B 1 435 ? -21.75 -11.75 -15.094 1 98.25 435 ASP B N 1
ATOM 7006 C CA . ASP B 1 435 ? -22.188 -11.828 -13.703 1 98.25 435 ASP B CA 1
ATOM 7007 C C . ASP B 1 435 ? -21.109 -12.445 -12.82 1 98.25 435 ASP B C 1
ATOM 7009 O O . ASP B 1 435 ? -20.781 -11.914 -11.758 1 98.25 435 ASP B O 1
ATOM 7013 N N . PHE B 1 436 ? -20.5 -13.523 -13.273 1 98.69 436 PHE B N 1
ATOM 7014 C CA . PHE B 1 436 ? -19.453 -14.203 -12.523 1 98.69 436 PHE B CA 1
ATOM 7015 C C . PHE B 1 436 ? -18.25 -13.289 -12.32 1 98.69 436 PHE B C 1
ATOM 7017 O O . PHE B 1 436 ? -17.75 -13.148 -11.195 1 98.69 436 PHE B O 1
ATOM 7024 N N . SER B 1 437 ? -17.75 -12.648 -13.359 1 98.44 437 SER B N 1
ATOM 7025 C CA . SER B 1 437 ? -16.578 -11.789 -13.305 1 98.44 437 SER B CA 1
ATOM 7026 C C . SER B 1 437 ? -16.797 -10.625 -12.344 1 98.44 437 SER B C 1
ATOM 7028 O O . SER B 1 437 ? -15.852 -10.172 -11.695 1 98.44 437 SER B O 1
ATOM 7030 N N . THR B 1 438 ? -18.031 -10.188 -12.227 1 97.25 438 THR B N 1
ATOM 7031 C CA . THR B 1 438 ? -18.328 -9.031 -11.391 1 97.25 438 THR B CA 1
ATOM 7032 C C . THR B 1 438 ? -18.531 -9.461 -9.938 1 97.25 438 THR B C 1
ATOM 7034 O O . THR B 1 438 ? -18.031 -8.805 -9.016 1 97.25 438 THR B O 1
ATOM 7037 N N . ARG B 1 439 ? -19.188 -10.625 -9.711 1 97.81 439 ARG B N 1
ATOM 7038 C CA . ARG B 1 439 ? -19.672 -10.969 -8.375 1 97.81 439 ARG B CA 1
ATOM 7039 C C . ARG B 1 439 ? -18.656 -11.836 -7.641 1 97.81 439 ARG B C 1
ATOM 7041 O O . ARG B 1 439 ? -18.688 -11.945 -6.41 1 97.81 439 ARG B O 1
ATOM 7048 N N . VAL B 1 440 ? -17.781 -12.523 -8.406 1 98.69 440 VAL B N 1
ATOM 7049 C CA . VAL B 1 440 ? -16.859 -13.445 -7.734 1 98.69 440 VAL B CA 1
ATOM 7050 C C . VAL B 1 440 ? -15.844 -12.664 -6.91 1 98.69 440 VAL B C 1
ATOM 7052 O O . VAL B 1 440 ? -15.352 -11.625 -7.352 1 98.69 440 VAL B O 1
ATOM 7055 N N . ASP B 1 441 ? -15.547 -13.07 -5.691 1 97.88 441 ASP B N 1
ATOM 7056 C CA . ASP B 1 441 ? -14.633 -12.398 -4.773 1 97.88 441 ASP B CA 1
ATOM 7057 C C . ASP B 1 441 ? -13.211 -12.93 -4.922 1 97.88 441 ASP B C 1
ATOM 7059 O O . ASP B 1 441 ? -12.648 -13.492 -3.977 1 97.88 441 ASP B O 1
ATOM 7063 N N . THR B 1 442 ? -12.617 -12.758 -6.102 1 98.19 442 THR B N 1
ATOM 7064 C CA . THR B 1 442 ? -11.289 -13.242 -6.465 1 98.19 442 THR B CA 1
ATOM 7065 C C . THR B 1 442 ? -10.547 -12.211 -7.316 1 98.19 442 THR B C 1
ATOM 7067 O O . THR B 1 442 ? -11.18 -11.367 -7.965 1 98.19 442 THR B O 1
ATOM 7070 N N . GLY B 1 443 ? -9.211 -12.289 -7.301 1 98 443 GLY B N 1
ATOM 7071 C CA . GLY B 1 443 ? -8.414 -11.234 -7.914 1 98 443 GLY B CA 1
ATOM 7072 C C . GLY B 1 443 ? -8.203 -11.438 -9.398 1 98 443 GLY B C 1
ATOM 7073 O O . GLY B 1 443 ? -7.969 -10.477 -10.133 1 98 443 GLY B O 1
ATOM 7074 N N . MET B 1 444 ? -8.242 -12.648 -9.891 1 98.69 444 MET B N 1
ATOM 7075 C CA . MET B 1 444 ? -8.008 -12.961 -11.305 1 98.69 444 MET B CA 1
ATOM 7076 C C . MET B 1 444 ? -9.055 -13.938 -11.828 1 98.69 444 MET B C 1
ATOM 7078 O O . MET B 1 444 ? -9.273 -15 -11.227 1 98.69 444 MET B O 1
ATOM 7082 N N . VAL B 1 445 ? -9.711 -13.586 -12.914 1 98.81 445 VAL B N 1
ATOM 7083 C CA . VAL B 1 445 ? -10.836 -14.367 -13.43 1 98.81 445 VAL B CA 1
ATOM 7084 C C . VAL B 1 445 ? -10.57 -14.742 -14.891 1 98.81 445 VAL B C 1
ATOM 7086 O O . VAL B 1 445 ? -10.203 -13.891 -15.703 1 98.81 445 VAL B O 1
ATOM 7089 N N . GLY B 1 446 ? -10.727 -15.969 -15.172 1 98.62 446 GLY B N 1
ATOM 7090 C CA . GLY B 1 446 ? -10.703 -16.438 -16.547 1 98.62 446 GLY B CA 1
ATOM 7091 C C . GLY B 1 446 ? -12.078 -16.812 -17.078 1 98.62 446 GLY B C 1
ATOM 7092 O O . GLY B 1 446 ? -12.789 -17.609 -16.453 1 98.62 446 GLY B O 1
ATOM 7093 N N . VAL B 1 447 ? -12.492 -16.219 -18.141 1 98.56 447 VAL B N 1
ATOM 7094 C CA . VAL B 1 447 ? -13.664 -16.672 -18.875 1 98.56 447 VAL B CA 1
ATOM 7095 C C . VAL B 1 447 ? -13.227 -17.578 -20.031 1 98.56 447 VAL B C 1
ATOM 7097 O O . VAL B 1 447 ? -12.719 -17.078 -21.047 1 98.56 447 VAL B O 1
ATOM 7100 N N . ASN B 1 448 ? -13.414 -18.844 -19.859 1 97.69 448 ASN B N 1
ATOM 7101 C CA . ASN B 1 448 ? -12.953 -19.891 -20.781 1 97.69 448 ASN B CA 1
ATOM 7102 C C . ASN B 1 448 ? -11.43 -19.906 -20.891 1 97.69 448 ASN B C 1
ATOM 7104 O O . ASN B 1 448 ? -10.883 -20.266 -21.938 1 97.69 448 ASN B O 1
ATOM 7108 N N . VAL B 1 449 ? -10.789 -19.438 -19.938 1 96.88 449 VAL B N 1
ATOM 7109 C CA . VAL B 1 449 ? -9.344 -19.469 -19.734 1 96.88 449 VAL B CA 1
ATOM 7110 C C . VAL B 1 449 ? -9.023 -20.094 -18.375 1 96.88 449 VAL B C 1
ATOM 7112 O O . VAL B 1 449 ? -9.297 -19.484 -17.344 1 96.88 449 VAL B O 1
ATOM 7115 N N . PRO B 1 450 ? -8.469 -21.203 -18.359 1 96.56 450 PRO B N 1
ATOM 7116 C CA . PRO B 1 450 ? -8.32 -21.922 -17.094 1 96.56 450 PRO B CA 1
ATOM 7117 C C . PRO B 1 450 ? -7.316 -21.266 -16.156 1 96.56 450 PRO B C 1
ATOM 7119 O O . PRO B 1 450 ? -7.512 -21.25 -14.938 1 96.56 450 PRO B O 1
ATOM 7122 N N . ILE B 1 451 ? -6.211 -20.719 -16.641 1 95.69 451 ILE B N 1
ATOM 7123 C CA . ILE B 1 451 ? -5.152 -20.094 -15.859 1 95.69 451 ILE B CA 1
ATOM 7124 C C . ILE B 1 451 ? -5.023 -18.625 -16.266 1 95.69 451 ILE B C 1
ATOM 7126 O O . ILE B 1 451 ? -4.234 -18.281 -17.156 1 95.69 451 ILE B O 1
ATOM 7130 N N . PRO B 1 452 ? -5.73 -17.766 -15.578 1 95.62 452 PRO B N 1
ATOM 7131 C CA . PRO B 1 452 ? -5.766 -16.359 -16.016 1 95.62 452 PRO B CA 1
ATOM 7132 C C . PRO B 1 452 ? -4.652 -15.523 -15.391 1 95.62 452 PRO B C 1
ATOM 7134 O O . PRO B 1 452 ? -4.922 -14.453 -14.844 1 95.62 452 PRO B O 1
ATOM 7137 N N . VAL B 1 453 ? -3.359 -15.914 -15.547 1 93.31 453 VAL B N 1
ATOM 7138 C CA . VAL B 1 453 ? -2.248 -15.07 -15.125 1 93.31 453 VAL B CA 1
ATOM 7139 C C . VAL B 1 453 ? -2.186 -13.82 -16 1 93.31 453 VAL B C 1
ATOM 7141 O O . VAL B 1 453 ? -2.113 -13.922 -17.234 1 93.31 453 VAL B O 1
ATOM 7144 N N . PRO B 1 454 ? -2.17 -12.75 -15.406 1 93.69 454 PRO B N 1
ATOM 7145 C CA . PRO B 1 454 ? -2.156 -11.523 -16.203 1 93.69 454 PRO B CA 1
ATOM 7146 C C . PRO B 1 454 ? -0.862 -11.352 -17 1 93.69 454 PRO B C 1
ATOM 7148 O O . PRO B 1 454 ? 0.209 -11.75 -16.531 1 93.69 454 PRO B O 1
ATOM 7151 N N . ILE B 1 455 ? -1.001 -10.719 -18.125 1 94.94 455 ILE B N 1
ATOM 7152 C CA . ILE B 1 455 ? 0.156 -10.328 -18.922 1 94.94 455 ILE B CA 1
ATOM 7153 C C . ILE B 1 455 ? 0.925 -9.219 -18.219 1 94.94 455 ILE B C 1
ATOM 7155 O O . ILE B 1 455 ? 0.399 -8.57 -17.312 1 94.94 455 ILE B O 1
ATOM 7159 N N . ALA B 1 456 ? 2.098 -8.93 -18.703 1 95.75 456 ALA B N 1
ATOM 7160 C CA . ALA B 1 456 ? 3.123 -8.172 -17.984 1 95.75 456 ALA B CA 1
ATOM 7161 C C . ALA B 1 456 ? 2.645 -6.754 -17.688 1 95.75 456 ALA B C 1
ATOM 7163 O O . ALA B 1 456 ? 3.029 -6.164 -16.688 1 95.75 456 ALA B O 1
ATOM 7164 N N . TYR B 1 457 ? 1.904 -6.152 -18.609 1 95.94 457 TYR B N 1
ATOM 7165 C CA . TYR B 1 457 ? 1.524 -4.754 -18.453 1 95.94 457 TYR B CA 1
ATOM 7166 C C . TYR B 1 457 ? 0.22 -4.621 -17.672 1 95.94 457 TYR B C 1
ATOM 7168 O O . TYR B 1 457 ? -0.357 -3.533 -17.609 1 95.94 457 TYR B O 1
ATOM 7176 N N . TYR B 1 458 ? -0.348 -5.758 -17.156 1 96.94 458 TYR B N 1
ATOM 7177 C CA . TYR B 1 458 ? -1.317 -5.812 -16.062 1 96.94 458 TYR B CA 1
ATOM 7178 C C . TYR B 1 458 ? -0.655 -6.262 -14.766 1 96.94 458 TYR B C 1
ATOM 7180 O O . TYR B 1 458 ? 0.572 -6.359 -14.695 1 96.94 458 TYR B O 1
ATOM 7188 N N . THR B 1 459 ? -1.402 -6.465 -13.703 1 96.75 459 THR B N 1
ATOM 7189 C CA . THR B 1 459 ? -0.789 -6.773 -12.414 1 96.75 459 THR B CA 1
ATOM 7190 C C . THR B 1 459 ? -1.329 -8.086 -11.859 1 96.75 459 THR B C 1
ATOM 7192 O O . THR B 1 459 ? -2.514 -8.391 -12.016 1 96.75 459 THR B O 1
ATOM 7195 N N . PHE B 1 460 ? -0.44 -8.852 -11.32 1 96.75 460 PHE B N 1
ATOM 7196 C CA . PHE B 1 460 ? -0.758 -10.117 -10.664 1 96.75 460 PHE B CA 1
ATOM 7197 C C . PHE B 1 460 ? -1.097 -9.898 -9.195 1 96.75 460 PHE B C 1
ATOM 7199 O O . PHE B 1 460 ? -0.298 -9.328 -8.445 1 96.75 460 PHE B O 1
ATOM 7206 N N . GLY B 1 461 ? -2.33 -10.281 -8.742 1 94.44 461 GLY B N 1
ATOM 7207 C CA . GLY B 1 461 ? -2.662 -10.078 -7.34 1 94.44 461 GLY B CA 1
ATOM 7208 C C . GLY B 1 461 ? -3.863 -10.891 -6.887 1 94.44 461 GLY B C 1
ATOM 7209 O O . GLY B 1 461 ? -4.93 -10.828 -7.508 1 94.44 461 GLY B O 1
ATOM 7210 N N . GLY B 1 462 ? -3.74 -11.617 -5.84 1 94.31 462 GLY B N 1
ATOM 7211 C CA . GLY B 1 462 ? -4.828 -12.352 -5.215 1 94.31 462 GLY B CA 1
ATOM 7212 C C . GLY B 1 462 ? -5.5 -11.586 -4.094 1 94.31 462 GLY B C 1
ATOM 7213 O O . GLY B 1 462 ? -4.98 -10.562 -3.633 1 94.31 462 GLY B O 1
ATOM 7214 N N . TRP B 1 463 ? -6.715 -12.039 -3.85 1 97.31 463 TRP B N 1
ATOM 7215 C CA . TRP B 1 463 ? -7.504 -11.43 -2.787 1 97.31 463 TRP B CA 1
ATOM 7216 C C . TRP B 1 463 ? -7.602 -12.352 -1.58 1 97.31 463 TRP B C 1
ATOM 7218 O O . TRP B 1 463 ? -7.07 -13.469 -1.598 1 97.31 463 TRP B O 1
ATOM 7228 N N . LYS B 1 464 ? -8.227 -11.906 -0.481 1 96.94 464 LYS B N 1
ATOM 7229 C CA . LYS B 1 464 ? -8.461 -12.664 0.743 1 96.94 464 LYS B CA 1
ATOM 7230 C C . LYS B 1 464 ? -7.16 -13.25 1.284 1 96.94 464 LYS B C 1
ATOM 7232 O O . LYS B 1 464 ? -6.164 -12.531 1.422 1 96.94 464 LYS B O 1
ATOM 7237 N N . ALA B 1 465 ? -7.09 -14.523 1.573 1 97.56 465 ALA B N 1
ATOM 7238 C CA . ALA B 1 465 ? -5.918 -15.133 2.199 1 97.56 465 ALA B CA 1
ATOM 7239 C C . ALA B 1 465 ? -4.836 -15.43 1.165 1 97.56 465 ALA B C 1
ATOM 7241 O O . ALA B 1 465 ? -3.795 -16 1.493 1 97.56 465 ALA B O 1
ATOM 7242 N N . SER B 1 466 ? -5.07 -14.953 -0.065 1 98.25 466 SER B N 1
ATOM 7243 C CA . SER B 1 466 ? -4.09 -15.172 -1.122 1 98.25 466 SER B CA 1
ATOM 7244 C C . SER B 1 466 ? -3.238 -13.93 -1.35 1 98.25 466 SER B C 1
ATOM 7246 O O . SER B 1 466 ? -2.297 -13.945 -2.146 1 98.25 466 SER B O 1
ATOM 7248 N N . GLY B 1 467 ? -3.561 -12.844 -0.684 1 97.31 467 GLY B N 1
ATOM 7249 C CA . GLY B 1 467 ? -2.773 -11.633 -0.88 1 97.31 467 GLY B CA 1
ATOM 7250 C C . GLY B 1 467 ? -2.885 -10.656 0.274 1 97.31 467 GLY B C 1
ATOM 7251 O O . GLY B 1 467 ? -3.973 -10.445 0.811 1 97.31 467 GLY B O 1
ATOM 7252 N N . PHE B 1 468 ? -1.785 -10.094 0.69 1 97.19 468 PHE B N 1
ATOM 7253 C CA . PHE B 1 468 ? -1.686 -9.078 1.727 1 97.19 468 PHE B CA 1
ATOM 7254 C C . PHE B 1 468 ? -0.901 -7.871 1.224 1 97.19 468 PHE B C 1
ATOM 7256 O O . PHE B 1 468 ? 0.242 -8.008 0.782 1 97.19 468 PHE B O 1
ATOM 7263 N N . GLY B 1 469 ? -1.492 -6.703 1.266 1 95.75 469 GLY B N 1
ATOM 7264 C CA . GLY B 1 469 ? -0.876 -5.48 0.774 1 95.75 469 GLY B CA 1
ATOM 7265 C C . GLY B 1 469 ? -1.825 -4.617 -0.033 1 95.75 469 GLY B C 1
ATOM 7266 O O . GLY B 1 469 ? -2.936 -5.043 -0.361 1 95.75 469 GLY B O 1
ATOM 7267 N N . ASP B 1 470 ? -1.371 -3.443 -0.463 1 95.56 470 ASP B N 1
ATOM 7268 C CA . ASP B 1 470 ? -2.217 -2.48 -1.163 1 95.56 470 ASP B CA 1
ATOM 7269 C C . ASP B 1 470 ? -2.098 -2.645 -2.676 1 95.56 470 ASP B C 1
ATOM 7271 O O . ASP B 1 470 ? -3.037 -2.342 -3.414 1 95.56 470 ASP B O 1
ATOM 7275 N N . LEU B 1 471 ? -0.866 -3.037 -3.1 1 97.38 471 LEU B N 1
ATOM 7276 C CA . LEU B 1 471 ? -0.524 -3.018 -4.52 1 97.38 471 LEU B CA 1
ATOM 7277 C C . LEU B 1 471 ? -0.139 -4.41 -5.004 1 97.38 471 LEU B C 1
ATOM 7279 O O . LEU B 1 471 ? 0.535 -5.156 -4.289 1 97.38 471 LEU B O 1
ATOM 7283 N N . ASN B 1 472 ? -0.57 -4.684 -6.18 1 97.69 472 ASN B N 1
ATOM 7284 C CA . ASN B 1 472 ? -0.298 -5.977 -6.801 1 97.69 472 ASN B CA 1
ATOM 7285 C C . ASN B 1 472 ? 1.124 -6.047 -7.352 1 97.69 472 ASN B C 1
ATOM 7287 O O . ASN B 1 472 ? 1.876 -5.074 -7.262 1 97.69 472 ASN B O 1
ATOM 7291 N N . GLN B 1 473 ? 1.48 -7.258 -7.867 1 97.12 473 GLN B N 1
ATOM 7292 C CA . GLN B 1 473 ? 2.834 -7.488 -8.359 1 97.12 473 GLN B CA 1
ATOM 7293 C C . GLN B 1 473 ? 2.965 -7.07 -9.82 1 97.12 473 GLN B C 1
ATOM 7295 O O . GLN B 1 473 ? 2.045 -7.277 -10.617 1 97.12 473 GLN B O 1
ATOM 7300 N N . HIS B 1 474 ? 4.09 -6.512 -10.125 1 97.25 474 HIS B N 1
ATOM 7301 C CA . HIS B 1 474 ? 4.543 -6.035 -11.422 1 97.25 474 HIS B CA 1
ATOM 7302 C C . HIS B 1 474 ? 3.5 -5.125 -12.07 1 97.25 474 HIS B C 1
ATOM 7304 O O . HIS B 1 474 ? 2.646 -4.566 -11.383 1 97.25 474 HIS B O 1
ATOM 7310 N N . GLY B 1 475 ? 3.676 -4.781 -13.383 1 97.5 475 GLY B N 1
ATOM 7311 C CA . GLY B 1 475 ? 2.809 -3.785 -13.984 1 97.5 475 GLY B CA 1
ATOM 7312 C C . GLY B 1 475 ? 2.947 -2.412 -13.359 1 97.5 475 GLY B C 1
ATOM 7313 O O . GLY B 1 475 ? 3.971 -2.104 -12.742 1 97.5 475 GLY B O 1
ATOM 7314 N N . THR B 1 476 ? 1.949 -1.649 -13.562 1 97.06 476 THR B N 1
ATOM 7315 C CA . THR B 1 476 ? 2.006 -0.29 -13.039 1 97.06 476 THR B CA 1
ATOM 7316 C C . THR B 1 476 ? 1.899 -0.293 -11.516 1 97.06 476 THR B C 1
ATOM 7318 O O . THR B 1 476 ? 2.467 0.573 -10.844 1 97.06 476 THR B O 1
ATOM 7321 N N . ASP B 1 477 ? 1.215 -1.263 -10.914 1 97.62 477 ASP B N 1
ATOM 7322 C CA . ASP B 1 477 ? 1.188 -1.397 -9.461 1 97.62 477 ASP B CA 1
ATOM 7323 C C . ASP B 1 477 ? 2.584 -1.672 -8.914 1 97.62 477 ASP B C 1
ATOM 7325 O O . ASP B 1 477 ? 2.957 -1.146 -7.859 1 97.62 477 ASP B O 1
ATOM 7329 N N . GLY B 1 478 ? 3.277 -2.547 -9.648 1 98.06 478 GLY B N 1
ATOM 7330 C CA . GLY B 1 478 ? 4.641 -2.82 -9.227 1 98.06 478 GLY B CA 1
ATOM 7331 C C . GLY B 1 478 ? 5.516 -1.58 -9.188 1 98.06 478 GLY B C 1
ATOM 7332 O O . GLY B 1 478 ? 6.242 -1.354 -8.219 1 98.06 478 GLY B O 1
ATOM 7333 N N . LEU B 1 479 ? 5.457 -0.749 -10.234 1 98.19 479 LEU B N 1
ATOM 7334 C CA . LEU B 1 479 ? 6.242 0.48 -10.281 1 98.19 479 LEU B CA 1
ATOM 7335 C C . LEU B 1 479 ? 5.84 1.428 -9.156 1 98.19 479 LEU B C 1
ATOM 7337 O O . LEU B 1 479 ? 6.695 2.072 -8.547 1 98.19 479 LEU B O 1
ATOM 7341 N N . LYS B 1 480 ? 4.566 1.456 -8.914 1 97.81 480 LYS B N 1
ATOM 7342 C CA . LYS B 1 480 ? 4.086 2.283 -7.816 1 97.81 480 LYS B CA 1
ATOM 7343 C C . LYS B 1 480 ? 4.594 1.763 -6.473 1 97.81 480 LYS B C 1
ATOM 7345 O O . LYS B 1 480 ? 4.973 2.547 -5.602 1 97.81 480 LYS B O 1
ATOM 7350 N N . PHE B 1 481 ? 4.641 0.488 -6.238 1 98.31 481 PHE B N 1
ATOM 7351 C CA . PHE B 1 481 ? 5.098 -0.136 -5 1 98.31 481 PHE B CA 1
ATOM 7352 C C . PHE B 1 481 ? 6.555 0.206 -4.727 1 98.31 481 PHE B C 1
ATOM 7354 O O . PHE B 1 481 ? 6.934 0.469 -3.582 1 98.31 481 PHE B O 1
ATOM 7361 N N . TYR B 1 482 ? 7.344 0.275 -5.758 1 98.69 482 TYR B N 1
ATOM 7362 C CA . TYR B 1 482 ? 8.781 0.426 -5.578 1 98.69 482 TYR B CA 1
ATOM 7363 C C . TYR B 1 482 ? 9.203 1.886 -5.719 1 98.69 482 TYR B C 1
ATOM 7365 O O . TYR B 1 482 ? 10.391 2.188 -5.855 1 98.69 482 TYR B O 1
ATOM 7373 N N . THR B 1 483 ? 8.234 2.799 -5.773 1 98.19 483 THR B N 1
ATOM 7374 C CA . THR B 1 483 ? 8.539 4.223 -5.805 1 98.19 483 THR B CA 1
ATOM 7375 C C . THR B 1 483 ? 7.703 4.98 -4.777 1 98.19 483 THR B C 1
ATOM 7377 O O . THR B 1 483 ? 6.711 4.457 -4.27 1 98.19 483 THR B O 1
ATOM 7380 N N . LYS B 1 484 ? 8.117 6.133 -4.461 1 97 484 LYS B N 1
ATOM 7381 C CA . LYS B 1 484 ? 7.371 7.074 -3.631 1 97 484 LYS B CA 1
ATOM 7382 C C . LYS B 1 484 ? 7.195 8.414 -4.34 1 97 484 LYS B C 1
ATOM 7384 O O . LYS B 1 484 ? 8.039 8.805 -5.148 1 97 484 LYS B O 1
ATOM 7389 N N . THR B 1 485 ? 6.105 9.086 -4.035 1 97.12 485 THR B N 1
ATOM 7390 C CA . THR B 1 485 ? 5.738 10.328 -4.715 1 97.12 485 THR B CA 1
ATOM 7391 C C . THR B 1 485 ? 6.137 11.539 -3.879 1 97.12 485 THR B C 1
ATOM 7393 O O . THR B 1 485 ? 5.887 11.586 -2.674 1 97.12 485 THR B O 1
ATOM 7396 N N . LYS B 1 486 ? 6.797 12.438 -4.449 1 97.94 486 LYS B N 1
ATOM 7397 C CA . LYS B 1 486 ? 7.055 13.773 -3.916 1 97.94 486 LYS B CA 1
ATOM 7398 C C . LYS B 1 486 ? 6.254 14.828 -4.672 1 97.94 486 LYS B C 1
ATOM 7400 O O . LYS B 1 486 ? 6.215 14.82 -5.902 1 97.94 486 LYS B O 1
ATOM 7405 N N . THR B 1 487 ? 5.566 15.664 -3.986 1 98.44 487 THR B N 1
ATOM 7406 C CA . THR B 1 487 ? 4.824 16.766 -4.598 1 98.44 487 THR B CA 1
ATOM 7407 C C . THR B 1 487 ? 5.512 18.094 -4.324 1 98.44 487 THR B C 1
ATOM 7409 O O . THR B 1 487 ? 5.816 18.422 -3.176 1 98.44 487 THR B O 1
ATOM 7412 N N . VAL B 1 488 ? 5.75 18.828 -5.363 1 98.56 488 VAL B N 1
ATOM 7413 C CA . VAL B 1 488 ? 6.453 20.094 -5.281 1 98.56 488 VAL B CA 1
ATOM 7414 C C . VAL B 1 488 ? 5.523 21.234 -5.691 1 98.56 488 VAL B C 1
ATOM 7416 O O . VAL B 1 488 ? 4.938 21.203 -6.777 1 98.56 488 VAL B O 1
ATOM 7419 N N . THR B 1 489 ? 5.297 22.156 -4.875 1 98.5 489 THR B N 1
ATOM 7420 C CA . THR B 1 489 ? 4.527 23.375 -5.137 1 98.5 489 THR B CA 1
ATOM 7421 C C . THR B 1 489 ? 5.453 24.578 -5.281 1 98.5 489 THR B C 1
ATOM 7423 O O . THR B 1 489 ? 6.258 24.859 -4.391 1 98.5 489 THR B O 1
ATOM 7426 N N . THR B 1 490 ? 5.344 25.312 -6.402 1 97.62 490 THR B N 1
ATOM 7427 C CA . THR B 1 490 ? 6.328 26.344 -6.734 1 97.62 490 THR B CA 1
ATOM 7428 C C . THR B 1 490 ? 5.648 27.672 -7.051 1 97.62 490 THR B C 1
ATOM 7430 O O . THR B 1 490 ? 4.672 27.703 -7.805 1 97.62 490 THR B O 1
ATOM 7433 N N . ARG B 1 491 ? 6.141 28.656 -6.426 1 95.5 491 ARG B N 1
ATOM 7434 C CA . ARG B 1 491 ? 5.797 30.031 -6.77 1 95.5 491 ARG B CA 1
ATOM 7435 C C . ARG B 1 491 ? 7.051 30.875 -6.953 1 95.5 491 ARG B C 1
ATOM 7437 O O . ARG B 1 491 ? 7.965 30.828 -6.125 1 95.5 491 ARG B O 1
ATOM 7444 N N . TRP B 1 492 ? 7.156 31.609 -8.039 1 91.25 492 TRP B N 1
ATOM 7445 C CA . TRP B 1 492 ? 8.289 32.5 -8.242 1 91.25 492 TRP B CA 1
ATOM 7446 C C . TRP B 1 492 ? 7.863 33.969 -8.062 1 91.25 492 TRP B C 1
ATOM 7448 O O . TRP B 1 492 ? 6.789 34.375 -8.516 1 91.25 492 TRP B O 1
ATOM 7458 N N . PRO B 1 493 ? 8.477 34.656 -7.125 1 75.19 493 PRO B N 1
ATOM 7459 C CA . PRO B 1 493 ? 8.125 36.062 -6.859 1 75.19 493 PRO B CA 1
ATOM 7460 C C . PRO B 1 493 ? 8.062 36.906 -8.133 1 75.19 493 PRO B C 1
ATOM 7462 O O . PRO B 1 493 ? 8.977 36.844 -8.961 1 75.19 493 PRO B O 1
ATOM 7465 N N . SER B 1 494 ? 6.809 36.938 -8.555 1 66.19 494 SER B N 1
ATOM 7466 C CA . SER B 1 494 ? 6.703 37.969 -9.57 1 66.19 494 SER B CA 1
ATOM 7467 C C . SER B 1 494 ? 6.844 39.344 -8.953 1 66.19 494 SER B C 1
ATOM 7469 O O . SER B 1 494 ? 6.781 39.5 -7.727 1 66.19 494 SER B O 1
ATOM 7471 N N . GLY B 1 495 ? 7.219 40.531 -9.406 1 54.28 495 GLY B N 1
ATOM 7472 C CA . GLY B 1 495 ? 7.137 41.875 -8.898 1 54.28 495 GLY B CA 1
ATOM 7473 C C . GLY B 1 495 ? 5.98 42.094 -7.941 1 54.28 495 GLY B C 1
ATOM 7474 O O . GLY B 1 495 ? 5.758 43.219 -7.465 1 54.28 495 GLY B O 1
ATOM 7475 N N . VAL B 1 496 ? 5.121 41.125 -7.723 1 42.91 496 VAL B N 1
ATOM 7476 C CA . VAL B 1 496 ? 3.939 41.375 -6.906 1 42.91 496 VAL B CA 1
ATOM 7477 C C . VAL B 1 496 ? 4.172 40.875 -5.484 1 42.91 496 VAL B C 1
ATOM 7479 O O . VAL B 1 496 ? 4.469 39.719 -5.27 1 42.91 496 VAL B O 1
ATOM 7482 N N . ARG B 1 497 ? 4.465 41.688 -4.578 1 47.5 497 ARG B N 1
ATOM 7483 C CA . ARG B 1 497 ? 4.727 41.531 -3.148 1 47.5 497 ARG B CA 1
ATOM 7484 C C . ARG B 1 497 ? 3.457 41.156 -2.395 1 47.5 497 ARG B C 1
ATOM 7486 O O . ARG B 1 497 ? 2.477 41.906 -2.402 1 47.5 497 ARG B O 1
ATOM 7493 N N . GLU B 1 498 ? 3.053 39.875 -2.207 1 48.78 498 GLU B N 1
ATOM 7494 C CA . GLU B 1 498 ? 1.914 39.625 -1.33 1 48.78 498 GLU B CA 1
ATOM 7495 C C . GLU B 1 498 ? 2.357 39.5 0.125 1 48.78 498 GLU B C 1
ATOM 7497 O O . GLU B 1 498 ? 3.467 39.031 0.402 1 48.78 498 GLU B O 1
ATOM 7502 N N . GLY B 1 499 ? 1.696 40.125 1.176 1 47.44 499 GLY B N 1
ATOM 7503 C CA . GLY B 1 499 ? 1.934 40.156 2.611 1 47.44 499 GLY B CA 1
ATOM 7504 C C . GLY B 1 499 ? 1.763 38.781 3.27 1 47.44 499 GLY B C 1
ATOM 7505 O O . GLY B 1 499 ? 1.544 37.781 2.588 1 47.44 499 GLY B O 1
ATOM 7506 N N . ALA B 1 500 ? 1.904 38.531 4.605 1 51.22 500 ALA B N 1
ATOM 7507 C CA . ALA B 1 500 ? 1.78 37.312 5.426 1 51.22 500 ALA B CA 1
ATOM 7508 C C . ALA B 1 500 ? 0.351 36.781 5.406 1 51.22 500 ALA B C 1
ATOM 7510 O O . ALA B 1 500 ? -0.605 37.562 5.559 1 51.22 500 ALA B O 1
ATOM 7511 N N . SER B 1 501 ? 0.09 35.531 5.082 1 54.25 501 SER B N 1
ATOM 7512 C CA . SER B 1 501 ? -1.222 34.906 5.145 1 54.25 501 SER B CA 1
ATOM 7513 C C . SER B 1 501 ? -1.278 33.875 6.258 1 54.25 501 SER B C 1
ATOM 7515 O O . SER B 1 501 ? -0.393 33.031 6.371 1 54.25 501 SER B O 1
ATOM 7517 N N . PHE B 1 502 ? -2.225 33.938 7.176 1 50.34 502 PHE B N 1
ATOM 7518 C CA . PHE B 1 502 ? -2.363 33.062 8.336 1 50.34 502 PHE B CA 1
ATOM 7519 C C . PHE B 1 502 ? -3.422 32 8.086 1 50.34 502 PHE B C 1
ATOM 7521 O O . PHE B 1 502 ? -3.736 31.219 8.977 1 50.34 502 PHE B O 1
ATOM 7528 N N . VAL B 1 503 ? -3.977 32 6.82 1 48.28 503 VAL B N 1
ATOM 7529 C CA . VAL B 1 503 ? -5.059 31.094 6.484 1 48.28 503 VAL B CA 1
ATOM 7530 C C . VAL B 1 503 ? -4.543 30.016 5.527 1 48.28 503 VAL B C 1
ATOM 7532 O O . VAL B 1 503 ? -3.686 30.281 4.684 1 48.28 503 VAL B O 1
ATOM 7535 N N . MET B 1 504 ? -4.906 28.812 5.762 1 52.94 504 MET B N 1
ATOM 7536 C CA . MET B 1 504 ? -4.566 27.75 4.816 1 52.94 504 MET B CA 1
ATOM 7537 C C . MET B 1 504 ? -4.977 28.125 3.398 1 52.94 504 MET B C 1
ATOM 7539 O O . MET B 1 504 ? -6.109 28.547 3.17 1 52.94 504 MET B O 1
ATOM 7543 N N . PRO B 1 505 ? -4 28.188 2.514 1 48.19 505 PRO B N 1
ATOM 7544 C CA . PRO B 1 505 ? -4.355 28.578 1.146 1 48.19 505 PRO B CA 1
ATOM 7545 C C . PRO B 1 505 ? -5.398 27.672 0.521 1 48.19 505 PRO B C 1
ATOM 7547 O O . PRO B 1 505 ? -5.34 26.438 0.701 1 48.19 505 PRO B O 1
ATOM 7550 N N . ALA B 1 506 ? -6.48 28.281 0.013 1 48.06 506 ALA B N 1
ATOM 7551 C CA . ALA B 1 506 ? -7.504 27.531 -0.713 1 48.06 506 ALA B CA 1
ATOM 7552 C C . ALA B 1 506 ? -6.941 26.938 -2.004 1 48.06 506 ALA B C 1
ATOM 7554 O O . ALA B 1 506 ? -6.047 27.531 -2.623 1 48.06 506 ALA B O 1
ATOM 7555 N N . GLY B 1 507 ? -6.883 25.656 -2.277 1 41.75 507 GLY B N 1
ATOM 7556 C CA . GLY B 1 507 ? -6.422 25.062 -3.525 1 41.75 507 GLY B CA 1
ATOM 7557 C C . GLY B 1 507 ? -7.062 25.688 -4.75 1 41.75 507 GLY B C 1
ATOM 7558 O O . GLY B 1 507 ? -6.512 25.609 -5.852 1 41.75 507 GLY B O 1
ATOM 7559 N N . SER B 1 508 ? -8.453 26.031 -4.871 1 42.41 508 SER B N 1
ATOM 7560 C CA . SER B 1 508 ? -9.125 26.594 -6.035 1 42.41 508 SER B CA 1
ATOM 7561 C C . SER B 1 508 ? -9.375 28.094 -5.855 1 42.41 508 SER B C 1
ATOM 7563 O O . SER B 1 508 ? -9.539 28.562 -4.73 1 42.41 508 SER B O 1
#

Foldseek 3Di:
DPPPPDPPPDQAEQAWQALLDGDHADPPDWDFAAQQLQRHGNHIYHAHALVNLVRLLVLQQVLLVVLLPDALLVLLQLLVLLLVLCVVCLQVLLVLLCRLFWWASVVSSVLQVQLSLLLNVLSVVNVLQAWDKDDPLDPQKIKIKGKAFDEEAEEEEESLRQNRVLSLQLSNLSSLRYAYEYEYDRSRNNSLNVSVNSSVVSPRGRSSYIYHYHDPNSLLSQLQDPRHAEYEEEEALVVQVVSCVSNVVNVHAYKGFHAAAAEEEEEPQFPLLLVLVQLLCQQCRQQLQDSQRHQEYEYAAPVRQVVNLVSNLVVLVPAAEHGRHDPNHRTTAGNHLVLLVLLVVLVVQQVVVPWAWSDAQPPDADPPNRSRRGTGATETECDDCVGCSNQDHSSGRHHYYHYHHHDVRSLCSQQPHQWAQEYEYGHPDPVSQVCSVVSRQHDFYYYSRSRRADRNQDFHATDGSRIDHDFGTHHSSSSVSRIDMDMDMDHDDDVDDDDDDPDDDDSD/DDPPPDPPPPQAEQAWQALLDGDHADPPDWDFAAQQLQRHGNHIYHAHALVNLVRLLVLQQVLLVVLLPDALLVLLQLLVLLLVLCVVCLQVLLVLLCRLFWWASVVSSVLQVLLSLLLNVLSVVNVLQAWDKDDPLDPQKIKIKGKAFDEEAEEEEESLRQNRVLSLQLSNLSSLRYAYEYEYDRSRNNSLNVSVNSSVVSPRGRSSYIYHYHDPNSLLSQLQDPRHAEYEEEEALVVQVVSCVSNVVNVHAYKGFHAAAAEEEEEPQFPLLLVLVQLLCQQCRQQLQDSQRHQEYEYAAPVRQVVNLVSNLVVLVPAAEHGRHDPNHRTTAGNHLVLLVLLVVLVVQCVVVPWAWSDAQPPDADPPNRSRRHTGATETECDDCVGCSNQDHSSGRHHYYHYHHHDVRVLCSQQVHQWAQEYEYGHPDPVSQVCSVVSRQHDFYYYSRSRRADRNQDFHATDGSRIDHDFGTHHSSSSVSRIDMDMDMDHDDDVDDDDDDPDDDDSD

Nearest PDB structures (foldseek):
  4iym-assembly1_C  TM=9.886E-01  e=5.494E-74  Sinorhizobium meliloti 1021
  4zz7-assembly3_L  TM=9.838E-01  e=1.665E-66  Oceanimonas doudoroffii
  6wsa-assembly1_A  TM=9.646E-01  e=1.976E-48  Burkholderia pseudomallei 1710b
  4o6r-assembly1_C  TM=9.470E-01  e=1.325E-45  Burkholderia cenocepacia J2315
  6j76-assembly1_B  TM=9.630E-01  e=1.112E-43  Vibrio variabilis

InterPro domains:
  IPR010061 Methylmalonate-semialdehyde dehydrogenase [PTHR43866] (7-506)
  IPR010061 Methylmalonate-semialdehyde dehydrogenase [TIGR01722] (15-492)
  IPR010061 Methylmalonate-semialdehyde dehydrogenase [cd07085] (14-492)
  IPR015590 Aldehyde dehydrogenase domain [PF00171] (27-488)
  IPR016160 Aldehyde dehydrogenase, cysteine active site [PS00070] (284-295)
  IPR016161 Aldehyde/histidinol dehydrogenase [SSF53720] (10-492)
  IPR016162 Aldehyde dehydrogenase, N-terminal [G3DSA:3.40.605.10] (33-469)
  IPR016163 Aldehyde dehydrogenase, C-terminal [G3DSA:3.40.309.10] (259-461)

Solvent-accessible surface area (backbone atoms only — not comparable to full-atom values): 48318 Å² total; per-residue (Å²): 134,81,78,74,73,73,79,78,77,78,61,50,72,51,53,31,28,42,54,72,34,82,34,74,65,84,57,83,44,67,43,71,18,39,25,9,41,52,50,43,73,59,27,30,32,35,31,38,36,62,66,54,48,51,51,45,50,53,27,17,54,54,6,19,60,60,48,45,67,46,53,44,62,60,49,17,53,32,43,51,40,26,46,51,52,49,60,76,40,39,67,64,47,14,50,54,42,11,44,23,35,4,27,26,42,69,39,27,42,32,33,43,49,58,8,45,46,26,28,57,49,25,34,50,32,51,70,74,51,58,53,54,77,39,79,57,53,37,93,68,24,33,37,36,38,43,62,39,44,69,43,29,32,37,37,37,34,40,54,73,41,43,45,19,52,51,27,34,51,48,30,26,33,42,40,45,28,21,7,32,40,35,34,46,26,65,52,38,50,61,50,50,42,53,54,44,52,43,35,43,72,33,63,44,54,55,5,25,54,24,34,46,40,36,53,70,66,29,52,51,46,52,60,70,34,83,71,42,45,34,40,37,37,41,46,49,33,73,57,23,50,48,51,38,19,52,25,19,63,67,65,32,40,43,33,19,27,24,37,33,68,13,41,30,38,33,41,73,69,28,62,57,70,55,48,37,30,39,47,52,19,32,14,34,22,48,22,8,45,42,77,59,22,32,36,30,39,30,24,25,29,71,66,45,36,53,53,46,50,55,52,37,52,62,54,56,70,69,59,40,70,30,46,18,83,43,88,80,31,61,18,12,15,34,60,34,64,68,54,39,53,51,38,49,48,43,54,51,50,32,49,74,70,62,29,42,75,75,38,78,13,67,85,50,74,38,90,96,25,72,59,23,19,47,56,36,61,25,36,34,37,68,41,52,83,84,36,63,69,59,69,45,66,69,66,30,25,44,34,34,27,33,76,21,80,37,69,68,53,43,52,48,56,55,51,70,41,68,37,10,30,38,31,21,36,32,57,73,48,67,68,60,50,52,50,46,69,67,67,50,64,44,12,17,32,5,37,58,28,63,64,41,74,58,43,44,82,41,50,48,44,31,24,64,52,8,30,40,58,80,51,39,47,28,29,68,39,20,42,46,66,37,29,45,68,29,38,38,30,38,37,68,86,54,101,66,83,69,83,56,55,53,50,65,79,67,51,121,134,79,77,73,73,74,77,78,77,77,62,50,70,52,52,30,29,42,53,72,34,81,33,75,64,83,57,82,42,68,45,72,18,39,26,7,41,52,51,43,73,61,26,30,34,35,33,39,36,62,67,56,49,50,52,44,50,53,28,17,56,55,6,19,62,61,47,45,68,46,54,44,63,58,48,17,53,33,41,50,41,25,48,51,51,48,61,74,40,39,68,63,48,14,49,53,42,10,44,24,35,4,27,25,41,69,38,27,44,34,34,43,50,57,8,44,45,27,28,56,49,24,32,50,31,51,70,74,51,56,55,53,77,38,78,55,52,38,95,70,24,32,39,36,38,43,61,38,46,69,42,28,32,36,36,38,33,40,55,73,40,43,46,18,52,50,28,34,50,46,29,26,33,42,41,43,30,22,6,30,41,35,33,47,24,66,52,39,49,62,50,51,42,52,53,44,52,41,34,44,74,33,63,46,54,54,5,24,55,24,35,45,41,38,53,71,67,30,52,49,47,52,59,69,36,82,73,45,44,34,41,36,38,41,46,49,33,72,56,22,50,49,51,39,19,51,24,20,63,67,63,32,39,45,34,18,28,24,37,32,67,13,39,32,40,34,41,71,70,28,61,56,70,52,47,37,28,39,47,53,17,30,14,32,23,49,21,8,43,43,76,60,22,32,36,31,40,29,24,26,29,69,65,42,35,53,53,46,50,54,52,37,51,62,54,58,71,69,60,39,69,31,48,19,85,43,86,79,31,60,19,12,16,34,58,33,65,66,53,37,53,50,39,48,48,42,54,52,49,33,48,74,71,62,28,43,75,74,38,78,14,68,83,50,72,41,89,97,24,72,59,22,20,49,56,35,63,25,35,34,36,66,39,52,82,86,36,64,68,60,68,46,66,69,65,31,26,46,33,33,27,34,74,23,81,38,69,69,53,44,51,46,57,54,52,69,40,68,34,9,29,38,32,20,37,32,56,74,48,67,67,59,50,52,50,46,68,68,67,50,64,45,13,18,31,5,36,59,29,61,63,38,74,57,43,43,81,42,51,46,44,30,25,65,52,7,30,40,58,81,50,37,45,29,29,69,39,21,44,48,67,36,29,46,67,28,37,39,32,38,37,70,86,54,99,65,83,70,82,57,56,53,50,65,78,70,54,123